Protein 4R0G (pdb70)

Sequence (995 aa):
MLSSTKEYLQALRDGKYLLFLQWPKFIAEYYGQEADEMVSLLIFEWLNNGFCLDDIKKFAILYAVHEMESRPLREGLSYALTTISIALFPCMVYLTNNLQEHYITSKKLSSKEVLQLMTMNNAYLEKQRFVEFLGQEQDKFFTWVKEADSSAVSKAFDQIYSVTYLKYLIEDYLSLLESAHLPTDQLKSSRISLVVRLAKYLHEQTELTQDVHDEIAVYVKKLWEMQPAEFEEEFLKKISPLPFIDNTVRILTMLSSTKEYLQALRDGKYLLFLQWPKFIAEYYEADEMVSLLIFEWLNNGFCLDDIKKFAILYAVHEMESRPLREGLSYALTTISIALFPCMVYLTNNLQEHYITSKKLSSKEVLQLMTMNNAYLEKQRFVEFLGQEQDKFFTWVKEADSSAVSKAFDQIYSVTYLKYLIEDYLSLLESARISLVVRLAKYLHEQTELTQDVHDEIAVYVKKLWEMAEFEEEFLKKISPLPFIDNTVRILTGMLSSTKEYLQALRDGKYLLFLQWPKFIAEYYGEADEMVSLLIFEWLNNGFCLDDIKKFAILYAVHEMESRPLREGLSYALTTISIALFPCMVYLTNNLQEHYITSKKLSSKEVLQLMTMNNAYLEKQRFVEFLGQEQDKFFTWVKEADSSAVSKAFDQIYSVTYLKYLIEDYLSLLESAHLPTDQLKSSRISLVVRLAKYLHEQTELTQDVHDEIAVYVKKLWEMQPAEFEEEFLKKISPLPFIDNTVRILTMLSSTKEYLQALRDGKYLLFLQWPKFIAEYYGKSEADEMVSLLIFEWLNNGFCLDDIKKFAILYAVHEMESRPLREGLSYALTTISIALFPCMVYLTNNLQEHYITSKKLSSKEVLQLMTMNNAKQRFVEFLGQEQDKFFTWVKEADSSAVSKAFDQIYSVTYLKYLIEDYLSLLESAHLPTDQLKSSRISLVVRLAKYLHEQTELTQDVHDEIAVYVKKLWEMQPAEFEEEFLKKISPLPFIDNTVRIL

Secondary structure (DSSP, 8-state):
--S-HHHHHHHHHHT-HHHHTTHHHHHHHHT---HHHHHHHHHHHHHHTT--HHHHHHHHHHHHHHTSTT----HHHHHHHHHHHHHHHHHHHHHHTT-GGGG--SS---HHHHHHHHHHHGGGS-HHHHHHHHHHHHHHHHHHHHTS-HHHHHHHHHHHHHHHHHHHHHHHHHHHHHT---SS-SSHHHHHHHHHHHHHHHHT-SS--HHHHHHHHHHHHHHHTT---HHHHHHHHHHS---HHHHHHHHT-/--S-HHHHHHHHHTT-TTTGGGHHHHHHH---HHHHHHHHHHHHHHTT--HHHHHHHHHHHHHHHSTT--S-THHHHHHHHHHHHHHHHHHHHHHT-HHHH--SS---HHHHHHHHHHHGGGS-HHHHHHHHHHHHHHHHHHHHTS-HHHHHHHHHHHHHHHHHHHHHHHHHHHHHT--HHHHHHHHHHHHH-SS--TTHHHHHHHHHHHHHT--HHHHHHHHHH-HHHHHHHHHHHHT-/--S-HHHHHHHHHHT-HHHHTTHHHHHHHH---HHHHHHHHHHHHHHS---HHHHHHHHHHHHHHTSTT-S--HHHHHHHHHHHHHHHHHHHHHHTSGGGTT--SS---HHHHHHHHHHGGGSS-TTTHHHHHHHHHHHHHHHHHT--HHHHHHHHHHHHHHHHHHHHHHHHHHHHHHS--SS-SHHHHHHHHHHHHHHHHHT-SS--HHHHHHHHHHHHHHHHT---HHHHHHHHHHS--HHHHHHHHHH-/--S-HHHHHHHHHHT-HHHHTTSHHHHHHHH----HHHHHHHHHHHHHTTT--HHHHHHHHHHHHHHTSTT--S-THHHHHHHHHHHHHHHHHHHHHHT-GGGS---S---HHHHHHHHHHHH--HHHHHHHHHHHHHHHHHHTT--HHHHHHHHHHHHHHHHHHHHHHHHHHHHH-SSS---SHHHHHHHHHHHHHHHHHT-SS--HHHHHHHHHHHHHHHTT---HHHHHHHHHH-HHHHHHHHHTT-

InterPro domains:
  IPR041321 Lpg0393, helical bundle domain [PF18534] (170-252)
  IPR054178 Lpg0393-like, VPS9-like domain [PF22035] (4-142)

B-factor: mean 79.95, std 26.86, range [30.24, 170.96]

Foldseek 3Di:
DDQAPLVLLVCLLVLLQLSNLCVLVNLCVVQVCDLVLSLLSLLLRCLQNDPDDSSLLSLLLVVLLCPDPVNLQDDSSVVSSVSNVSSVLLNQLCVVVVLSVLSYDPDDDHSVRSVVSSVVSCVVDDPVRSVVSSVVVVVVRVVSSVVRDPVSSVVSNCFSSQLRVLLVLLVVLLVCLVVDDDPPQPLSVVLSVLSVVLNVVSSPDSGCDPVNLVVQVVSLVVNVVSPDDPVSVVSSCVSNHDPVPVVVVVVVD/DDDALLVLLVCLLVLLPLSNLCSLVVVVVVAPLVLSLLVLLLRCLQNDPDPSSLLSLLLVVLLCPDPVRLQDDPSNCSSVSPVLNVLLNLLCVVVVVSVLSHDDDDDHSVVSVVSVVVSCVVPPPVVSVVSSVVSVVVSVVSSVVRDVVSSVVSNCFSNVLSVLLVLLVVLQVCVVVVLNVLSVVVNVVSSPDSGCDVVNLVVQLVSLVVSVVPDPVSPVSCCVRPVVVVVVVVVVVVVD/DDQALLVLLVCLLVQLVLSNLCNLVNLCVVQVVLVLSLLSLLLRCLQPDVDPSSLLSLLLVVLLCPDPVRLADDSSVVSSVSNVSSVLVNVLCVVVVVSVQSYDDDDDHSVVSVVSVVVSVPPDDPVCSCVSSVVSVVVSVVSSVVRDPVSSVVSNCFRSVLSVLLVLLVVLLVCLVVDDDDPQPLSVVLSVLSVVLNVVSSVDRGCDVVNLVVQVVSLVVSVVSPDDPVSVVSSCVNRPDCPVVVVVVVVD/DDDDDLPLLVCLVVLLVLSNLCHLVVLCVQQPDPDLVQSLQSLLLSCLQNDDDPSSLLSLLLVVLLCVDPVNLADDSSVVSSVSVVSSNLQNQLCVVVPLSVLRHDPDDDHSVVNVVSCVVSVCVPVPVVSSVVVVVVRNVSNVVRDPVSNVVSNVFRSVLSVLLVLLVVLLCVLVVVVDDDDDLSVVLNVLSVVLNVVSSPDSGCDPVNLVVQVVSLLVNVVSPDDPVSPVSSCVRPVPSVCVSPVVVD

Nearest PDB structures (foldseek):
  4r0g-assembly1_A  TM=1.004E+00  e=5.533E-32  Legionella pneumophila subsp. pneumophila str. Philadelphia 1
  4r0g-assembly2_C  TM=9.847E-01  e=4.183E-29  Legionella pneumophila subsp. pneumophila str. Philadelphia 1
  4r0g-assembly2_D  TM=9.371E-01  e=5.353E-27  Legionella pneumophila subsp. pneumophila str. Philadelphia 1
  4r0g-assembly1_B  TM=9.375E-01  e=1.379E-25  Legionella pneumophila subsp. pneumophila str. Philadelphia 1
  4zsv-assembly1_A  TM=2.292E-01  e=3.931E+00  Aquifex aeolicus VF5

Organism: Legionella pneumophila subsp. pneumophila (strain Philadelphia 1 / ATCC 33152 / DSM 7513) (NCBI:txid272624)

Radius of gyration: 33.97 Å; Cα contacts (8 Å, |Δi|>4): 982; chains: 4; bounding box: 80×82×108 Å

Solvent-accessible surface area: 47378 Å² total; per-residue (Å²): 110,46,88,37,6,49,73,0,0,88,6,0,61,102,23,43,17,15,36,0,8,36,0,16,97,16,1,25,120,127,31,84,142,145,51,122,27,14,14,21,9,0,16,10,21,0,9,44,38,44,20,46,94,62,0,2,105,56,0,2,26,0,33,18,0,17,72,9,49,4,75,0,3,21,111,48,28,23,138,9,0,48,7,0,8,101,0,0,17,14,0,2,0,16,64,80,45,112,22,31,103,76,6,87,54,122,144,89,32,53,35,167,89,0,64,118,31,25,88,115,8,102,90,115,15,105,171,136,113,36,90,91,37,38,26,111,9,62,98,81,0,88,65,45,22,180,125,23,82,13,38,33,4,2,92,4,0,23,107,3,6,50,6,1,52,18,41,2,1,1,63,5,0,21,56,16,0,93,60,8,168,44,115,131,36,87,63,41,81,52,0,32,51,10,0,64,102,0,18,58,57,5,105,97,57,40,106,46,53,40,102,2,86,66,65,4,30,62,19,7,122,82,0,71,109,52,137,23,22,144,10,0,42,76,5,1,60,63,5,24,71,24,50,6,8,65,39,0,1,52,40,22,76,122,44,94,39,5,56,74,0,0,86,4,0,63,86,28,85,15,16,31,0,6,55,0,12,131,13,3,69,128,99,68,201,50,86,31,23,21,28,11,0,11,13,18,0,8,40,44,42,15,42,94,66,0,3,101,61,0,1,25,0,34,20,0,12,78,11,44,0,89,0,1,26,105,57,35,24,116,7,0,53,3,0,8,95,0,0,15,10,0,2,1,7,60,62,54,108,28,41,100,77,1,72,61,121,172,176,37,38,22,133,88,0,58,116,35,17,90,149,8,74,93,130,15,100,178,125,115,52,86,103,43,41,29,119,9,60,94,81,0,79,68,38,21,167,133,14,86,3,35,36,2,4,124,4,3,38,108,5,7,48,0,0,47,17,31,9,2,2,64,3,13,26,57,23,35,119,93,75,56,40,14,29,4,66,56,12,18,54,40,1,105,130,50,32,85,57,63,88,71,14,80,100,75,1,30,62,32,5,59,49,23,112,76,98,87,128,15,33,55,58,0,22,14,59,12,0,31,26,30,20,2,29,42,33,5,43,140,77,28,100,125,48,100,41,11,126,78,0,0,84,8,0,50,118,17,37,10,17,38,0,0,32,0,13,88,14,0,52,134,110,33,99,111,42,49,58,32,2,1,16,0,0,10,21,0,12,49,33,44,16,59,98,66,0,2,113,52,0,1,20,0,4,19,0,0,38,13,62,1,62,0,1,22,75,32,16,23,124,2,0,7,7,0,2,0,0,0,4,0,0,4,0,7,44,64,47,96,31,61,118,67,5,85,39,120,72,92,44,49,44,109,72,0,34,102,29,3,46,116,6,70,86,108,29,51,66,97,140,13,47,104,64,0,14,88,6,5,83,85,0,8,67,69,8,109,79,21,84,32,35,34,5,2,108,5,2,34,66,4,6,34,7,1,41,15,32,1,0,1,47,4,0,24,61,16,6,90,76,10,179,65,133,130,31,91,64,15,87,37,2,43,53,18,0,67,118,0,23,160,50,4,96,111,50,40,80,30,57,117,102,4,66,94,72,3,42,64,21,6,136,96,0,102,114,52,145,27,19,130,7,0,75,59,5,0,104,48,4,33,86,135,61,147,85,62,75,44,16,101,139,58,109,98,71,85,52,7,69,52,0,1,83,7,0,96,109,18,92,17,17,26,0,7,51,1,20,127,13,7,53,66,147,49,64,50,146,77,60,117,52,29,30,30,9,3,26,20,36,0,14,50,46,41,10,44,104,58,0,9,96,13,0,1,24,0,32,17,0,20,86,17,49,0,95,0,2,27,86,49,48,22,140,7,0,42,20,1,4,63,0,0,9,11,0,2,7,33,77,75,54,99,62,40,115,102,18,88,56,121,64,109,51,73,18,161,100,9,57,107,29,27,101,78,42,96,134,189,153,65,71,55,92,84,21,22,112,20,16,73,78,0,65,70,64,23,168,131,23,86,13,24,30,7,4,115,2,3,31,63,4,3,29,5,1,49,16,31,8,1,2,69,4,0,25,66,20,14,87,54,94,134,54,128,132,80,149,84,20,43,44,17,42,58,12,0,68,124,0,22,59,54,6,155,73,41,30,52,46,64,139,116,6,87,92,65,2,26,58,22,0,126,77,1,31,110,55,139,22,38,103,26,0,60,61,2,0,13,59,9,2,44,96,10,13,27,100,58,25,76,95,139,129

Structure (mmCIF, N/CA/C/O backbone):
data_4R0G
#
_entry.id   4R0G
#
_cell.length_a   79.636
_cell.length_b   111.706
_cell.length_c   167.958
_cell.angle_alpha   90.00
_cell.angle_beta   90.00
_cell.angle_gamma   90.00
#
_symmetry.space_group_name_H-M   'P 21 21 21'
#
loop_
_atom_site.group_PDB
_atom_site.id
_atom_site.type_symbol
_atom_site.label_atom_id
_atom_site.label_alt_id
_atom_site.label_comp_id
_atom_site.label_asym_id
_atom_site.label_entity_id
_atom_site.label_seq_id
_atom_site.pdbx_PDB_ins_code
_atom_site.Cartn_x
_atom_site.Cartn_y
_atom_site.Cartn_z
_atom_site.occupancy
_atom_site.B_iso_or_equiv
_atom_site.auth_seq_id
_atom_site.auth_comp_id
_atom_site.auth_asym_id
_atom_site.auth_atom_id
_atom_site.pdbx_PDB_model_num
ATOM 1 N N . MET A 1 1 ? -7.260 15.597 118.727 1.00 83.35 1 MET A N 1
ATOM 2 C CA . MET A 1 1 ? -7.252 14.144 118.861 1.00 74.08 1 MET A CA 1
ATOM 3 C C . MET A 1 1 ? -8.617 13.528 118.653 1.00 70.63 1 MET A C 1
ATOM 4 O O . MET A 1 1 ? -9.615 14.233 118.492 1.00 75.59 1 MET A O 1
ATOM 9 N N . LEU A 1 2 ? -8.652 12.199 118.677 1.00 61.11 2 LEU A N 1
ATOM 10 C CA . LEU A 1 2 ? -9.890 11.492 118.457 1.00 57.35 2 LEU A CA 1
ATOM 11 C C . LEU A 1 2 ? -10.606 11.362 119.815 1.00 60.61 2 LEU A C 1
ATOM 12 O O . LEU A 1 2 ? -10.014 11.661 120.853 1.00 66.63 2 LEU A O 1
ATOM 17 N N . SER A 1 3 ? -11.870 10.947 119.819 1.00 58.86 3 SER A N 1
ATOM 18 C CA . SER A 1 3 ? -12.628 10.840 121.078 1.00 64.84 3 SER A CA 1
ATOM 19 C C . SER A 1 3 ? -12.881 9.412 121.631 1.00 65.40 3 SER A C 1
ATOM 20 O O . SER A 1 3 ? -13.479 9.245 122.702 1.00 63.93 3 SER A O 1
ATOM 23 N N . SER A 1 4 ? -12.455 8.397 120.885 1.00 64.16 4 SER A N 1
ATOM 24 C CA . SER A 1 4 ? -12.827 7.015 121.172 1.00 60.71 4 SER A CA 1
ATOM 25 C C . SER A 1 4 ? -11.712 6.042 120.867 1.00 61.57 4 SER A C 1
ATOM 26 O O . SER A 1 4 ? -11.082 6.107 119.802 1.00 60.16 4 SER A O 1
ATOM 29 N N . THR A 1 5 ? -11.505 5.110 121.784 1.00 53.30 5 THR A N 1
ATOM 30 C CA . THR A 1 5 ? -10.701 3.945 121.498 1.00 45.67 5 THR A CA 1
ATOM 31 C C . THR A 1 5 ? -11.172 3.268 120.224 1.00 53.05 5 THR A C 1
ATOM 32 O O . THR A 1 5 ? -10.331 2.798 119.423 1.00 47.92 5 THR A O 1
ATOM 36 N N . LYS A 1 6 ? -12.501 3.235 120.032 1.00 52.49 6 LYS A N 1
ATOM 37 C CA . LYS A 1 6 ? -13.062 2.662 118.806 1.00 56.32 6 LYS A CA 1
ATOM 38 C C . LYS A 1 6 ? -12.479 3.424 117.625 1.00 51.23 6 LYS A C 1
ATOM 39 O O . LYS A 1 6 ? -12.095 2.825 116.614 1.00 45.79 6 LYS A O 1
ATOM 41 N N . GLU A 1 7 ? -12.401 4.746 117.776 1.00 47.41 7 GLU A N 1
ATOM 42 C CA . GLU A 1 7 ? -11.869 5.589 116.726 1.00 47.73 7 GLU A CA 1
ATOM 43 C C . GLU A 1 7 ? -10.418 5.201 116.454 1.00 55.50 7 GLU A C 1
ATOM 44 O O . GLU A 1 7 ? -10.050 4.913 115.300 1.00 54.65 7 GLU A O 1
ATOM 50 N N . TYR A 1 8 ? -9.604 5.164 117.516 1.00 50.36 8 TYR A N 1
ATOM 51 C CA . TYR A 1 8 ? -8.201 4.778 117.374 1.00 46.36 8 TYR A CA 1
ATOM 52 C C . TYR A 1 8 ? -8.016 3.379 116.798 1.00 49.15 8 TYR A C 1
ATOM 53 O O . TYR A 1 8 ? -7.323 3.207 115.790 1.00 46.79 8 TYR A O 1
ATOM 62 N N . LEU A 1 9 ? -8.662 2.383 117.395 1.00 49.65 9 LEU A N 1
ATOM 63 C CA . LEU A 1 9 ? -8.604 1.033 116.830 1.00 44.68 9 LEU A CA 1
ATOM 64 C C . LEU A 1 9 ? -9.104 0.959 115.382 1.00 52.56 9 LEU A C 1
ATOM 65 O O . LEU A 1 9 ? -8.634 0.133 114.598 1.00 50.64 9 LEU A O 1
ATOM 70 N N . GLN A 1 10 ? -10.033 1.838 115.008 1.00 57.34 10 GLN A N 1
ATOM 71 C CA . GLN A 1 10 ? -10.473 1.892 113.611 1.00 59.53 10 GLN A CA 1
ATOM 72 C C . GLN A 1 10 ? -9.299 2.287 112.728 1.00 58.69 10 GLN A C 1
ATOM 73 O O . GLN A 1 10 ? -9.012 1.631 111.728 1.00 55.48 10 GLN A O 1
ATOM 79 N N . ALA A 1 11 ? -8.606 3.344 113.136 1.00 58.91 11 ALA A N 1
ATOM 80 C CA . ALA A 1 11 ? -7.406 3.789 112.448 1.00 53.87 11 ALA A CA 1
ATOM 81 C C . ALA A 1 11 ? -6.390 2.661 112.288 1.00 55.55 11 ALA A C 1
ATOM 82 O O . ALA A 1 11 ? -5.762 2.526 111.217 1.00 49.63 11 ALA A O 1
ATOM 84 N N . LEU A 1 12 ? -6.226 1.848 113.339 1.00 54.20 12 LEU A N 1
ATOM 85 C CA . LEU A 1 12 ? -5.332 0.678 113.250 1.00 52.10 12 LEU A CA 1
ATOM 86 C C . LEU A 1 12 ? -5.806 -0.325 112.181 1.00 51.75 12 LEU A C 1
ATOM 87 O O . LEU A 1 12 ? -5.004 -0.895 111.439 1.00 50.97 12 LEU A O 1
ATOM 92 N N . ARG A 1 13 ? -7.119 -0.518 112.084 1.00 56.60 13 ARG A N 1
ATOM 93 C CA . ARG A 1 13 ? -7.673 -1.481 111.127 1.00 59.19 13 ARG A CA 1
ATOM 94 C C . ARG A 1 13 ? -7.560 -0.919 109.717 1.00 56.64 13 ARG A C 1
ATOM 95 O O . ARG A 1 13 ? -7.385 -1.666 108.757 1.00 58.17 13 ARG A O 1
ATOM 103 N N . ASP A 1 14 ? -7.647 0.406 109.609 1.00 60.60 14 ASP A N 1
ATOM 104 C CA . ASP A 1 14 ? -7.613 1.100 108.312 1.00 65.17 14 ASP A CA 1
ATOM 105 C C . ASP A 1 14 ? -6.190 1.217 107.806 1.00 64.97 14 ASP A C 1
ATOM 106 O O . ASP A 1 14 ? -5.956 1.425 106.609 1.00 65.09 14 ASP A O 1
ATOM 111 N N . GLY A 1 15 ? -5.241 1.098 108.730 1.00 60.57 15 GLY A N 1
ATOM 112 C CA . GLY A 1 15 ? -3.841 1.246 108.388 1.00 56.70 15 GLY A CA 1
ATOM 113 C C . GLY A 1 15 ? -3.283 2.627 108.689 1.00 55.25 15 GLY A C 1
ATOM 114 O O . GLY A 1 15 ? -2.165 2.940 108.286 1.00 55.46 15 GLY A O 1
ATOM 115 N N . LYS A 1 16 ? -4.024 3.454 109.425 1.00 59.69 16 LYS A N 1
ATOM 116 C CA . LYS A 1 16 ? -3.513 4.796 109.655 1.00 58.50 16 LYS A CA 1
ATOM 117 C C . LYS A 1 16 ? -2.691 4.749 110.955 1.00 52.46 16 LYS A C 1
ATOM 118 O O . LYS A 1 16 ? -3.179 5.014 112.070 1.00 49.94 16 LYS A O 1
ATOM 120 N N . TYR A 1 17 ? -1.399 4.522 110.787 1.00 44.14 17 TYR A N 1
ATOM 121 C CA . TYR A 1 17 ? -0.643 4.063 111.928 1.00 46.67 17 TYR A CA 1
ATOM 122 C C . TYR A 1 17 ? -0.160 5.171 112.858 1.00 48.10 17 TYR A C 1
ATOM 123 O O . TYR A 1 17 ? -0.309 5.059 114.078 1.00 49.37 17 TYR A O 1
ATOM 132 N N . LEU A 1 18 ? 0.404 6.237 112.286 1.00 49.80 18 LEU A N 1
ATOM 133 C CA . LEU A 1 18 ? 0.867 7.394 113.073 1.00 45.85 18 LEU A CA 1
ATOM 134 C C . LEU A 1 18 ? -0.254 7.897 113.931 1.00 50.17 18 LEU A C 1
ATOM 135 O O . LEU A 1 18 ? -0.035 8.283 115.083 1.00 53.66 18 LEU A O 1
ATOM 140 N N . LEU A 1 19 ? -1.460 7.868 113.371 1.00 47.57 19 LEU A N 1
ATOM 141 C CA . LEU A 1 19 ? -2.640 8.223 114.135 1.00 47.39 19 LEU A CA 1
ATOM 142 C C . LEU A 1 19 ? -2.933 7.167 115.203 1.00 42.98 19 LEU A C 1
ATOM 143 O O . LEU A 1 19 ? -3.197 7.503 116.352 1.00 41.05 19 LEU A O 1
ATOM 148 N N . PHE A 1 20 ? -2.874 5.894 114.834 1.00 43.31 20 PHE A N 1
ATOM 149 C CA . PHE A 1 20 ? -3.166 4.848 115.813 1.00 42.24 20 PHE A CA 1
ATOM 150 C C . PHE A 1 20 ? -2.280 4.945 117.050 1.00 45.50 20 PHE A C 1
ATOM 151 O O . PHE A 1 20 ? -2.758 4.769 118.167 1.00 41.90 20 PHE A O 1
ATOM 159 N N . LEU A 1 21 ? -1.000 5.273 116.825 1.00 48.22 21 LEU A N 1
ATOM 160 C CA . LEU A 1 21 ? 0.029 5.470 117.870 1.00 41.43 21 LEU A CA 1
ATOM 161 C C . LEU A 1 21 ? -0.212 6.659 118.803 1.00 41.91 21 LEU A C 1
ATOM 162 O O . LEU A 1 21 ? 0.569 6.901 119.719 1.00 39.93 21 LEU A O 1
ATOM 167 N N . GLN A 1 22 ? -1.266 7.424 118.531 1.00 39.89 22 GLN A N 1
ATOM 168 C CA . GLN A 1 22 ? -1.618 8.610 119.311 1.00 47.52 22 GLN A CA 1
ATOM 169 C C . GLN A 1 22 ? -2.560 8.213 120.443 1.00 45.68 22 GLN A C 1
ATOM 170 O O . GLN A 1 22 ? -2.929 9.009 121.322 1.00 40.94 22 GLN A O 1
ATOM 176 N N . TRP A 1 23 ? -2.948 6.952 120.371 1.00 41.59 23 TRP A N 1
ATOM 177 C CA . TRP A 1 23 ? -3.874 6.331 121.295 1.00 45.54 23 TRP A CA 1
ATOM 178 C C . TRP A 1 23 ? -3.458 6.465 122.753 1.00 47.53 23 TRP A C 1
ATOM 179 O O . TRP A 1 23 ? -4.256 6.908 123.590 1.00 46.21 23 TRP A O 1
ATOM 190 N N . PRO A 1 24 ? -2.213 6.058 123.081 1.00 49.30 24 PRO A N 1
ATOM 191 C CA . PRO A 1 24 ? -1.947 6.086 124.514 1.00 47.43 24 PRO A CA 1
ATOM 192 C C . PRO A 1 24 ? -1.912 7.517 125.102 1.00 51.94 24 PRO A C 1
ATOM 193 O O . PRO A 1 24 ? -2.069 7.697 126.316 1.00 50.14 24 PRO A O 1
ATOM 197 N N . LYS A 1 25 ? -1.763 8.525 124.247 1.00 49.97 25 LYS A N 1
ATOM 198 C CA . LYS A 1 25 ? -1.843 9.912 124.702 1.00 52.29 25 LYS A CA 1
ATOM 199 C C . LYS A 1 25 ? -3.303 10.298 125.003 1.00 54.25 25 LYS A C 1
ATOM 200 O O . LYS A 1 25 ? -3.579 11.068 125.922 1.00 56.70 25 LYS A O 1
ATOM 206 N N . PHE A 1 26 ? -4.234 9.751 124.228 1.00 52.07 26 PHE A N 1
ATOM 207 C CA . PHE A 1 26 ? -5.663 9.961 124.466 1.00 55.33 26 PHE A CA 1
ATOM 208 C C . PHE A 1 26 ? -6.116 9.253 125.743 1.00 57.79 26 PHE A C 1
ATOM 209 O O . PHE A 1 26 ? -6.802 9.823 126.598 1.00 57.74 26 PHE A O 1
ATOM 217 N N . ILE A 1 27 ? -5.705 8.000 125.866 1.00 60.55 27 ILE A N 1
ATOM 218 C CA . ILE A 1 27 ? -6.008 7.222 127.050 1.00 55.19 27 ILE A CA 1
ATOM 219 C C . ILE A 1 27 ? -5.489 7.948 128.287 1.00 55.81 27 ILE A C 1
ATOM 220 O O . ILE A 1 27 ? -6.081 7.869 129.342 1.00 62.00 27 ILE A O 1
ATOM 225 N N . ALA A 1 28 ? -4.415 8.706 128.158 1.00 58.75 28 ALA A N 1
ATOM 226 C CA . ALA A 1 28 ? -3.863 9.359 129.333 1.00 62.65 28 ALA A CA 1
ATOM 227 C C . ALA A 1 28 ? -4.708 10.562 129.730 1.00 64.81 28 ALA A C 1
ATOM 228 O O . ALA A 1 28 ? -4.749 10.931 130.901 1.00 68.37 28 ALA A O 1
ATOM 230 N N . GLU A 1 29 ? -5.365 11.183 128.752 1.00 64.04 29 GLU A N 1
ATOM 231 C CA . GLU A 1 29 ? -6.265 12.302 129.042 1.00 70.06 29 GLU A CA 1
ATOM 232 C C . GLU A 1 29 ? -7.669 11.888 129.462 1.00 69.23 29 GLU A C 1
ATOM 233 O O . GLU A 1 29 ? -8.239 12.453 130.400 1.00 70.61 29 GLU A O 1
ATOM 239 N N . TYR A 1 30 ? -8.220 10.902 128.764 1.00 63.16 30 TYR A N 1
ATOM 240 C CA . TYR A 1 30 ? -9.547 10.398 129.072 1.00 57.91 30 TYR A CA 1
ATOM 241 C C . TYR A 1 30 ? -9.593 9.948 130.513 1.00 63.26 30 TYR A C 1
ATOM 242 O O . TYR A 1 30 ? -10.630 10.066 131.158 1.00 75.84 30 TYR A O 1
ATOM 251 N N . TYR A 1 31 ? -8.486 9.414 131.021 1.00 58.27 31 TYR A N 1
ATOM 252 C CA . TYR A 1 31 ? -8.458 8.988 132.412 1.00 53.27 31 TYR A CA 1
ATOM 253 C C . TYR A 1 31 ? -7.796 9.946 133.410 1.00 62.19 31 TYR A C 1
ATOM 254 O O . TYR A 1 31 ? -7.799 9.674 134.611 1.00 64.87 31 TYR A O 1
ATOM 263 N N . GLY A 1 32 ? -7.232 11.057 132.932 1.00 70.18 32 GLY A N 1
ATOM 264 C CA . GLY A 1 32 ? -6.554 12.005 133.814 1.00 61.87 32 GLY A CA 1
ATOM 265 C C . GLY A 1 32 ? -5.071 12.202 133.528 1.00 73.18 32 GLY A C 1
ATOM 266 O O . GLY A 1 32 ? -4.196 11.616 134.176 1.00 70.66 32 GLY A O 1
ATOM 267 N N . GLN A 1 38 ? 1.361 8.511 135.839 1.00 103.15 38 GLN A N 1
ATOM 268 C CA . GLN A 1 38 ? 1.437 7.686 134.635 1.00 106.75 38 GLN A CA 1
ATOM 269 C C . GLN A 1 38 ? 2.416 6.490 134.733 1.00 105.98 38 GLN A C 1
ATOM 270 O O . GLN A 1 38 ? 3.115 6.188 133.752 1.00 103.07 38 GLN A O 1
ATOM 276 N N . GLU A 1 39 ? 2.453 5.807 135.886 1.00 96.33 39 GLU A N 1
ATOM 277 C CA . GLU A 1 39 ? 3.262 4.579 136.045 1.00 97.16 39 GLU A CA 1
ATOM 278 C C . GLU A 1 39 ? 2.900 3.551 134.970 1.00 93.65 39 GLU A C 1
ATOM 279 O O . GLU A 1 39 ? 1.729 3.158 134.850 1.00 85.96 39 GLU A O 1
ATOM 285 N N . ALA A 1 40 ? 3.902 3.090 134.219 1.00 92.72 40 ALA A N 1
ATOM 286 C CA . ALA A 1 40 ? 3.637 2.316 133.004 1.00 84.87 40 ALA A CA 1
ATOM 287 C C . ALA A 1 40 ? 2.690 1.119 133.215 1.00 73.49 40 ALA A C 1
ATOM 288 O O . ALA A 1 40 ? 1.925 0.771 132.321 1.00 65.05 40 ALA A O 1
ATOM 290 N N . ASP A 1 41 ? 2.729 0.515 134.400 1.00 73.13 41 ASP A N 1
ATOM 291 C CA . ASP A 1 41 ? 1.874 -0.627 134.689 1.00 67.97 41 ASP A CA 1
ATOM 292 C C . ASP A 1 41 ? 0.401 -0.225 134.637 1.00 63.37 41 ASP A C 1
ATOM 293 O O . ASP A 1 41 ? -0.442 -1.011 134.203 1.00 58.86 41 ASP A O 1
ATOM 298 N N . GLU A 1 42 ? 0.106 1.008 135.053 1.00 68.97 42 GLU A N 1
ATOM 299 C CA . GLU A 1 42 ? -1.265 1.528 135.070 1.00 58.83 42 GLU A CA 1
ATOM 300 C C . GLU A 1 42 ? -1.739 1.778 133.640 1.00 59.55 42 GLU A C 1
ATOM 301 O O . GLU A 1 42 ? -2.857 1.417 133.234 1.00 59.30 42 GLU A O 1
ATOM 303 N N . MET A 1 43 ? -0.849 2.408 132.887 1.00 64.51 43 MET A N 1
ATOM 304 C CA . MET A 1 43 ? -1.043 2.740 131.490 1.00 51.60 43 MET A CA 1
ATOM 305 C C . MET A 1 43 ? -1.237 1.513 130.598 1.00 48.98 43 MET A C 1
ATOM 306 O O . MET A 1 43 ? -1.926 1.572 129.583 1.00 49.88 43 MET A O 1
ATOM 311 N N . VAL A 1 44 ? -0.605 0.407 130.968 1.00 48.76 44 VAL A N 1
ATOM 312 C CA . VAL A 1 44 ? -0.730 -0.827 130.218 1.00 48.16 44 VAL A CA 1
ATOM 313 C C . VAL A 1 44 ? -2.045 -1.467 130.610 1.00 50.38 44 VAL A C 1
ATOM 314 O O . VAL A 1 44 ? -2.712 -2.105 129.788 1.00 48.35 44 VAL A O 1
ATOM 318 N N . SER A 1 45 ? -2.409 -1.271 131.877 1.00 49.99 45 SER A N 1
ATOM 319 C CA . SER A 1 45 ? -3.667 -1.759 132.414 1.00 51.76 45 SER A CA 1
ATOM 320 C C . SER A 1 45 ? -4.832 -1.141 131.679 1.00 49.19 45 SER A C 1
ATOM 321 O O . SER A 1 45 ? -5.673 -1.862 131.148 1.00 48.37 45 SER A O 1
ATOM 324 N N . LEU A 1 46 ? -4.860 0.186 131.614 1.00 47.66 46 LEU A N 1
ATOM 325 C CA . LEU A 1 46 ? -5.910 0.876 130.861 1.00 49.42 46 LEU A CA 1
ATOM 326 C C . LEU A 1 46 ? -6.018 0.409 129.383 1.00 51.04 46 LEU A C 1
ATOM 327 O O . LEU A 1 46 ? -7.117 0.042 128.901 1.00 46.01 46 LEU A O 1
ATOM 332 N N . LEU A 1 47 ? -4.881 0.400 128.681 1.00 46.28 47 LEU A N 1
ATOM 333 C CA . LEU A 1 47 ? -4.813 -0.168 127.329 1.00 42.55 47 LEU A CA 1
ATOM 334 C C . LEU A 1 47 ? -5.421 -1.570 127.230 1.00 44.13 47 LEU A C 1
ATOM 335 O O . LEU A 1 47 ? -6.113 -1.854 126.272 1.00 45.62 47 LEU A O 1
ATOM 340 N N . ILE A 1 48 ? -5.168 -2.454 128.194 1.00 42.50 48 ILE A N 1
ATOM 341 C CA . ILE A 1 48 ? -5.744 -3.801 128.101 1.00 45.24 48 ILE A CA 1
ATOM 342 C C . ILE A 1 48 ? -7.266 -3.749 128.241 1.00 48.72 48 ILE A C 1
ATOM 343 O O . ILE A 1 48 ? -8.011 -4.330 127.444 1.00 49.35 48 ILE A O 1
ATOM 348 N N . PHE A 1 49 ? -7.723 -3.055 129.270 1.00 48.96 49 PHE A N 1
ATOM 349 C CA . PHE A 1 49 ? -9.138 -2.872 129.483 1.00 50.29 49 PHE A CA 1
ATOM 350 C C . PHE A 1 49 ? -9.753 -2.317 128.228 1.00 50.54 49 PHE A C 1
ATOM 351 O O . PHE A 1 49 ? -10.668 -2.893 127.650 1.00 54.24 49 PHE A O 1
ATOM 359 N N . GLU A 1 50 ? -9.211 -1.199 127.784 1.00 51.66 50 GLU A N 1
ATOM 360 C CA . GLU A 1 50 ? -9.804 -0.483 126.675 1.00 51.47 50 GLU A CA 1
ATOM 361 C C . GLU A 1 50 ? -9.866 -1.297 125.361 1.00 44.83 50 GLU A C 1
ATOM 362 O O . GLU A 1 50 ? -10.853 -1.304 124.635 1.00 45.56 50 GLU A O 1
ATOM 368 N N . TRP A 1 51 ? -8.817 -2.021 125.077 1.00 43.59 51 TRP A N 1
ATOM 369 C CA . TRP A 1 51 ? -8.756 -2.738 123.834 1.00 45.69 51 TRP A CA 1
ATOM 370 C C . TRP A 1 51 ? -9.718 -3.926 123.881 1.00 48.11 51 TRP A C 1
ATOM 371 O O . TRP A 1 51 ? -10.229 -4.363 122.853 1.00 48.42 51 TRP A O 1
ATOM 382 N N . LEU A 1 52 ? -9.946 -4.459 125.077 1.00 46.20 52 LEU A N 1
ATOM 383 C CA . LEU A 1 52 ? -10.822 -5.611 125.234 1.00 45.59 52 LEU A CA 1
ATOM 384 C C . LEU A 1 52 ? -12.299 -5.221 125.117 1.00 49.42 52 LEU A C 1
ATOM 385 O O . LEU A 1 52 ? -13.136 -6.015 124.670 1.00 47.58 52 LEU A O 1
ATOM 390 N N . ASN A 1 53 ? -12.615 -3.997 125.518 1.00 44.07 53 ASN A N 1
ATOM 391 C CA . ASN A 1 53 ? -13.955 -3.466 125.329 1.00 50.92 53 ASN A CA 1
ATOM 392 C C . ASN A 1 53 ? -14.229 -2.899 123.933 1.00 52.26 53 ASN A C 1
ATOM 393 O O . ASN A 1 53 ? -15.367 -2.657 123.536 1.00 60.98 53 ASN A O 1
ATOM 398 N N . ASN A 1 54 ? -13.170 -2.645 123.205 1.00 48.58 54 ASN A N 1
ATOM 399 C CA . ASN A 1 54 ? -13.291 -2.109 121.874 1.00 43.73 54 ASN A CA 1
ATOM 400 C C . ASN A 1 54 ? -13.119 -3.116 120.772 1.00 39.18 54 ASN A C 1
ATOM 401 O O . ASN A 1 54 ? -12.768 -2.791 119.647 1.00 39.16 54 ASN A O 1
ATOM 406 N N . GLY A 1 55 ? -13.286 -4.372 121.159 1.00 48.76 55 GLY A N 1
ATOM 407 C CA . GLY A 1 55 ? -13.408 -5.455 120.200 1.00 49.19 55 GLY A CA 1
ATOM 408 C C . GLY A 1 55 ? -12.078 -5.987 119.731 1.00 55.42 55 GLY A C 1
ATOM 409 O O . GLY A 1 55 ? -11.850 -6.197 118.524 1.00 57.22 55 GLY A O 1
ATOM 410 N N . PHE A 1 56 ? -11.192 -6.201 120.704 1.00 51.49 56 PHE A N 1
ATOM 411 C CA . PHE A 1 56 ? -9.914 -6.838 120.432 1.00 53.05 56 PHE A CA 1
ATOM 412 C C . PHE A 1 56 ? -10.149 -8.139 119.635 1.00 49.81 56 PHE A C 1
ATOM 413 O O . PHE A 1 56 ? -11.088 -8.896 119.897 1.00 52.63 56 PHE A O 1
ATOM 421 N N . CYS A 1 57 ? -9.323 -8.377 118.631 1.00 48.79 57 CYS A N 1
ATOM 422 C CA . CYS A 1 57 ? -9.527 -9.545 117.806 1.00 52.01 57 CYS A CA 1
ATOM 423 C C . CYS A 1 57 ? -8.293 -9.897 116.980 1.00 48.82 57 CYS A C 1
ATOM 424 O O . CYS A 1 57 ? -7.361 -9.106 116.862 1.00 45.72 57 CYS A O 1
ATOM 427 N N . LEU A 1 58 ? -8.368 -11.049 116.324 1.00 49.51 58 LEU A N 1
ATOM 428 C CA . LEU A 1 58 ? -7.247 -11.627 115.620 1.00 48.06 58 LEU A CA 1
ATOM 429 C C . LEU A 1 58 ? -6.671 -10.684 114.561 1.00 51.81 58 LEU A C 1
ATOM 430 O O . LEU A 1 58 ? -5.449 -10.551 114.420 1.00 58.85 58 LEU A O 1
ATOM 435 N N . ASP A 1 59 ? -7.548 -10.014 113.830 1.00 54.16 59 ASP A N 1
ATOM 436 C CA . ASP A 1 59 ? -7.117 -9.063 112.816 1.00 50.91 59 ASP A CA 1
ATOM 437 C C . ASP A 1 59 ? -6.393 -7.837 113.423 1.00 45.44 59 ASP A C 1
ATOM 438 O O . ASP A 1 59 ? -5.466 -7.296 112.826 1.00 46.66 59 ASP A O 1
ATOM 443 N N . ASP A 1 60 ? -6.786 -7.423 114.621 1.00 49.28 60 ASP A N 1
ATOM 444 C CA . ASP A 1 60 ? -6.137 -6.284 115.285 1.00 50.00 60 ASP A CA 1
ATOM 445 C C . ASP A 1 60 ? -4.670 -6.612 115.498 1.00 47.97 60 ASP A C 1
ATOM 446 O O . ASP A 1 60 ? -3.787 -5.770 115.342 1.00 47.46 60 ASP A O 1
ATOM 451 N N . ILE A 1 61 ? -4.430 -7.858 115.864 1.00 48.86 61 ILE A N 1
ATOM 452 C CA . ILE A 1 61 ? -3.089 -8.360 116.107 1.00 48.15 61 ILE A CA 1
ATOM 453 C C . ILE A 1 61 ? -2.266 -8.372 114.829 1.00 50.23 61 ILE A C 1
ATOM 454 O O . ILE A 1 61 ? -1.135 -7.884 114.809 1.00 48.75 61 ILE A O 1
ATOM 459 N N . LYS A 1 62 ? -2.839 -8.921 113.760 1.00 48.60 62 LYS A N 1
ATOM 460 C CA . LYS A 1 62 ? -2.098 -9.072 112.506 1.00 49.34 62 LYS A CA 1
ATOM 461 C C . LYS A 1 62 ? -1.705 -7.752 111.845 1.00 47.63 62 LYS A C 1
ATOM 462 O O . LYS A 1 62 ? -0.662 -7.652 111.196 1.00 46.25 62 LYS A O 1
ATOM 468 N N . LYS A 1 63 ? -2.550 -6.744 112.010 1.00 50.92 63 LYS A N 1
ATOM 469 C CA . LYS A 1 63 ? -2.260 -5.433 111.456 1.00 53.58 63 LYS A CA 1
ATOM 470 C C . LYS A 1 63 ? -1.219 -4.785 112.334 1.00 51.63 63 LYS A C 1
ATOM 471 O O . LYS A 1 63 ? -0.316 -4.095 111.858 1.00 56.61 63 LYS A O 1
ATOM 477 N N . PHE A 1 64 ? -1.319 -5.042 113.623 1.00 48.23 64 PHE A N 1
ATOM 478 C CA . PHE A 1 64 ? -0.353 -4.471 114.534 1.00 49.95 64 PHE A CA 1
ATOM 479 C C . PHE A 1 64 ? 1.014 -5.095 114.230 1.00 51.69 64 PHE A C 1
ATOM 480 O O . PHE A 1 64 ? 2.062 -4.471 114.459 1.00 49.77 64 PHE A O 1
ATOM 488 N N . ALA A 1 65 ? 0.998 -6.314 113.680 1.00 49.80 65 ALA A N 1
ATOM 489 C CA . ALA A 1 65 ? 2.246 -6.985 113.316 1.00 48.33 65 ALA A CA 1
ATOM 490 C C . ALA A 1 65 ? 2.941 -6.184 112.222 1.00 50.47 65 ALA A C 1
ATOM 491 O O . ALA A 1 65 ? 4.168 -5.972 112.274 1.00 46.18 65 ALA A O 1
ATOM 493 N N . ILE A 1 66 ? 2.161 -5.728 111.239 1.00 47.46 66 ILE A N 1
ATOM 494 C CA . ILE A 1 66 ? 2.724 -4.900 110.176 1.00 46.10 66 ILE A CA 1
ATOM 495 C C . ILE A 1 66 ? 3.458 -3.714 110.808 1.00 50.35 66 ILE A C 1
ATOM 496 O O . ILE A 1 66 ? 4.663 -3.516 110.565 1.00 44.34 66 ILE A O 1
ATOM 501 N N . LEU A 1 67 ? 2.746 -2.975 111.665 1.00 45.11 67 LEU A N 1
ATOM 502 C CA . LEU A 1 67 ? 3.313 -1.811 112.330 1.00 46.24 67 LEU A CA 1
ATOM 503 C C . LEU A 1 67 ? 4.666 -2.144 112.970 1.00 45.00 67 LEU A C 1
ATOM 504 O O . LEU A 1 67 ? 5.652 -1.455 112.752 1.00 45.26 67 LEU A O 1
ATOM 509 N N . TYR A 1 68 ? 4.712 -3.228 113.727 1.00 46.90 68 TYR A N 1
ATOM 510 C CA . TYR A 1 68 ? 5.936 -3.656 114.389 1.00 44.05 68 TYR A CA 1
ATOM 511 C C . TYR A 1 68 ? 7.051 -3.961 113.407 1.00 44.28 68 TYR A C 1
ATOM 512 O O . TYR A 1 68 ? 8.188 -3.514 113.576 1.00 44.46 68 TYR A O 1
ATOM 521 N N . ALA A 1 69 ? 6.733 -4.764 112.399 1.00 45.28 69 ALA A N 1
ATOM 522 C CA . ALA A 1 69 ? 7.706 -5.108 111.371 1.00 42.82 69 ALA A CA 1
ATOM 523 C C . ALA A 1 69 ? 8.356 -3.829 110.855 1.00 45.41 69 ALA A C 1
ATOM 524 O O . ALA A 1 69 ? 9.561 -3.777 110.609 1.00 46.57 69 ALA A O 1
ATOM 526 N N . VAL A 1 70 ? 7.542 -2.789 110.707 1.00 45.46 70 VAL A N 1
ATOM 527 C CA . VAL A 1 70 ? 8.049 -1.490 110.309 1.00 40.16 70 VAL A CA 1
ATOM 528 C C . VAL A 1 70 ? 8.992 -0.930 111.377 1.00 39.46 70 VAL A C 1
ATOM 529 O O . VAL A 1 70 ? 10.044 -0.422 111.069 1.00 37.90 70 VAL A O 1
ATOM 533 N N . HIS A 1 71 ? 8.618 -1.050 112.641 1.00 39.71 71 HIS A N 1
ATOM 534 C CA . HIS A 1 71 ? 9.415 -0.515 113.734 1.00 41.40 71 HIS A CA 1
ATOM 535 C C . HIS A 1 71 ? 10.793 -1.175 113.764 1.00 48.46 71 HIS A C 1
ATOM 536 O O . HIS A 1 71 ? 11.752 -0.620 114.314 1.00 49.42 71 HIS A O 1
ATOM 543 N N . GLU A 1 72 ? 10.908 -2.355 113.155 1.00 51.35 72 GLU A N 1
ATOM 544 C CA . GLU A 1 72 ? 12.196 -3.053 113.126 1.00 44.19 72 GLU A CA 1
ATOM 545 C C . GLU A 1 72 ? 13.029 -2.836 111.875 1.00 51.34 72 GLU A C 1
ATOM 546 O O . GLU A 1 72 ? 14.111 -3.425 111.760 1.00 62.03 72 GLU A O 1
ATOM 552 N N . MET A 1 73 ? 12.564 -1.995 110.944 1.00 50.86 73 MET A N 1
ATOM 553 C CA . MET A 1 73 ? 13.401 -1.652 109.791 1.00 49.15 73 MET A CA 1
ATOM 554 C C . MET A 1 73 ? 14.651 -0.876 110.226 1.00 54.74 73 MET A C 1
ATOM 555 O O . MET A 1 73 ? 14.667 -0.197 111.266 1.00 48.24 73 MET A O 1
ATOM 560 N N . GLU A 1 74 ? 15.710 -1.008 109.433 1.00 56.89 74 GLU A N 1
ATOM 561 C CA . GLU A 1 74 ? 16.971 -0.348 109.734 1.00 54.63 74 GLU A CA 1
ATOM 562 C C . GLU A 1 74 ? 16.861 1.159 109.558 1.00 51.65 74 GLU A C 1
ATOM 563 O O . GLU A 1 74 ? 17.627 1.919 110.155 1.00 46.73 74 GLU A O 1
ATOM 569 N N . SER A 1 75 ? 15.904 1.598 108.742 1.00 49.42 75 SER A N 1
ATOM 570 C CA . SER A 1 75 ? 15.714 3.025 108.535 1.00 43.51 75 SER A CA 1
ATOM 571 C C . SER A 1 75 ? 15.062 3.649 109.770 1.00 50.32 75 SER A C 1
ATOM 572 O O . SER A 1 75 ? 14.940 4.878 109.854 1.00 51.32 75 SER A O 1
ATOM 575 N N . ARG A 1 76 ? 14.671 2.774 110.711 1.00 49.66 76 ARG A N 1
ATOM 576 C CA . ARG A 1 76 ? 14.074 3.098 112.014 1.00 45.06 76 ARG A CA 1
ATOM 577 C C . ARG A 1 76 ? 13.045 4.230 112.024 1.00 49.48 76 ARG A C 1
ATOM 578 O O . ARG A 1 76 ? 13.212 5.214 112.763 1.00 50.68 76 ARG A O 1
ATOM 586 N N . PRO A 1 77 ? 11.943 4.068 111.270 1.00 48.67 77 PRO A N 1
ATOM 587 C CA . PRO A 1 77 ? 11.017 5.197 111.100 1.00 45.15 77 PRO A CA 1
ATOM 588 C C . PRO A 1 77 ? 10.383 5.617 112.427 1.00 49.58 77 PRO A C 1
ATOM 589 O O . PRO A 1 77 ? 9.904 6.739 112.541 1.00 53.04 77 PRO A O 1
ATOM 593 N N . LEU A 1 78 ? 10.385 4.758 113.440 1.00 50.27 78 LEU A N 1
ATOM 594 C CA . LEU A 1 78 ? 9.707 5.156 114.672 1.00 43.01 78 LEU A CA 1
ATOM 595 C C . LEU A 1 78 ? 10.689 5.260 115.810 1.00 39.29 78 LEU A C 1
ATOM 596 O O . LEU A 1 78 ? 11.082 4.248 116.370 1.00 49.63 78 LEU A O 1
ATOM 601 N N . ARG A 1 79 ? 11.037 6.480 116.202 1.00 43.32 79 ARG A N 1
ATOM 602 C CA . ARG A 1 79 ? 12.039 6.688 117.241 1.00 38.78 79 ARG A CA 1
ATOM 603 C C . ARG A 1 79 ? 11.346 7.333 118.411 1.00 46.63 79 ARG A C 1
ATOM 604 O O . ARG A 1 79 ? 10.181 7.689 118.292 1.00 51.57 79 ARG A O 1
ATOM 612 N N . GLU A 1 80 ? 12.058 7.522 119.524 1.00 53.73 80 GLU A N 1
ATOM 613 C CA . GLU A 1 80 ? 11.533 8.279 120.674 1.00 51.41 80 GLU A CA 1
ATOM 614 C C . GLU A 1 80 ? 10.098 7.942 121.135 1.00 48.90 80 GLU A C 1
ATOM 615 O O . GLU A 1 80 ? 9.744 6.784 121.372 1.00 46.19 80 GLU A O 1
ATOM 621 N N . GLY A 1 81 ? 9.278 8.982 121.259 1.00 52.25 81 GLY A N 1
ATOM 622 C CA . GLY A 1 81 ? 7.929 8.850 121.773 1.00 36.73 81 GLY A CA 1
ATOM 623 C C . GLY A 1 81 ? 7.055 7.995 120.902 1.00 38.42 81 GLY A C 1
ATOM 624 O O . GLY A 1 81 ? 6.208 7.278 121.423 1.00 47.59 81 GLY A O 1
ATOM 625 N N . LEU A 1 82 ? 7.244 8.073 119.587 1.00 39.28 82 LEU A N 1
ATOM 626 C CA . LEU A 1 82 ? 6.513 7.211 118.651 1.00 42.69 82 LEU A CA 1
ATOM 627 C C . LEU A 1 82 ? 6.862 5.779 118.941 1.00 42.39 82 LEU A C 1
ATOM 628 O O . LEU A 1 82 ? 6.027 4.890 118.849 1.00 40.50 82 LEU A O 1
ATOM 633 N N . SER A 1 83 ? 8.119 5.577 119.313 1.00 44.35 83 SER A N 1
ATOM 634 C CA . SER A 1 83 ? 8.600 4.259 119.651 1.00 41.17 83 SER A CA 1
ATOM 635 C C . SER A 1 83 ? 8.051 3.793 120.989 1.00 41.93 83 SER A C 1
ATOM 636 O O . SER A 1 83 ? 7.560 2.667 121.096 1.00 42.10 83 SER A O 1
ATOM 639 N N . TYR A 1 84 ? 8.123 4.659 121.999 1.00 40.62 84 TYR A N 1
ATOM 640 C CA . TYR A 1 84 ? 7.564 4.343 123.316 1.00 41.28 84 TYR A CA 1
ATOM 641 C C . TYR A 1 84 ? 6.091 3.953 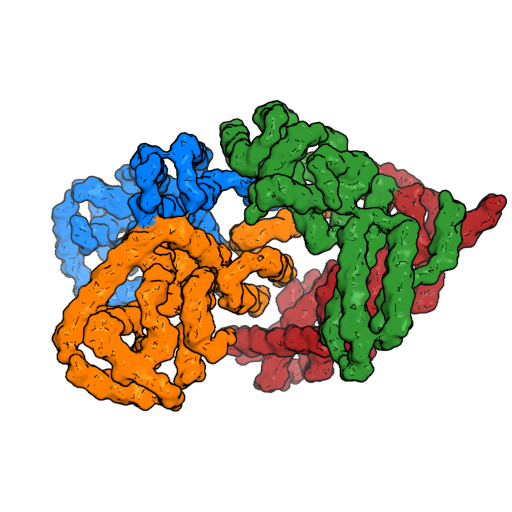123.194 1.00 43.75 84 TYR A C 1
ATOM 642 O O . TYR A 1 84 ? 5.629 3.049 123.894 1.00 45.16 84 TYR A O 1
ATOM 651 N N . ALA A 1 85 ? 5.355 4.639 122.318 1.00 38.29 85 ALA A N 1
ATOM 652 C CA . ALA A 1 85 ? 3.948 4.322 122.122 1.00 39.29 85 ALA A CA 1
ATOM 653 C C . ALA A 1 85 ? 3.848 2.875 121.712 1.00 39.74 85 ALA A C 1
ATOM 654 O O . ALA A 1 85 ? 3.192 2.067 122.358 1.00 39.36 85 ALA A O 1
ATOM 656 N N . LEU A 1 86 ? 4.559 2.557 120.639 1.00 42.55 86 LEU A N 1
ATOM 657 C CA . LEU A 1 86 ? 4.516 1.250 120.024 1.00 38.56 86 LEU A CA 1
ATOM 658 C C . LEU A 1 86 ? 4.820 0.149 121.021 1.00 40.86 86 LEU A C 1
ATOM 659 O O . LEU A 1 86 ? 4.082 -0.826 121.127 1.00 38.85 86 LEU A O 1
ATOM 664 N N . THR A 1 87 ? 5.890 0.323 121.781 1.00 41.38 87 THR A N 1
ATOM 665 C CA . THR A 1 87 ? 6.311 -0.708 122.722 1.00 39.35 87 THR A CA 1
ATOM 666 C C . THR A 1 87 ? 5.340 -0.837 123.884 1.00 40.12 87 THR A C 1
ATOM 667 O O . THR A 1 87 ? 5.070 -1.946 124.340 1.00 43.34 87 THR A O 1
ATOM 671 N N . THR A 1 88 ? 4.825 0.290 124.361 1.00 36.30 88 THR A N 1
ATOM 672 C CA . THR A 1 88 ? 3.883 0.280 125.450 1.00 35.00 88 THR A CA 1
ATOM 673 C C . THR A 1 88 ? 2.589 -0.414 125.002 1.00 43.41 88 THR A C 1
ATOM 674 O O . THR A 1 88 ? 1.878 -1.033 125.795 1.00 40.03 88 THR A O 1
ATOM 678 N N . ILE A 1 89 ? 2.271 -0.305 123.720 1.00 39.00 89 ILE A N 1
ATOM 679 C CA . ILE A 1 89 ? 1.070 -0.941 123.235 1.00 37.40 89 ILE A CA 1
ATOM 680 C C . ILE A 1 89 ? 1.319 -2.442 123.127 1.00 38.45 89 ILE A C 1
ATOM 681 O O . ILE A 1 89 ? 0.433 -3.251 123.389 1.00 38.18 89 ILE A O 1
ATOM 686 N N . SER A 1 90 ? 2.544 -2.824 122.801 1.00 37.44 90 SER A N 1
ATOM 687 C CA . SER A 1 90 ? 2.848 -4.250 122.673 1.00 41.31 90 SER A CA 1
ATOM 688 C C . SER A 1 90 ? 2.813 -4.941 124.035 1.00 38.69 90 SER A C 1
ATOM 689 O O . SER A 1 90 ? 2.498 -6.135 124.144 1.00 34.05 90 SER A O 1
ATOM 692 N N . ILE A 1 91 ? 3.107 -4.179 125.079 1.00 38.31 91 ILE A N 1
ATOM 693 C CA . ILE A 1 91 ? 3.097 -4.760 126.414 1.00 41.52 91 ILE A CA 1
ATOM 694 C C . ILE A 1 91 ? 1.656 -4.999 126.844 1.00 45.93 91 ILE A C 1
ATOM 695 O O . ILE A 1 91 ? 1.380 -5.922 127.629 1.00 44.31 91 ILE A O 1
ATOM 700 N N . ALA A 1 92 ? 0.729 -4.198 126.303 1.00 42.14 92 ALA A N 1
ATOM 701 C CA . ALA A 1 92 ? -0.698 -4.436 126.564 1.00 40.31 92 ALA A CA 1
ATOM 702 C C . ALA A 1 92 ? -1.235 -5.570 125.708 1.00 38.06 92 ALA A C 1
ATOM 703 O O . ALA A 1 92 ? -2.189 -6.231 126.078 1.00 37.21 92 ALA A O 1
ATOM 705 N N . LEU A 1 93 ? -0.600 -5.777 124.561 1.00 39.08 93 LEU A N 1
ATOM 706 C CA . LEU A 1 93 ? -1.061 -6.714 123.540 1.00 39.16 93 LEU A CA 1
ATOM 707 C C . LEU A 1 93 ? -1.060 -8.172 124.012 1.00 40.22 93 LEU A C 1
ATOM 708 O O . LEU A 1 93 ? -1.992 -8.948 123.744 1.00 30.24 93 LEU A O 1
ATOM 713 N N . PHE A 1 94 ? 0.012 -8.524 124.705 1.00 37.06 94 PHE A N 1
ATOM 714 C CA . PHE A 1 94 ? 0.256 -9.899 125.068 1.00 35.15 94 PHE A CA 1
ATOM 715 C C . PHE A 1 94 ? -0.762 -10.400 126.074 1.00 41.53 94 PHE A C 1
ATOM 716 O O . PHE A 1 94 ? -1.319 -11.476 125.870 1.00 44.35 94 PHE A O 1
ATOM 724 N N . PRO A 1 95 ? -1.033 -9.624 127.142 1.00 41.67 95 PRO A N 1
ATOM 725 C CA . PRO A 1 95 ? -2.156 -10.001 128.021 1.00 38.76 95 PRO A CA 1
ATOM 726 C C . PRO A 1 95 ? -3.473 -10.203 127.273 1.00 42.21 95 PRO A C 1
ATOM 727 O O . PRO A 1 95 ? -4.141 -11.221 127.504 1.00 42.83 95 PRO A O 1
ATOM 731 N N . CYS A 1 96 ? -3.838 -9.260 126.401 1.00 35.73 96 CYS A N 1
ATOM 732 C CA . CYS A 1 96 ? -5.052 -9.414 125.602 1.00 38.77 96 CYS A CA 1
ATOM 733 C C . CYS A 1 96 ? -5.037 -10.743 124.812 1.00 41.30 96 CYS A C 1
ATOM 734 O O . CYS A 1 96 ? -6.033 -11.448 124.760 1.00 37.39 96 CYS A O 1
ATOM 737 N N . MET A 1 97 ? -3.905 -11.088 124.208 1.00 39.07 97 MET A N 1
ATOM 738 C CA . MET A 1 97 ? -3.804 -12.361 123.485 1.00 40.45 97 MET A CA 1
ATOM 739 C C . MET A 1 97 ? -4.059 -13.535 124.419 1.00 45.90 97 MET A C 1
ATOM 740 O O . MET A 1 97 ? -4.729 -14.500 124.062 1.00 44.65 97 MET A O 1
ATOM 745 N N . VAL A 1 98 ? -3.549 -13.421 125.637 1.00 46.96 98 VAL A N 1
ATOM 746 C CA . VAL A 1 98 ? -3.739 -14.445 126.643 1.00 45.46 98 VAL A CA 1
ATOM 747 C C . VAL A 1 98 ? -5.200 -14.523 127.042 1.00 49.49 98 VAL A C 1
ATOM 748 O O . VAL A 1 98 ? -5.795 -15.605 127.082 1.00 52.70 98 VAL A O 1
ATOM 752 N N . TYR A 1 99 ? -5.785 -13.366 127.329 1.00 49.28 99 TYR A N 1
ATOM 753 C CA . TYR A 1 99 ? -7.194 -13.312 127.721 1.00 47.09 99 TYR A CA 1
ATOM 754 C C . TYR A 1 99 ? -8.103 -13.804 126.605 1.00 51.76 99 TYR A C 1
ATOM 755 O O . TYR A 1 99 ? -9.103 -14.447 126.867 1.00 60.98 99 TYR A O 1
ATOM 764 N N . LEU A 1 100 ? -7.745 -13.523 125.357 1.00 53.52 100 LEU A N 1
ATOM 765 C CA . LEU A 1 100 ? -8.565 -13.918 124.214 1.00 47.19 100 LEU A CA 1
ATOM 766 C C . LEU A 1 100 ? -8.534 -15.421 124.045 1.00 50.29 100 LEU A C 1
ATOM 767 O O . LEU A 1 100 ? -9.582 -16.062 123.979 1.00 55.10 100 LEU A O 1
ATOM 772 N N . THR A 1 101 ? -7.331 -15.981 123.971 1.00 48.12 101 THR A N 1
ATOM 773 C CA . THR A 1 101 ? -7.187 -17.425 123.782 1.00 53.95 101 THR A CA 1
ATOM 774 C C . THR A 1 101 ? -7.891 -18.238 124.877 1.00 53.53 101 THR A C 1
ATOM 775 O O . THR A 1 101 ? -8.489 -19.277 124.602 1.00 50.57 101 THR A O 1
ATOM 779 N N . ASN A 1 102 ? -7.818 -17.731 126.107 1.00 55.51 102 ASN A N 1
ATOM 780 C CA . ASN A 1 102 ? -8.316 -18.405 127.315 1.00 58.26 102 ASN A CA 1
ATOM 781 C C . ASN A 1 102 ? -9.708 -18.041 127.879 1.00 58.36 102 ASN A C 1
ATOM 782 O O . ASN A 1 102 ? -10.023 -18.398 129.007 1.00 55.23 102 ASN A O 1
ATOM 787 N N . ASN A 1 103 ? -10.482 -17.260 127.129 1.00 63.55 103 ASN A N 1
ATOM 788 C CA . ASN A 1 103 ? -11.866 -16.894 127.486 1.00 70.96 103 ASN A CA 1
ATOM 789 C C . ASN A 1 103 ? -12.022 -16.085 128.774 1.00 65.63 103 ASN A C 1
ATOM 790 O O . ASN A 1 103 ? -13.027 -16.186 129.469 1.00 72.70 103 ASN A O 1
ATOM 795 N N . LEU A 1 104 ? -11.019 -15.284 129.085 1.00 58.57 104 LEU A N 1
ATOM 796 C CA . LEU A 1 104 ? -11.059 -14.451 130.268 1.00 62.10 104 LEU A CA 1
ATOM 797 C C . LEU A 1 104 ? -11.657 -13.074 129.992 1.00 58.35 104 LEU A C 1
ATOM 798 O O . LEU A 1 104 ? -11.964 -12.342 130.929 1.00 58.88 104 LEU A O 1
ATOM 803 N N . GLN A 1 105 ? -11.829 -12.720 128.724 1.00 53.49 105 GLN A N 1
ATOM 804 C CA . GLN A 1 105 ? -12.171 -11.337 128.382 1.00 57.29 105 GLN A CA 1
ATOM 805 C C . GLN A 1 105 ? -13.488 -10.854 128.999 1.00 60.92 105 GLN A C 1
ATOM 806 O O . GLN A 1 105 ? -13.612 -9.690 129.359 1.00 61.88 105 GLN A O 1
ATOM 812 N N . GLU A 1 106 ? -14.439 -11.760 129.178 1.00 62.63 106 GLU A N 1
ATOM 813 C CA . GLU A 1 106 ? -15.729 -11.402 129.759 1.00 63.35 106 GLU A CA 1
ATOM 814 C C . GLU A 1 106 ? -15.569 -10.636 131.050 1.00 58.96 106 GLU A C 1
ATOM 815 O O . GLU A 1 106 ? -16.252 -9.644 131.272 1.00 68.03 106 GLU A O 1
ATOM 821 N N . HIS A 1 107 ? -14.642 -11.065 131.889 1.00 55.11 107 HIS A N 1
ATOM 822 C CA . HIS A 1 107 ? -14.525 -10.446 133.193 1.00 60.81 107 HIS A CA 1
ATOM 823 C C . HIS A 1 107 ? -13.993 -9.049 133.023 1.00 60.70 107 HIS A C 1
ATOM 824 O O . HIS A 1 107 ? -13.994 -8.268 133.975 1.00 60.12 107 HIS A O 1
ATOM 831 N N . TYR A 1 108 ? -13.472 -8.751 131.833 1.00 61.08 108 TYR A N 1
ATOM 832 C CA . TYR A 1 108 ? -12.980 -7.401 131.554 1.00 58.34 108 TYR A CA 1
ATOM 833 C C . TYR A 1 108 ? -13.995 -6.493 130.845 1.00 56.87 108 TYR A C 1
ATOM 834 O O . TYR A 1 108 ? -13.838 -5.268 130.845 1.00 59.88 108 TYR A O 1
ATOM 843 N N . ILE A 1 109 ? -15.066 -7.089 130.318 1.00 59.94 109 ILE A N 1
ATOM 844 C CA . ILE A 1 109 ? -16.028 -6.359 129.479 1.00 64.61 109 ILE A CA 1
ATOM 845 C C . ILE A 1 109 ? -17.258 -5.816 130.206 1.00 64.77 109 ILE A C 1
ATOM 846 O O . ILE A 1 109 ? -18.030 -6.590 130.781 1.00 75.27 109 ILE A O 1
ATOM 851 N N . THR A 1 110 ? -17.402 -4.487 130.194 1.00 58.25 110 THR A N 1
ATOM 852 C CA . THR A 1 110 ? -18.562 -3.779 130.748 1.00 69.73 110 THR A CA 1
ATOM 853 C C . THR A 1 110 ? -18.860 -2.485 129.979 1.00 77.79 110 THR A C 1
ATOM 854 O O . THR A 1 110 ? -17.933 -1.793 129.512 1.00 70.60 110 THR A O 1
ATOM 858 N N . SER A 1 111 ? -20.151 -2.145 129.908 1.00 78.27 111 SER A N 1
ATOM 859 C CA . SER A 1 111 ? -20.627 -0.886 129.327 1.00 69.70 111 SER A CA 1
ATOM 860 C C . SER A 1 111 ? -20.543 0.275 130.316 1.00 66.28 111 SER A C 1
ATOM 861 O O . SER A 1 111 ? -20.701 1.431 129.929 1.00 66.42 111 SER A O 1
ATOM 864 N N . LYS A 1 112 ? -20.316 -0.028 131.593 1.00 64.35 112 LYS A N 1
ATOM 865 C CA . LYS A 1 112 ? -20.283 1.015 132.609 1.00 64.05 112 LYS A CA 1
ATOM 866 C C . LYS A 1 112 ? -19.033 1.844 132.391 1.00 69.08 112 LYS A C 1
ATOM 867 O O . LYS A 1 112 ? -17.926 1.308 132.434 1.00 76.53 112 LYS A O 1
ATOM 873 N N . LYS A 1 113 ? -19.177 3.151 132.198 1.00 68.85 113 LYS A N 1
ATOM 874 C CA . LYS A 1 113 ? -17.987 3.971 131.972 1.00 64.95 113 LYS A CA 1
ATOM 875 C C . LYS A 1 113 ? -17.251 4.188 133.306 1.00 61.09 113 LYS A C 1
ATOM 876 O O . LYS A 1 113 ? -17.778 4.833 134.201 1.00 65.65 113 LYS A O 1
ATOM 878 N N . LEU A 1 114 ? -16.015 3.687 133.421 1.00 68.43 114 LEU A N 1
ATOM 879 C CA . LEU A 1 114 ? -15.312 3.687 134.716 1.00 66.73 114 LEU A CA 1
ATOM 880 C C . LEU A 1 114 ? -14.220 4.757 134.843 1.00 59.90 114 LEU A C 1
ATOM 881 O O . LEU A 1 114 ? -13.834 5.377 133.856 1.00 53.29 114 LEU A O 1
ATOM 886 N N . SER A 1 115 ? -13.668 4.911 136.046 1.00 56.86 115 SER A N 1
ATOM 887 C CA . SER A 1 115 ? -12.542 5.818 136.236 1.00 59.17 115 SER A CA 1
ATOM 888 C C . SER A 1 115 ? -11.226 5.038 136.295 1.00 69.19 115 SER A C 1
ATOM 889 O O . SER A 1 115 ? -11.230 3.794 136.325 1.00 66.99 115 SER A O 1
ATOM 892 N N . SER A 1 116 ? -10.100 5.758 136.346 1.00 66.32 116 SER A N 1
ATOM 893 C CA . SER A 1 116 ? -8.803 5.085 136.320 1.00 64.97 116 SER A CA 1
ATOM 894 C C . SER A 1 116 ? -8.714 4.189 137.547 1.00 72.17 116 SER A C 1
ATOM 895 O O . SER A 1 116 ? -8.424 2.993 137.416 1.00 70.79 116 SER A O 1
ATOM 898 N N . LYS A 1 117 ? -9.035 4.758 138.717 1.00 70.93 117 LYS A N 1
ATOM 899 C CA . LYS A 1 117 ? -9.070 4.011 139.977 1.00 66.47 117 LYS A CA 1
ATOM 900 C C . LYS A 1 117 ? -10.058 2.862 139.940 1.00 60.92 117 LYS A C 1
ATOM 901 O O . LYS A 1 117 ? -9.866 1.854 140.610 1.00 62.86 117 LYS A O 1
ATOM 907 N N . GLU A 1 118 ? -11.103 3.010 139.141 1.00 59.62 118 GLU A N 1
ATOM 908 C CA . GLU A 1 118 ? -12.125 1.982 139.072 1.00 65.95 118 GLU A CA 1
ATOM 909 C C . GLU A 1 118 ? -11.680 0.810 138.209 1.00 70.94 118 GLU A C 1
ATOM 910 O O . GLU A 1 118 ? -12.003 -0.348 138.516 1.00 62.81 118 GLU A O 1
ATOM 916 N N . VAL A 1 119 ? -10.923 1.114 137.149 1.00 68.59 119 VAL A N 1
ATOM 917 C CA . VAL A 1 119 ? -10.403 0.084 136.250 1.00 61.60 119 VAL A CA 1
ATOM 918 C C . VAL A 1 119 ? -9.257 -0.687 136.888 1.00 61.96 119 VAL A C 1
ATOM 919 O O . VAL A 1 119 ? -9.219 -1.919 136.826 1.00 58.02 119 VAL A O 1
ATOM 923 N N . LEU A 1 120 ? -8.338 0.036 137.519 1.00 63.97 120 LEU A N 1
ATOM 924 C CA . LEU A 1 120 ? -7.237 -0.602 138.234 1.00 62.36 120 LEU A CA 1
ATOM 925 C C . LEU A 1 120 ? -7.782 -1.568 139.278 1.00 61.36 120 LEU A C 1
ATOM 926 O O . LEU A 1 120 ? -7.197 -2.615 139.538 1.00 64.47 120 LEU A O 1
ATOM 931 N N . GLN A 1 121 ? -8.924 -1.235 139.863 1.00 65.25 121 GLN A N 1
ATOM 932 C CA . GLN A 1 121 ? -9.540 -2.171 140.794 1.00 71.89 121 GLN A CA 1
ATOM 933 C C . GLN A 1 121 ? -10.121 -3.394 140.101 1.00 68.47 121 GLN A C 1
ATOM 934 O O . GLN A 1 121 ? -9.966 -4.506 140.603 1.00 68.23 121 GLN A O 1
ATOM 940 N N . LEU A 1 122 ? -10.776 -3.182 138.958 1.00 61.53 122 LEU A N 1
ATOM 941 C CA . LEU A 1 122 ? -11.301 -4.275 138.152 1.00 59.16 122 LEU A CA 1
ATOM 942 C C . LEU A 1 122 ? -10.141 -5.181 137.802 1.00 63.49 122 LEU A C 1
ATOM 943 O O . LEU A 1 122 ? -10.264 -6.412 137.800 1.00 58.72 122 LEU A O 1
ATOM 948 N N . MET A 1 123 ? -9.006 -4.558 137.515 1.00 58.92 123 MET A N 1
ATOM 949 C CA . MET A 1 123 ? -7.879 -5.306 137.005 1.00 58.16 123 MET A CA 1
ATOM 950 C C . MET A 1 123 ? -7.381 -6.221 138.096 1.00 60.26 123 MET A C 1
ATOM 951 O O . MET A 1 123 ? -7.126 -7.399 137.859 1.00 62.46 123 MET A O 1
ATOM 956 N N . THR A 1 124 ? -7.308 -5.697 139.312 1.00 63.95 124 THR A N 1
ATOM 957 C CA . THR A 1 124 ? -6.841 -6.502 140.449 1.00 68.43 124 THR A CA 1
ATOM 958 C C . THR A 1 124 ? -7.832 -7.581 140.872 1.00 57.03 124 THR A C 1
ATOM 959 O O . THR A 1 124 ? -7.430 -8.606 141.388 1.00 61.58 124 THR A O 1
ATOM 963 N N . MET A 1 125 ? -9.120 -7.339 140.672 1.00 60.42 125 MET A N 1
ATOM 964 C CA . MET A 1 125 ? -10.143 -8.332 141.003 1.00 69.08 125 MET A CA 1
ATOM 965 C C . MET A 1 125 ? -9.999 -9.547 140.100 1.00 67.54 125 MET A C 1
ATOM 966 O O . MET A 1 125 ? -10.140 -10.696 140.527 1.00 64.84 125 MET A O 1
ATOM 971 N N . ASN A 1 126 ? -9.737 -9.263 138.831 1.00 67.76 126 ASN A N 1
ATOM 972 C CA . ASN A 1 126 ? -9.655 -10.291 137.814 1.00 62.39 126 ASN A CA 1
ATOM 973 C C . ASN A 1 126 ? -8.324 -11.030 137.849 1.00 62.68 126 ASN A C 1
ATOM 974 O O . ASN A 1 126 ? -8.187 -12.118 137.289 1.00 58.29 126 ASN A O 1
ATOM 979 N N . ASN A 1 127 ? -7.350 -10.450 138.545 1.00 62.88 127 ASN A N 1
ATOM 980 C CA . ASN A 1 127 ? -6.035 -11.075 138.687 1.00 63.89 127 ASN A CA 1
ATOM 981 C C . ASN A 1 127 ? -6.146 -12.452 139.331 1.00 61.35 127 ASN A C 1
ATOM 982 O O . ASN A 1 127 ? -5.220 -13.252 139.263 1.00 64.28 127 ASN A O 1
ATOM 987 N N . ALA A 1 128 ? -7.284 -12.727 139.956 1.00 58.63 128 ALA A N 1
ATOM 988 C CA . ALA A 1 128 ? -7.449 -13.984 140.665 1.00 64.84 128 ALA A CA 1
ATOM 989 C C . ALA A 1 128 ? -8.091 -15.084 139.793 1.00 64.32 128 ALA A C 1
ATOM 990 O O . ALA A 1 128 ? -8.422 -16.168 140.266 1.00 70.22 128 ALA A O 1
ATOM 992 N N . TYR A 1 129 ? -8.291 -14.798 138.518 1.00 59.47 129 TYR A N 1
ATOM 993 C CA . TYR A 1 129 ? -8.824 -15.807 137.621 1.00 52.43 129 TYR A CA 1
ATOM 994 C C . TYR A 1 129 ? -7.747 -16.514 136.772 1.00 59.56 129 TYR A C 1
ATOM 995 O O . TYR A 1 129 ? -8.058 -17.408 135.988 1.00 61.13 129 TYR A O 1
ATOM 1004 N N . LEU A 1 130 ? -6.487 -16.091 136.899 1.00 60.88 130 LEU A N 1
ATOM 1005 C CA . LEU A 1 130 ? -5.348 -16.776 136.258 1.00 49.85 130 LEU A CA 1
ATOM 1006 C C . LEU A 1 130 ? -4.147 -16.849 137.185 1.00 51.74 130 LEU A C 1
ATOM 1007 O O . LEU A 1 130 ? -3.602 -15.819 137.570 1.00 52.30 130 LEU A O 1
ATOM 1012 N N . GLU A 1 131 ? -3.692 -18.048 137.523 1.00 54.27 131 GLU A N 1
ATOM 1013 C CA . GLU A 1 131 ? -2.497 -18.144 138.361 1.00 52.54 131 GLU A CA 1
ATOM 1014 C C . GLU A 1 131 ? -1.266 -17.635 137.602 1.00 50.36 131 GLU A C 1
ATOM 1015 O O . GLU A 1 131 ? -1.127 -17.903 136.407 1.00 47.53 131 GLU A O 1
ATOM 1021 N N . LYS A 1 132 ? -0.396 -16.895 138.306 1.00 53.81 132 LYS A N 1
ATOM 1022 C CA . LYS A 1 132 ? 0.777 -16.205 137.728 1.00 48.70 132 LYS A CA 1
ATOM 1023 C C . LYS A 1 132 ? 1.624 -17.054 136.817 1.00 46.99 132 LYS A C 1
ATOM 1024 O O . LYS A 1 132 ? 2.035 -16.594 135.749 1.00 48.46 132 LYS A O 1
ATOM 1030 N N . GLN A 1 133 ? 1.899 -18.284 137.240 1.00 48.82 133 GLN A N 1
ATOM 1031 C CA . GLN A 1 133 ? 2.822 -19.136 136.491 1.00 55.80 133 GLN A CA 1
ATOM 1032 C C . GLN A 1 133 ? 2.272 -19.402 135.113 1.00 49.64 133 GLN A C 1
ATOM 1033 O O . GLN A 1 133 ? 2.961 -19.224 134.118 1.00 51.72 133 GLN A O 1
ATOM 1039 N N . ARG A 1 134 ? 1.011 -19.810 135.080 1.00 50.78 134 ARG A N 1
ATOM 1040 C CA . ARG A 1 134 ? 0.254 -19.956 133.845 1.00 49.43 134 ARG A CA 1
ATOM 1041 C C . ARG A 1 134 ? 0.132 -18.678 133.002 1.00 43.85 134 ARG A C 1
ATOM 1042 O O . ARG A 1 134 ? 0.174 -18.744 131.779 1.00 45.10 134 ARG A O 1
ATOM 1050 N N . PHE A 1 135 ? -0.032 -17.526 133.643 1.00 43.37 135 PHE A N 1
ATOM 1051 C CA . PHE A 1 135 ? -0.087 -16.274 132.902 1.00 39.60 135 PHE A CA 1
ATOM 1052 C C . PHE A 1 135 ? 1.226 -16.153 132.142 1.00 46.11 135 PHE A C 1
ATOM 1053 O O . PHE A 1 135 ? 1.236 -15.941 130.932 1.00 46.25 135 PHE A O 1
ATOM 1061 N N . VAL A 1 136 ? 2.343 -16.325 132.843 1.00 48.72 136 VAL A N 1
ATOM 1062 C CA . VAL A 1 136 ? 3.655 -16.176 132.201 1.00 44.96 136 VAL A CA 1
ATOM 1063 C C . VAL A 1 136 ? 3.896 -17.196 131.075 1.00 43.56 136 VAL A C 1
ATOM 1064 O O . VAL A 1 136 ? 4.401 -16.836 130.024 1.00 45.39 136 VAL A O 1
ATOM 1068 N N . GLU A 1 137 ? 3.519 -18.455 131.264 1.00 45.88 137 GLU A N 1
ATOM 1069 C CA . GLU A 1 137 ? 3.617 -19.420 130.161 1.00 48.32 137 GLU A CA 1
ATOM 1070 C C . GLU A 1 137 ? 2.776 -19.007 128.959 1.00 49.11 137 GLU A C 1
ATOM 1071 O O . GLU A 1 137 ? 3.282 -18.929 127.839 1.00 49.98 137 GLU A O 1
ATOM 1077 N N . PHE A 1 138 ? 1.498 -18.746 129.207 1.00 41.28 138 PHE A N 1
ATOM 1078 C CA . PHE A 1 138 ? 0.606 -18.227 128.193 1.00 44.41 138 PHE A CA 1
ATOM 1079 C C . PHE A 1 138 ? 1.209 -17.021 127.496 1.00 45.00 138 PHE A C 1
ATOM 1080 O O . PHE A 1 138 ? 1.338 -16.993 126.268 1.00 48.29 138 PHE A O 1
ATOM 1088 N N . LEU A 1 139 ? 1.604 -16.043 128.298 1.00 42.51 139 LEU A N 1
ATOM 1089 C CA . LEU A 1 139 ? 2.190 -14.812 127.805 1.00 45.65 139 LEU A CA 1
ATOM 1090 C C . LEU A 1 139 ? 3.323 -15.062 126.800 1.00 48.20 139 LEU A C 1
ATOM 1091 O O . LEU A 1 139 ? 3.471 -14.322 125.832 1.00 54.15 139 LEU A O 1
ATOM 1096 N N . GLY A 1 140 ? 4.108 -16.113 127.001 1.00 48.16 140 GLY A N 1
ATOM 1097 C CA . GLY A 1 140 ? 5.214 -16.396 126.101 1.00 46.95 140 GLY A CA 1
ATOM 1098 C C . GLY A 1 140 ? 4.747 -17.092 124.851 1.00 47.52 140 GLY A C 1
ATOM 1099 O O . GLY A 1 140 ? 5.290 -16.903 123.775 1.00 54.36 140 GLY A O 1
ATOM 1100 N N . GLN A 1 141 ? 3.729 -17.915 125.002 1.00 49.97 141 GLN A N 1
ATOM 1101 C CA . GLN A 1 141 ? 3.156 -18.616 123.878 1.00 49.98 141 GLN A CA 1
ATOM 1102 C C . GLN A 1 141 ? 2.555 -17.638 122.916 1.00 52.15 141 GLN A C 1
ATOM 1103 O O . GLN A 1 141 ? 2.666 -17.809 121.709 1.00 53.11 141 GLN A O 1
ATOM 1109 N N . GLU A 1 142 ? 1.880 -16.632 123.454 1.00 48.12 142 GLU A N 1
ATOM 1110 C CA . GLU A 1 142 ? 1.303 -15.616 122.603 1.00 48.21 142 GLU A CA 1
ATOM 1111 C C . GLU A 1 142 ? 2.417 -14.750 121.969 1.00 52.20 142 GLU A C 1
ATOM 1112 O O . GLU A 1 142 ? 2.362 -14.411 120.788 1.00 51.77 142 GLU A O 1
ATOM 1118 N N . GLN A 1 143 ? 3.451 -14.431 122.733 1.00 49.24 143 GLN A N 1
ATOM 1119 C CA . GLN A 1 143 ? 4.571 -13.689 122.171 1.00 50.97 143 GLN A CA 1
ATOM 1120 C C . GLN A 1 143 ? 5.229 -14.430 121.035 1.00 55.28 143 GLN A C 1
ATOM 1121 O O . GLN A 1 143 ? 5.695 -13.822 120.075 1.00 58.57 143 GLN A O 1
ATOM 1127 N N . ASP A 1 144 ? 5.321 -15.744 121.171 1.00 58.64 144 ASP A N 1
ATOM 1128 C CA . ASP A 1 144 ? 5.877 -16.549 120.106 1.00 56.27 144 ASP A CA 1
ATOM 1129 C C . ASP A 1 144 ? 4.986 -16.414 118.889 1.00 52.57 144 ASP A C 1
ATOM 1130 O O . ASP A 1 144 ? 5.454 -16.001 117.833 1.00 58.01 144 ASP A O 1
ATOM 1135 N N . LYS A 1 145 ? 3.698 -16.703 119.077 1.00 50.64 145 LYS A N 1
ATOM 1136 C CA . LYS A 1 145 ? 2.651 -16.662 118.030 1.00 52.90 145 LYS A CA 1
ATOM 1137 C C . LYS A 1 145 ? 2.675 -15.334 117.278 1.00 58.78 145 LYS A C 1
ATOM 1138 O O . LYS A 1 145 ? 2.407 -15.276 116.071 1.00 61.74 145 LYS A O 1
ATOM 1144 N N . PHE A 1 146 ? 3.028 -14.276 118.003 1.00 57.74 146 PHE A N 1
ATOM 1145 C CA . PHE A 1 146 ? 3.056 -12.919 117.469 1.00 51.50 146 PHE A CA 1
ATOM 1146 C C . PHE A 1 146 ? 4.292 -12.654 116.633 1.00 51.42 146 PHE A C 1
ATOM 1147 O O . PHE A 1 146 ? 4.201 -12.269 115.476 1.00 57.60 146 PHE A O 1
ATOM 1155 N N . PHE A 1 147 ? 5.455 -12.802 117.240 1.00 53.90 147 PHE A N 1
ATOM 1156 C CA . PHE A 1 147 ? 6.698 -12.493 116.552 1.00 53.20 147 PHE A CA 1
ATOM 1157 C C . PHE A 1 147 ? 6.870 -13.285 115.258 1.00 57.32 147 PHE A C 1
ATOM 1158 O O . PHE A 1 147 ? 7.467 -12.795 114.294 1.00 57.17 147 PHE A O 1
ATOM 1166 N N . THR A 1 148 ? 6.304 -14.489 115.223 1.00 58.93 148 THR A N 1
ATOM 1167 C CA . THR A 1 148 ? 6.250 -15.268 113.985 1.00 59.84 148 THR A CA 1
ATOM 1168 C C . THR A 1 148 ? 5.430 -14.525 112.917 1.00 61.03 148 THR A C 1
ATOM 1169 O O . THR A 1 148 ? 5.864 -14.375 111.771 1.00 62.82 148 THR A O 1
ATOM 1173 N N . TRP A 1 149 ? 4.240 -14.070 113.290 1.00 57.26 149 TRP A N 1
ATOM 1174 C CA . TRP A 1 149 ? 3.458 -13.218 112.400 1.00 64.02 149 TRP A CA 1
ATOM 1175 C C . TRP A 1 149 ? 4.206 -11.950 111.956 1.00 61.99 149 TRP A C 1
ATOM 1176 O O . TRP A 1 149 ? 3.910 -11.378 110.902 1.00 64.91 149 TRP A O 1
ATOM 1187 N N . VAL A 1 150 ? 5.167 -11.506 112.753 1.00 56.66 150 VAL A N 1
ATOM 1188 C CA . VAL A 1 150 ? 5.930 -10.334 112.374 1.00 59.98 150 VAL A CA 1
ATOM 1189 C C . VAL A 1 150 ? 6.916 -10.693 111.272 1.00 64.67 150 VAL A C 1
ATOM 1190 O O . VAL A 1 150 ? 6.982 -10.004 110.251 1.00 73.09 150 VAL A O 1
ATOM 1194 N N . LYS A 1 151 ? 7.642 -11.794 111.456 1.00 64.19 151 LYS A N 1
ATOM 1195 C CA . LYS A 1 151 ? 8.454 -12.366 110.381 1.00 61.40 151 LYS A CA 1
ATOM 1196 C C . LYS A 1 151 ? 7.666 -12.631 109.091 1.00 61.61 151 LYS A C 1
ATOM 1197 O O . LYS A 1 151 ? 8.231 -12.544 108.009 1.00 68.72 151 LYS A O 1
ATOM 1203 N N . GLU A 1 152 ? 6.375 -12.937 109.204 1.00 56.27 152 GLU A N 1
ATOM 1204 C CA . GLU A 1 152 ? 5.558 -13.268 108.039 1.00 55.42 152 GLU A CA 1
ATOM 1205 C C . GLU A 1 152 ? 4.786 -12.122 107.432 1.00 62.37 152 GLU A C 1
ATOM 1206 O O . GLU A 1 152 ? 4.049 -12.353 106.479 1.00 69.44 152 GLU A O 1
ATOM 1212 N N . ALA A 1 153 ? 4.898 -10.919 107.996 1.00 59.91 153 ALA A N 1
ATOM 1213 C CA . ALA A 1 153 ? 4.099 -9.770 107.540 1.00 55.51 153 ALA A CA 1
ATOM 1214 C C . ALA A 1 153 ? 4.258 -9.511 106.039 1.00 57.55 153 ALA A C 1
ATOM 1215 O O . ALA A 1 153 ? 5.366 -9.565 105.517 1.00 56.01 153 ALA A O 1
ATOM 1217 N N . ASP A 1 154 ? 3.155 -9.211 105.352 1.00 66.70 154 ASP A N 1
ATOM 1218 C CA . ASP A 1 154 ? 3.187 -8.981 103.900 1.00 63.63 154 ASP A CA 1
ATOM 1219 C C . ASP A 1 154 ? 4.203 -7.888 103.586 1.00 66.50 154 ASP A C 1
ATOM 1220 O O . ASP A 1 154 ? 4.080 -6.745 104.051 1.00 66.95 154 ASP A O 1
ATOM 1225 N N . SER A 1 155 ? 5.187 -8.237 102.764 1.00 68.95 155 SER A N 1
ATOM 1226 C CA . SER A 1 155 ? 6.229 -7.296 102.369 1.00 68.98 155 SER A CA 1
ATOM 1227 C C . SER A 1 155 ? 5.609 -6.109 101.626 1.00 67.24 155 SER A C 1
ATOM 1228 O O . SER A 1 155 ? 6.051 -4.974 101.779 1.00 64.76 155 SER A O 1
ATOM 1231 N N . SER A 1 156 ? 4.560 -6.369 100.855 1.00 67.96 156 SER A N 1
ATOM 1232 C CA . SER A 1 156 ? 3.821 -5.288 100.226 1.00 67.76 156 SER A CA 1
ATOM 1233 C C . SER A 1 156 ? 3.293 -4.326 101.284 1.00 64.00 156 SER A C 1
ATOM 1234 O O . SER A 1 156 ? 3.569 -3.133 101.215 1.00 61.09 156 SER A O 1
ATOM 1237 N N . ALA A 1 157 ? 2.570 -4.859 102.273 1.00 58.92 157 ALA A N 1
ATOM 1238 C CA . ALA A 1 157 ? 1.834 -4.037 103.245 1.00 55.93 157 ALA A CA 1
ATOM 1239 C C . ALA A 1 157 ? 2.737 -3.238 104.161 1.00 62.99 157 ALA A C 1
ATOM 1240 O O . ALA A 1 157 ? 2.365 -2.141 104.612 1.00 56.33 157 ALA A O 1
ATOM 1242 N N . VAL A 1 158 ? 3.890 -3.839 104.471 1.00 61.45 158 VAL A N 1
ATOM 1243 C CA . VAL A 1 158 ? 4.898 -3.266 105.350 1.00 54.21 158 VAL A CA 1
ATOM 1244 C C . VAL A 1 158 ? 5.581 -2.139 104.630 1.00 56.92 158 VAL A C 1
ATOM 1245 O O . VAL A 1 158 ? 5.690 -1.039 105.153 1.00 61.61 158 VAL A O 1
ATOM 1249 N N . SER A 1 159 ? 6.048 -2.430 103.418 1.00 61.90 159 SER A N 1
ATOM 1250 C CA . SER A 1 159 ? 6.684 -1.442 102.560 1.00 56.55 159 SER A CA 1
ATOM 1251 C C . SER A 1 159 ? 5.798 -0.220 102.315 1.00 59.99 159 SER A C 1
ATOM 1252 O O . SER A 1 159 ? 6.297 0.900 102.218 1.00 64.03 159 SER A O 1
ATOM 1255 N N . LYS A 1 160 ? 4.490 -0.426 102.233 1.00 52.45 160 LYS A N 1
ATOM 1256 C CA . LYS A 1 160 ? 3.574 0.689 102.063 1.00 54.29 160 LYS A CA 1
ATOM 1257 C C . LYS A 1 160 ? 3.429 1.505 103.336 1.00 54.87 160 LYS A C 1
ATOM 1258 O O . LYS A 1 160 ? 3.372 2.726 103.274 1.00 55.42 160 LYS A O 1
ATOM 1264 N N . ALA A 1 161 ? 3.365 0.840 104.485 1.00 51.72 161 ALA A N 1
ATOM 1265 C CA . ALA A 1 161 ? 3.223 1.561 105.745 1.00 47.74 161 ALA A CA 1
ATOM 1266 C C . ALA A 1 161 ? 4.455 2.393 105.947 1.00 52.05 161 ALA A C 1
ATOM 1267 O O . ALA A 1 161 ? 4.385 3.555 106.350 1.00 55.38 161 ALA A O 1
ATOM 1269 N N . PHE A 1 162 ? 5.585 1.783 105.629 1.00 46.21 162 PHE A N 1
ATOM 1270 C CA . PHE A 1 162 ? 6.856 2.421 105.802 1.00 48.94 162 PHE A CA 1
ATOM 1271 C C . PHE A 1 162 ? 6.934 3.777 105.109 1.00 57.17 162 PHE A C 1
ATOM 1272 O O . PHE A 1 162 ? 7.211 4.812 105.748 1.00 51.27 162 PHE A O 1
ATOM 1280 N N . ASP A 1 163 ? 6.697 3.770 103.802 1.00 61.01 163 ASP A N 1
ATOM 1281 C CA . ASP A 1 163 ? 6.871 4.986 103.026 1.00 66.98 163 ASP A CA 1
ATOM 1282 C C . ASP A 1 163 ? 5.972 6.080 103.561 1.00 64.30 163 ASP A C 1
ATOM 1283 O O . ASP A 1 163 ? 6.370 7.255 103.566 1.00 62.31 163 ASP A O 1
ATOM 1288 N N . GLN A 1 164 ? 4.791 5.691 104.051 1.00 54.70 164 GLN A N 1
ATOM 1289 C CA . GLN A 1 164 ? 3.825 6.688 104.518 1.00 59.28 164 GLN A CA 1
ATOM 1290 C C . GLN A 1 164 ? 3.958 7.106 105.992 1.00 55.28 164 GLN A C 1
ATOM 1291 O O . GLN A 1 164 ? 3.470 8.164 106.390 1.00 52.94 164 GLN A O 1
ATOM 1297 N N . ILE A 1 165 ? 4.631 6.291 106.794 1.00 55.05 165 ILE A N 1
ATOM 1298 C CA . ILE A 1 165 ? 5.036 6.712 108.132 1.00 50.24 165 ILE A CA 1
ATOM 1299 C C . ILE A 1 165 ? 6.289 7.584 108.045 1.00 51.73 165 ILE A C 1
ATOM 1300 O O . ILE A 1 165 ? 6.357 8.665 108.642 1.00 52.74 165 ILE A O 1
ATOM 1305 N N . TYR A 1 166 ? 7.280 7.112 107.296 1.00 48.82 166 TYR A N 1
ATOM 1306 C CA . TYR A 1 166 ? 8.574 7.779 107.263 1.00 50.41 166 TYR A CA 1
ATOM 1307 C C . TYR A 1 166 ? 8.404 9.111 106.581 1.00 49.64 166 TYR A C 1
ATOM 1308 O O . TYR A 1 166 ? 9.089 10.076 106.896 1.00 50.18 166 TYR A O 1
ATOM 1317 N N . SER A 1 167 ? 7.467 9.150 105.652 1.00 51.67 167 SER A N 1
ATOM 1318 C CA . SER A 1 167 ? 7.125 10.371 104.962 1.00 55.39 167 SER A CA 1
ATOM 1319 C C . SER A 1 167 ? 6.967 11.522 105.949 1.00 55.08 167 SER A C 1
ATOM 1320 O O . SER A 1 167 ? 7.525 12.614 105.743 1.00 55.19 167 SER A O 1
ATOM 1323 N N . VAL A 1 168 ? 6.200 11.278 107.012 1.00 46.39 168 VAL A N 1
ATOM 1324 C CA . VAL A 1 168 ? 5.981 12.293 108.027 1.00 49.66 168 VAL A CA 1
ATOM 1325 C C . VAL A 1 168 ? 7.123 12.314 109.003 1.00 47.82 168 VAL A C 1
ATOM 1326 O O . VAL A 1 168 ? 7.606 13.349 109.445 1.00 46.92 168 VAL A O 1
ATOM 1330 N N . THR A 1 169 ? 7.547 11.127 109.358 1.00 48.71 169 THR A N 1
ATOM 1331 C CA . THR A 1 169 ? 8.371 10.982 110.527 1.00 47.55 169 THR A CA 1
ATOM 1332 C C . THR A 1 169 ? 9.782 11.514 110.279 1.00 47.06 169 THR A C 1
ATOM 1333 O O . THR A 1 169 ? 10.396 12.105 111.158 1.00 48.15 169 THR A O 1
ATOM 1337 N N . TYR A 1 170 ? 10.277 11.345 109.058 1.00 48.21 170 TYR A N 1
ATOM 1338 C CA . TYR A 1 170 ? 11.607 11.823 108.697 1.00 47.08 170 TYR A CA 1
ATOM 1339 C C . TYR A 1 170 ? 11.712 13.332 108.905 1.00 42.85 170 TYR A C 1
ATOM 1340 O O . TYR A 1 170 ? 12.694 13.810 109.451 1.00 37.84 170 TYR A O 1
ATOM 1349 N N . LEU A 1 171 ? 10.681 14.057 108.460 1.00 46.41 171 LEU A N 1
ATOM 1350 C CA . LEU A 1 171 ? 10.516 15.485 108.750 1.00 43.19 171 LEU A CA 1
ATOM 1351 C C . LEU A 1 171 ? 10.557 15.796 110.218 1.00 45.04 171 LEU A C 1
ATOM 1352 O O . LEU A 1 171 ? 11.145 16.793 110.605 1.00 44.41 171 LEU A O 1
ATOM 1357 N N . LYS A 1 172 ? 9.932 14.942 111.028 1.00 45.30 172 LYS A N 1
ATOM 1358 C CA . LYS A 1 172 ? 9.815 15.184 112.463 1.00 44.05 172 LYS A CA 1
ATOM 1359 C C . LYS A 1 172 ? 11.195 15.255 113.104 1.00 50.89 172 LYS A C 1
ATOM 1360 O O . LYS A 1 172 ? 11.530 16.250 113.767 1.00 55.70 172 LYS A O 1
ATOM 1366 N N . TYR A 1 173 ? 12.020 14.239 112.854 1.00 50.41 173 TYR A N 1
ATOM 1367 C CA . TYR A 1 173 ? 13.340 14.154 113.484 1.00 45.16 173 TYR A CA 1
ATOM 1368 C C . TYR A 1 173 ? 14.302 15.210 112.962 1.00 46.40 173 TYR A C 1
ATOM 1369 O O . TYR A 1 173 ? 15.107 15.757 113.714 1.00 44.79 173 TYR A O 1
ATOM 1378 N N . LEU A 1 174 ? 14.248 15.473 111.661 1.00 46.46 174 LEU A N 1
ATOM 1379 C CA . LEU A 1 174 ? 15.153 16.450 111.069 1.00 43.96 174 LEU A CA 1
ATOM 1380 C C . LEU A 1 174 ? 14.962 17.796 111.740 1.00 44.02 174 LEU A C 1
ATOM 1381 O O . LEU A 1 174 ? 15.935 18.488 112.031 1.00 38.27 174 LEU A O 1
ATOM 1386 N N . ILE A 1 175 ? 13.692 18.138 111.989 1.00 48.26 175 ILE A N 1
ATOM 1387 C CA . ILE A 1 175 ? 13.298 19.442 112.527 1.00 42.52 175 ILE A CA 1
ATOM 1388 C C . ILE A 1 175 ? 13.741 19.583 113.969 1.00 41.87 175 ILE A C 1
ATOM 1389 O O . ILE A 1 175 ? 14.095 20.672 114.423 1.00 43.67 175 ILE A O 1
ATOM 1394 N N . GLU A 1 176 ? 13.749 18.469 114.681 1.00 42.41 176 GLU A N 1
ATOM 1395 C CA . GLU A 1 176 ? 14.240 18.465 116.045 1.00 46.15 176 GLU A CA 1
ATOM 1396 C C . GLU A 1 176 ? 15.756 18.762 116.011 1.00 45.09 176 GLU A C 1
ATOM 1397 O O . GLU A 1 176 ? 16.285 19.509 116.840 1.00 47.34 176 GLU A O 1
ATOM 1403 N N . ASP A 1 177 ? 16.445 18.212 115.018 1.00 43.36 177 ASP A N 1
ATOM 1404 C CA . ASP A 1 177 ? 17.891 18.354 114.937 1.00 43.56 177 ASP A CA 1
ATOM 1405 C C . ASP A 1 177 ? 18.288 19.754 114.490 1.00 50.57 177 ASP A C 1
ATOM 1406 O O . ASP A 1 177 ? 19.322 20.289 114.909 1.00 51.10 177 ASP A O 1
ATOM 1411 N N . TYR A 1 178 ? 17.457 20.353 113.647 1.00 46.43 178 TYR A N 1
ATOM 1412 C CA . TYR A 1 178 ? 17.627 21.752 113.303 1.00 44.86 178 TYR A CA 1
ATOM 1413 C C . TYR A 1 178 ? 17.509 22.549 114.583 1.00 48.82 178 TYR A C 1
ATOM 1414 O O . TYR A 1 178 ? 18.383 23.345 114.904 1.00 51.15 178 TYR A O 1
ATOM 1423 N N . LEU A 1 179 ? 16.438 22.303 115.329 1.00 48.49 179 LEU A N 1
ATOM 1424 C CA . LEU A 1 179 ? 16.169 23.056 116.546 1.00 48.08 179 LEU A CA 1
ATOM 1425 C C . LEU A 1 179 ? 17.356 23.114 117.498 1.00 55.05 179 LEU A C 1
ATOM 1426 O O . LEU A 1 179 ? 17.827 24.201 117.818 1.00 59.93 179 LEU A O 1
ATOM 1431 N N . SER A 1 180 ? 17.864 21.963 117.924 1.00 56.53 180 SER A N 1
ATOM 1432 C CA . SER A 1 180 ? 18.947 21.964 118.916 1.00 61.08 180 SER A CA 1
ATOM 1433 C C . SER A 1 180 ? 20.219 22.609 118.388 1.00 57.81 180 SER A C 1
ATOM 1434 O O . SER A 1 180 ? 20.943 23.243 119.154 1.00 62.34 180 SER A O 1
ATOM 1437 N N . LEU A 1 181 ? 20.496 22.434 117.096 1.00 51.34 181 LEU A N 1
ATOM 1438 C CA . LEU A 1 181 ? 21.669 23.060 116.494 1.00 56.01 181 LEU A CA 1
ATOM 1439 C C . LEU A 1 181 ? 21.562 24.607 116.492 1.00 61.98 181 LEU A C 1
ATOM 1440 O O . LEU A 1 181 ? 22.534 25.307 116.784 1.00 62.87 181 LEU A O 1
ATOM 1445 N N . LEU A 1 182 ? 20.375 25.128 116.184 1.00 56.06 182 LEU A N 1
ATOM 1446 C CA . LEU A 1 182 ? 20.133 26.562 116.191 1.00 55.65 182 LEU A CA 1
ATOM 1447 C C . LEU A 1 182 ? 20.338 27.114 117.604 1.00 60.96 182 LEU A C 1
ATOM 1448 O O . LEU A 1 182 ? 21.013 28.128 117.778 1.00 63.04 182 LEU A O 1
ATOM 1453 N N . GLU A 1 183 ? 19.755 26.435 118.600 1.00 60.62 183 GLU A N 1
ATOM 1454 C CA . GLU A 1 183 ? 19.908 26.785 120.015 1.00 56.01 183 GLU A CA 1
ATOM 1455 C C . GLU A 1 183 ? 21.375 26.789 120.444 1.00 68.93 183 GLU A C 1
ATOM 1456 O O . GLU A 1 183 ? 21.798 27.663 121.185 1.00 81.09 183 GLU A O 1
ATOM 1462 N N . SER A 1 184 ? 22.139 25.831 119.921 1.00 66.68 184 SER A N 1
ATOM 1463 C CA . SER A 1 184 ? 23.533 25.571 120.271 1.00 63.04 184 SER A CA 1
ATOM 1464 C C . SER A 1 184 ? 24.488 26.325 119.384 1.00 68.23 184 SER A C 1
ATOM 1465 O O . SER A 1 184 ? 25.675 25.997 119.313 1.00 74.39 184 SER A O 1
ATOM 1468 N N . ALA A 1 185 ? 23.958 27.230 118.585 1.00 72.10 185 ALA A N 1
ATOM 1469 C CA . ALA A 1 185 ? 24.807 27.966 117.652 1.00 78.00 185 ALA A CA 1
ATOM 1470 C C . ALA A 1 185 ? 25.357 29.230 118.296 1.00 86.55 185 ALA A C 1
ATOM 1471 O O . ALA A 1 185 ? 24.683 29.872 119.108 1.00 90.19 185 ALA A O 1
ATOM 1473 N N . HIS A 1 186 ? 26.586 29.590 117.952 1.00 87.90 186 HIS A N 1
ATOM 1474 C CA . HIS A 1 186 ? 27.151 30.799 118.522 1.00 93.49 186 HIS A CA 1
ATOM 1475 C C . HIS A 1 186 ? 26.873 31.941 117.555 1.00 93.01 186 HIS A C 1
ATOM 1476 O O . HIS A 1 186 ? 27.472 32.024 116.475 1.00 91.61 186 HIS A O 1
ATOM 1483 N N . LEU A 1 187 ? 25.969 32.829 117.955 1.00 96.15 187 LEU A N 1
ATOM 1484 C CA . LEU A 1 187 ? 25.509 33.890 117.068 1.00 99.55 187 LEU A CA 1
ATOM 1485 C C . LEU A 1 187 ? 25.402 35.209 117.818 1.00 96.42 187 LEU A C 1
ATOM 1486 O O . LEU A 1 187 ? 24.325 35.579 118.286 1.00 94.23 187 LEU A O 1
ATOM 1491 N N . PRO A 1 188 ? 26.544 35.897 117.963 1.00 100.47 188 PRO A N 1
ATOM 1492 C CA . PRO A 1 188 ? 26.704 37.214 118.599 1.00 102.05 188 PRO A CA 1
ATOM 1493 C C . PRO A 1 188 ? 26.010 38.388 117.873 1.00 98.95 188 PRO A C 1
ATOM 1494 O O . PRO A 1 188 ? 25.247 39.118 118.513 1.00 91.98 188 PRO A O 1
ATOM 1498 N N . THR A 1 189 ? 26.238 38.524 116.560 1.00 99.37 189 THR A N 1
ATOM 1499 C CA . THR A 1 189 ? 25.636 39.584 115.737 1.00 101.29 189 THR A CA 1
ATOM 1500 C C . THR A 1 189 ? 24.153 39.315 115.493 1.00 103.88 189 THR A C 1
ATOM 1501 O O . THR A 1 189 ? 23.354 40.238 115.286 1.00 103.84 189 THR A O 1
ATOM 1505 N N . ASP A 1 190 ? 23.783 38.041 115.522 1.00 104.86 190 ASP A N 1
ATOM 1506 C CA . ASP A 1 190 ? 22.501 37.646 114.976 1.00 94.81 190 ASP A CA 1
ATOM 1507 C C . ASP A 1 190 ? 21.423 37.986 115.994 1.00 86.25 190 ASP A C 1
ATOM 1508 O O . ASP A 1 190 ? 21.300 37.338 117.029 1.00 88.45 190 ASP A O 1
ATOM 1513 N N . GLN A 1 191 ? 20.605 38.978 115.658 1.00 80.50 191 GLN A N 1
ATOM 1514 C CA . GLN A 1 191 ? 19.566 39.453 116.565 1.00 80.79 191 GLN A CA 1
ATOM 1515 C C . GLN A 1 191 ? 18.256 38.744 116.274 1.00 76.73 191 GLN A C 1
ATOM 1516 O O . GLN A 1 191 ? 17.286 38.854 117.022 1.00 74.93 191 GLN A O 1
ATOM 1518 N N . LEU A 1 192 ? 18.239 38.022 115.164 1.00 75.16 192 LEU A N 1
ATOM 1519 C CA . LEU A 1 192 ? 17.057 37.307 114.730 1.00 76.52 192 LEU A CA 1
ATOM 1520 C C . LEU A 1 192 ? 17.025 35.838 115.197 1.00 78.47 192 LEU A C 1
ATOM 1521 O O . LEU A 1 192 ? 15.980 35.186 115.140 1.00 75.55 192 LEU A O 1
ATOM 1526 N N . LYS A 1 193 ? 18.156 35.347 115.704 1.00 77.96 193 LYS A N 1
ATOM 1527 C CA . LYS A 1 193 ? 18.284 33.965 116.159 1.00 72.74 193 LYS A CA 1
ATOM 1528 C C . LYS A 1 193 ? 17.169 33.580 117.135 1.00 69.13 193 LYS A C 1
ATOM 1529 O O . LYS A 1 193 ? 16.614 32.483 117.086 1.00 69.03 193 LYS A O 1
ATOM 1535 N N . SER A 1 194 ? 16.833 34.498 118.018 1.00 63.83 194 SER A N 1
ATOM 1536 C CA . SER A 1 194 ? 15.834 34.205 119.010 1.00 67.21 194 SER A CA 1
ATOM 1537 C C . SER A 1 194 ? 14.457 34.069 118.354 1.00 72.01 194 SER A C 1
ATOM 1538 O O . SER A 1 194 ? 13.659 33.194 118.711 1.00 72.69 194 SER A O 1
ATOM 1541 N N . SER A 1 195 ? 14.167 34.920 117.382 1.00 67.48 195 SER A N 1
ATOM 1542 C CA . SER A 1 195 ? 12.860 34.845 116.750 1.00 68.11 195 SER A CA 1
ATOM 1543 C C . SER A 1 195 ? 12.798 33.702 115.725 1.00 65.83 195 SER A C 1
ATOM 1544 O O . SER A 1 195 ? 11.718 33.268 115.318 1.00 60.51 195 SER A O 1
ATOM 1547 N N . ARG A 1 196 ? 13.969 33.230 115.308 1.00 67.46 196 ARG A N 1
ATOM 1548 C CA . ARG A 1 196 ? 14.089 32.096 114.394 1.00 57.51 196 ARG A CA 1
ATOM 1549 C C . ARG A 1 196 ? 13.949 30.768 115.136 1.00 55.62 196 ARG A C 1
ATOM 1550 O O . ARG A 1 196 ? 13.374 29.806 114.627 1.00 49.85 196 ARG A O 1
ATOM 1558 N N . ILE A 1 197 ? 14.488 30.714 116.347 1.00 58.74 197 ILE A N 1
ATOM 1559 C CA . ILE A 1 197 ? 14.258 29.560 117.208 1.00 58.01 197 ILE A CA 1
ATOM 1560 C C . ILE A 1 197 ? 12.771 29.406 117.478 1.00 57.69 197 ILE A C 1
ATOM 1561 O O . ILE A 1 197 ? 12.209 28.315 117.302 1.00 56.04 197 ILE A O 1
ATOM 1566 N N . SER A 1 198 ? 12.146 30.509 117.892 1.00 55.91 198 SER A N 1
ATOM 1567 C CA . SER A 1 198 ? 10.713 30.535 118.140 1.00 52.38 198 SER A CA 1
ATOM 1568 C C . SER A 1 198 ? 9.903 29.970 116.976 1.00 50.65 198 SER A C 1
ATOM 1569 O O . SER A 1 198 ? 8.871 29.327 117.177 1.00 55.41 198 SER A O 1
ATOM 1572 N N . LEU A 1 199 ? 10.379 30.205 115.758 1.00 51.02 199 LEU A N 1
ATOM 1573 C CA . LEU A 1 199 ? 9.718 29.684 114.566 1.00 49.93 199 LEU A CA 1
ATOM 1574 C C . LEU A 1 199 ? 9.865 28.173 114.433 1.00 45.84 199 LEU A C 1
ATOM 1575 O O . LEU A 1 199 ? 8.922 27.506 114.064 1.00 46.25 199 LEU A O 1
ATOM 1580 N N . VAL A 1 200 ? 11.042 27.638 114.740 1.00 45.29 200 VAL A N 1
ATOM 1581 C CA . VAL A 1 200 ? 11.287 26.208 114.585 1.00 46.41 200 VAL A CA 1
ATOM 1582 C C . VAL A 1 200 ? 10.488 25.409 115.611 1.00 46.69 200 VAL A C 1
ATOM 1583 O O . VAL A 1 200 ? 9.900 24.361 115.303 1.00 43.14 200 VAL A O 1
ATOM 1587 N N . VAL A 1 201 ? 10.464 25.927 116.830 1.00 47.35 201 VAL A N 1
ATOM 1588 C CA . VAL A 1 201 ? 9.703 25.330 117.916 1.00 48.91 201 VAL A CA 1
ATOM 1589 C C . VAL A 1 201 ? 8.233 25.191 117.549 1.00 48.26 201 VAL A C 1
ATOM 1590 O O . VAL A 1 201 ? 7.602 24.159 117.805 1.00 51.25 201 VAL A O 1
ATOM 1594 N N . ARG A 1 202 ? 7.689 26.230 116.936 1.00 44.03 202 ARG A N 1
ATOM 1595 C CA . ARG A 1 202 ? 6.279 26.219 116.606 1.00 47.29 202 ARG A CA 1
ATOM 1596 C C . ARG A 1 202 ? 6.040 25.289 115.441 1.00 42.26 202 ARG A C 1
ATOM 1597 O O . ARG A 1 202 ? 5.052 24.582 115.410 1.00 46.38 202 ARG A O 1
ATOM 1605 N N . LEU A 1 203 ? 6.956 25.292 114.485 1.00 42.87 203 LEU A N 1
ATOM 1606 C CA . LEU A 1 203 ? 6.926 24.325 113.399 1.00 47.36 203 LEU A CA 1
ATOM 1607 C C . LEU A 1 203 ? 6.974 22.893 113.960 1.00 47.62 203 LEU A C 1
ATOM 1608 O O . LEU A 1 203 ? 6.174 22.042 113.572 1.00 40.95 203 LEU A O 1
ATOM 1613 N N . ALA A 1 204 ? 7.896 22.650 114.887 1.00 42.25 204 ALA A N 1
ATOM 1614 C CA . ALA A 1 204 ? 7.979 21.359 115.554 1.00 40.20 204 ALA A CA 1
ATOM 1615 C C . ALA A 1 204 ? 6.633 20.998 116.202 1.00 53.08 204 ALA A C 1
ATOM 1616 O O . ALA A 1 204 ? 6.135 19.863 116.049 1.00 47.93 204 ALA A O 1
ATOM 1618 N N . LYS A 1 205 ? 6.052 21.977 116.907 1.00 51.40 205 LYS A N 1
ATOM 1619 C CA . LYS A 1 205 ? 4.757 21.812 117.568 1.00 50.06 205 LYS A CA 1
ATOM 1620 C C . LYS A 1 205 ? 3.625 21.545 116.571 1.00 53.32 205 LYS A C 1
ATOM 1621 O O . LYS A 1 205 ? 2.762 20.696 116.821 1.00 58.46 205 LYS A O 1
ATOM 1623 N N . TYR A 1 206 ? 3.602 22.278 115.457 1.00 53.56 206 TYR A N 1
ATOM 1624 C CA . TYR A 1 206 ? 2.534 22.095 114.476 1.00 51.56 206 TYR A CA 1
ATOM 1625 C C . TYR A 1 206 ? 2.622 20.679 113.908 1.00 49.81 206 TYR A C 1
ATOM 1626 O O . TYR A 1 206 ? 1.629 19.966 113.796 1.00 49.30 206 TYR A O 1
ATOM 1635 N N . LEU A 1 207 ? 3.833 20.278 113.564 1.00 45.22 207 LEU A N 1
ATOM 1636 C CA . LEU A 1 207 ? 4.036 18.998 112.937 1.00 47.87 207 LEU A CA 1
ATOM 1637 C C . LEU A 1 207 ? 3.785 17.842 113.899 1.00 51.30 207 LEU A C 1
ATOM 1638 O O . LEU A 1 207 ? 3.577 16.716 113.471 1.00 54.85 207 LEU A O 1
ATOM 1643 N N . HIS A 1 208 ? 3.802 18.111 115.198 1.00 57.80 208 HIS A N 1
ATOM 1644 C CA . HIS A 1 208 ? 3.716 17.032 116.183 1.00 56.46 208 HIS A CA 1
ATOM 1645 C C . HIS A 1 208 ? 2.359 16.382 116.154 1.00 58.72 208 HIS A C 1
ATOM 1646 O O . HIS A 1 208 ? 2.216 15.214 116.482 1.00 61.25 208 HIS A O 1
ATOM 1653 N N . GLU A 1 209 ? 1.363 17.160 115.761 1.00 58.92 209 GLU A N 1
ATOM 1654 C CA . GLU A 1 209 ? -0.004 16.684 115.695 1.00 60.26 209 GLU A CA 1
ATOM 1655 C C . GLU A 1 209 ? -0.334 16.001 114.353 1.00 55.72 209 GLU A C 1
ATOM 1656 O O . GLU A 1 209 ? -1.433 15.494 114.172 1.00 61.68 209 GLU A O 1
ATOM 1662 N N . GLN A 1 210 ? 0.595 15.980 113.407 1.00 47.05 210 GLN A N 1
ATOM 1663 C CA . GLN A 1 210 ? 0.204 15.582 112.068 1.00 46.62 210 GLN A CA 1
ATOM 1664 C C . GLN A 1 210 ? 0.527 14.129 111.702 1.00 50.31 210 GLN A C 1
ATOM 1665 O O . GLN A 1 210 ? 1.618 13.653 111.958 1.00 53.84 210 GLN A O 1
ATOM 1671 N N . THR A 1 211 ? -0.445 13.404 111.155 1.00 53.71 211 THR A N 1
ATOM 1672 C CA . THR A 1 211 ? -0.213 11.993 110.823 1.00 49.94 211 THR A CA 1
ATOM 1673 C C . THR A 1 211 ? 0.092 11.688 109.346 1.00 50.56 211 THR A C 1
ATOM 1674 O O . THR A 1 211 ? 0.407 10.549 108.990 1.00 43.76 211 THR A O 1
ATOM 1678 N N . GLU A 1 212 ? -0.007 12.703 108.494 1.00 54.05 212 GLU A N 1
ATOM 1679 C CA . GLU A 1 212 ? 0.334 12.559 107.077 1.00 55.04 212 GLU A CA 1
ATOM 1680 C C . GLU A 1 212 ? 0.603 13.918 106.427 1.00 56.09 212 GLU A C 1
ATOM 1681 O O . GLU A 1 212 ? 0.198 14.956 106.941 1.00 50.69 212 GLU A O 1
ATOM 1687 N N . LEU A 1 213 ? 1.298 13.933 105.298 1.00 59.34 213 LEU A N 1
ATOM 1688 C CA . LEU A 1 213 ? 1.536 15.220 104.670 1.00 63.76 213 LEU A CA 1
ATOM 1689 C C . LEU A 1 213 ? 0.432 15.502 103.632 1.00 69.70 213 LEU A C 1
ATOM 1690 O O . LEU A 1 213 ? 0.458 15.000 102.495 1.00 64.22 213 LEU A O 1
ATOM 1695 N N . THR A 1 214 ? -0.489 16.385 104.005 1.00 59.82 214 THR A N 1
ATOM 1696 C CA . THR A 1 214 ? -1.609 16.681 103.147 1.00 61.78 214 THR A CA 1
ATOM 1697 C C . THR A 1 214 ? -1.368 18.091 102.671 1.00 63.37 214 THR A C 1
ATOM 1698 O O . THR A 1 214 ? -0.388 18.715 103.089 1.00 58.46 214 THR A O 1
ATOM 1702 N N . GLN A 1 215 ? -2.251 18.588 101.808 1.00 62.42 215 GLN A N 1
ATOM 1703 C CA . GLN A 1 215 ? -2.034 19.877 101.190 1.00 63.24 215 GLN A CA 1
ATOM 1704 C C . GLN A 1 215 ? -1.819 20.938 102.259 1.00 64.46 215 GLN A C 1
ATOM 1705 O O . GLN A 1 215 ? -0.883 21.739 102.177 1.00 60.95 215 GLN A O 1
ATOM 1711 N N . ASP A 1 216 ? -2.661 20.893 103.286 1.00 66.10 216 ASP A N 1
ATOM 1712 C CA . ASP A 1 216 ? -2.572 21.815 104.414 1.00 64.91 216 ASP A CA 1
ATOM 1713 C C . ASP A 1 216 ? -1.197 21.797 105.053 1.00 60.58 216 ASP A C 1
ATOM 1714 O O . ASP A 1 216 ? -0.677 22.827 105.478 1.00 60.29 216 ASP A O 1
ATOM 1719 N N . VAL A 1 217 ? -0.618 20.611 105.153 1.00 57.26 217 VAL A N 1
ATOM 1720 C CA . VAL A 1 217 ? 0.583 20.476 105.933 1.00 55.00 217 VAL A CA 1
ATOM 1721 C C . VAL A 1 217 ? 1.725 21.095 105.165 1.00 57.83 217 VAL A C 1
ATOM 1722 O O . VAL A 1 217 ? 2.458 21.964 105.671 1.00 54.33 217 VAL A O 1
ATOM 1726 N N . HIS A 1 218 ? 1.835 20.671 103.915 1.00 56.28 218 HIS A N 1
ATOM 1727 C CA . HIS A 1 218 ? 2.784 21.264 103.002 1.00 55.34 218 HIS A CA 1
ATOM 1728 C C . HIS A 1 218 ? 2.653 22.787 103.023 1.00 49.90 218 HIS A C 1
ATOM 1729 O O . HIS A 1 218 ? 3.631 23.504 103.123 1.00 49.67 218 HIS A O 1
ATOM 1736 N N . ASP A 1 219 ? 1.435 23.281 102.990 1.00 50.82 219 ASP A N 1
ATOM 1737 C CA . ASP A 1 219 ? 1.264 24.709 103.037 1.00 56.16 219 ASP A CA 1
ATOM 1738 C C . ASP A 1 219 ? 1.712 25.358 104.364 1.00 56.75 219 ASP A C 1
ATOM 1739 O O . ASP A 1 219 ? 2.393 26.380 104.301 1.00 55.09 219 ASP A O 1
ATOM 1744 N N . GLU A 1 220 ? 1.362 24.809 105.542 1.00 54.03 220 GLU A N 1
ATOM 1745 C CA . GLU A 1 220 ? 1.858 25.411 106.810 1.00 49.13 220 GLU A CA 1
ATOM 1746 C C . GLU A 1 220 ? 3.382 25.352 106.900 1.00 50.08 220 GLU A C 1
ATOM 1747 O O . GLU A 1 220 ? 4.026 26.369 107.184 1.00 48.21 220 GLU A O 1
ATOM 1753 N N . ILE A 1 221 ? 3.946 24.163 106.650 1.00 47.51 221 ILE A N 1
ATOM 1754 C CA . ILE A 1 221 ? 5.387 23.987 106.641 1.00 40.55 221 ILE A CA 1
ATOM 1755 C C . ILE A 1 221 ? 6.050 25.066 105.790 1.00 47.99 221 ILE A C 1
ATOM 1756 O O . ILE A 1 221 ? 6.991 25.744 106.228 1.00 51.39 221 ILE A O 1
ATOM 1761 N N . ALA A 1 222 ? 5.544 25.232 104.574 1.00 48.77 222 ALA A N 1
ATOM 1762 C CA . ALA A 1 222 ? 6.022 26.283 103.694 1.00 47.17 222 ALA A CA 1
ATOM 1763 C C . ALA A 1 222 ? 5.931 27.675 104.352 1.00 44.18 222 ALA A C 1
ATOM 1764 O O . ALA A 1 222 ? 6.839 28.483 104.194 1.00 48.38 222 ALA A O 1
ATOM 1766 N N . VAL A 1 223 ? 4.873 27.948 105.112 1.00 41.98 223 VAL A N 1
ATOM 1767 C CA . VAL A 1 223 ? 4.731 29.265 105.746 1.00 47.89 223 VAL A CA 1
ATOM 1768 C C . VAL A 1 223 ? 5.848 29.518 106.779 1.00 55.07 223 VAL A C 1
ATOM 1769 O O . VAL A 1 223 ? 6.423 30.630 106.843 1.00 48.15 223 VAL A O 1
ATOM 1773 N N . TYR A 1 224 ? 6.148 28.484 107.574 1.00 47.12 224 TYR A N 1
ATOM 1774 C CA . TYR A 1 224 ? 7.250 28.543 108.524 1.00 42.55 224 TYR A CA 1
ATOM 1775 C C . TYR A 1 224 ? 8.579 28.678 107.803 1.00 48.93 224 TYR A C 1
ATOM 1776 O O . TYR A 1 224 ? 9.388 29.561 108.122 1.00 51.87 224 TYR A O 1
ATOM 1785 N N . VAL A 1 225 ? 8.835 27.795 106.844 1.00 48.70 225 VAL A N 1
ATOM 1786 C CA . VAL A 1 225 ? 10.120 27.854 106.145 1.00 52.65 225 VAL A CA 1
ATOM 1787 C C . VAL A 1 225 ? 10.299 29.206 105.463 1.00 49.67 225 VAL A C 1
ATOM 1788 O O . VAL A 1 225 ? 11.392 29.767 105.431 1.00 44.91 225 VAL A O 1
ATOM 1792 N N . LYS A 1 226 ? 9.207 29.744 104.942 1.00 49.95 226 LYS A N 1
ATOM 1793 C CA . LYS A 1 226 ? 9.298 31.050 104.338 1.00 51.29 226 LYS A CA 1
ATOM 1794 C C . LYS A 1 226 ? 9.742 32.089 105.361 1.00 48.05 226 LYS A C 1
ATOM 1795 O O . LYS A 1 226 ? 10.761 32.727 105.143 1.00 50.74 226 LYS A O 1
ATOM 1801 N N . LYS A 1 227 ? 9.014 32.218 106.475 1.00 51.30 227 LYS A N 1
ATOM 1802 C CA . LYS A 1 227 ? 9.369 33.167 107.555 1.00 55.59 227 LYS A CA 1
ATOM 1803 C C . LYS A 1 227 ? 10.810 33.010 108.025 1.00 54.98 227 LYS A C 1
ATOM 1804 O O . LYS A 1 227 ? 11.511 34.015 108.222 1.00 60.96 227 LYS A O 1
ATOM 1810 N N . LEU A 1 228 ? 11.246 31.763 108.206 1.00 47.64 228 LEU A N 1
ATOM 1811 C CA . LEU A 1 228 ? 12.666 31.476 108.503 1.00 53.06 228 LEU A CA 1
ATOM 1812 C C . LEU A 1 228 ? 13.663 32.063 107.480 1.00 53.06 228 LEU A C 1
ATOM 1813 O O . LEU A 1 228 ? 14.667 32.645 107.864 1.00 55.55 228 LEU A O 1
ATOM 1818 N N . TRP A 1 229 ? 13.394 31.914 106.187 1.00 50.02 229 TRP A N 1
ATOM 1819 C CA . TRP A 1 229 ? 14.261 32.517 105.188 1.00 54.18 229 TRP A CA 1
ATOM 1820 C C . TRP A 1 229 ? 14.331 34.028 105.376 1.00 60.16 229 TRP A C 1
ATOM 1821 O O . TRP A 1 229 ? 15.398 34.658 105.256 1.00 60.93 229 TRP A O 1
ATOM 1832 N N . GLU A 1 230 ? 13.200 34.615 105.722 1.00 59.34 230 GLU A N 1
ATOM 1833 C CA . GLU A 1 230 ? 13.172 36.059 105.880 1.00 67.81 230 GLU A CA 1
ATOM 1834 C C . GLU A 1 230 ? 13.849 36.521 107.165 1.00 63.86 230 GLU A C 1
ATOM 1835 O O . GLU A 1 230 ? 14.058 37.713 107.369 1.00 69.18 230 GLU A O 1
ATOM 1841 N N . MET A 1 231 ? 14.239 35.564 107.997 1.00 60.01 231 MET A N 1
ATOM 1842 C CA . MET A 1 231 ? 14.906 35.874 109.255 1.00 63.32 231 MET A CA 1
ATOM 1843 C C . MET A 1 231 ? 16.425 35.856 109.111 1.00 68.72 231 MET A C 1
ATOM 1844 O O . MET A 1 231 ? 17.153 36.031 110.092 1.00 72.49 231 MET A O 1
ATOM 1849 N N . GLN A 1 232 ? 16.893 35.666 107.878 1.00 67.88 232 GLN A N 1
ATOM 1850 C CA . GLN A 1 232 ? 18.323 35.711 107.556 1.00 68.75 232 GLN A CA 1
ATOM 1851 C C . GLN A 1 232 ? 19.149 34.681 108.315 1.00 63.97 232 GLN A C 1
ATOM 1852 O O . GLN A 1 232 ? 19.986 35.039 109.139 1.00 60.31 232 GLN A O 1
ATOM 1858 N N . PRO A 1 233 ? 18.931 33.396 108.005 1.00 64.35 233 PRO A N 1
ATOM 1859 C CA . PRO A 1 233 ? 19.560 32.263 108.685 1.00 63.93 233 PRO A CA 1
ATOM 1860 C C . PRO A 1 233 ? 21.053 32.106 108.394 1.00 62.81 233 PRO A C 1
ATOM 1861 O O . PRO A 1 233 ? 21.575 32.661 107.428 1.00 64.21 233 PRO A O 1
ATOM 1865 N N . ALA A 1 234 ? 21.720 31.316 109.232 1.00 58.64 234 ALA A N 1
ATOM 1866 C CA . ALA A 1 234 ? 23.137 31.046 109.069 1.00 59.09 234 ALA A CA 1
ATOM 1867 C C . ALA A 1 234 ? 23.341 30.110 107.896 1.00 60.80 234 ALA A C 1
ATOM 1868 O O . ALA A 1 234 ? 22.379 29.539 107.373 1.00 61.34 234 ALA A O 1
ATOM 1870 N N . GLU A 1 235 ? 24.597 29.893 107.524 1.00 64.09 235 GLU A N 1
ATOM 1871 C CA . GLU A 1 235 ? 24.883 29.046 106.369 1.00 76.97 235 GLU A CA 1
ATOM 1872 C C . GLU A 1 235 ? 24.352 27.634 106.598 1.00 73.79 235 GLU A C 1
ATOM 1873 O O . GLU A 1 235 ? 23.638 27.079 105.758 1.00 67.40 235 GLU A O 1
ATOM 1879 N N . PHE A 1 236 ? 24.691 27.075 107.757 1.00 72.29 236 PHE A N 1
ATOM 1880 C CA . PHE A 1 236 ? 24.262 25.736 108.117 1.00 68.10 236 PHE A CA 1
ATOM 1881 C C . PHE A 1 236 ? 22.743 25.582 108.185 1.00 68.23 236 PHE A C 1
ATOM 1882 O O . PHE A 1 236 ? 22.226 24.539 107.794 1.00 73.24 236 PHE A O 1
ATOM 1890 N N . GLU A 1 237 ? 22.028 26.602 108.663 1.00 64.48 237 GLU A N 1
ATOM 1891 C CA . GLU A 1 237 ? 20.571 26.507 108.710 1.00 63.16 237 GLU A CA 1
ATOM 1892 C C . GLU A 1 237 ? 19.991 26.198 107.319 1.00 61.45 237 GLU A C 1
ATOM 1893 O O . GLU A 1 237 ? 18.995 25.492 107.223 1.00 62.62 237 GLU A O 1
ATOM 1899 N N . GLU A 1 238 ? 20.632 26.705 106.258 1.00 67.15 238 GLU A N 1
ATOM 1900 C CA . GLU A 1 238 ? 20.101 26.650 104.880 1.00 64.40 238 GLU A CA 1
ATOM 1901 C C . GLU A 1 238 ? 19.856 25.234 104.375 1.00 64.24 238 GLU A C 1
ATOM 1902 O O . GLU A 1 238 ? 18.878 24.970 103.664 1.00 58.73 238 GLU A O 1
ATOM 1908 N N . GLU A 1 239 ? 20.764 24.329 104.709 1.00 63.98 239 GLU A N 1
ATOM 1909 C CA . GLU A 1 239 ? 20.618 22.955 104.253 1.00 69.59 239 GLU A CA 1
ATOM 1910 C C . GLU A 1 239 ? 19.330 22.400 104.830 1.00 66.24 239 GLU A C 1
ATOM 1911 O O . GLU A 1 239 ? 18.526 21.800 104.109 1.00 67.15 239 GLU A O 1
ATOM 1917 N N . PHE A 1 240 ? 19.126 22.643 106.124 1.00 61.32 240 PHE A N 1
ATOM 1918 C CA . PHE A 1 240 ? 17.885 22.260 106.790 1.00 57.82 240 PHE A CA 1
ATOM 1919 C C . PHE A 1 240 ? 16.646 22.830 106.116 1.00 56.59 240 PHE A C 1
ATOM 1920 O O . PHE A 1 240 ? 15.759 22.071 105.742 1.00 56.84 240 PHE A O 1
ATOM 1928 N N . LEU A 1 241 ? 16.576 24.150 105.965 1.00 50.56 241 LEU A N 1
ATOM 1929 C CA . LEU A 1 241 ? 15.435 24.748 105.296 1.00 50.80 241 LEU A CA 1
ATOM 1930 C C . LEU A 1 241 ? 15.157 24.105 103.920 1.00 59.23 241 LEU A C 1
ATOM 1931 O O . LEU A 1 241 ? 14.005 23.912 103.521 1.00 54.14 241 LEU A O 1
ATOM 1936 N N . LYS A 1 242 ? 16.221 23.785 103.192 1.00 68.33 242 LYS A N 1
ATOM 1937 C CA . LYS A 1 242 ? 16.080 23.168 101.879 1.00 63.78 242 LYS A CA 1
ATOM 1938 C C . LYS A 1 242 ? 15.352 21.840 102.004 1.00 60.09 242 LYS A C 1
ATOM 1939 O O . LYS A 1 242 ? 14.328 21.624 101.347 1.00 65.95 242 LYS A O 1
ATOM 1945 N N . LYS A 1 243 ? 15.867 20.960 102.854 1.00 52.46 243 LYS A N 1
ATOM 1946 C CA . LYS A 1 243 ? 15.269 19.640 103.012 1.00 56.47 243 LYS A CA 1
ATOM 1947 C C . LYS A 1 243 ? 13.813 19.718 103.518 1.00 57.15 243 LYS A C 1
ATOM 1948 O O . LYS A 1 243 ? 12.924 19.140 102.910 1.00 63.32 243 LYS A O 1
ATOM 1954 N N . ILE A 1 244 ? 13.571 20.495 104.568 1.00 55.17 244 ILE A N 1
ATOM 1955 C CA . ILE A 1 244 ? 12.234 20.695 105.141 1.00 50.87 244 ILE A CA 1
ATOM 1956 C C . ILE A 1 244 ? 11.101 21.032 104.149 1.00 57.96 244 ILE A C 1
ATOM 1957 O O . ILE A 1 244 ? 10.065 20.353 104.140 1.00 63.58 244 ILE A O 1
ATOM 1962 N N . SER A 1 245 ? 11.270 22.055 103.316 1.00 58.39 245 SER A N 1
ATOM 1963 C CA . SER A 1 245 ? 10.286 22.332 102.258 1.00 57.34 245 SER A CA 1
ATOM 1964 C C . SER A 1 245 ? 10.953 22.368 100.887 1.00 66.86 245 SER A C 1
ATOM 1965 O O . SER A 1 245 ? 11.219 23.459 100.350 1.00 72.66 245 SER A O 1
ATOM 1968 N N . PRO A 1 246 ? 11.221 21.182 100.305 1.00 66.83 246 PRO A N 1
ATOM 1969 C CA . PRO A 1 246 ? 11.918 21.142 99.018 1.00 78.81 246 PRO A CA 1
ATOM 1970 C C . PRO A 1 246 ? 10.925 21.265 97.863 1.00 82.36 246 PRO A C 1
ATOM 1971 O O . PRO A 1 246 ? 9.722 21.460 98.075 1.00 81.65 246 PRO A O 1
ATOM 1975 N N . LEU A 1 247 ? 11.436 21.165 96.644 1.00 83.39 247 LEU A N 1
ATOM 1976 C CA . LEU A 1 247 ? 10.590 21.164 95.463 1.00 86.97 247 LEU A CA 1
ATOM 1977 C C . LEU A 1 247 ? 10.981 19.980 94.590 1.00 89.38 247 LEU A C 1
ATOM 1978 O O . LEU A 1 247 ? 11.679 20.158 93.595 1.00 96.61 247 LEU A O 1
ATOM 1983 N N . PRO A 1 248 ? 10.552 18.759 94.961 1.00 95.61 248 PRO A N 1
ATOM 1984 C CA . PRO A 1 248 ? 11.043 17.575 94.235 1.00 94.34 248 PRO A CA 1
ATOM 1985 C C . PRO A 1 248 ? 10.335 17.349 92.899 1.00 92.66 248 PRO A C 1
ATOM 1986 O O . PRO A 1 248 ? 9.612 16.353 92.764 1.00 92.00 248 PRO A O 1
ATOM 1990 N N . PHE A 1 249 ? 10.584 18.246 91.937 1.00 87.52 249 PHE A N 1
ATOM 1991 C CA . PHE A 1 249 ? 10.013 18.192 90.602 1.00 78.44 249 PHE A CA 1
ATOM 1992 C C . PHE A 1 249 ? 10.220 16.818 90.006 1.00 88.31 249 PHE A C 1
ATOM 1993 O O . PHE A 1 249 ? 9.438 16.365 89.155 1.00 89.47 249 PHE A O 1
ATOM 2001 N N . ILE A 1 250 ? 11.279 16.152 90.460 1.00 85.94 250 ILE A N 1
ATOM 2002 C CA . ILE A 1 250 ? 11.583 14.814 89.987 1.00 90.60 250 ILE A CA 1
ATOM 2003 C C . ILE A 1 250 ? 10.552 13.848 90.547 1.00 96.26 250 ILE A C 1
ATOM 2004 O O . ILE A 1 250 ? 9.783 13.256 89.785 1.00 97.35 250 ILE A O 1
ATOM 2009 N N . ASP A 1 251 ? 10.542 13.704 91.874 1.00 100.73 251 ASP A N 1
ATOM 2010 C CA . ASP A 1 251 ? 9.594 12.840 92.584 1.00 102.47 251 ASP A CA 1
ATOM 2011 C C . ASP A 1 251 ? 8.161 13.096 92.116 1.00 104.18 251 ASP A C 1
ATOM 2012 O O . ASP A 1 251 ? 7.402 12.140 91.901 1.00 101.73 251 ASP A O 1
ATOM 2017 N N . ASN A 1 252 ? 7.809 14.377 91.943 1.00 100.07 252 ASN A N 1
ATOM 2018 C CA . ASN A 1 252 ? 6.531 14.745 91.335 1.00 97.86 252 ASN A CA 1
ATOM 2019 C C . ASN A 1 252 ? 6.407 13.964 90.039 1.00 98.33 252 ASN A C 1
ATOM 2020 O O . ASN A 1 252 ? 5.501 13.148 89.891 1.00 99.34 252 ASN A O 1
ATOM 2025 N N . THR A 1 253 ? 7.383 14.159 89.153 1.00 97.10 253 THR A N 1
ATOM 2026 C CA . THR A 1 253 ? 7.421 13.511 87.840 1.00 98.31 253 THR A CA 1
ATOM 2027 C C . THR A 1 253 ? 7.615 11.981 87.893 1.00 95.10 253 THR A C 1
ATOM 2028 O O . THR A 1 253 ? 7.328 11.286 86.917 1.00 99.92 253 THR A O 1
ATOM 2032 N N . VAL A 1 254 ? 8.099 11.453 89.018 1.00 95.06 254 VAL A N 1
ATOM 2033 C CA . VAL A 1 254 ? 8.217 9.991 89.175 1.00 101.77 254 VAL A CA 1
ATOM 2034 C C . VAL A 1 254 ? 6.893 9.328 89.552 1.00 102.74 254 VAL A C 1
ATOM 2035 O O . VAL A 1 254 ? 6.589 8.237 89.072 1.00 100.82 254 VAL A O 1
ATOM 2039 N N . ARG A 1 255 ? 6.126 9.982 90.427 1.00 107.12 255 ARG A N 1
ATOM 2040 C CA . ARG A 1 255 ? 4.873 9.422 90.946 1.00 108.39 255 ARG A CA 1
ATOM 2041 C C . ARG A 1 255 ? 3.740 9.494 89.921 1.00 108.24 255 ARG A C 1
ATOM 2042 O O . ARG A 1 255 ? 2.930 8.566 89.828 1.00 103.39 255 ARG A O 1
ATOM 2044 N N . ILE A 1 256 ? 3.690 10.599 89.167 1.00 105.91 256 ILE A N 1
ATOM 2045 C CA . ILE A 1 256 ? 2.787 10.735 88.023 1.00 100.60 256 ILE A CA 1
ATOM 2046 C C . ILE A 1 256 ? 2.956 9.545 87.112 1.00 102.27 256 ILE A C 1
ATOM 2047 O O . ILE A 1 256 ? 1.996 8.881 86.734 1.00 105.13 256 ILE A O 1
ATOM 2052 N N . LEU A 1 257 ? 4.206 9.304 86.742 1.00 103.95 257 LEU A N 1
ATOM 2053 C CA . LEU A 1 257 ? 4.570 8.207 85.864 1.00 105.85 257 LEU A CA 1
ATOM 2054 C C . LEU A 1 257 ? 4.329 6.844 86.530 1.00 108.75 257 LEU A C 1
ATOM 2055 O O . LEU A 1 257 ? 4.391 5.808 85.868 1.00 106.15 257 LEU A O 1
ATOM 2060 N N . THR A 1 258 ? 4.039 6.851 87.833 1.00 112.69 258 THR A N 1
ATOM 2061 C CA . THR A 1 258 ? 3.907 5.606 88.601 1.00 118.54 258 THR A CA 1
ATOM 2062 C C . THR A 1 258 ? 2.507 4.981 88.529 1.00 122.33 258 THR A C 1
ATOM 2063 O O . THR A 1 258 ? 2.348 3.852 88.043 1.00 122.63 258 THR A O 1
ATOM 2065 N N . MET B 1 1 ? 40.917 -0.916 104.057 1.00 89.10 1 MET B N 1
ATOM 2066 C CA . MET B 1 1 ? 41.659 -0.852 105.315 1.00 92.18 1 MET B CA 1
ATOM 2067 C C . MET B 1 1 ? 42.895 0.029 105.194 1.00 87.35 1 MET B C 1
ATOM 2068 O O . MET B 1 1 ? 43.669 -0.114 104.249 1.00 94.25 1 MET B O 1
ATOM 2073 N N . LEU B 1 2 ? 43.090 0.930 106.155 1.00 88.22 2 LEU B N 1
ATOM 2074 C CA . LEU B 1 2 ? 44.304 1.757 106.190 1.00 84.72 2 LEU B CA 1
ATOM 2075 C C . LEU B 1 2 ? 45.485 1.009 106.824 1.00 88.44 2 LEU B C 1
ATOM 2076 O O . LEU B 1 2 ? 45.334 -0.108 107.351 1.00 85.75 2 LEU B O 1
ATOM 2081 N N . SER B 1 3 ? 46.662 1.631 106.780 1.00 91.28 3 SER B N 1
ATOM 2082 C CA . SER B 1 3 ? 47.875 0.957 107.231 1.00 86.03 3 SER B CA 1
ATOM 2083 C C . SER B 1 3 ? 48.257 1.213 108.689 1.00 81.37 3 SER B C 1
ATOM 2084 O O . SER B 1 3 ? 48.997 0.431 109.278 1.00 75.91 3 SER B O 1
ATOM 2087 N N . SER B 1 4 ? 47.694 2.262 109.284 1.00 87.70 4 SER B N 1
ATOM 2088 C CA . SER B 1 4 ? 48.128 2.731 110.605 1.00 85.17 4 SER B CA 1
ATOM 2089 C C . SER B 1 4 ? 47.001 3.320 111.441 1.00 84.70 4 SER B C 1
ATOM 2090 O O . SER B 1 4 ? 45.999 3.806 110.911 1.00 86.24 4 SER B O 1
ATOM 2093 N N . THR B 1 5 ? 47.201 3.302 112.752 1.00 82.39 5 THR B N 1
ATOM 2094 C CA . THR B 1 5 ? 46.426 4.128 113.673 1.00 78.89 5 THR B CA 1
ATOM 2095 C C . THR B 1 5 ? 46.668 5.614 113.406 1.00 79.24 5 THR B C 1
ATOM 2096 O O . THR B 1 5 ? 45.756 6.433 113.563 1.00 80.03 5 THR B O 1
ATOM 2100 N N . LYS B 1 6 ? 47.887 5.950 112.977 1.00 84.41 6 LYS B N 1
ATOM 2101 C CA . LYS B 1 6 ? 48.240 7.332 112.637 1.00 81.89 6 LYS B CA 1
ATOM 2102 C C . LYS B 1 6 ? 47.458 7.862 111.426 1.00 77.55 6 LYS B C 1
ATOM 2103 O O . LYS B 1 6 ? 47.172 9.058 111.336 1.00 74.23 6 LYS B O 1
ATOM 2105 N N . GLU B 1 7 ? 47.119 6.977 110.497 1.00 74.08 7 GLU B N 1
ATOM 2106 C CA . GLU B 1 7 ? 46.310 7.372 109.353 1.00 75.70 7 GLU B CA 1
ATOM 2107 C C . GLU B 1 7 ? 44.841 7.568 109.772 1.00 81.87 7 GLU B C 1
ATOM 2108 O O . GLU B 1 7 ? 44.129 8.448 109.271 1.00 73.30 7 GLU B O 1
ATOM 2114 N N . TYR B 1 8 ? 44.392 6.718 110.688 1.00 80.55 8 TYR B N 1
ATOM 2115 C CA . TYR B 1 8 ? 43.029 6.774 111.167 1.00 69.78 8 TYR B CA 1
ATOM 2116 C C . TYR B 1 8 ? 42.848 8.017 111.993 1.00 70.49 8 TYR B C 1
ATOM 2117 O O . TYR B 1 8 ? 41.904 8.761 111.770 1.00 77.46 8 TYR B O 1
ATOM 2126 N N . LEU B 1 9 ? 43.747 8.269 112.935 1.00 66.07 9 LEU B N 1
ATOM 2127 C CA . LEU B 1 9 ? 43.670 9.528 113.674 1.00 70.31 9 LEU B CA 1
ATOM 2128 C C . LEU B 1 9 ? 43.916 10.745 112.769 1.00 76.26 9 LEU B C 1
ATOM 2129 O O . LEU B 1 9 ? 43.715 11.896 113.183 1.00 73.56 9 LEU B O 1
ATOM 2134 N N . GLN B 1 10 ? 44.365 10.502 111.540 1.00 72.70 10 GLN B N 1
ATOM 2135 C CA . GLN B 1 10 ? 44.495 11.603 110.602 1.00 76.37 10 GLN B CA 1
ATOM 2136 C C . GLN B 1 10 ? 43.108 11.916 110.076 1.00 75.43 10 GLN B C 1
ATOM 2137 O O . GLN B 1 10 ? 42.660 13.066 110.142 1.00 76.72 10 GLN B O 1
ATOM 2143 N N . ALA B 1 11 ? 42.418 10.866 109.625 1.00 77.67 11 ALA B N 1
ATOM 2144 C CA . ALA B 1 11 ? 41.045 10.955 109.118 1.00 68.43 11 ALA B CA 1
ATOM 2145 C C . ALA B 1 11 ? 40.160 11.716 110.086 1.00 67.74 11 ALA B C 1
ATOM 2146 O O . ALA B 1 11 ? 39.386 12.574 109.676 1.00 71.83 11 ALA B O 1
ATOM 2148 N N . LEU B 1 12 ? 40.281 11.397 111.370 1.00 66.68 12 LEU B N 1
ATOM 2149 C CA . LEU B 1 12 ? 39.544 12.100 112.412 1.00 66.79 12 LEU B CA 1
ATOM 2150 C C . LEU B 1 12 ? 39.842 13.606 112.362 1.00 69.77 12 LEU B C 1
ATOM 2151 O O . LEU B 1 12 ? 38.922 14.428 112.331 1.00 68.71 12 LEU B O 1
ATOM 2156 N N . ARG B 1 13 ? 41.124 13.966 112.328 1.00 74.22 13 ARG B N 1
ATOM 2157 C CA . ARG B 1 13 ? 41.510 15.379 112.291 1.00 74.52 13 ARG B CA 1
ATOM 2158 C C . ARG B 1 13 ? 41.129 16.011 110.953 1.00 76.09 13 ARG B C 1
ATOM 2159 O O . ARG B 1 13 ? 40.954 17.224 110.866 1.00 75.38 13 ARG B O 1
ATOM 2167 N N . ASP B 1 14 ? 40.985 15.172 109.926 1.00 74.30 14 ASP B N 1
ATOM 2168 C CA . ASP B 1 14 ? 40.564 15.601 108.589 1.00 76.41 14 ASP B CA 1
ATOM 2169 C C . ASP B 1 14 ? 39.042 15.597 108.389 1.00 80.51 14 ASP B C 1
ATOM 2170 O O . ASP B 1 14 ? 38.575 15.737 107.255 1.00 84.65 14 ASP B O 1
ATOM 2175 N N . GLY B 1 15 ? 38.280 15.375 109.463 1.00 74.88 15 GLY B N 1
ATOM 2176 C CA . GLY B 1 15 ? 36.827 15.352 109.383 1.00 69.22 15 GLY B CA 1
ATOM 2177 C C . GLY B 1 15 ? 36.324 14.303 108.409 1.00 67.74 15 GLY B C 1
ATOM 2178 O O . GLY B 1 15 ? 35.356 14.516 107.678 1.00 81.55 15 GLY B O 1
ATOM 2179 N N . LYS B 1 16 ? 37.017 13.174 108.397 1.00 64.63 16 LYS B N 1
ATOM 2180 C CA . LYS B 1 16 ? 36.781 12.061 107.485 1.00 67.21 16 LYS B CA 1
ATOM 2181 C C . LYS B 1 16 ? 35.883 10.928 108.029 1.00 70.62 16 LYS B C 1
ATOM 2182 O O . LYS B 1 16 ? 35.891 9.804 107.504 1.00 72.06 16 LYS B O 1
ATOM 2188 N N . TYR B 1 17 ? 35.108 11.269 109.065 1.00 70.03 17 TYR B N 1
ATOM 2189 C CA . TYR B 1 17 ? 34.569 10.383 110.113 1.00 59.95 17 TYR B CA 1
ATOM 2190 C C . TYR B 1 17 ? 34.040 8.996 109.769 1.00 59.73 17 TYR B C 1
ATOM 2191 O O . TYR B 1 17 ? 34.185 8.073 110.578 1.00 55.26 17 TYR B O 1
ATOM 2200 N N . LEU B 1 18 ? 33.381 8.833 108.629 1.00 60.74 18 LEU B N 1
ATOM 2201 C CA . LEU B 1 18 ? 32.956 7.485 108.267 1.00 58.69 18 LEU B CA 1
ATOM 2202 C C . LEU B 1 18 ? 34.165 6.539 108.262 1.00 67.46 18 LEU B C 1
ATOM 2203 O O . LEU B 1 18 ? 34.072 5.369 108.690 1.00 62.22 18 LEU B O 1
ATOM 2208 N N . LEU B 1 19 ? 35.300 7.086 107.807 1.00 72.04 19 LEU B N 1
ATOM 2209 C CA . LEU B 1 19 ? 36.570 6.372 107.687 1.00 63.87 19 LEU B CA 1
ATOM 2210 C C . LEU B 1 19 ? 37.162 6.058 109.055 1.00 63.35 19 LEU B C 1
ATOM 2211 O O . LEU B 1 19 ? 37.462 4.904 109.366 1.00 64.91 19 LEU B O 1
ATOM 2216 N N . PHE B 1 20 ? 37.305 7.090 109.878 1.00 62.71 20 PHE B N 1
ATOM 2217 C CA . PHE B 1 20 ? 37.849 6.947 111.225 1.00 57.60 20 PHE B CA 1
ATOM 2218 C C . PHE B 1 20 ? 37.096 5.912 112.068 1.00 62.21 20 PHE B C 1
ATOM 2219 O O . PHE B 1 20 ? 37.625 5.375 113.035 1.00 63.32 20 PHE B O 1
ATOM 2227 N N . LEU B 1 21 ? 35.845 5.642 111.719 1.00 66.51 21 LEU B N 1
ATOM 2228 C CA . LEU B 1 21 ? 35.065 4.674 112.482 1.00 67.46 21 LEU B CA 1
ATOM 2229 C C . LEU B 1 21 ? 35.489 3.244 112.174 1.00 68.86 21 LEU B C 1
ATOM 2230 O O . LEU B 1 21 ? 35.077 2.295 112.853 1.00 64.67 21 LEU B O 1
ATOM 2235 N N . GLN B 1 22 ? 36.314 3.088 111.146 1.00 68.21 22 GLN B N 1
ATOM 2236 C CA . GLN B 1 22 ? 36.821 1.776 110.810 1.00 62.55 22 GLN B CA 1
ATOM 2237 C C . GLN B 1 22 ? 38.039 1.447 111.665 1.00 68.39 22 GLN B C 1
ATOM 2238 O O . GLN B 1 22 ? 38.493 0.298 111.696 1.00 70.04 22 GLN B O 1
ATOM 2244 N N . TRP B 1 23 ? 38.545 2.463 112.367 1.00 66.34 23 TRP B N 1
ATOM 2245 C CA . TRP B 1 23 ? 39.673 2.319 113.300 1.00 64.46 23 TRP B CA 1
ATOM 2246 C C . TRP B 1 23 ? 39.591 1.099 114.226 1.00 68.68 23 TRP B C 1
ATOM 2247 O O . TRP B 1 23 ? 40.583 0.406 114.411 1.00 70.79 23 TRP B O 1
ATOM 2258 N N . PRO B 1 24 ? 38.418 0.853 114.847 1.00 76.19 24 PRO B N 1
ATOM 2259 C CA . PRO B 1 24 ? 38.307 -0.376 115.641 1.00 73.26 24 PRO B CA 1
ATOM 2260 C C . PRO B 1 24 ? 38.263 -1.688 114.833 1.00 77.47 24 PRO B C 1
ATOM 2261 O O . PRO B 1 24 ? 38.457 -2.773 115.397 1.00 75.25 24 PRO B O 1
ATOM 2265 N N . LYS B 1 25 ? 37.980 -1.596 113.539 1.00 73.93 25 LYS B N 1
ATOM 2266 C CA . LYS B 1 25 ? 38.017 -2.774 112.695 1.00 74.93 25 LYS B CA 1
ATOM 2267 C C . LYS B 1 25 ? 39.473 -3.086 112.336 1.00 82.86 25 LYS B C 1
ATOM 2268 O O . LYS B 1 25 ? 39.814 -4.226 112.000 1.00 82.76 25 LYS B O 1
ATOM 2274 N N . PHE B 1 26 ? 40.323 -2.059 112.416 1.00 83.33 26 PHE B N 1
ATOM 2275 C CA . PHE B 1 26 ? 41.753 -2.169 112.113 1.00 81.36 26 PHE B CA 1
ATOM 2276 C C . PHE B 1 26 ? 42.468 -2.928 113.210 1.00 80.21 26 PHE B C 1
ATOM 2277 O O . PHE B 1 26 ? 43.212 -3.872 112.944 1.00 86.36 26 PHE B O 1
ATOM 2285 N N . ILE B 1 27 ? 42.220 -2.506 114.444 1.00 76.16 27 ILE B N 1
ATOM 2286 C CA . ILE B 1 27 ? 42.802 -3.121 115.630 1.00 76.15 27 ILE B CA 1
ATOM 2287 C C . ILE B 1 27 ? 42.337 -4.576 115.783 1.00 84.24 27 ILE B C 1
ATOM 2288 O O . ILE B 1 27 ? 42.938 -5.368 116.505 1.00 83.67 27 ILE B O 1
ATOM 2293 N N . ALA B 1 28 ? 41.275 -4.927 115.068 1.00 87.74 28 ALA B N 1
ATOM 2294 C CA . ALA B 1 28 ? 40.759 -6.287 115.066 1.00 85.54 28 ALA B CA 1
ATOM 2295 C C . ALA B 1 28 ? 41.722 -7.234 114.386 1.00 90.28 28 ALA B C 1
ATOM 2296 O O . ALA B 1 28 ? 41.971 -8.333 114.886 1.00 99.06 28 ALA B O 1
ATOM 2298 N N . GLU B 1 29 ? 42.229 -6.831 113.225 1.00 85.47 29 GLU B N 1
ATOM 2299 C CA . GLU B 1 29 ? 43.165 -7.680 112.491 1.00 99.20 29 GLU B CA 1
ATOM 2300 C C . GLU B 1 29 ? 44.648 -7.476 112.890 1.00 93.68 29 GLU B C 1
ATOM 2301 O O . GLU B 1 29 ? 45.488 -8.352 112.662 1.00 92.44 29 GLU B O 1
ATOM 2307 N N . TYR B 1 30 ? 44.956 -6.352 113.535 1.00 91.47 30 TYR B N 1
ATOM 2308 C CA . TYR B 1 30 ? 46.343 -6.004 113.852 1.00 89.20 30 TYR B CA 1
ATOM 2309 C C . TYR B 1 30 ? 46.761 -6.560 115.220 1.00 84.69 30 TYR B C 1
ATOM 2310 O O . TYR B 1 30 ? 47.822 -6.246 115.727 1.00 88.78 30 TYR B O 1
ATOM 2319 N N . TYR B 1 31 ? 45.907 -7.370 115.831 1.00 83.92 31 TYR B N 1
ATOM 2320 C CA . TYR B 1 31 ? 46.267 -8.057 117.067 1.00 81.41 31 TYR B CA 1
ATOM 2321 C C . TYR B 1 31 ? 45.628 -9.440 117.059 1.00 86.60 31 TYR B C 1
ATOM 2322 O O . TYR B 1 31 ? 44.969 -9.825 116.084 1.00 86.34 31 TYR B O 1
ATOM 2331 N N . GLU B 1 39 ? 36.864 -10.309 122.495 1.00 105.51 39 GLU B N 1
ATOM 2332 C CA . GLU B 1 39 ? 36.188 -9.591 123.571 1.00 104.69 39 GLU B CA 1
ATOM 2333 C C . GLU B 1 39 ? 36.459 -8.083 123.491 1.00 99.44 39 GLU B C 1
ATOM 2334 O O . GLU B 1 39 ? 37.464 -7.649 122.919 1.00 97.87 39 GLU B O 1
ATOM 2340 N N . ALA B 1 40 ? 35.542 -7.293 124.044 1.00 96.96 40 ALA B N 1
ATOM 2341 C CA . ALA B 1 40 ? 35.629 -5.831 123.986 1.00 95.50 40 ALA B CA 1
ATOM 2342 C C . ALA B 1 40 ? 36.308 -5.198 125.211 1.00 94.35 40 ALA B C 1
ATOM 2343 O O . ALA B 1 40 ? 36.513 -3.976 125.250 1.00 79.62 40 ALA B O 1
ATOM 2345 N N . ASP B 1 41 ? 36.637 -6.032 126.205 1.00 98.25 41 ASP B N 1
ATOM 2346 C CA . ASP B 1 41 ? 37.425 -5.607 127.367 1.00 95.22 41 ASP B CA 1
ATOM 2347 C C . ASP B 1 41 ? 38.846 -5.305 126.910 1.00 88.88 41 ASP B C 1
ATOM 2348 O O . ASP B 1 41 ? 39.451 -4.300 127.301 1.00 82.62 41 ASP B O 1
ATOM 2350 N N . GLU B 1 42 ? 39.357 -6.215 126.082 1.00 89.37 42 GLU B N 1
ATOM 2351 C CA . GLU B 1 42 ? 40.668 -6.112 125.464 1.00 82.03 42 GLU B CA 1
ATOM 2352 C C . GLU B 1 42 ? 40.665 -4.961 124.486 1.00 78.75 42 GLU B C 1
ATOM 2353 O O . GLU B 1 42 ? 41.580 -4.137 124.473 1.00 83.20 42 GLU B O 1
ATOM 2355 N N . MET B 1 43 ? 39.625 -4.926 123.666 1.00 75.32 43 MET B N 1
ATOM 2356 C CA . MET B 1 43 ? 39.434 -3.916 122.635 1.00 74.17 43 MET B CA 1
ATOM 2357 C C . MET B 1 43 ? 39.656 -2.455 123.083 1.00 73.34 43 MET B C 1
ATOM 2358 O O . MET B 1 43 ? 40.501 -1.733 122.539 1.00 65.15 43 MET B O 1
ATOM 2363 N N . VAL B 1 44 ? 38.859 -2.011 124.047 1.00 74.66 44 VAL B N 1
ATOM 2364 C CA . VAL B 1 44 ? 38.948 -0.639 124.560 1.00 74.04 44 VAL B CA 1
ATOM 2365 C C . VAL B 1 44 ? 40.352 -0.288 125.100 1.00 73.50 44 VAL B C 1
ATOM 2366 O O . VAL B 1 44 ? 40.829 0.842 124.964 1.00 63.25 44 VAL B O 1
ATOM 2370 N N . SER B 1 45 ? 41.018 -1.270 125.695 1.00 78.03 45 SER B N 1
ATOM 2371 C CA . SER B 1 45 ? 42.375 -1.073 126.195 1.00 73.68 45 SER B CA 1
ATOM 2372 C C . SER B 1 45 ? 43.422 -0.974 125.070 1.00 70.39 45 SER B C 1
ATOM 2373 O O . SER B 1 45 ? 44.395 -0.223 125.187 1.00 65.25 45 SER B O 1
ATOM 2376 N N . LEU B 1 46 ? 43.218 -1.705 123.977 1.00 66.12 46 LEU B N 1
ATOM 2377 C CA . LEU B 1 46 ? 44.090 -1.547 122.813 1.00 68.44 46 LEU B CA 1
ATOM 2378 C C . LEU B 1 46 ? 44.052 -0.117 122.277 1.00 66.83 46 LEU B C 1
ATOM 2379 O O . LEU B 1 46 ? 45.084 0.474 121.993 1.00 66.11 46 LEU B O 1
ATOM 2384 N N . LEU B 1 47 ? 42.853 0.441 122.167 1.00 72.93 47 LEU B N 1
ATOM 2385 C CA . LEU B 1 47 ? 42.679 1.787 121.623 1.00 70.86 47 LEU B CA 1
ATOM 2386 C C . LEU B 1 47 ? 43.196 2.862 122.576 1.00 70.43 47 LEU B C 1
ATOM 2387 O O . LEU B 1 47 ? 43.480 3.979 122.152 1.00 73.35 47 LEU B O 1
ATOM 2392 N N . ILE B 1 48 ? 43.301 2.538 123.862 1.00 69.10 48 ILE B N 1
ATOM 2393 C CA . ILE B 1 48 ? 43.871 3.473 124.822 1.00 68.50 48 ILE B CA 1
ATOM 2394 C C . ILE B 1 48 ? 45.391 3.540 124.584 1.00 79.76 48 ILE B C 1
ATOM 2395 O O . ILE B 1 48 ? 45.982 4.632 124.467 1.00 76.77 48 ILE B O 1
ATOM 2400 N N . PHE B 1 49 ? 46.007 2.361 124.483 1.00 77.78 49 PHE B N 1
ATOM 2401 C CA . PHE B 1 49 ? 47.418 2.226 124.126 1.00 73.43 49 PHE B CA 1
ATOM 2402 C C . PHE B 1 49 ? 47.664 2.948 122.810 1.00 70.46 49 PHE B C 1
ATOM 2403 O O . PHE B 1 49 ? 48.485 3.859 122.719 1.00 73.36 49 PHE B O 1
ATOM 2411 N N . GLU B 1 50 ? 46.906 2.539 121.804 1.00 69.02 50 GLU B N 1
ATOM 2412 C CA . GLU B 1 50 ? 47.025 3.041 120.449 1.00 68.91 50 GLU B CA 1
ATOM 2413 C C . GLU B 1 50 ? 46.890 4.551 120.293 1.00 67.79 50 GLU B C 1
ATOM 2414 O O . GLU B 1 50 ? 47.521 5.146 119.437 1.00 66.76 50 GLU B O 1
ATOM 2420 N N . TRP B 1 51 ? 46.034 5.163 121.093 1.00 74.53 51 TRP B N 1
ATOM 2421 C CA . TRP B 1 51 ? 45.765 6.589 120.959 1.00 80.19 51 TRP B CA 1
ATOM 2422 C C . TRP B 1 51 ? 46.861 7.416 121.646 1.00 74.24 51 TRP B C 1
ATOM 2423 O O . TRP B 1 51 ? 47.283 8.454 121.120 1.00 68.19 51 TRP B O 1
ATOM 2434 N N . LEU B 1 52 ? 47.307 6.948 122.815 1.00 71.33 52 LEU B N 1
ATOM 2435 C CA . LEU B 1 52 ? 48.386 7.607 123.571 1.00 82.39 52 LEU B CA 1
ATOM 2436 C C . LEU B 1 52 ? 49.784 7.563 122.875 1.00 74.92 52 LEU B C 1
ATOM 2437 O O . LEU B 1 52 ? 50.510 8.567 122.833 1.00 67.98 52 LEU B O 1
ATOM 2442 N N . ASN B 1 53 ? 50.135 6.405 122.325 1.00 68.90 53 ASN B N 1
ATOM 2443 C CA . ASN B 1 53 ? 51.336 6.272 121.523 1.00 71.39 53 ASN B CA 1
ATOM 2444 C C . ASN B 1 53 ? 51.250 6.999 120.185 1.00 69.37 53 ASN B C 1
ATOM 2445 O O . ASN B 1 53 ? 52.261 7.333 119.584 1.00 82.04 53 ASN B O 1
ATOM 2450 N N . ASN B 1 54 ? 50.036 7.199 119.704 1.00 70.46 54 ASN B N 1
ATOM 2451 C CA . ASN B 1 54 ? 49.775 7.929 118.464 1.00 64.38 54 ASN B CA 1
ATOM 2452 C C . ASN B 1 54 ? 49.376 9.410 118.559 1.00 61.11 54 ASN B C 1
ATOM 2453 O O . ASN B 1 54 ? 48.736 9.938 117.652 1.00 50.98 54 ASN B O 1
ATOM 2458 N N . GLY B 1 55 ? 49.677 10.041 119.695 1.00 71.49 55 GLY B N 1
ATOM 2459 C CA . GLY B 1 55 ? 49.520 11.489 119.830 1.00 74.15 55 GLY B CA 1
ATOM 2460 C C . GLY B 1 55 ? 48.139 12.021 120.158 1.00 72.06 55 GLY B C 1
ATOM 2461 O O . GLY B 1 55 ? 47.576 12.897 119.481 1.00 68.90 55 GLY B O 1
ATOM 2462 N N . PHE B 1 56 ? 47.585 11.432 121.207 1.00 71.51 56 PHE B N 1
ATOM 2463 C CA . PHE B 1 56 ? 46.366 11.894 121.819 1.00 73.74 56 PHE B CA 1
ATOM 2464 C C . PHE B 1 56 ? 46.567 13.349 122.223 1.00 74.80 56 PHE B C 1
ATOM 2465 O O . PHE B 1 56 ? 47.519 13.685 122.936 1.00 72.43 56 PHE B O 1
ATOM 2473 N N . CYS B 1 57 ? 45.674 14.213 121.751 1.00 74.13 57 CYS B N 1
ATOM 2474 C CA . CYS B 1 57 ? 45.740 15.630 122.078 1.00 76.60 57 CYS B CA 1
ATOM 2475 C C . CYS B 1 57 ? 44.367 16.179 122.407 1.00 79.24 57 CYS B C 1
ATOM 2476 O O . CYS B 1 57 ? 43.380 15.445 122.411 1.00 77.35 57 CYS B O 1
ATOM 2479 N N . LEU B 1 58 ? 44.330 17.481 122.674 1.00 80.28 58 LEU B N 1
ATOM 2480 C CA . LEU B 1 58 ? 43.109 18.204 122.992 1.00 72.71 58 LEU B CA 1
ATOM 2481 C C . LEU B 1 58 ? 42.300 18.398 121.716 1.00 72.24 58 LEU B C 1
ATOM 2482 O O . LEU B 1 58 ? 41.067 18.353 121.729 1.00 72.33 58 LEU B O 1
ATOM 2487 N N . ASP B 1 59 ? 43.011 18.621 120.616 1.00 74.01 59 ASP B N 1
ATOM 2488 C CA . ASP B 1 59 ? 42.403 18.720 119.296 1.00 74.86 59 ASP B CA 1
ATOM 2489 C C . ASP B 1 59 ? 41.692 17.414 118.927 1.00 76.86 59 ASP B C 1
ATOM 2490 O O . ASP B 1 59 ? 40.653 17.432 118.250 1.00 69.86 59 ASP B O 1
ATOM 2495 N N . ASP B 1 60 ? 42.244 16.284 119.372 1.00 73.49 60 ASP B N 1
ATOM 2496 C CA . ASP B 1 60 ? 41.635 14.991 119.067 1.00 72.87 60 ASP B CA 1
ATOM 2497 C C . ASP B 1 60 ? 40.305 14.846 119.784 1.00 67.22 60 ASP B C 1
ATOM 2498 O O . ASP B 1 60 ? 39.287 14.503 119.179 1.00 65.30 60 ASP B O 1
ATOM 2503 N N . ILE B 1 61 ? 40.328 15.133 121.076 1.00 64.92 61 ILE B N 1
ATOM 2504 C CA . ILE B 1 61 ? 39.116 15.164 121.863 1.00 66.22 61 ILE B CA 1
ATOM 2505 C C . ILE B 1 61 ? 38.123 16.127 121.234 1.00 67.83 61 ILE B C 1
ATOM 2506 O O . ILE B 1 61 ? 37.011 15.727 120.907 1.00 66.66 61 ILE B O 1
ATOM 2511 N N . LYS B 1 62 ? 38.526 17.381 121.032 1.00 65.43 62 LYS B N 1
ATOM 2512 C CA . LYS B 1 62 ? 37.617 18.355 120.440 1.00 61.81 62 LYS B CA 1
ATOM 2513 C C . LYS B 1 62 ? 37.025 17.968 119.077 1.00 61.86 62 LYS B C 1
ATOM 2514 O O . LYS B 1 62 ? 35.896 18.328 118.779 1.00 66.09 62 LYS B O 1
ATOM 2520 N N . LYS B 1 63 ? 37.748 17.210 118.262 1.00 62.88 63 LYS B N 1
ATOM 2521 C CA . LYS B 1 63 ? 37.197 16.838 116.959 1.00 62.95 63 LYS B CA 1
ATOM 2522 C C . LYS B 1 63 ? 36.276 15.620 117.012 1.00 67.12 63 LYS B C 1
ATOM 2523 O O . LYS B 1 63 ? 35.487 15.372 116.098 1.00 71.05 63 LYS B O 1
ATOM 2529 N N . PHE B 1 64 ? 36.376 14.877 118.097 1.00 62.47 64 PHE B N 1
ATOM 2530 C CA . PHE B 1 64 ? 35.484 13.772 118.354 1.00 60.57 64 PHE B CA 1
ATOM 2531 C C . PHE B 1 64 ? 34.141 14.295 118.842 1.00 60.56 64 PHE B C 1
ATOM 2532 O O . PHE B 1 64 ? 33.089 13.726 118.540 1.00 56.11 64 PHE B O 1
ATOM 2540 N N . ALA B 1 65 ? 34.195 15.367 119.633 1.00 65.20 65 ALA B N 1
ATOM 2541 C CA . ALA B 1 65 ? 32.997 15.961 120.198 1.00 61.08 65 ALA B CA 1
ATOM 2542 C C . ALA B 1 65 ? 32.048 16.363 119.072 1.00 64.13 65 ALA B C 1
ATOM 2543 O O . ALA B 1 65 ? 30.829 16.337 119.256 1.00 67.24 65 ALA B O 1
ATOM 2545 N N . ILE B 1 66 ? 32.588 16.707 117.902 1.00 56.45 66 ILE B N 1
ATOM 2546 C CA . ILE B 1 66 ? 31.727 16.840 116.732 1.00 55.52 66 ILE B CA 1
ATOM 2547 C C . ILE B 1 66 ? 31.089 15.491 116.382 1.00 58.01 66 ILE B C 1
ATOM 2548 O O . ILE B 1 66 ? 29.864 15.359 116.391 1.00 61.47 66 ILE B O 1
ATOM 2553 N N . LEU B 1 67 ? 31.915 14.492 116.092 1.00 54.98 67 LEU B N 1
ATOM 2554 C CA . LEU B 1 67 ? 31.413 13.155 115.768 1.00 58.41 67 LEU B CA 1
ATOM 2555 C C . LEU B 1 67 ? 30.402 12.659 116.798 1.00 55.12 67 LEU B C 1
ATOM 2556 O O . LEU B 1 67 ? 29.408 12.042 116.451 1.00 55.74 67 LEU B O 1
ATOM 2561 N N . TYR B 1 68 ? 30.651 12.916 118.068 1.00 50.06 68 TYR B N 1
ATOM 2562 C CA . TYR B 1 68 ? 29.783 12.334 119.054 1.00 54.93 68 TYR B CA 1
ATOM 2563 C C . TYR B 1 68 ? 28.468 13.107 118.981 1.00 60.58 68 TYR B C 1
ATOM 2564 O O . TYR B 1 68 ? 27.375 12.539 119.081 1.00 61.54 68 TYR B O 1
ATOM 2573 N N . ALA B 1 69 ? 28.570 14.410 118.765 1.00 58.41 69 ALA B N 1
ATOM 2574 C CA . ALA B 1 69 ? 27.366 15.220 118.668 1.00 57.44 69 ALA B CA 1
ATOM 2575 C C . ALA B 1 69 ? 26.498 14.762 117.466 1.00 54.35 69 ALA B C 1
ATOM 2576 O O . ALA B 1 69 ? 25.272 14.692 117.542 1.00 50.06 69 ALA B O 1
ATOM 2578 N N . VAL B 1 70 ? 27.148 14.436 116.362 1.00 51.45 70 VAL B N 1
ATOM 2579 C CA . VAL B 1 70 ? 26.447 13.873 115.231 1.00 48.16 70 VAL B CA 1
ATOM 2580 C C . VAL B 1 70 ? 25.767 12.560 115.608 1.00 49.66 70 VAL B C 1
ATOM 2581 O O . VAL B 1 70 ? 24.689 12.243 115.138 1.00 46.78 70 VAL B O 1
ATOM 2585 N N . HIS B 1 71 ? 26.390 11.797 116.485 1.00 54.70 71 HIS B N 1
ATOM 2586 C CA . HIS B 1 71 ? 25.837 10.509 116.859 1.00 52.54 71 HIS B CA 1
ATOM 2587 C C . HIS B 1 71 ? 24.510 10.652 117.589 1.00 57.40 71 HIS B C 1
ATOM 2588 O O . HIS B 1 71 ? 23.625 9.789 117.457 1.00 55.48 71 HIS B O 1
ATOM 2595 N N . GLU B 1 72 ? 24.377 11.742 118.354 1.00 62.48 72 GLU B N 1
ATOM 2596 C CA . GLU B 1 72 ? 23.182 12.001 119.179 1.00 54.82 72 GLU B CA 1
ATOM 2597 C C . GLU B 1 72 ? 22.025 12.670 118.435 1.00 50.13 72 GLU B C 1
ATOM 2598 O O . GLU B 1 72 ? 20.934 12.803 118.985 1.00 53.81 72 GLU B O 1
ATOM 2604 N N . MET B 1 73 ? 22.264 13.069 117.188 1.00 45.58 73 MET B N 1
ATOM 2605 C CA . MET B 1 73 ? 21.218 13.645 116.353 1.00 51.36 73 MET B CA 1
ATOM 2606 C C . MET B 1 73 ? 19.990 12.740 116.276 1.00 55.43 73 MET B C 1
ATOM 2607 O O . MET B 1 73 ? 20.088 11.507 116.173 1.00 55.56 73 MET B O 1
ATOM 2612 N N . GLU B 1 74 ? 18.832 13.380 116.275 1.00 50.35 74 GLU B N 1
ATOM 2613 C CA . GLU B 1 74 ? 17.583 12.685 116.339 1.00 49.17 74 GLU B CA 1
ATOM 2614 C C . GLU B 1 74 ? 17.363 11.877 115.076 1.00 47.73 74 GLU B C 1
ATOM 2615 O O . GLU B 1 74 ? 16.594 10.918 115.067 1.00 50.76 74 GLU B O 1
ATOM 2621 N N . SER B 1 75 ? 18.055 12.241 114.010 1.00 44.77 75 SER B N 1
ATOM 2622 C CA . SER B 1 75 ? 17.936 11.484 112.768 1.00 49.51 75 SER B CA 1
ATOM 2623 C C . SER B 1 75 ? 18.911 10.311 112.688 1.00 53.15 75 SER B C 1
ATOM 2624 O O . SER B 1 75 ? 18.968 9.628 111.648 1.00 51.72 75 SER B O 1
ATOM 2627 N N . ARG B 1 76 ? 19.682 10.125 113.771 1.00 49.46 76 ARG B N 1
ATOM 2628 C CA . ARG B 1 76 ? 20.505 8.940 114.005 1.00 50.48 76 ARG B CA 1
ATOM 2629 C C . ARG B 1 76 ? 21.173 8.376 112.745 1.00 52.06 76 ARG B C 1
ATOM 2630 O O . ARG B 1 76 ? 20.856 7.257 112.318 1.00 45.90 76 ARG B O 1
ATOM 2638 N N . PRO B 1 77 ? 22.104 9.149 112.152 1.00 54.66 77 PRO B N 1
ATOM 2639 C CA . PRO B 1 77 ? 22.817 8.700 110.955 1.00 55.81 77 PRO B CA 1
ATOM 2640 C C . PRO B 1 77 ? 23.721 7.503 111.269 1.00 52.37 77 PRO B C 1
ATOM 2641 O O . PRO B 1 77 ? 23.920 6.617 110.435 1.00 45.37 77 PRO B O 1
ATOM 2645 N N . LEU B 1 78 ? 24.245 7.459 112.487 1.00 54.08 78 LEU B N 1
ATOM 2646 C CA . LEU B 1 78 ? 25.117 6.342 112.856 1.00 56.62 78 LEU B CA 1
ATOM 2647 C C . LEU B 1 78 ? 24.378 5.337 113.714 1.00 50.08 78 LEU B C 1
ATOM 2648 O O . LEU B 1 78 ? 24.098 5.587 114.889 1.00 54.80 78 LEU B O 1
ATOM 2653 N N . ARG B 1 79 ? 24.079 4.186 113.141 1.00 47.86 79 ARG B N 1
ATOM 2654 C CA . ARG B 1 79 ? 23.378 3.178 113.915 1.00 55.89 79 ARG B CA 1
ATOM 2655 C C . ARG B 1 79 ? 23.886 1.769 113.629 1.00 60.13 79 ARG B C 1
ATOM 2656 O O . ARG B 1 79 ? 24.379 1.489 112.541 1.00 64.00 79 ARG B O 1
ATOM 2664 N N . GLU B 1 80 ? 23.743 0.891 114.617 1.00 65.50 80 GLU B N 1
ATOM 2665 C CA . GLU B 1 80 ? 24.304 -0.457 114.584 1.00 59.12 80 GLU B CA 1
ATOM 2666 C C . GLU B 1 80 ? 25.801 -0.467 114.492 1.00 60.59 80 GLU B C 1
ATOM 2667 O O . GLU B 1 80 ? 26.451 0.154 115.335 1.00 67.26 80 GLU B O 1
ATOM 2673 N N . GLY B 1 81 ? 26.350 -1.156 113.492 1.00 56.33 81 GLY B N 1
ATOM 2674 C CA . GLY B 1 81 ? 27.784 -1.391 113.451 1.00 51.02 81 GLY B CA 1
ATOM 2675 C C . GLY B 1 81 ? 28.562 -0.125 113.752 1.00 56.53 81 GLY B C 1
ATOM 2676 O O . GLY B 1 81 ? 29.441 -0.093 114.636 1.00 58.13 81 GLY B O 1
ATOM 2677 N N . LEU B 1 82 ? 28.183 0.938 113.050 1.00 50.04 82 LEU B N 1
ATOM 2678 C CA . LEU B 1 82 ? 28.787 2.241 113.231 1.00 51.02 82 LEU B CA 1
ATOM 2679 C C . LEU B 1 82 ? 28.541 2.806 114.616 1.00 55.52 82 LEU B C 1
ATOM 2680 O O . LEU B 1 82 ? 29.340 3.591 115.134 1.00 51.12 82 LEU B O 1
ATOM 2685 N N . SER B 1 83 ? 27.424 2.436 115.225 1.00 56.39 83 SER B N 1
ATOM 2686 C CA . SER B 1 83 ? 27.153 3.011 116.524 1.00 56.59 83 SER B CA 1
ATOM 2687 C C . SER B 1 83 ? 27.965 2.320 117.600 1.00 57.34 83 SER B C 1
ATOM 2688 O O . SER B 1 83 ? 28.378 2.958 118.583 1.00 58.66 83 SER B O 1
ATOM 2691 N N . TYR B 1 84 ? 28.206 1.024 117.411 1.00 60.90 84 TYR B N 1
ATOM 2692 C CA . TYR B 1 84 ? 29.158 0.314 118.266 1.00 64.83 84 TYR B CA 1
ATOM 2693 C C . TYR B 1 84 ? 30.543 0.985 118.157 1.00 67.06 84 TYR B C 1
ATOM 2694 O O . TYR B 1 84 ? 31.175 1.307 119.182 1.00 63.74 84 TYR B O 1
ATOM 2703 N N . ALA B 1 85 ? 31.012 1.186 116.925 1.00 60.13 85 ALA B N 1
ATOM 2704 C CA . ALA B 1 85 ? 32.320 1.782 116.720 1.00 58.15 85 ALA B CA 1
ATOM 2705 C C . ALA B 1 85 ? 32.437 3.065 117.545 1.00 57.52 85 ALA B C 1
ATOM 2706 O O . ALA B 1 85 ? 33.320 3.198 118.412 1.00 55.36 85 ALA B O 1
ATOM 2708 N N . LEU B 1 86 ? 31.493 3.973 117.312 1.00 56.55 86 LEU B N 1
ATOM 2709 C CA . LEU B 1 86 ? 31.471 5.269 117.976 1.00 53.37 86 LEU B CA 1
ATOM 2710 C C . LEU B 1 86 ? 31.517 5.176 119.505 1.00 57.10 86 LEU B C 1
ATOM 2711 O O . LEU B 1 86 ? 32.383 5.776 120.137 1.00 52.26 86 LEU B O 1
ATOM 2716 N N . THR B 1 87 ? 30.588 4.435 120.101 1.00 60.41 87 THR B N 1
ATOM 2717 C CA . THR B 1 87 ? 30.567 4.326 121.556 1.00 60.20 87 THR B CA 1
ATOM 2718 C C . THR B 1 87 ? 31.794 3.612 122.099 1.00 59.94 87 THR B C 1
ATOM 2719 O O . THR B 1 87 ? 32.305 3.981 123.156 1.00 65.05 87 THR B O 1
ATOM 2723 N N . THR B 1 88 ? 32.257 2.586 121.392 1.00 57.43 88 THR B N 1
ATOM 2724 C CA . THR B 1 88 ? 33.427 1.842 121.847 1.00 61.25 88 THR B CA 1
ATOM 2725 C C . THR B 1 88 ? 34.607 2.783 122.038 1.00 58.96 88 THR B C 1
ATOM 2726 O O . THR B 1 88 ? 35.192 2.870 123.119 1.00 57.96 88 THR B O 1
ATOM 2730 N N . ILE B 1 89 ? 34.932 3.494 120.967 1.00 57.85 89 ILE B N 1
ATOM 2731 C CA . ILE B 1 89 ? 36.006 4.462 120.962 1.00 54.69 89 ILE B CA 1
ATOM 2732 C C . ILE B 1 89 ? 35.818 5.460 122.092 1.00 59.38 89 ILE B C 1
ATOM 2733 O O . ILE B 1 89 ? 36.793 5.874 122.732 1.00 64.90 89 ILE B O 1
ATOM 2738 N N . SER B 1 90 ? 34.567 5.829 122.356 1.00 57.40 90 SER B N 1
ATOM 2739 C CA . SER B 1 90 ? 34.276 6.882 123.330 1.00 61.19 90 SER B CA 1
ATOM 2740 C C . SER B 1 90 ? 34.581 6.385 124.729 1.00 63.74 90 SER B C 1
ATOM 2741 O O . SER B 1 90 ? 35.047 7.143 125.587 1.00 63.62 90 SER B O 1
ATOM 2744 N N . ILE B 1 91 ? 34.325 5.104 124.949 1.00 55.52 91 ILE B N 1
ATOM 2745 C CA . ILE B 1 91 ? 34.655 4.477 126.216 1.00 63.54 91 ILE B CA 1
ATOM 2746 C C . ILE B 1 91 ? 36.150 4.591 126.490 1.00 64.13 91 ILE B C 1
ATOM 2747 O O . ILE B 1 91 ? 36.557 4.762 127.638 1.00 63.86 91 ILE B O 1
ATOM 2752 N N . ALA B 1 92 ? 36.949 4.521 125.420 1.00 66.24 92 ALA B N 1
ATOM 2753 C CA . ALA B 1 92 ? 38.416 4.636 125.484 1.00 65.46 92 ALA B CA 1
ATOM 2754 C C . ALA B 1 92 ? 38.885 6.070 125.709 1.00 65.05 92 ALA B C 1
ATOM 2755 O O . ALA B 1 92 ? 39.799 6.313 126.497 1.00 63.07 92 ALA B O 1
ATOM 2757 N N . LEU B 1 9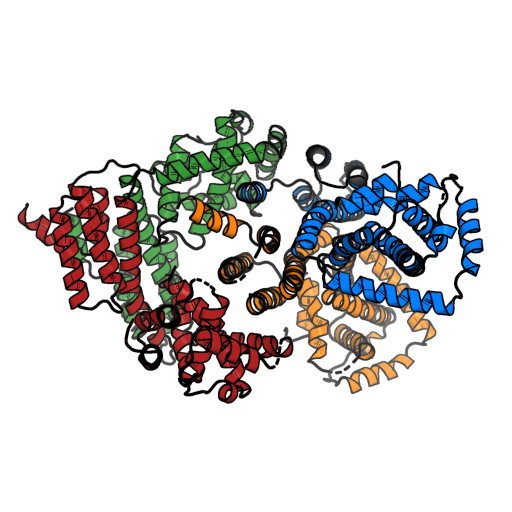3 ? 38.267 7.011 125.000 1.00 62.54 93 LEU B N 1
ATOM 2758 C CA . LEU B 1 93 ? 38.630 8.427 125.096 1.00 65.05 93 LEU B CA 1
ATOM 2759 C C . LEU B 1 93 ? 38.662 8.964 126.536 1.00 64.14 93 LEU B C 1
ATOM 2760 O O . LEU B 1 93 ? 39.481 9.821 126.861 1.00 60.55 93 LEU B O 1
ATOM 2765 N N . PHE B 1 94 ? 37.779 8.466 127.398 1.00 67.44 94 PHE B N 1
ATOM 2766 C CA . PHE B 1 94 ? 37.741 8.951 128.788 1.00 72.69 94 PHE B CA 1
ATOM 2767 C C . PHE B 1 94 ? 38.932 8.544 129.636 1.00 66.66 94 PHE B C 1
ATOM 2768 O O . PHE B 1 94 ? 39.449 9.356 130.393 1.00 66.67 94 PHE B O 1
ATOM 2776 N N . PRO B 1 95 ? 39.341 7.274 129.546 1.00 68.02 95 PRO B N 1
ATOM 2777 C CA . PRO B 1 95 ? 40.568 6.920 130.255 1.00 72.40 95 PRO B CA 1
ATOM 2778 C C . PRO B 1 95 ? 41.778 7.702 129.737 1.00 67.53 95 PRO B C 1
ATOM 2779 O O . PRO B 1 95 ? 42.554 8.229 130.544 1.00 60.26 95 PRO B O 1
ATOM 2783 N N . CYS B 1 96 ? 41.924 7.786 128.418 1.00 64.30 96 CYS B N 1
ATOM 2784 C CA . CYS B 1 96 ? 42.979 8.609 127.848 1.00 64.38 96 CYS B CA 1
ATOM 2785 C C . CYS B 1 96 ? 42.908 10.007 128.439 1.00 68.13 96 CYS B C 1
ATOM 2786 O O . CYS B 1 96 ? 43.932 10.567 128.826 1.00 67.89 96 CYS B O 1
ATOM 2789 N N . MET B 1 97 ? 41.692 10.547 128.551 1.00 70.51 97 MET B N 1
ATOM 2790 C CA . MET B 1 97 ? 41.488 11.870 129.150 1.00 65.80 97 MET B CA 1
ATOM 2791 C C . MET B 1 97 ? 41.929 11.928 130.600 1.00 66.17 97 MET B C 1
ATOM 2792 O O . MET B 1 97 ? 42.449 12.938 131.042 1.00 71.82 97 MET B O 1
ATOM 2797 N N . VAL B 1 98 ? 41.729 10.843 131.337 1.00 65.01 98 VAL B N 1
ATOM 2798 C CA . VAL B 1 98 ? 42.248 10.762 132.699 1.00 72.01 98 VAL B CA 1
ATOM 2799 C C . VAL B 1 98 ? 43.787 10.724 132.695 1.00 79.29 98 VAL B C 1
ATOM 2800 O O . VAL B 1 98 ? 44.445 11.416 133.491 1.00 78.42 98 VAL B O 1
ATOM 2804 N N . TYR B 1 99 ? 44.347 9.929 131.783 1.00 74.21 99 TYR B N 1
ATOM 2805 C CA . TYR B 1 99 ? 45.791 9.747 131.689 1.00 71.19 99 TYR B CA 1
ATOM 2806 C C . TYR B 1 99 ? 46.532 11.024 131.303 1.00 73.54 99 TYR B C 1
ATOM 2807 O O . TYR B 1 99 ? 47.460 11.425 131.995 1.00 73.13 99 TYR B O 1
ATOM 2816 N N . LEU B 1 100 ? 46.107 11.676 130.226 1.00 73.82 100 LEU B N 1
ATOM 2817 C CA . LEU B 1 100 ? 46.747 12.920 129.793 1.00 75.98 100 LEU B CA 1
ATOM 2818 C C . LEU B 1 100 ? 46.664 14.054 130.831 1.00 80.59 100 LEU B C 1
ATOM 2819 O O . LEU B 1 100 ? 47.549 14.909 130.888 1.00 86.97 100 LEU B O 1
ATOM 2824 N N . THR B 1 101 ? 45.618 14.052 131.656 1.00 80.75 101 THR B N 1
ATOM 2825 C CA . THR B 1 101 ? 45.397 15.130 132.638 1.00 83.34 101 THR B CA 1
ATOM 2826 C C . THR B 1 101 ? 46.228 15.009 133.920 1.00 84.33 101 THR B C 1
ATOM 2827 O O . THR B 1 101 ? 46.748 16.003 134.434 1.00 89.97 101 THR B O 1
ATOM 2831 N N . ASN B 1 102 ? 46.331 13.795 134.445 1.00 81.26 102 ASN B N 1
ATOM 2832 C CA . ASN B 1 102 ? 47.099 13.550 135.661 1.00 86.73 102 ASN B CA 1
ATOM 2833 C C . ASN B 1 102 ? 48.556 13.109 135.395 1.00 92.67 102 ASN B C 1
ATOM 2834 O O . ASN B 1 102 ? 49.264 12.662 136.309 1.00 90.39 102 ASN B O 1
ATOM 2839 N N . ASN B 1 103 ? 48.960 13.197 134.125 1.00 94.15 103 ASN B N 1
ATOM 2840 C CA . ASN B 1 103 ? 50.328 12.926 133.659 1.00 90.76 103 ASN B CA 1
ATOM 2841 C C . ASN B 1 103 ? 50.794 11.486 133.822 1.00 87.17 103 ASN B C 1
ATOM 2842 O O . ASN B 1 103 ? 51.907 11.219 134.281 1.00 95.18 103 ASN B O 1
ATOM 2847 N N . LEU B 1 104 ? 49.912 10.564 133.465 1.00 78.76 104 LEU B N 1
ATOM 2848 C CA . LEU B 1 104 ? 50.261 9.160 133.364 1.00 80.15 104 LEU B CA 1
ATOM 2849 C C . LEU B 1 104 ? 50.503 8.715 131.916 1.00 76.84 104 LEU B C 1
ATOM 2850 O O . LEU B 1 104 ? 50.737 7.536 131.654 1.00 80.52 104 LEU B O 1
ATOM 2855 N N . GLN B 1 105 ? 50.429 9.648 130.974 1.00 76.65 105 GLN B N 1
ATOM 2856 C CA . GLN B 1 105 ? 50.452 9.273 129.559 1.00 82.01 105 GLN B CA 1
ATOM 2857 C C . GLN B 1 105 ? 51.790 8.691 129.153 1.00 86.44 105 GLN B C 1
ATOM 2858 O O . GLN B 1 105 ? 51.894 8.047 128.117 1.00 85.33 105 GLN B O 1
ATOM 2864 N N . GLU B 1 106 ? 52.808 8.914 129.981 1.00 93.51 106 GLU B N 1
ATOM 2865 C CA . GLU B 1 106 ? 54.164 8.512 129.639 1.00 88.39 106 GLU B CA 1
ATOM 2866 C C . GLU B 1 106 ? 54.418 7.031 129.815 1.00 85.96 106 GLU B C 1
ATOM 2867 O O . GLU B 1 106 ? 54.969 6.383 128.914 1.00 85.89 106 GLU B O 1
ATOM 2873 N N . HIS B 1 107 ? 54.009 6.497 130.964 1.00 81.01 107 HIS B N 1
ATOM 2874 C CA . HIS B 1 107 ? 54.183 5.073 131.241 1.00 81.22 107 HIS B CA 1
ATOM 2875 C C . HIS B 1 107 ? 53.538 4.205 130.145 1.00 83.00 107 HIS B C 1
ATOM 2876 O O . HIS B 1 107 ? 53.883 3.038 129.960 1.00 82.74 107 HIS B O 1
ATOM 2883 N N . TYR B 1 108 ? 52.582 4.789 129.431 1.00 87.39 108 TYR B N 1
ATOM 2884 C CA . TYR B 1 108 ? 51.919 4.135 128.305 1.00 82.33 108 TYR B CA 1
ATOM 2885 C C . TYR B 1 108 ? 52.677 4.180 126.974 1.00 81.76 108 TYR B C 1
ATOM 2886 O O . TYR B 1 108 ? 52.625 3.211 126.207 1.00 75.20 108 TYR B O 1
ATOM 2895 N N . ILE B 1 109 ? 53.348 5.307 126.706 1.00 83.03 109 ILE B N 1
ATOM 2896 C CA . ILE B 1 109 ? 54.086 5.532 125.457 1.00 81.78 109 ILE B CA 1
ATOM 2897 C C . ILE B 1 109 ? 55.370 4.703 125.386 1.00 82.28 109 ILE B C 1
ATOM 2898 O O . ILE B 1 109 ? 56.155 4.698 126.338 1.00 79.08 109 ILE B O 1
ATOM 2903 N N . THR B 1 110 ? 55.573 4.016 124.254 1.00 83.84 110 THR B N 1
ATOM 2904 C CA . THR B 1 110 ? 56.754 3.169 124.021 1.00 86.52 110 THR B CA 1
ATOM 2905 C C . THR B 1 110 ? 57.303 3.234 122.592 1.00 90.19 110 THR B C 1
ATOM 2906 O O . THR B 1 110 ? 56.811 3.994 121.753 1.00 92.97 110 THR B O 1
ATOM 2910 N N . SER B 1 111 ? 58.321 2.403 122.348 1.00 87.63 111 SER B N 1
ATOM 2911 C CA . SER B 1 111 ? 58.952 2.165 121.039 1.00 87.64 111 SER B CA 1
ATOM 2912 C C . SER B 1 111 ? 58.457 0.822 120.523 1.00 84.54 111 SER B C 1
ATOM 2913 O O . SER B 1 111 ? 57.995 0.703 119.388 1.00 87.06 111 SER B O 1
ATOM 2916 N N . LYS B 1 112 ? 58.650 -0.191 121.370 1.00 85.79 112 LYS B N 1
ATOM 2917 C CA . LYS B 1 112 ? 58.525 -1.608 121.035 1.00 88.99 112 LYS B CA 1
ATOM 2918 C C . LYS B 1 112 ? 57.205 -1.931 120.387 1.00 86.57 112 LYS B C 1
ATOM 2919 O O . LYS B 1 112 ? 56.182 -1.331 120.714 1.00 85.33 112 LYS B O 1
ATOM 2925 N N . LYS B 1 113 ? 57.234 -2.895 119.471 1.00 88.82 113 LYS B N 1
ATOM 2926 C CA . LYS B 1 113 ? 56.008 -3.358 118.863 1.00 86.58 113 LYS B CA 1
ATOM 2927 C C . LYS B 1 113 ? 55.503 -4.527 119.726 1.00 93.73 113 LYS B C 1
ATOM 2928 O O . LYS B 1 113 ? 55.965 -5.671 119.620 1.00 96.35 113 LYS B O 1
ATOM 2934 N N . LEU B 1 114 ? 54.519 -4.206 120.565 1.00 94.17 114 LEU B N 1
ATOM 2935 C CA . LEU B 1 114 ? 53.896 -5.136 121.516 1.00 88.85 114 LEU B CA 1
ATOM 2936 C C . LEU B 1 114 ? 52.814 -6.048 120.937 1.00 89.08 114 LEU B C 1
ATOM 2937 O O . LEU B 1 114 ? 52.260 -5.783 119.865 1.00 94.91 114 LEU B O 1
ATOM 2942 N N . SER B 1 115 ? 52.514 -7.121 121.656 1.00 84.67 115 SER B N 1
ATOM 2943 C CA . SER B 1 115 ? 51.437 -8.020 121.266 1.00 92.43 115 SER B CA 1
ATOM 2944 C C . SER B 1 115 ? 50.275 -7.827 122.247 1.00 93.45 115 SER B C 1
ATOM 2945 O O . SER B 1 115 ? 50.483 -7.367 123.376 1.00 88.16 115 SER B O 1
ATOM 2948 N N . SER B 1 116 ? 49.064 -8.165 121.803 1.00 91.16 116 SER B N 1
ATOM 2949 C CA . SER B 1 116 ? 47.828 -7.933 122.558 1.00 91.11 116 SER B CA 1
ATOM 2950 C C . SER B 1 116 ? 47.951 -8.304 124.026 1.00 91.87 116 SER B C 1
ATOM 2951 O O . SER B 1 116 ? 47.493 -7.573 124.899 1.00 89.25 116 SER B O 1
ATOM 2954 N N . LYS B 1 117 ? 48.613 -9.427 124.278 1.00 94.59 117 LYS B N 1
ATOM 2955 C CA . LYS B 1 117 ? 48.812 -9.973 125.614 1.00 88.35 117 LYS B CA 1
ATOM 2956 C C . LYS B 1 117 ? 49.792 -9.133 126.425 1.00 86.49 117 LYS B C 1
ATOM 2957 O O . LYS B 1 117 ? 49.630 -8.950 127.635 1.00 78.61 117 LYS B O 1
ATOM 2963 N N . GLU B 1 118 ? 50.805 -8.613 125.743 1.00 90.52 118 GLU B N 1
ATOM 2964 C CA . GLU B 1 118 ? 51.848 -7.828 126.397 1.00 92.79 118 GLU B CA 1
ATOM 2965 C C . GLU B 1 118 ? 51.371 -6.411 126.687 1.00 89.03 118 GLU B C 1
ATOM 2966 O O . GLU B 1 118 ? 51.815 -5.775 127.647 1.00 87.27 118 GLU B O 1
ATOM 2972 N N . VAL B 1 119 ? 50.473 -5.923 125.834 1.00 93.55 119 VAL B N 1
ATOM 2973 C CA . VAL B 1 119 ? 49.861 -4.607 126.000 1.00 87.66 119 VAL B CA 1
ATOM 2974 C C . VAL B 1 119 ? 49.043 -4.586 127.280 1.00 85.12 119 VAL B C 1
ATOM 2975 O O . VAL B 1 119 ? 49.308 -3.794 128.191 1.00 80.32 119 VAL B O 1
ATOM 2979 N N . LEU B 1 120 ? 48.076 -5.499 127.350 1.00 83.34 120 LEU B N 1
ATOM 2980 C CA . LEU B 1 120 ? 47.188 -5.615 128.502 1.00 83.12 120 LEU B CA 1
ATOM 2981 C C . LEU B 1 120 ? 48.013 -5.863 129.770 1.00 92.29 120 LEU B C 1
ATOM 2982 O O . LEU B 1 120 ? 47.617 -5.474 130.877 1.00 84.92 120 LEU B O 1
ATOM 2987 N N . GLN B 1 121 ? 49.179 -6.489 129.582 1.00 98.65 121 GLN B N 1
ATOM 2988 C CA . GLN B 1 121 ? 50.121 -6.752 130.665 1.00 89.83 121 GLN B CA 1
ATOM 2989 C C . GLN B 1 121 ? 50.581 -5.471 131.334 1.00 87.35 121 GLN B C 1
ATOM 2990 O O . GLN B 1 121 ? 50.513 -5.362 132.560 1.00 89.59 121 GLN B O 1
ATOM 2996 N N . LEU B 1 122 ? 51.039 -4.496 130.550 1.00 82.48 122 LEU B N 1
ATOM 2997 C CA . LEU B 1 122 ? 51.619 -3.308 131.179 1.00 90.85 122 LEU B CA 1
ATOM 2998 C C . LEU B 1 122 ? 50.542 -2.390 131.707 1.00 90.90 122 LEU B C 1
ATOM 2999 O O . LEU B 1 122 ? 50.747 -1.712 132.715 1.00 92.05 122 LEU B O 1
ATOM 3004 N N . MET B 1 123 ? 49.390 -2.389 131.040 1.00 91.41 123 MET B N 1
ATOM 3005 C CA . MET B 1 123 ? 48.256 -1.571 131.464 1.00 86.02 123 MET B CA 1
ATOM 3006 C C . MET B 1 123 ? 47.720 -2.081 132.784 1.00 85.81 123 MET B C 1
ATOM 3007 O O . MET B 1 123 ? 47.217 -1.309 133.596 1.00 87.71 123 MET B O 1
ATOM 3012 N N . THR B 1 124 ? 47.876 -3.385 132.998 1.00 87.05 124 THR B N 1
ATOM 3013 C CA . THR B 1 124 ? 47.566 -4.015 134.278 1.00 89.91 124 THR B CA 1
ATOM 3014 C C . THR B 1 124 ? 48.509 -3.514 135.372 1.00 93.60 124 THR B C 1
ATOM 3015 O O . THR B 1 124 ? 48.091 -3.231 136.499 1.00 95.55 124 THR B O 1
ATOM 3019 N N . MET B 1 125 ? 49.787 -3.407 135.024 1.00 94.33 125 MET B N 1
ATOM 3020 C CA . MET B 1 125 ? 50.814 -2.953 135.957 1.00 100.43 125 MET B CA 1
ATOM 3021 C C . MET B 1 125 ? 50.658 -1.475 136.276 1.00 100.32 125 MET B C 1
ATOM 3022 O O . MET B 1 125 ? 50.690 -1.068 137.441 1.00 100.67 125 MET B O 1
ATOM 3027 N N . ASN B 1 126 ? 50.475 -0.686 135.221 1.00 101.82 126 ASN B N 1
ATOM 3028 C CA . ASN B 1 126 ? 50.263 0.753 135.321 1.00 101.34 126 ASN B CA 1
ATOM 3029 C C . ASN B 1 126 ? 49.103 1.129 136.249 1.00 97.13 126 ASN B C 1
ATOM 3030 O O . ASN B 1 126 ? 49.089 2.221 136.820 1.00 94.98 126 ASN B O 1
ATOM 3035 N N . ASN B 1 127 ? 48.157 0.209 136.425 1.00 94.22 127 ASN B N 1
ATOM 3036 C CA . ASN B 1 127 ? 47.017 0.444 137.311 1.00 101.38 127 ASN B CA 1
ATOM 3037 C C . ASN B 1 127 ? 47.467 0.777 138.737 1.00 102.69 127 ASN B C 1
ATOM 3038 O O . ASN B 1 127 ? 46.693 1.301 139.534 1.00 104.46 127 ASN B O 1
ATOM 3043 N N . ALA B 1 128 ? 48.725 0.472 139.045 1.00 102.15 128 ALA B N 1
ATOM 3044 C CA . ALA B 1 128 ? 49.313 0.806 140.338 1.00 102.86 128 ALA B CA 1
ATOM 3045 C C . ALA B 1 128 ? 49.474 2.320 140.543 1.00 104.72 128 ALA B C 1
ATOM 3046 O O . ALA B 1 128 ? 49.444 2.804 141.684 1.00 105.66 128 ALA B O 1
ATOM 3048 N N . TYR B 1 129 ? 49.638 3.063 139.444 1.00 98.40 129 TYR B N 1
ATOM 3049 C CA . TYR B 1 129 ? 49.856 4.516 139.512 1.00 102.17 129 TYR B CA 1
ATOM 3050 C C . TYR B 1 129 ? 48.580 5.276 139.866 1.00 98.65 129 TYR B C 1
ATOM 3051 O O . TYR B 1 129 ? 48.617 6.444 140.250 1.00 91.42 129 TYR B O 1
ATOM 3060 N N . LEU B 1 130 ? 47.452 4.593 139.734 1.00 100.70 130 LEU B N 1
ATOM 3061 C CA . LEU B 1 130 ? 46.148 5.192 139.979 1.00 104.43 130 LEU B CA 1
ATOM 3062 C C . LEU B 1 130 ? 45.336 4.273 140.877 1.00 102.93 130 LEU B C 1
ATOM 3063 O O . LEU B 1 130 ? 45.060 3.131 140.510 1.00 104.17 130 LEU B O 1
ATOM 3068 N N . GLU B 1 131 ? 44.965 4.757 142.057 1.00 100.92 131 GLU B N 1
ATOM 3069 C CA . GLU B 1 131 ? 44.091 3.984 142.922 1.00 99.82 131 GLU B CA 1
ATOM 3070 C C . GLU B 1 131 ? 42.765 3.796 142.199 1.00 106.77 131 GLU B C 1
ATOM 3071 O O . GLU B 1 131 ? 42.302 4.700 141.494 1.00 104.60 131 GLU B O 1
ATOM 3077 N N . LYS B 1 132 ? 42.169 2.618 142.377 1.00 107.88 132 LYS B N 1
ATOM 3078 C CA . LYS B 1 132 ? 40.928 2.236 141.707 1.00 101.83 132 LYS B CA 1
ATOM 3079 C C . LYS B 1 132 ? 39.821 3.275 141.937 1.00 105.06 132 LYS B C 1
ATOM 3080 O O . LYS B 1 132 ? 38.979 3.507 141.069 1.00 105.60 132 LYS B O 1
ATOM 3086 N N . GLN B 1 133 ? 39.856 3.918 143.101 1.00 108.12 133 GLN B N 1
ATOM 3087 C CA . GLN B 1 133 ? 38.860 4.915 143.492 1.00 108.22 133 GLN B CA 1
ATOM 3088 C C . GLN B 1 133 ? 39.031 6.252 142.760 1.00 104.17 133 GLN B C 1
ATOM 3089 O O . GLN B 1 133 ? 38.044 6.899 142.410 1.00 103.47 133 GLN B O 1
ATOM 3095 N N . ARG B 1 134 ? 40.278 6.662 142.536 1.00 104.77 134 ARG B N 1
ATOM 3096 C CA . ARG B 1 134 ? 40.568 7.928 141.859 1.00 105.68 134 ARG B CA 1
ATOM 3097 C C . ARG B 1 134 ? 40.421 7.836 140.335 1.00 99.85 134 ARG B C 1
ATOM 3098 O O . ARG B 1 134 ? 39.991 8.805 139.688 1.00 91.22 134 ARG B O 1
ATOM 3106 N N . PHE B 1 135 ? 40.797 6.680 139.779 1.00 97.59 135 PHE B N 1
ATOM 3107 C CA . PHE B 1 135 ? 40.617 6.378 138.358 1.00 91.22 135 PHE B CA 1
ATOM 3108 C C . PHE B 1 135 ? 39.181 6.698 138.003 1.00 92.09 135 PHE B C 1
ATOM 3109 O O . PHE B 1 135 ? 38.896 7.413 137.044 1.00 89.54 135 PHE B O 1
ATOM 3117 N N . VAL B 1 136 ? 38.274 6.178 138.813 1.00 91.95 136 VAL B N 1
ATOM 3118 C CA . VAL B 1 136 ? 36.865 6.399 138.598 1.00 85.01 136 VAL B CA 1
ATOM 3119 C C . VAL B 1 136 ? 36.484 7.876 138.772 1.00 85.61 136 VAL B C 1
ATOM 3120 O O . VAL B 1 136 ? 35.743 8.414 137.953 1.00 89.03 136 VAL B O 1
ATOM 3124 N N . GLU B 1 137 ? 37.001 8.542 139.803 1.00 85.09 137 GLU B N 1
ATOM 3125 C CA . GLU B 1 137 ? 36.664 9.955 140.032 1.00 87.05 137 GLU B CA 1
ATOM 3126 C C . GLU B 1 137 ? 37.092 10.880 138.904 1.00 82.05 137 GLU B C 1
ATOM 3127 O O . GLU B 1 137 ? 36.377 11.809 138.546 1.00 76.26 137 GLU B O 1
ATOM 3133 N N . PHE B 1 138 ? 38.273 10.637 138.360 1.00 84.34 138 PHE B N 1
ATOM 3134 C CA . PHE B 1 138 ? 38.739 11.424 137.233 1.00 87.32 138 PHE B CA 1
ATOM 3135 C C . PHE B 1 138 ? 37.909 11.090 135.988 1.00 82.20 138 PHE B C 1
ATOM 3136 O O . PHE B 1 138 ? 37.608 11.968 135.163 1.00 72.60 138 PHE B O 1
ATOM 3144 N N . LEU B 1 139 ? 37.532 9.817 135.878 1.00 81.82 139 LEU B N 1
ATOM 3145 C CA . LEU B 1 139 ? 36.786 9.316 134.728 1.00 78.67 139 LEU B CA 1
ATOM 3146 C C . LEU B 1 139 ? 35.498 10.082 134.578 1.00 70.62 139 LEU B C 1
ATOM 3147 O O . LEU B 1 139 ? 35.145 10.506 133.475 1.00 63.89 139 LEU B O 1
ATOM 3152 N N . GLY B 1 140 ? 34.816 10.257 135.707 1.00 70.84 140 GLY B N 1
ATOM 3153 C CA . GLY B 1 140 ? 33.599 11.040 135.778 1.00 74.37 140 GLY B CA 1
ATOM 3154 C C . GLY B 1 140 ? 33.795 12.507 135.420 1.00 75.89 140 GLY B C 1
ATOM 3155 O O . GLY B 1 140 ? 32.977 13.080 134.669 1.00 68.73 140 GLY B O 1
ATOM 3156 N N . GLN B 1 141 ? 34.868 13.107 135.952 1.00 76.10 141 GLN B N 1
ATOM 3157 C CA . GLN B 1 141 ? 35.187 14.513 135.699 1.00 73.25 141 GLN B CA 1
ATOM 3158 C C . GLN B 1 141 ? 35.610 14.725 134.254 1.00 69.78 141 GLN B C 1
ATOM 3159 O O . GLN B 1 141 ? 35.344 15.784 133.676 1.00 68.50 141 GLN B O 1
ATOM 3165 N N . GLU B 1 142 ? 36.308 13.736 133.693 1.00 65.59 142 GLU B N 1
ATOM 3166 C CA . GLU B 1 142 ? 36.730 13.805 132.294 1.00 70.13 142 GLU B CA 1
ATOM 3167 C C . GLU B 1 142 ? 35.519 13.666 131.384 1.00 68.46 142 GLU B C 1
ATOM 3168 O O . GLU B 1 142 ? 35.443 14.293 130.323 1.00 65.48 142 GLU B O 1
ATOM 3174 N N . GLN B 1 143 ? 34.578 12.832 131.811 1.00 65.61 143 GLN B N 1
ATOM 3175 C CA . GLN B 1 143 ? 33.332 12.679 131.097 1.00 63.66 143 GLN B CA 1
ATOM 3176 C C . GLN B 1 143 ? 32.665 14.038 131.042 1.00 63.33 143 GLN B C 1
ATOM 3177 O O . GLN B 1 143 ? 32.383 14.548 129.958 1.00 59.28 143 GLN B O 1
ATOM 3183 N N . ASP B 1 144 ? 32.468 14.637 132.214 1.00 64.53 144 ASP B N 1
ATOM 3184 C CA . ASP B 1 144 ? 31.849 15.955 132.329 1.00 64.35 144 ASP B CA 1
ATOM 3185 C C . ASP B 1 144 ? 32.482 16.960 131.382 1.00 68.73 144 ASP B C 1
ATOM 3186 O O . ASP B 1 144 ? 31.804 17.595 130.566 1.00 71.50 144 ASP B O 1
ATOM 3191 N N . LYS B 1 145 ? 33.798 17.071 131.483 1.00 67.18 145 LYS B N 1
ATOM 3192 C CA . LYS B 1 145 ? 34.578 18.039 130.720 1.00 73.66 145 LYS B CA 1
ATOM 3193 C C . LYS B 1 145 ? 34.432 17.800 129.218 1.00 73.62 145 LYS B C 1
ATOM 3194 O O . LYS B 1 145 ? 34.542 18.729 128.412 1.00 76.94 145 LYS B O 1
ATOM 3200 N N . PHE B 1 146 ? 34.150 16.551 128.858 1.00 68.24 146 PHE B N 1
ATOM 3201 C CA . PHE B 1 146 ? 33.967 16.157 127.466 1.00 63.90 146 PHE B CA 1
ATOM 3202 C C . PHE B 1 146 ? 32.611 16.596 126.934 1.00 67.90 146 PHE B C 1
ATOM 3203 O O . PHE B 1 146 ? 32.508 17.269 125.905 1.00 69.81 146 PHE B O 1
ATOM 3211 N N . PHE B 1 147 ? 31.573 16.126 127.614 1.00 64.80 147 PHE B N 1
ATOM 3212 C CA . PHE B 1 147 ? 30.190 16.421 127.268 1.00 66.59 147 PHE B CA 1
ATOM 3213 C C . PHE B 1 147 ? 29.880 17.921 127.140 1.00 73.21 147 PHE B C 1
ATOM 3214 O O . PHE B 1 147 ? 29.098 18.328 126.275 1.00 73.92 147 PHE B O 1
ATOM 3222 N N . THR B 1 148 ? 30.511 18.748 127.968 1.00 72.06 148 THR B N 1
ATOM 3223 C CA . THR B 1 148 ? 30.463 20.196 127.731 1.00 76.13 148 THR B CA 1
ATOM 3224 C C . THR B 1 148 ? 31.019 20.583 126.346 1.00 79.99 148 THR B C 1
ATOM 3225 O O . THR B 1 148 ? 30.417 21.412 125.662 1.00 78.83 148 THR B O 1
ATOM 3229 N N . TRP B 1 149 ? 32.148 19.993 125.935 1.00 71.95 149 TRP B N 1
ATOM 3230 C CA . TRP B 1 149 ? 32.696 20.280 124.610 1.00 72.70 149 TRP B CA 1
ATOM 3231 C C . TRP B 1 149 ? 31.796 19.729 123.525 1.00 74.57 149 TRP B C 1
ATOM 3232 O O . TRP B 1 149 ? 31.724 20.272 122.416 1.00 71.09 149 TRP B O 1
ATOM 3243 N N . VAL B 1 150 ? 31.113 18.639 123.847 1.00 75.53 150 VAL B N 1
ATOM 3244 C CA . VAL B 1 150 ? 30.094 18.117 122.954 1.00 75.25 150 VAL B CA 1
ATOM 3245 C C . VAL B 1 150 ? 29.008 19.183 122.775 1.00 72.45 150 VAL B C 1
ATOM 3246 O O . VAL B 1 150 ? 28.536 19.402 121.666 1.00 70.56 150 VAL B O 1
ATOM 3250 N N . LYS B 1 151 ? 28.651 19.879 123.851 1.00 69.86 151 LYS B N 1
ATOM 3251 C CA . LYS B 1 151 ? 27.674 20.960 123.740 1.00 73.92 151 LYS B CA 1
ATOM 3252 C C . LYS B 1 151 ? 28.210 22.195 122.994 1.00 80.73 151 LYS B C 1
ATOM 3253 O O . LYS B 1 151 ? 27.460 22.869 122.282 1.00 82.10 151 LYS B O 1
ATOM 3259 N N . GLU B 1 152 ? 29.500 22.491 123.153 1.00 79.38 152 GLU B N 1
ATOM 3260 C CA . GLU B 1 152 ? 30.087 23.700 122.563 1.00 79.98 152 GLU B CA 1
ATOM 3261 C C . GLU B 1 152 ? 30.525 23.470 121.123 1.00 76.55 152 GLU B C 1
ATOM 3262 O O . GLU B 1 152 ? 31.067 24.371 120.472 1.00 66.86 152 GLU B O 1
ATOM 3268 N N . ALA B 1 153 ? 30.281 22.256 120.640 1.00 73.14 153 ALA B N 1
ATOM 3269 C CA . ALA B 1 153 ? 30.661 21.867 119.291 1.00 74.29 153 ALA B CA 1
ATOM 3270 C C . ALA B 1 153 ? 30.052 22.816 118.250 1.00 73.60 153 ALA B C 1
ATOM 3271 O O . ALA B 1 153 ? 28.830 22.996 118.212 1.00 72.04 153 ALA B O 1
ATOM 3273 N N . ASP B 1 154 ? 30.896 23.410 117.405 1.00 70.33 154 ASP B N 1
ATOM 3274 C CA . ASP B 1 154 ? 30.416 24.379 116.421 1.00 68.36 154 ASP B CA 1
ATOM 3275 C C . ASP B 1 154 ? 29.365 23.738 115.524 1.00 69.14 154 ASP B C 1
ATOM 3276 O O . ASP B 1 154 ? 29.601 22.701 114.907 1.00 70.18 154 ASP B O 1
ATOM 3281 N N . SER B 1 155 ? 28.200 24.362 115.444 1.00 67.45 155 SER B N 1
ATOM 3282 C CA . SER B 1 155 ? 27.080 23.712 114.801 1.00 67.14 155 SER B CA 1
ATOM 3283 C C . SER B 1 155 ? 27.184 23.712 113.288 1.00 68.49 155 SER B C 1
ATOM 3284 O O . SER B 1 155 ? 26.503 22.934 112.614 1.00 71.17 155 SER B O 1
ATOM 3287 N N . SER B 1 156 ? 28.045 24.564 112.748 1.00 71.91 156 SER B N 1
ATOM 3288 C CA . SER B 1 156 ? 28.277 24.546 111.306 1.00 74.11 156 SER B CA 1
ATOM 3289 C C . SER B 1 156 ? 29.076 23.296 110.976 1.00 68.79 156 SER B C 1
ATOM 3290 O O . SER B 1 156 ? 28.833 22.640 109.970 1.00 64.22 156 SER B O 1
ATOM 3293 N N . ALA B 1 157 ? 30.019 22.963 111.851 1.00 70.30 157 ALA B N 1
ATOM 3294 C CA . ALA B 1 157 ? 30.860 21.792 111.654 1.00 72.56 157 ALA B CA 1
ATOM 3295 C C . ALA B 1 157 ? 30.048 20.513 111.849 1.00 72.47 157 ALA B C 1
ATOM 3296 O O . ALA B 1 157 ? 30.197 19.555 111.074 1.00 70.57 157 ALA B O 1
ATOM 3298 N N . VAL B 1 158 ? 29.185 20.512 112.871 1.00 67.27 158 VAL B N 1
ATOM 3299 C CA . VAL B 1 158 ? 28.304 19.378 113.157 1.00 60.84 158 VAL B CA 1
ATOM 3300 C C . VAL B 1 158 ? 27.373 19.097 111.996 1.00 62.80 158 VAL B C 1
ATOM 3301 O O . VAL B 1 158 ? 27.254 17.954 111.535 1.00 63.73 158 VAL B O 1
ATOM 3305 N N . SER B 1 159 ? 26.716 20.153 111.530 1.00 61.48 159 SER B N 1
ATOM 3306 C CA . SER B 1 159 ? 25.749 20.052 110.449 1.00 64.06 159 SER B CA 1
ATOM 3307 C C . SER B 1 159 ? 26.375 19.530 109.167 1.00 62.48 159 SER B C 1
ATOM 3308 O O . SER B 1 159 ? 25.879 18.576 108.570 1.00 60.95 159 SER B O 1
ATOM 3311 N N . LYS B 1 160 ? 27.468 20.164 108.755 1.00 67.93 160 LYS B N 1
ATOM 3312 C CA . LYS B 1 160 ? 28.159 19.799 107.521 1.00 71.67 160 LYS B CA 1
ATOM 3313 C C . LYS B 1 160 ? 28.637 18.358 107.597 1.00 63.90 160 LYS B C 1
ATOM 3314 O O . LYS B 1 160 ? 28.571 17.637 106.613 1.00 61.87 160 LYS B O 1
ATOM 3320 N N . ALA B 1 161 ? 29.104 17.949 108.775 1.00 63.28 161 ALA B N 1
ATOM 3321 C CA . ALA B 1 161 ? 29.547 16.575 109.006 1.00 63.55 161 ALA B CA 1
ATOM 3322 C C . ALA B 1 161 ? 28.415 15.583 108.779 1.00 64.80 161 ALA B C 1
ATOM 3323 O O . ALA B 1 161 ? 28.593 14.517 108.170 1.00 56.33 161 ALA B O 1
ATOM 3325 N N . PHE B 1 162 ? 27.248 15.960 109.294 1.00 67.61 162 PHE B N 1
ATOM 3326 C CA . PHE B 1 162 ? 26.051 15.142 109.233 1.00 64.07 162 PHE B CA 1
ATOM 3327 C C . PHE B 1 162 ? 25.588 14.745 107.829 1.00 59.95 162 PHE B C 1
ATOM 3328 O O . PHE B 1 162 ? 25.329 13.564 107.586 1.00 55.82 162 PHE B O 1
ATOM 3336 N N . ASP B 1 163 ? 25.439 15.730 106.935 1.00 58.98 163 ASP B N 1
ATOM 3337 C CA . ASP B 1 163 ? 25.100 15.468 105.530 1.00 61.25 163 ASP B CA 1
ATOM 3338 C C . ASP B 1 163 ? 26.070 14.452 104.964 1.00 66.78 163 ASP B C 1
ATOM 3339 O O . ASP B 1 163 ? 25.677 13.472 104.311 1.00 62.40 163 ASP B O 1
ATOM 3344 N N . GLN B 1 164 ? 27.347 14.745 105.209 1.00 61.74 164 GLN B N 1
ATOM 3345 C CA . GLN B 1 164 ? 28.459 13.957 104.734 1.00 60.87 164 GLN B CA 1
ATOM 3346 C C . GLN B 1 164 ? 28.271 12.497 105.099 1.00 57.44 164 GLN B C 1
ATOM 3347 O O . GLN B 1 164 ? 28.280 11.621 104.223 1.00 58.06 164 GLN B O 1
ATOM 3353 N N . ILE B 1 165 ? 28.056 12.248 106.387 1.00 52.64 165 ILE B N 1
ATOM 3354 C CA . ILE B 1 165 ? 27.861 10.896 106.861 1.00 55.05 165 ILE B CA 1
ATOM 3355 C C . ILE B 1 165 ? 26.538 10.313 106.338 1.00 63.81 165 ILE B C 1
ATOM 3356 O O . ILE B 1 165 ? 26.517 9.245 105.690 1.00 54.56 165 ILE B O 1
ATOM 3361 N N . TYR B 1 166 ? 25.450 11.055 106.579 1.00 64.46 166 TYR B N 1
ATOM 3362 C CA . TYR B 1 166 ? 24.092 10.582 106.308 1.00 57.56 166 TYR B CA 1
ATOM 3363 C C . TYR B 1 166 ? 23.842 10.397 104.819 1.00 59.86 166 TYR B C 1
ATOM 3364 O O . TYR B 1 166 ? 23.090 9.507 104.439 1.00 64.19 166 TYR B O 1
ATOM 3373 N N . SER B 1 167 ? 24.481 11.208 103.976 1.00 62.36 167 SER B N 1
ATOM 3374 C CA . SER B 1 167 ? 24.361 11.032 102.522 1.00 67.83 167 SER B CA 1
ATOM 3375 C C . SER B 1 167 ? 24.560 9.561 102.154 1.00 64.50 167 SER B C 1
ATOM 3376 O O . SER B 1 167 ? 23.793 8.985 101.376 1.00 63.15 167 SER B O 1
ATOM 3379 N N . VAL B 1 168 ? 25.579 8.959 102.758 1.00 65.56 168 VAL B N 1
ATOM 3380 C CA . VAL B 1 168 ? 25.916 7.560 102.530 1.00 68.64 168 VAL B CA 1
ATOM 3381 C C . VAL B 1 168 ? 25.031 6.661 103.343 1.00 62.46 168 VAL B C 1
ATOM 3382 O O . VAL B 1 168 ? 24.339 5.780 102.824 1.00 64.25 168 VAL B O 1
ATOM 3386 N N . THR B 1 169 ? 25.125 6.888 104.639 1.00 56.46 169 THR B N 1
ATOM 3387 C CA . THR B 1 169 ? 24.508 6.084 105.650 1.00 54.09 169 THR B CA 1
ATOM 3388 C C . THR B 1 169 ? 23.022 5.786 105.382 1.00 59.85 169 THR B C 1
ATOM 3389 O O . THR B 1 169 ? 22.574 4.652 105.562 1.00 52.69 169 THR B O 1
ATOM 3393 N N . TYR B 1 170 ? 22.272 6.787 104.916 1.00 63.82 170 TYR B N 1
ATOM 3394 C CA . TYR B 1 170 ? 20.837 6.632 104.707 1.00 56.05 170 TYR B CA 1
ATOM 3395 C C . TYR B 1 170 ? 20.623 5.461 103.751 1.00 59.80 170 TYR B C 1
ATOM 3396 O O . TYR B 1 170 ? 19.964 4.482 104.102 1.00 59.69 170 TYR B O 1
ATOM 3405 N N . LEU B 1 171 ? 21.221 5.553 102.565 1.00 59.88 171 LEU B N 1
ATOM 3406 C CA . LEU B 1 171 ? 21.107 4.515 101.550 1.00 56.89 171 LEU B CA 1
ATOM 3407 C C . LEU B 1 171 ? 21.480 3.131 102.073 1.00 59.07 171 LEU B C 1
ATOM 3408 O O . LEU B 1 171 ? 20.951 2.126 101.604 1.00 58.73 171 LEU B O 1
ATOM 3413 N N . LYS B 1 172 ? 22.383 3.092 103.051 1.00 56.61 172 LYS B N 1
ATOM 3414 C CA . LYS B 1 172 ? 22.871 1.841 103.636 1.00 56.81 172 LYS B CA 1
ATOM 3415 C C . LYS B 1 172 ? 21.741 1.100 104.348 1.00 58.99 172 LYS B C 1
ATOM 3416 O O . LYS B 1 172 ? 21.605 -0.120 104.231 1.00 62.68 172 LYS B O 1
ATOM 3422 N N . TYR B 1 173 ? 20.935 1.854 105.086 1.00 55.98 173 TYR B N 1
ATOM 3423 C CA . TYR B 1 173 ? 19.783 1.310 105.779 1.00 54.85 173 TYR B CA 1
ATOM 3424 C C . TYR B 1 173 ? 18.602 1.127 104.844 1.00 62.15 173 TYR B C 1
ATOM 3425 O O . TYR B 1 173 ? 17.917 0.101 104.882 1.00 65.31 173 TYR B O 1
ATOM 3434 N N . LEU B 1 174 ? 18.348 2.133 104.016 1.00 61.96 174 LEU B N 1
ATOM 3435 C CA . LEU B 1 174 ? 17.305 2.019 103.013 1.00 60.92 174 LEU B CA 1
ATOM 3436 C C . LEU B 1 174 ? 17.508 0.722 102.245 1.00 58.48 174 LEU B C 1
ATOM 3437 O O . LEU B 1 174 ? 16.582 -0.047 102.054 1.00 57.10 174 LEU B O 1
ATOM 3442 N N . ILE B 1 175 ? 18.747 0.474 101.843 1.00 65.52 175 ILE B N 1
ATOM 3443 C CA . ILE B 1 175 ? 19.056 -0.701 101.036 1.00 72.07 175 ILE B CA 1
ATOM 3444 C C . ILE B 1 175 ? 19.007 -1.969 101.875 1.00 69.61 175 ILE B C 1
ATOM 3445 O O . ILE B 1 175 ? 18.423 -2.971 101.461 1.00 70.27 175 ILE B O 1
ATOM 3450 N N . GLU B 1 176 ? 19.598 -1.899 103.064 1.00 67.50 176 GLU B N 1
ATOM 3451 C CA . GLU B 1 176 ? 19.577 -2.997 104.011 1.00 67.64 176 GLU B CA 1
ATOM 3452 C C . GLU B 1 176 ? 18.150 -3.492 104.223 1.00 68.51 176 GLU B C 1
ATOM 3453 O O . GLU B 1 176 ? 17.928 -4.709 104.329 1.00 66.05 176 GLU B O 1
ATOM 3459 N N . ASP B 1 177 ? 17.208 -2.538 104.278 1.00 58.79 177 ASP B N 1
ATOM 3460 C CA . ASP B 1 177 ? 15.789 -2.813 104.513 1.00 63.19 177 ASP B CA 1
ATOM 3461 C C . ASP B 1 177 ? 15.138 -3.344 103.250 1.00 70.14 177 ASP B C 1
ATOM 3462 O O . ASP B 1 177 ? 14.157 -4.083 103.308 1.00 69.34 177 ASP B O 1
ATOM 3467 N N . TYR B 1 178 ? 15.672 -2.945 102.102 1.00 70.39 178 TYR B N 1
ATOM 3468 C CA . TYR B 1 178 ? 15.136 -3.418 100.839 1.00 76.88 178 TYR B CA 1
ATOM 3469 C C . TYR B 1 178 ? 15.458 -4.899 100.684 1.00 80.48 178 TYR B C 1
ATOM 3470 O O . TYR B 1 178 ? 14.702 -5.660 100.069 1.00 79.19 178 TYR B O 1
ATOM 3479 N N . LEU B 1 179 ? 16.568 -5.300 101.292 1.00 77.68 179 LEU B N 1
ATOM 3480 C CA . LEU B 1 179 ? 17.067 -6.662 101.198 1.00 76.18 179 LEU B CA 1
ATOM 3481 C C . LEU B 1 179 ? 16.168 -7.617 101.979 1.00 86.44 179 LEU B C 1
ATOM 3482 O O . LEU B 1 179 ? 15.547 -8.487 101.369 1.00 94.32 179 LEU B O 1
ATOM 3487 N N . SER B 1 180 ? 16.088 -7.458 103.306 1.00 83.59 180 SER B N 1
ATOM 3488 C CA . SER B 1 180 ? 15.266 -8.343 104.148 1.00 77.22 180 SER B CA 1
ATOM 3489 C C . SER B 1 180 ? 13.804 -8.402 103.726 1.00 79.50 180 SER B C 1
ATOM 3490 O O . SER B 1 180 ? 13.128 -9.409 103.933 1.00 87.98 180 SER B O 1
ATOM 3493 N N . LEU B 1 181 ? 13.318 -7.328 103.123 1.00 78.31 181 LEU B N 1
ATOM 3494 C CA . LEU B 1 181 ? 11.931 -7.289 102.690 1.00 82.34 181 LEU B CA 1
ATOM 3495 C C . LEU B 1 181 ? 11.790 -8.160 101.469 1.00 89.49 181 LEU B C 1
ATOM 3496 O O . LEU B 1 181 ? 10.733 -8.740 101.230 1.00 92.05 181 LEU B O 1
ATOM 3501 N N . LEU B 1 182 ? 12.870 -8.231 100.695 1.00 92.46 182 LEU B N 1
ATOM 3502 C CA . LEU B 1 182 ? 12.918 -9.034 99.473 1.00 99.85 182 LEU B CA 1
ATOM 3503 C C . LEU B 1 182 ? 13.201 -10.519 99.746 1.00 98.54 182 LEU B C 1
ATOM 3504 O O . LEU B 1 182 ? 12.592 -11.391 99.123 1.00 101.17 182 LEU B O 1
ATOM 3509 N N . GLU B 1 183 ? 14.126 -10.794 100.665 1.00 91.33 183 GLU B N 1
ATOM 3510 C CA . GLU B 1 183 ? 14.459 -12.164 101.043 1.00 91.66 183 GLU B CA 1
ATOM 3511 C C . GLU B 1 183 ? 13.214 -12.943 101.440 1.00 101.39 183 GLU B C 1
ATOM 3512 O O . GLU B 1 183 ? 13.046 -14.100 101.049 1.00 108.37 183 GLU B O 1
ATOM 3518 N N . SER B 1 184 ? 12.352 -12.303 102.229 1.00 105.62 184 SER B N 1
ATOM 3519 C CA . SER B 1 184 ? 11.134 -12.941 102.750 1.00 106.74 184 SER B CA 1
ATOM 3520 C C . SER B 1 184 ? 9.826 -12.660 101.980 1.00 103.71 184 SER B C 1
ATOM 3521 O O . SER B 1 184 ? 8.741 -13.040 102.440 1.00 102.72 184 SER B O 1
ATOM 3524 N N . ALA B 1 185 ? 9.930 -11.973 100.841 1.00 99.90 185 ALA B N 1
ATOM 3525 C CA . ALA B 1 185 ? 8.762 -11.614 100.017 1.00 98.05 185 ALA B CA 1
ATOM 3526 C C . ALA B 1 185 ? 8.084 -12.812 99.346 1.00 102.79 185 ALA B C 1
ATOM 3527 O O . ALA B 1 185 ? 7.330 -12.661 98.380 1.00 96.93 185 ALA B O 1
ATOM 3529 N N . ARG B 1 196 ? 18.234 -12.104 92.057 1.00 103.63 196 ARG B N 1
ATOM 3530 C CA . ARG B 1 196 ? 17.868 -10.761 92.518 1.00 107.95 196 ARG B CA 1
ATOM 3531 C C . ARG B 1 196 ? 18.457 -10.425 93.899 1.00 108.74 196 ARG B C 1
ATOM 3532 O O . ARG B 1 196 ? 18.962 -9.320 94.115 1.00 104.38 196 ARG B O 1
ATOM 3534 N N . ILE B 1 197 ? 18.398 -11.385 94.822 1.00 108.86 197 ILE B N 1
ATOM 3535 C CA . ILE B 1 197 ? 18.977 -11.215 96.158 1.00 106.89 197 ILE B CA 1
ATOM 3536 C C . ILE B 1 197 ? 20.508 -11.171 96.143 1.00 111.81 197 ILE B C 1
ATOM 3537 O O . ILE B 1 197 ? 21.109 -10.230 96.678 1.00 110.91 197 ILE B O 1
ATOM 3539 N N . SER B 1 198 ? 21.122 -12.191 95.536 1.00 116.95 198 SER B N 1
ATOM 3540 C CA . SER B 1 198 ? 22.576 -12.279 95.360 1.00 104.29 198 SER B CA 1
ATOM 3541 C C . SER B 1 198 ? 23.125 -11.028 94.668 1.00 108.69 198 SER B C 1
ATOM 3542 O O . SER B 1 198 ? 24.247 -10.603 94.936 1.00 106.42 198 SER B O 1
ATOM 3544 N N . LEU B 1 199 ? 22.315 -10.450 93.780 1.00 109.74 199 LEU B N 1
ATOM 3545 C CA . LEU B 1 199 ? 22.603 -9.176 93.121 1.00 100.30 199 LEU B CA 1
ATOM 3546 C C . LEU B 1 199 ? 22.726 -8.015 94.112 1.00 101.54 199 LEU B C 1
ATOM 3547 O O . LEU B 1 199 ? 23.736 -7.308 94.140 1.00 97.25 199 LEU B O 1
ATOM 3552 N N . VAL B 1 200 ? 21.690 -7.826 94.925 1.00 105.25 200 VAL B N 1
ATOM 3553 C CA . VAL B 1 200 ? 21.596 -6.641 95.777 1.00 105.32 200 VAL B CA 1
ATOM 3554 C C . VAL B 1 200 ? 22.699 -6.612 96.837 1.00 99.03 200 VAL B C 1
ATOM 3555 O O . VAL B 1 200 ? 23.223 -5.548 97.159 1.00 99.78 200 VAL B O 1
ATOM 3559 N N . VAL B 1 201 ? 23.062 -7.780 97.357 1.00 97.98 201 VAL B N 1
ATOM 3560 C CA . VAL B 1 201 ? 24.106 -7.882 98.379 1.00 100.23 201 VAL B CA 1
ATOM 3561 C C . VAL B 1 201 ? 25.395 -7.174 97.950 1.00 100.87 201 VAL B C 1
ATOM 3562 O O . VAL B 1 201 ? 26.121 -6.624 98.776 1.00 99.36 201 VAL B O 1
ATOM 3566 N N . ARG B 1 202 ? 25.668 -7.189 96.650 1.00 103.57 202 ARG B N 1
ATOM 3567 C CA . ARG B 1 202 ? 26.818 -6.483 96.103 1.00 108.34 202 ARG B CA 1
ATOM 3568 C C . ARG B 1 202 ? 26.606 -4.980 96.233 1.00 106.40 202 ARG B C 1
ATOM 3569 O O . ARG B 1 202 ? 27.525 -4.252 96.609 1.00 100.12 202 ARG B O 1
ATOM 3577 N N . LEU B 1 203 ? 25.393 -4.524 95.922 1.00 102.47 203 LEU B N 1
ATOM 3578 C CA . LEU B 1 203 ? 25.026 -3.131 96.137 1.00 98.03 203 LEU B CA 1
ATOM 3579 C C . LEU B 1 203 ? 25.122 -2.811 97.621 1.00 98.45 203 LEU B C 1
ATOM 3580 O O . LEU B 1 203 ? 25.478 -1.696 98.001 1.00 98.73 203 LEU B O 1
ATOM 3585 N N . ALA B 1 204 ? 24.820 -3.795 98.462 1.00 95.33 204 ALA B N 1
ATOM 3586 C CA . ALA B 1 204 ? 25.012 -3.622 99.896 1.00 97.14 204 ALA B CA 1
ATOM 3587 C C . ALA B 1 204 ? 26.508 -3.598 100.241 1.00 99.27 204 ALA B C 1
ATOM 3588 O O . ALA B 1 204 ? 26.964 -2.767 101.043 1.00 92.60 204 ALA B O 1
ATOM 3590 N N . LYS B 1 205 ? 27.269 -4.504 99.624 1.00 104.57 205 LYS B N 1
ATOM 3591 C CA . LYS B 1 205 ? 28.711 -4.604 99.879 1.00 105.67 205 LYS B CA 1
ATOM 3592 C C . LYS B 1 205 ? 29.512 -3.538 99.138 1.00 98.79 205 LYS B C 1
ATOM 3593 O O . LYS B 1 205 ? 30.569 -3.125 99.612 1.00 97.08 205 LYS B O 1
ATOM 3595 N N . TYR B 1 206 ? 29.031 -3.122 97.968 1.00 96.36 206 TYR B N 1
ATOM 3596 C CA . TYR B 1 206 ? 29.608 -1.961 97.299 1.00 96.52 206 TYR B CA 1
ATOM 3597 C C . TYR B 1 206 ? 29.496 -0.770 98.234 1.00 98.21 206 TYR B C 1
ATOM 3598 O O . TYR B 1 206 ? 30.504 -0.247 98.708 1.00 100.93 206 TYR B O 1
ATOM 3607 N N . LEU B 1 207 ? 28.260 -0.366 98.512 1.00 93.44 207 LEU B N 1
ATOM 3608 C CA . LEU B 1 207 ? 27.996 0.819 99.314 1.00 90.02 207 LEU B CA 1
ATOM 3609 C C . LEU B 1 207 ? 28.663 0.752 100.685 1.00 89.40 207 LEU B C 1
ATOM 3610 O O . LEU B 1 207 ? 29.025 1.786 101.250 1.00 87.15 207 LEU B O 1
ATOM 3615 N N . HIS B 1 208 ? 28.835 -0.462 101.208 1.00 90.82 208 HIS B N 1
ATOM 3616 C CA . HIS B 1 208 ? 29.442 -0.646 102.527 1.00 91.69 208 HIS B CA 1
ATOM 3617 C C . HIS B 1 208 ? 30.837 -0.048 102.587 1.00 88.13 208 HIS B C 1
ATOM 3618 O O . HIS B 1 208 ? 31.259 0.459 103.626 1.00 88.48 208 HIS B O 1
ATOM 3625 N N . GLU B 1 209 ? 31.541 -0.107 101.462 1.00 92.72 209 GLU B N 1
ATOM 3626 C CA . GLU B 1 209 ? 32.931 0.321 101.392 1.00 96.11 209 GLU B CA 1
ATOM 3627 C C . GLU B 1 209 ? 33.095 1.837 101.259 1.00 95.26 209 GLU B C 1
ATOM 3628 O O . GLU B 1 209 ? 34.165 2.373 101.571 1.00 91.99 209 GLU B O 1
ATOM 3634 N N . GLN B 1 210 ? 32.049 2.532 100.811 1.00 88.45 210 GLN B N 1
ATOM 3635 C CA . GLN B 1 210 ? 32.188 3.962 100.530 1.00 90.49 210 GLN B CA 1
ATOM 3636 C C . GLN B 1 210 ? 32.181 4.834 101.772 1.00 77.34 210 GLN B C 1
ATOM 3637 O O . GLN B 1 210 ? 31.450 4.577 102.716 1.00 76.60 210 GLN B O 1
ATOM 3643 N N . THR B 1 211 ? 33.074 5.813 101.789 1.00 79.26 211 THR B N 1
ATOM 3644 C CA . THR B 1 211 ? 33.147 6.771 102.877 1.00 73.85 211 THR B CA 1
ATOM 3645 C C . THR B 1 211 ? 32.335 8.015 102.538 1.00 72.97 211 THR B C 1
ATOM 3646 O O . THR B 1 211 ? 31.964 8.797 103.418 1.00 73.41 211 THR B O 1
ATOM 3650 N N . GLU B 1 212 ? 32.005 8.170 101.260 1.00 76.42 212 GLU B N 1
ATOM 3651 C CA . GLU B 1 212 ? 31.257 9.352 100.828 1.00 85.64 212 GLU B CA 1
ATOM 3652 C C . GLU B 1 212 ? 30.563 9.148 99.491 1.00 91.09 212 GLU B C 1
ATOM 3653 O O . GLU B 1 212 ? 30.960 8.289 98.696 1.00 91.02 212 GLU B O 1
ATOM 3659 N N . LEU B 1 213 ? 29.551 9.966 99.220 1.00 89.91 213 LEU B N 1
ATOM 3660 C CA . LEU B 1 213 ? 28.842 9.811 97.970 1.00 94.92 213 LEU B CA 1
ATOM 3661 C C . LEU B 1 213 ? 29.562 10.693 96.971 1.00 103.65 213 LEU B C 1
ATOM 3662 O O . LEU B 1 213 ? 29.380 11.918 96.946 1.00 99.77 213 LEU B O 1
ATOM 3667 N N . THR B 1 214 ? 30.330 10.052 96.097 1.00 108.31 214 THR B N 1
ATOM 3668 C CA . THR B 1 214 ? 31.090 10.784 95.096 1.00 116.71 214 THR B CA 1
ATOM 3669 C C . THR B 1 214 ? 30.147 10.831 93.910 1.00 115.27 214 THR B C 1
ATOM 3670 O O . THR B 1 214 ? 29.348 9.916 93.727 1.00 111.93 214 THR B O 1
ATOM 3674 N N . GLN B 1 215 ? 30.185 11.916 93.143 1.00 117.39 215 GLN B N 1
ATOM 3675 C CA . GLN B 1 215 ? 29.338 12.025 91.959 1.00 117.67 215 GLN B CA 1
ATOM 3676 C C . GLN B 1 215 ? 29.638 10.883 90.979 1.00 119.54 215 GLN B C 1
ATOM 3677 O O . GLN B 1 215 ? 28.839 10.594 90.080 1.00 115.49 215 GLN B O 1
ATOM 3679 N N . ASP B 1 216 ? 30.801 10.251 91.160 1.00 114.46 216 ASP B N 1
ATOM 3680 C CA . ASP B 1 216 ? 31.167 9.047 90.422 1.00 115.03 216 ASP B CA 1
ATOM 3681 C C . ASP B 1 216 ? 30.507 7.821 91.054 1.00 114.98 216 ASP B C 1
ATOM 3682 O O . ASP B 1 216 ? 30.216 6.839 90.367 1.00 114.22 216 ASP B O 1
ATOM 3684 N N . VAL B 1 217 ? 30.281 7.892 92.366 1.00 116.48 217 VAL B N 1
ATOM 3685 C CA . VAL B 1 217 ? 29.627 6.821 93.124 1.00 115.55 217 VAL B CA 1
ATOM 3686 C C . VAL B 1 217 ? 28.120 6.739 92.847 1.00 114.59 217 VAL B C 1
ATOM 3687 O O . VAL B 1 217 ? 27.572 5.642 92.709 1.00 112.11 217 VAL B O 1
ATOM 3691 N N . HIS B 1 218 ? 27.455 7.891 92.763 1.00 111.00 218 HIS B N 1
ATOM 3692 C CA . HIS B 1 218 ? 26.033 7.918 92.429 1.00 110.34 218 HIS B CA 1
ATOM 3693 C C . HIS B 1 218 ? 25.795 7.354 91.030 1.00 117.18 218 HIS B C 1
ATOM 3694 O O . HIS B 1 218 ? 24.701 6.871 90.723 1.00 116.65 218 HIS B O 1
ATOM 3701 N N . ASP B 1 219 ? 26.826 7.431 90.189 1.00 119.92 219 ASP B N 1
ATOM 3702 C CA . ASP B 1 219 ? 26.784 6.878 88.840 1.00 119.04 219 ASP B CA 1
ATOM 3703 C C . ASP B 1 219 ? 26.725 5.348 88.878 1.00 118.56 219 ASP B C 1
ATOM 3704 O O . ASP B 1 219 ? 25.857 4.743 88.244 1.00 122.47 219 ASP B O 1
ATOM 3709 N N . GLU B 1 220 ? 27.636 4.731 89.632 1.00 108.73 220 GLU B N 1
ATOM 3710 C CA . GLU B 1 220 ? 27.642 3.274 89.798 1.00 118.03 220 GLU B CA 1
ATOM 3711 C C . GLU B 1 220 ? 26.338 2.741 90.440 1.00 125.45 220 GLU B C 1
ATOM 3712 O O . GLU B 1 220 ? 25.932 1.594 90.193 1.00 121.03 220 GLU B O 1
ATOM 3718 N N . ILE B 1 221 ? 25.677 3.576 91.245 1.00 121.94 221 ILE B N 1
ATOM 3719 C CA . ILE B 1 221 ? 24.395 3.196 91.844 1.00 119.87 221 ILE B CA 1
ATOM 3720 C C . ILE B 1 221 ? 23.380 2.892 90.753 1.00 121.38 221 ILE B C 1
ATOM 3721 O O . ILE B 1 221 ? 22.850 1.787 90.698 1.00 121.20 221 ILE B O 1
ATOM 3726 N N . ALA B 1 222 ? 23.135 3.864 89.875 1.00 119.89 222 ALA B N 1
ATOM 3727 C CA . ALA B 1 222 ? 22.226 3.682 88.745 1.00 117.72 222 ALA B CA 1
ATOM 3728 C C . ALA B 1 222 ? 22.566 2.423 87.928 1.00 119.56 222 ALA B C 1
ATOM 3729 O O . ALA B 1 222 ? 21.674 1.749 87.405 1.00 114.11 222 ALA B O 1
ATOM 3731 N N . VAL B 1 223 ? 23.857 2.102 87.843 1.00 121.03 223 VAL B N 1
ATOM 3732 C CA . VAL B 1 223 ? 24.317 0.895 87.154 1.00 125.25 223 VAL B CA 1
ATOM 3733 C C . VAL B 1 223 ? 23.900 -0.387 87.889 1.00 128.23 223 VAL B C 1
ATOM 3734 O O . VAL B 1 223 ? 24.049 -1.500 87.364 1.00 126.41 223 VAL B O 1
ATOM 3736 N N . TYR B 1 224 ? 23.400 -0.217 89.111 1.00 125.42 224 TYR B N 1
ATOM 3737 C CA . TYR B 1 224 ? 22.801 -1.303 89.896 1.00 127.56 224 TYR B CA 1
ATOM 3738 C C . TYR B 1 224 ? 21.268 -1.345 89.705 1.00 125.43 224 TYR B C 1
ATOM 3739 O O . TYR B 1 224 ? 20.708 -2.380 89.324 1.00 124.85 224 TYR B O 1
ATOM 3748 N N . VAL B 1 225 ? 20.611 -0.224 90.015 1.00 115.30 225 VAL B N 1
ATOM 3749 C CA . VAL B 1 225 ? 19.160 -0.069 89.933 1.00 110.47 225 VAL B CA 1
ATOM 3750 C C . VAL B 1 225 ? 18.618 -0.660 88.638 1.00 121.32 225 VAL B C 1
ATOM 3751 O O . VAL B 1 225 ? 17.693 -1.478 88.657 1.00 121.60 225 VAL B O 1
ATOM 3755 N N . LYS B 1 226 ? 19.230 -0.268 87.523 1.00 123.69 226 LYS B N 1
ATOM 3756 C CA . LYS B 1 226 ? 18.851 -0.754 86.201 1.00 120.87 226 LYS B CA 1
ATOM 3757 C C . LYS B 1 226 ? 18.980 -2.277 86.071 1.00 120.28 226 LYS B C 1
ATOM 3758 O O . LYS B 1 226 ? 18.063 -2.942 85.567 1.00 113.69 226 LYS B O 1
ATOM 3760 N N . LYS B 1 227 ? 20.113 -2.815 86.533 1.00 124.36 227 LYS B N 1
ATOM 3761 C CA . LYS B 1 227 ? 20.433 -4.249 86.416 1.00 125.32 227 LYS B CA 1
ATOM 3762 C C . LYS B 1 227 ? 19.533 -5.184 87.241 1.00 121.92 227 LYS B C 1
ATOM 3763 O O . LYS B 1 227 ? 19.497 -6.390 87.000 1.00 120.03 227 LYS B O 1
ATOM 3765 N N . LEU B 1 228 ? 18.816 -4.630 88.212 1.00 126.15 228 LEU B N 1
ATOM 3766 C CA . LEU B 1 228 ? 17.841 -5.408 88.973 1.00 124.39 228 LEU B CA 1
ATOM 3767 C C . LEU B 1 228 ? 16.543 -5.661 88.184 1.00 121.25 228 LEU B C 1
ATOM 3768 O O . LEU B 1 228 ? 15.987 -6.759 88.258 1.00 117.19 228 LEU B O 1
ATOM 3770 N N . TRP B 1 229 ? 16.087 -4.660 87.419 1.00 117.77 229 TRP B N 1
ATOM 3771 C CA . TRP B 1 229 ? 14.820 -4.736 86.675 1.00 114.66 229 TRP B CA 1
ATOM 3772 C C . TRP B 1 229 ? 14.672 -5.995 85.857 1.00 112.28 229 TRP B C 1
ATOM 3773 O O . TRP B 1 229 ? 13.554 -6.496 85.658 1.00 100.17 229 TRP B O 1
ATOM 3784 N N . GLU B 1 230 ? 15.821 -6.469 85.378 1.00 114.57 230 GLU B N 1
ATOM 3785 C CA . GLU B 1 230 ? 15.947 -7.696 84.605 1.00 116.95 230 GLU B CA 1
ATOM 3786 C C . GLU B 1 230 ? 15.382 -8.937 85.317 1.00 116.50 230 GLU B C 1
ATOM 3787 O O . GLU B 1 230 ? 14.616 -9.711 84.725 1.00 113.07 230 GLU B O 1
ATOM 3789 N N . MET B 1 231 ? 15.770 -9.126 86.577 1.00 112.76 231 MET B N 1
ATOM 3790 C CA . MET B 1 231 ? 15.357 -10.300 87.349 1.00 108.50 231 MET B CA 1
ATOM 3791 C C . MET B 1 231 ? 13.915 -10.188 87.846 1.00 111.50 231 MET B C 1
ATOM 3792 O O . MET B 1 231 ? 13.085 -11.065 87.594 1.00 111.21 231 MET B O 1
ATOM 3797 N N . ALA B 1 234 ? 7.976 -6.260 91.247 1.00 96.05 234 ALA B N 1
ATOM 3798 C CA . ALA B 1 234 ? 7.102 -6.331 92.416 1.00 88.06 234 ALA B CA 1
ATOM 3799 C C . ALA B 1 234 ? 6.757 -4.924 92.894 1.00 98.95 234 ALA B C 1
ATOM 3800 O O . ALA B 1 234 ? 7.658 -4.139 93.195 1.00 102.18 234 ALA B O 1
ATOM 3802 N N . GLU B 1 235 ? 5.460 -4.613 92.971 1.00 103.75 235 GLU B N 1
ATOM 3803 C CA . GLU B 1 235 ? 4.980 -3.249 93.266 1.00 104.98 235 GLU B CA 1
ATOM 3804 C C . GLU B 1 235 ? 5.577 -2.664 94.552 1.00 106.64 235 GLU B C 1
ATOM 3805 O O . GLU B 1 235 ? 5.637 -1.439 94.719 1.00 106.56 235 GLU B O 1
ATOM 3811 N N . PHE B 1 236 ? 6.024 -3.536 95.454 1.00 102.00 236 PHE B N 1
ATOM 3812 C CA . PHE B 1 236 ? 6.614 -3.081 96.710 1.00 98.12 236 PHE B CA 1
ATOM 3813 C C . PHE B 1 236 ? 8.066 -2.604 96.558 1.00 99.74 236 PHE B C 1
ATOM 3814 O O . PHE B 1 236 ? 8.472 -1.626 97.200 1.00 99.97 236 PHE B O 1
ATOM 3822 N N . GLU B 1 237 ? 8.830 -3.275 95.693 1.00 95.88 237 GLU B N 1
ATOM 3823 C CA . GLU B 1 237 ? 10.210 -2.877 95.401 1.00 98.16 237 GLU B CA 1
ATOM 3824 C C . GLU B 1 237 ? 10.267 -1.459 94.831 1.00 101.74 237 GLU B C 1
ATOM 3825 O O . GLU B 1 237 ? 11.321 -0.822 94.815 1.00 101.56 237 GLU B O 1
ATOM 3831 N N . GLU B 1 238 ? 9.118 -0.978 94.368 1.00 99.49 238 GLU B N 1
ATOM 3832 C CA . GLU B 1 238 ? 9.041 0.283 93.656 1.00 105.39 238 GLU B CA 1
ATOM 3833 C C . GLU B 1 238 ? 9.588 1.449 94.459 1.00 105.55 238 GLU B C 1
ATOM 3834 O O . GLU B 1 238 ? 10.721 1.887 94.222 1.00 102.62 238 GLU B O 1
ATOM 3840 N N . GLU B 1 239 ? 8.827 1.889 95.460 1.00 108.19 239 GLU B N 1
ATOM 3841 C CA . GLU B 1 239 ? 9.109 3.159 96.136 1.00 105.26 239 GLU B CA 1
ATOM 3842 C C . GLU B 1 239 ? 10.514 3.200 96.735 1.00 104.18 239 GLU B C 1
ATOM 3843 O O . GLU B 1 239 ? 11.015 4.272 97.093 1.00 101.86 239 GLU B O 1
ATOM 3849 N N . PHE B 1 240 ? 11.138 2.026 96.835 1.00 105.71 240 PHE B N 1
ATOM 3850 C CA . PHE B 1 240 ? 12.519 1.920 97.287 1.00 100.50 240 PHE B CA 1
ATOM 3851 C C . PHE B 1 240 ? 13.500 2.430 96.231 1.00 98.66 240 PHE B C 1
ATOM 3852 O O . PHE B 1 240 ? 14.349 3.276 96.529 1.00 96.74 240 PHE B O 1
ATOM 3860 N N . LEU B 1 241 ? 13.366 1.938 95.001 1.00 99.45 241 LEU B N 1
ATOM 3861 C CA . LEU B 1 241 ? 14.178 2.435 93.891 1.00 95.97 241 LEU B CA 1
ATOM 3862 C C . LEU B 1 241 ? 13.939 3.930 93.704 1.00 92.18 241 LEU B C 1
ATOM 3863 O O . LEU B 1 241 ? 14.884 4.696 93.555 1.00 88.92 241 LEU B O 1
ATOM 3868 N N . LYS B 1 242 ? 12.671 4.332 93.747 1.00 94.06 242 LYS B N 1
ATOM 3869 C CA . LYS B 1 242 ? 12.285 5.744 93.688 1.00 95.86 242 LYS B CA 1
ATOM 3870 C C . LYS B 1 242 ? 13.035 6.584 94.711 1.00 95.29 242 LYS B C 1
ATOM 3871 O O . LYS B 1 242 ? 13.334 7.753 94.458 1.00 92.30 242 LYS B O 1
ATOM 3877 N N . LYS B 1 243 ? 13.313 5.992 95.873 1.00 95.42 243 LYS B N 1
ATOM 3878 C CA . LYS B 1 243 ? 14.071 6.674 96.917 1.00 92.49 243 LYS B CA 1
ATOM 3879 C C . LYS B 1 243 ? 15.581 6.494 96.747 1.00 94.74 243 LYS B C 1
ATOM 3880 O O . LYS B 1 243 ? 16.360 7.207 97.382 1.00 98.57 243 LYS B O 1
ATOM 3886 N N . ILE B 1 244 ? 15.991 5.558 95.887 1.00 86.88 244 ILE B N 1
ATOM 3887 C CA . ILE B 1 244 ? 17.417 5.342 95.627 1.00 90.87 244 ILE B CA 1
ATOM 3888 C C . ILE B 1 244 ? 17.883 6.141 94.393 1.00 100.78 244 ILE B C 1
ATOM 3889 O O . ILE B 1 244 ? 18.604 7.145 94.518 1.00 98.75 244 ILE B O 1
ATOM 3894 N N . SER B 1 245 ? 17.452 5.697 93.212 1.00 102.38 245 SER B N 1
ATOM 3895 C CA . SER B 1 245 ? 17.789 6.349 91.945 1.00 101.11 245 SER B CA 1
ATOM 3896 C C . SER B 1 245 ? 16.552 6.618 91.092 1.00 98.41 245 SER B C 1
ATOM 3897 O O . SER B 1 245 ? 16.165 5.795 90.257 1.00 97.85 245 SER B O 1
ATOM 3900 N N . PRO B 1 246 ? 15.917 7.774 91.312 1.00 97.16 246 PRO B N 1
ATOM 3901 C CA . PRO B 1 246 ? 14.671 8.106 90.607 1.00 93.58 246 PRO B CA 1
ATOM 3902 C C . PRO B 1 246 ? 14.839 8.228 89.092 1.00 100.50 246 PRO B C 1
ATOM 3903 O O . PRO B 1 246 ? 14.026 7.683 88.351 1.00 100.06 246 PRO B O 1
ATOM 3907 N N . LEU B 1 247 ? 15.884 8.927 88.652 1.00 101.21 247 LEU B N 1
ATOM 3908 C CA . LEU B 1 247 ? 16.074 9.247 87.234 1.00 94.55 247 LEU B CA 1
ATOM 3909 C C . LEU B 1 247 ? 16.141 8.051 86.277 1.00 96.55 247 LEU B C 1
ATOM 3910 O O . LEU B 1 247 ? 15.612 8.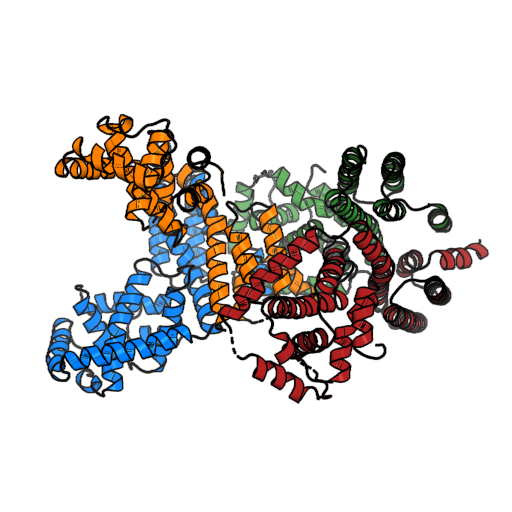132 85.173 1.00 97.92 247 LEU B O 1
ATOM 3915 N N . PRO B 1 248 ? 16.804 6.950 86.678 1.00 99.72 248 PRO B N 1
ATOM 3916 C CA . PRO B 1 248 ? 16.789 5.805 85.763 1.00 101.82 248 PRO B CA 1
ATOM 3917 C C . PRO B 1 248 ? 15.368 5.315 85.535 1.00 108.04 248 PRO B C 1
ATOM 3918 O O . PRO B 1 248 ? 15.058 4.845 84.441 1.00 111.71 248 PRO B O 1
ATOM 3922 N N . PHE B 1 249 ? 14.521 5.428 86.554 1.00 106.26 249 PHE B N 1
ATOM 3923 C CA . PHE B 1 249 ? 13.131 4.999 86.434 1.00 108.32 249 PHE B CA 1
ATOM 3924 C C . PHE B 1 249 ? 12.404 5.814 85.361 1.00 104.07 249 PHE B C 1
ATOM 3925 O O . PHE B 1 249 ? 11.912 5.252 84.378 1.00 100.15 249 PHE B O 1
ATOM 3933 N N . ILE B 1 250 ? 12.382 7.135 85.547 1.00 100.46 250 ILE B N 1
ATOM 3934 C CA . ILE B 1 250 ? 11.753 8.059 84.611 1.00 94.36 250 ILE B CA 1
ATOM 3935 C C . ILE B 1 250 ? 12.152 7.773 83.166 1.00 95.39 250 ILE B C 1
ATOM 3936 O O . ILE B 1 250 ? 11.314 7.825 82.272 1.00 97.81 250 ILE B O 1
ATOM 3941 N N . ASP B 1 251 ? 13.423 7.447 82.949 1.00 97.14 251 ASP B N 1
ATOM 3942 C CA . ASP B 1 251 ? 13.901 7.020 81.634 1.00 100.72 251 ASP B CA 1
ATOM 3943 C C . ASP B 1 251 ? 13.291 5.670 81.252 1.00 106.93 251 ASP B C 1
ATOM 3944 O O . ASP B 1 251 ? 12.715 5.522 80.163 1.00 103.64 251 ASP B O 1
ATOM 3949 N N . ASN B 1 252 ? 13.411 4.700 82.163 1.00 111.11 252 ASN B N 1
ATOM 3950 C CA . ASN B 1 252 ? 12.973 3.320 81.925 1.00 107.60 252 ASN B CA 1
ATOM 3951 C C . ASN B 1 252 ? 11.475 3.224 81.607 1.00 105.52 252 ASN B C 1
ATOM 3952 O O . ASN B 1 252 ? 11.055 2.413 80.778 1.00 100.14 252 ASN B O 1
ATOM 3954 N N . THR B 1 253 ? 10.675 4.063 82.258 1.00 101.16 253 THR B N 1
ATOM 3955 C CA . THR B 1 253 ? 9.231 4.022 82.064 1.00 105.31 253 THR B CA 1
ATOM 3956 C C . THR B 1 253 ? 8.788 4.723 80.785 1.00 104.60 253 THR B C 1
ATOM 3957 O O . THR B 1 253 ? 7.922 4.217 80.061 1.00 106.65 253 THR B O 1
ATOM 3961 N N . VAL B 1 254 ? 9.374 5.884 80.503 1.00 101.18 254 VAL B N 1
ATOM 3962 C CA . VAL B 1 254 ? 9.031 6.611 79.284 1.00 105.06 254 VAL B CA 1
ATOM 3963 C C . VAL B 1 254 ? 9.436 5.816 78.041 1.00 104.19 254 VAL B C 1
ATOM 3964 O O . VAL B 1 254 ? 8.761 5.883 77.012 1.00 103.98 254 VAL B O 1
ATOM 3968 N N . ARG B 1 255 ? 10.517 5.045 78.152 1.00 101.11 255 ARG B N 1
ATOM 3969 C CA . ARG B 1 255 ? 10.969 4.185 77.056 1.00 103.33 255 ARG B CA 1
ATOM 3970 C C . ARG B 1 255 ? 9.874 3.247 76.535 1.00 107.10 255 ARG B C 1
ATOM 3971 O O . ARG B 1 255 ? 9.794 2.994 75.330 1.00 112.37 255 ARG B O 1
ATOM 3973 N N . ILE B 1 256 ? 9.053 2.722 77.449 1.00 107.64 256 ILE B N 1
ATOM 3974 C CA . ILE B 1 256 ? 7.921 1.845 77.103 1.00 112.45 256 ILE B CA 1
ATOM 3975 C C . ILE B 1 256 ? 6.679 2.629 76.672 1.00 111.76 256 ILE B C 1
ATOM 3976 O O . ILE B 1 256 ? 5.907 2.190 75.810 1.00 108.36 256 ILE B O 1
ATOM 3981 N N . LEU B 1 257 ? 6.496 3.794 77.285 1.00 108.27 257 LEU B N 1
ATOM 3982 C CA . LEU B 1 257 ? 5.334 4.638 77.036 1.00 108.18 257 LEU B CA 1
ATOM 3983 C C . LEU B 1 257 ? 5.269 5.145 75.595 1.00 109.15 257 LEU B C 1
ATOM 3984 O O . LEU B 1 257 ? 4.239 5.668 75.162 1.00 110.29 257 LEU B O 1
ATOM 3989 N N . THR B 1 258 ? 6.379 5.015 74.870 1.00 107.58 258 THR B N 1
ATOM 3990 C CA . THR B 1 258 ? 6.441 5.390 73.457 1.00 104.23 258 THR B CA 1
ATOM 3991 C C . THR B 1 258 ? 6.264 4.195 72.488 1.00 108.20 258 THR B C 1
ATOM 3992 O O . THR B 1 258 ? 6.399 4.345 71.273 1.00 106.55 258 THR B O 1
ATOM 3996 N N . GLY B 1 259 ? 5.970 3.013 73.037 1.00 113.02 259 GLY B N 1
ATOM 3997 C CA . GLY B 1 259 ? 5.752 1.790 72.235 1.00 113.91 259 GLY B CA 1
ATOM 3998 C C . GLY B 1 259 ? 4.560 1.854 71.265 1.00 112.35 259 GLY B C 1
ATOM 3999 O O . GLY B 1 259 ? 4.727 1.785 70.039 1.00 109.35 259 GLY B O 1
ATOM 4000 N N . MET C 1 1 ? 32.396 26.249 75.797 1.00 90.70 1 MET C N 1
ATOM 4001 C CA . MET C 1 1 ? 31.187 26.571 76.551 1.00 95.41 1 MET C CA 1
ATOM 4002 C C . MET C 1 1 ? 30.734 28.038 76.406 1.00 93.59 1 MET C C 1
ATOM 4003 O O . MET C 1 1 ? 31.507 28.979 76.650 1.00 90.55 1 MET C O 1
ATOM 4008 N N . LEU C 1 2 ? 29.465 28.210 76.039 1.00 87.31 2 LEU C N 1
ATOM 4009 C CA . LEU C 1 2 ? 28.908 29.510 75.667 1.00 90.95 2 LEU C CA 1
ATOM 4010 C C . LEU C 1 2 ? 28.702 30.384 76.914 1.00 92.14 2 LEU C C 1
ATOM 4011 O O . LEU C 1 2 ? 28.871 29.907 78.040 1.00 90.37 2 LEU C O 1
ATOM 4016 N N . SER C 1 3 ? 28.353 31.658 76.734 1.00 89.88 3 SER C N 1
ATOM 4017 C CA . SER C 1 3 ? 28.177 32.523 77.909 1.00 95.07 3 SER C CA 1
ATOM 4018 C C . SER C 1 3 ? 26.728 32.819 78.337 1.00 93.53 3 SER C C 1
ATOM 4019 O O . SER C 1 3 ? 26.497 33.438 79.376 1.00 90.06 3 SER C O 1
ATOM 4022 N N . SER C 1 4 ? 25.757 32.359 77.555 1.00 87.12 4 SER C N 1
ATOM 4023 C CA . SER C 1 4 ? 24.370 32.746 77.776 1.00 81.18 4 SER C CA 1
ATOM 4024 C C . SER C 1 4 ? 23.445 31.548 77.825 1.00 81.74 4 SER C C 1
ATOM 4025 O O . SER C 1 4 ? 23.785 30.463 77.371 1.00 82.67 4 SER C O 1
ATOM 4028 N N . THR C 1 5 ? 22.262 31.748 78.375 1.00 76.11 5 THR C N 1
ATOM 4029 C CA . THR C 1 5 ? 21.261 30.716 78.307 1.00 82.57 5 THR C CA 1
ATOM 4030 C C . THR C 1 5 ? 20.618 30.787 76.950 1.00 76.20 5 THR C C 1
ATOM 4031 O O . THR C 1 5 ? 20.113 29.793 76.431 1.00 74.71 5 THR C O 1
ATOM 4035 N N . LYS C 1 6 ? 20.611 31.989 76.394 1.00 77.00 6 LYS C N 1
ATOM 4036 C CA . LYS C 1 6 ? 19.975 32.218 75.113 1.00 80.36 6 LYS C CA 1
ATOM 4037 C C . LYS C 1 6 ? 20.754 31.412 74.094 1.00 82.04 6 LYS C C 1
ATOM 4038 O O . LYS C 1 6 ? 20.178 30.714 73.250 1.00 82.07 6 LYS C O 1
ATOM 4044 N N . GLU C 1 7 ? 22.075 31.487 74.221 1.00 78.84 7 GLU C N 1
ATOM 4045 C CA . GLU C 1 7 ? 22.987 30.813 73.317 1.00 76.57 7 GLU C CA 1
ATOM 4046 C C . GLU C 1 7 ? 22.750 29.298 73.252 1.00 72.18 7 GLU C C 1
ATOM 4047 O O . GLU C 1 7 ? 22.778 28.727 72.173 1.00 74.75 7 GLU C O 1
ATOM 4053 N N . TYR C 1 8 ? 22.502 28.642 74.383 1.00 71.60 8 TYR C N 1
ATOM 4054 C CA . TYR C 1 8 ? 22.137 27.218 74.348 1.00 65.47 8 TYR C CA 1
ATOM 4055 C C . TYR C 1 8 ? 20.724 26.956 73.792 1.00 71.72 8 TYR C C 1
ATOM 4056 O O . TYR C 1 8 ? 20.468 25.920 73.189 1.00 75.76 8 TYR C O 1
ATOM 4065 N N . LEU C 1 9 ? 19.791 27.870 73.984 1.00 68.62 9 LEU C N 1
ATOM 4066 C CA . LEU C 1 9 ? 18.472 27.600 73.457 1.00 71.56 9 LEU C CA 1
ATOM 4067 C C . LEU C 1 9 ? 18.461 27.819 71.966 1.00 74.60 9 LEU C C 1
ATOM 4068 O O . LEU C 1 9 ? 17.595 27.287 71.259 1.00 76.16 9 LEU C O 1
ATOM 4073 N N . GLN C 1 10 ? 19.408 28.619 71.486 1.00 72.43 10 GLN C N 1
ATOM 4074 C CA . GLN C 1 10 ? 19.485 28.888 70.052 1.00 80.20 10 GLN C CA 1
ATOM 4075 C C . GLN C 1 10 ? 19.804 27.580 69.363 1.00 75.74 10 GLN C C 1
ATOM 4076 O O . GLN C 1 10 ? 19.067 27.142 68.464 1.00 75.68 10 GLN C O 1
ATOM 4082 N N . ALA C 1 11 ? 20.869 26.943 69.843 1.00 63.21 11 ALA C N 1
ATOM 4083 C CA . ALA C 1 11 ? 21.303 25.659 69.333 1.00 65.90 11 ALA C CA 1
ATOM 4084 C C . ALA C 1 11 ? 20.132 24.685 69.210 1.00 72.38 11 ALA C C 1
ATOM 4085 O O . ALA C 1 11 ? 19.962 24.063 68.164 1.00 79.90 11 ALA C O 1
ATOM 4087 N N . LEU C 1 12 ? 19.317 24.560 70.257 1.00 75.28 12 LEU C N 1
ATOM 4088 C CA . LEU C 1 12 ? 18.120 23.712 70.188 1.00 73.00 12 LEU C CA 1
ATOM 4089 C C . LEU C 1 12 ? 17.297 24.078 68.971 1.00 74.34 12 LEU C C 1
ATOM 4090 O O . LEU C 1 12 ? 16.933 23.213 68.177 1.00 73.97 12 LEU C O 1
ATOM 4095 N N . ARG C 1 13 ? 17.036 25.373 68.826 1.00 78.51 13 ARG C N 1
ATOM 4096 C CA . ARG C 1 13 ? 16.123 25.874 67.806 1.00 81.90 13 ARG C CA 1
ATOM 4097 C C . ARG C 1 13 ? 16.649 25.601 66.408 1.00 81.22 13 ARG C C 1
ATOM 4098 O O . ARG C 1 13 ? 15.877 25.300 65.484 1.00 77.96 13 ARG C O 1
ATOM 4106 N N . ASP C 1 14 ? 17.970 25.710 66.271 1.00 76.82 14 ASP C N 1
ATOM 4107 C CA . ASP C 1 14 ? 18.638 25.438 65.007 1.00 75.47 14 ASP C CA 1
ATOM 4108 C C . ASP C 1 14 ? 18.904 23.949 64.794 1.00 75.63 14 ASP C C 1
ATOM 4109 O O . ASP C 1 14 ? 19.109 23.515 63.673 1.00 81.95 14 ASP C O 1
ATOM 4114 N N . GLY C 1 15 ? 18.874 23.169 65.868 1.00 74.85 15 GLY C N 1
ATOM 4115 C CA . GLY C 1 15 ? 19.034 21.730 65.767 1.00 63.49 15 GLY C CA 1
ATOM 4116 C C . GLY C 1 15 ? 20.414 21.202 66.124 1.00 70.03 15 GLY C C 1
ATOM 4117 O O . GLY C 1 15 ? 20.692 20.012 65.915 1.00 71.05 15 GLY C O 1
ATOM 4118 N N . LYS C 1 16 ? 21.285 22.037 66.695 1.00 65.07 16 LYS C N 1
ATOM 4119 C CA . LYS C 1 16 ? 22.556 21.478 67.094 1.00 64.81 16 LYS C CA 1
ATOM 4120 C C . LYS C 1 16 ? 22.319 20.977 68.521 1.00 65.15 16 LYS C C 1
ATOM 4121 O O . LYS C 1 16 ? 22.508 21.685 69.512 1.00 65.20 16 LYS C O 1
ATOM 4123 N N . TYR C 1 17 ? 22.015 19.689 68.596 1.00 61.77 17 TYR C N 1
ATOM 4124 C CA . TYR C 1 17 ? 21.473 19.088 69.792 1.00 53.92 17 TYR C CA 1
ATOM 4125 C C . TYR C 1 17 ? 22.546 18.739 70.800 1.00 58.83 17 TYR C C 1
ATOM 4126 O O . TYR C 1 17 ? 22.325 18.854 72.002 1.00 66.28 17 TYR C O 1
ATOM 4135 N N . LEU C 1 18 ? 23.695 18.279 70.320 1.00 51.34 18 LEU C N 1
ATOM 4136 C CA . LEU C 1 18 ? 24.762 17.891 71.218 1.00 50.89 18 LEU C CA 1
ATOM 4137 C C . LEU C 1 18 ? 25.283 19.129 71.910 1.00 55.95 18 LEU C C 1
ATOM 4138 O O . LEU C 1 18 ? 25.835 19.055 73.020 1.00 55.00 18 LEU C O 1
ATOM 4143 N N . LEU C 1 19 ? 25.115 20.269 71.245 1.00 55.81 19 LEU C N 1
ATOM 4144 C CA . LEU C 1 19 ? 25.567 21.518 71.825 1.00 61.76 19 LEU C CA 1
ATOM 4145 C C . LEU C 1 19 ? 24.539 21.864 72.879 1.00 64.63 19 LEU C C 1
ATOM 4146 O O . LEU C 1 19 ? 24.870 22.191 74.022 1.00 67.60 19 LEU C O 1
ATOM 4151 N N . PHE C 1 20 ? 23.283 21.732 72.492 1.00 56.77 20 PHE C N 1
ATOM 4152 C CA . PHE C 1 20 ? 22.174 21.926 73.407 1.00 61.98 20 PHE C CA 1
ATOM 4153 C C . PHE C 1 20 ? 22.295 21.154 74.738 1.00 60.15 20 PHE C C 1
ATOM 4154 O O . PHE C 1 20 ? 22.004 21.679 75.807 1.00 62.65 20 PHE C O 1
ATOM 4162 N N . LEU C 1 21 ? 22.764 19.920 74.676 1.00 59.05 21 LEU C N 1
ATOM 4163 C CA . LEU C 1 21 ? 22.835 19.078 75.861 1.00 58.16 21 LEU C CA 1
ATOM 4164 C C . LEU C 1 21 ? 23.910 19.552 76.833 1.00 56.28 21 LEU C C 1
ATOM 4165 O O . LEU C 1 21 ? 24.143 18.937 77.866 1.00 59.96 21 LEU C O 1
ATOM 4170 N N . GLN C 1 22 ? 24.615 20.611 76.478 1.00 56.98 22 GLN C N 1
ATOM 4171 C CA . GLN C 1 22 ? 25.644 21.130 77.363 1.00 62.50 22 GLN C CA 1
ATOM 4172 C C . GLN C 1 22 ? 25.100 22.235 78.225 1.00 66.02 22 GLN C C 1
ATOM 4173 O O . GLN C 1 22 ? 25.827 22.846 78.996 1.00 70.85 22 GLN C O 1
ATOM 4179 N N . TRP C 1 23 ? 23.810 22.497 78.068 1.00 69.37 23 TRP C N 1
ATOM 4180 C CA . TRP C 1 23 ? 23.105 23.506 78.853 1.00 65.50 23 TRP C CA 1
ATOM 4181 C C . TRP C 1 23 ? 23.141 23.261 80.362 1.00 64.55 23 TRP C C 1
ATOM 4182 O O . TRP C 1 23 ? 23.503 24.166 81.096 1.00 67.72 23 TRP C O 1
ATOM 4193 N N . PRO C 1 24 ? 22.757 22.052 80.833 1.00 59.95 24 PRO C N 1
ATOM 4194 C CA . PRO C 1 24 ? 22.818 21.856 82.282 1.00 65.63 24 PRO C CA 1
ATOM 4195 C C . PRO C 1 24 ? 24.205 22.134 82.844 1.00 74.41 24 PRO C C 1
ATOM 4196 O O . PRO C 1 24 ? 24.305 22.741 83.918 1.00 77.58 24 PRO C O 1
ATOM 4200 N N . LYS C 1 25 ? 25.248 21.706 82.131 1.00 74.44 25 LYS C N 1
ATOM 4201 C CA . LYS C 1 25 ? 26.621 21.982 82.554 1.00 71.10 25 LYS C CA 1
ATOM 4202 C C . LYS C 1 25 ? 26.873 23.476 82.660 1.00 68.02 25 LYS C C 1
ATOM 4203 O O . LYS C 1 25 ? 27.548 23.923 83.563 1.00 75.32 25 LYS C O 1
ATOM 4209 N N . PHE C 1 26 ? 26.294 24.253 81.761 1.00 65.17 26 PHE C N 1
ATOM 4210 C CA . PHE C 1 26 ? 26.454 25.697 81.812 1.00 70.40 26 PHE C CA 1
ATOM 4211 C C . PHE C 1 26 ? 25.787 26.284 83.036 1.00 77.61 26 PHE C C 1
ATOM 4212 O O . PHE C 1 26 ? 26.377 27.103 83.744 1.00 76.74 26 PHE C O 1
ATOM 4220 N N . ILE C 1 27 ? 24.539 25.869 83.252 1.00 81.13 27 ILE C N 1
ATOM 4221 C CA . ILE C 1 27 ? 23.736 26.330 84.374 1.00 80.10 27 ILE C CA 1
ATOM 4222 C C . ILE C 1 27 ? 24.588 26.194 85.631 1.00 81.76 27 ILE C C 1
ATOM 4223 O O . ILE C 1 27 ? 24.825 27.182 86.327 1.00 84.45 27 ILE C O 1
ATOM 4228 N N . ALA C 1 28 ? 25.109 24.991 85.868 1.00 76.75 28 ALA C N 1
ATOM 4229 C CA . ALA C 1 28 ? 25.883 24.705 87.072 1.00 78.58 28 ALA C CA 1
ATOM 4230 C C . ALA C 1 28 ? 27.100 25.616 87.254 1.00 82.95 28 ALA C C 1
ATOM 4231 O O . ALA C 1 28 ? 27.498 25.918 88.379 1.00 87.20 28 ALA C O 1
ATOM 4233 N N . GLU C 1 29 ? 27.691 26.043 86.144 1.00 88.67 29 GLU C N 1
ATOM 4234 C CA . GLU C 1 29 ? 28.882 26.885 86.169 1.00 85.76 29 GLU C CA 1
ATOM 4235 C C . GLU C 1 29 ? 28.447 28.295 86.486 1.00 81.60 29 GLU C C 1
ATOM 4236 O O . GLU C 1 29 ? 29.105 29.000 87.238 1.00 87.88 29 GLU C O 1
ATOM 4242 N N . TYR C 1 30 ? 27.321 28.690 85.898 1.00 85.83 30 TYR C N 1
ATOM 4243 C CA . TYR C 1 30 ? 26.788 30.040 86.036 1.00 83.82 30 TYR C CA 1
ATOM 4244 C C . TYR C 1 30 ? 26.456 30.378 87.471 1.00 82.77 30 TYR C C 1
ATOM 4245 O O . TYR C 1 30 ? 26.868 31.415 87.979 1.00 84.42 30 TYR C O 1
ATOM 4254 N N . TYR C 1 31 ? 25.681 29.501 88.101 1.00 84.17 31 TYR C N 1
ATOM 4255 C CA . TYR C 1 31 ? 25.140 29.743 89.427 1.00 82.41 31 TYR C CA 1
ATOM 4256 C C . TYR C 1 31 ? 25.977 29.143 90.554 1.00 89.63 31 TYR C C 1
ATOM 4257 O O . TYR C 1 31 ? 25.543 29.148 91.707 1.00 95.78 31 TYR C O 1
ATOM 4266 N N . GLY C 1 32 ? 27.145 28.593 90.219 1.00 88.08 32 GLY C N 1
ATOM 4267 C CA . GLY C 1 32 ? 28.047 28.022 91.211 1.00 81.65 32 GLY C CA 1
ATOM 4268 C C . GLY C 1 32 ? 27.510 26.748 91.841 1.00 85.95 32 GLY C C 1
ATOM 4269 O O . GLY C 1 32 ? 28.085 25.665 91.697 1.00 96.43 32 GLY C O 1
ATOM 4270 N N . GLU C 1 39 ? 22.413 17.536 94.277 1.00 85.01 39 GLU C N 1
ATOM 4271 C CA . GLU C 1 39 ? 21.807 18.839 94.002 1.00 87.43 39 GLU C CA 1
ATOM 4272 C C . GLU C 1 39 ? 20.863 18.762 92.809 1.00 88.03 39 GLU C C 1
ATOM 4273 O O . GLU C 1 39 ? 20.595 19.782 92.155 1.00 83.05 39 GLU C O 1
ATOM 4275 N N . ALA C 1 40 ? 20.354 17.555 92.546 1.00 84.87 40 ALA C N 1
ATOM 4276 C CA . ALA C 1 40 ? 19.537 17.291 91.360 1.00 81.15 40 ALA C CA 1
ATOM 4277 C C . ALA C 1 40 ? 18.376 18.280 91.175 1.00 81.22 40 ALA C C 1
ATOM 4278 O O . ALA C 1 40 ? 18.288 18.953 90.142 1.00 78.94 40 ALA C O 1
ATOM 4280 N N . ASP C 1 41 ? 17.518 18.394 92.186 1.00 79.90 41 ASP C N 1
ATOM 4281 C CA . ASP C 1 41 ? 16.298 19.194 92.078 1.00 77.21 41 ASP C CA 1
ATOM 4282 C C . ASP C 1 41 ? 16.532 20.700 91.914 1.00 73.53 41 ASP C C 1
ATOM 4283 O O . ASP C 1 41 ? 15.664 21.410 91.403 1.00 75.74 41 ASP C O 1
ATOM 4288 N N . GLU C 1 42 ? 17.702 21.179 92.332 1.00 77.92 42 GLU C N 1
ATOM 4289 C CA . GLU C 1 42 ? 18.056 22.590 92.195 1.00 75.85 42 GLU C CA 1
ATOM 4290 C C . GLU C 1 42 ? 18.394 22.872 90.745 1.00 76.62 42 GLU C C 1
ATOM 4291 O O . GLU C 1 42 ? 18.161 23.969 90.236 1.00 74.99 42 GLU C O 1
ATOM 4297 N N . MET C 1 43 ? 18.961 21.865 90.089 1.00 75.90 43 MET C N 1
ATOM 4298 C CA . MET C 1 43 ? 19.251 21.943 88.663 1.00 74.68 43 MET C CA 1
ATOM 4299 C C . MET C 1 43 ? 17.990 22.111 87.819 1.00 70.48 43 MET C C 1
ATOM 4300 O O . MET C 1 43 ? 17.863 23.064 87.040 1.00 69.33 43 MET C O 1
ATOM 4305 N N . VAL C 1 44 ? 17.054 21.187 87.992 1.00 71.75 44 VAL C N 1
ATOM 4306 C CA . VAL C 1 44 ? 15.797 21.255 87.278 1.00 70.38 44 VAL C CA 1
ATOM 4307 C C . VAL C 1 44 ? 15.137 22.624 87.452 1.00 71.34 44 VAL C C 1
ATOM 4308 O O . VAL C 1 44 ? 14.840 23.295 86.463 1.00 70.45 44 VAL C O 1
ATOM 4312 N N . SER C 1 45 ? 14.952 23.055 88.696 1.00 68.35 45 SER C N 1
ATOM 4313 C CA . SER C 1 45 ? 14.285 24.339 88.955 1.00 77.10 45 SER C CA 1
ATOM 4314 C C . SER C 1 45 ? 15.058 25.497 88.339 1.00 72.17 45 SER C C 1
ATOM 4315 O O . SER C 1 45 ? 14.473 26.481 87.869 1.00 68.12 45 SER C O 1
ATOM 4318 N N . LEU C 1 46 ? 16.377 25.363 88.334 1.00 66.85 46 LEU C N 1
ATOM 4319 C CA . LEU C 1 46 ? 17.224 26.333 87.666 1.00 66.78 46 LEU C CA 1
ATOM 4320 C C . LEU C 1 46 ? 17.011 26.307 86.151 1.00 65.08 46 LEU C C 1
ATOM 4321 O O . LEU C 1 46 ? 17.020 27.344 85.499 1.00 60.35 46 LEU C O 1
ATOM 4326 N N . LEU C 1 47 ? 16.827 25.115 85.590 1.00 69.28 47 LEU C N 1
ATOM 4327 C CA . LEU C 1 47 ? 16.554 24.991 84.157 1.00 66.51 47 LEU C CA 1
ATOM 4328 C C . LEU C 1 47 ? 15.199 25.595 83.837 1.00 67.86 47 LEU C C 1
ATOM 4329 O O . LEU C 1 47 ? 15.092 26.489 83.000 1.00 67.24 47 LEU C O 1
ATOM 4334 N N . ILE C 1 48 ? 14.181 25.119 84.553 1.00 70.70 48 ILE C N 1
ATOM 4335 C CA . ILE C 1 48 ? 12.824 25.648 84.464 1.00 71.60 48 ILE C CA 1
ATOM 4336 C C . ILE C 1 48 ? 12.800 27.175 84.506 1.00 69.03 48 ILE C C 1
ATOM 4337 O O . ILE C 1 48 ? 12.168 27.819 83.668 1.00 65.55 48 ILE C O 1
ATOM 4342 N N . PHE C 1 49 ? 13.497 27.752 85.478 1.00 69.10 49 PHE C N 1
ATOM 4343 C CA . PHE C 1 49 ? 13.506 29.200 85.627 1.00 71.36 49 PHE C CA 1
ATOM 4344 C C . PHE C 1 49 ? 14.192 29.856 84.456 1.00 72.36 49 PHE C C 1
ATOM 4345 O O . PHE C 1 49 ? 13.717 30.847 83.900 1.00 74.21 49 PHE C O 1
ATOM 4353 N N . GLU C 1 50 ? 15.341 29.305 84.099 1.00 76.92 50 GLU C N 1
ATOM 4354 C CA . GLU C 1 50 ? 16.208 29.942 83.125 1.00 74.08 50 GLU C CA 1
ATOM 4355 C C . GLU C 1 50 ? 15.590 29.767 81.734 1.00 79.12 50 GLU C C 1
ATOM 4356 O O . GLU C 1 50 ? 15.769 30.610 80.836 1.00 80.14 50 GLU C O 1
ATOM 4362 N N . TRP C 1 51 ? 14.815 28.694 81.579 1.00 74.75 51 TRP C N 1
ATOM 4363 C CA . TRP C 1 51 ? 14.088 28.468 80.331 1.00 75.29 51 TRP C CA 1
ATOM 4364 C C . TRP C 1 51 ? 13.014 29.531 80.139 1.00 79.36 51 TRP C C 1
ATOM 4365 O O . TRP C 1 51 ? 13.061 30.277 79.163 1.00 78.25 51 TRP C O 1
ATOM 4376 N N . LEU C 1 52 ? 12.089 29.622 81.102 1.00 82.36 52 LEU C N 1
ATOM 4377 C CA . LEU C 1 52 ? 10.938 30.535 81.035 1.00 80.02 52 LEU C CA 1
ATOM 4378 C C . LEU C 1 52 ? 11.318 32.010 80.809 1.00 82.52 52 LEU C C 1
ATOM 4379 O O . LEU C 1 52 ? 10.608 32.734 80.106 1.00 85.27 52 LEU C O 1
ATOM 4384 N N . ASN C 1 53 ? 12.439 32.457 81.371 1.00 82.40 53 ASN C N 1
ATOM 4385 C CA . ASN C 1 53 ? 12.867 33.839 81.134 1.00 86.49 53 ASN C CA 1
ATOM 4386 C C . ASN C 1 53 ? 13.430 34.085 79.736 1.00 87.99 53 ASN C C 1
ATOM 4387 O O . ASN C 1 53 ? 13.468 35.227 79.265 1.00 84.61 53 ASN C O 1
ATOM 4392 N N . ASN C 1 54 ? 13.867 33.019 79.068 1.00 91.65 54 ASN C N 1
ATOM 4393 C CA . ASN C 1 54 ? 14.170 33.147 77.651 1.00 92.37 54 ASN C CA 1
ATOM 4394 C C . ASN C 1 54 ? 13.196 32.320 76.822 1.00 86.92 54 ASN C C 1
ATOM 4395 O O . ASN C 1 54 ? 13.349 31.113 76.723 1.00 85.26 54 ASN C O 1
ATOM 4400 N N . GLY C 1 55 ? 12.200 32.977 76.230 1.00 86.60 55 GLY C N 1
ATOM 4401 C CA . GLY C 1 55 ? 11.466 32.437 75.098 1.00 83.90 55 GLY C CA 1
ATOM 4402 C C . GLY C 1 55 ? 10.970 31.001 75.101 1.00 84.04 55 GLY C C 1
ATOM 4403 O O . GLY C 1 55 ? 11.313 30.290 74.160 1.00 90.92 55 GLY C O 1
ATOM 4404 N N . PHE C 1 56 ? 10.184 30.536 76.076 1.00 81.36 56 PHE C N 1
ATOM 4405 C CA . PHE C 1 56 ? 9.890 29.097 76.059 1.00 78.66 56 PHE C CA 1
ATOM 4406 C C . PHE C 1 56 ? 8.694 28.892 75.154 1.00 78.09 56 PHE C C 1
ATOM 4407 O O . PHE C 1 56 ? 7.532 29.042 75.534 1.00 84.47 56 PHE C O 1
ATOM 4415 N N . CYS C 1 57 ? 9.028 28.509 73.934 1.00 78.80 57 CYS C N 1
ATOM 4416 C CA . CYS C 1 57 ? 8.075 28.387 72.850 1.00 77.54 57 CYS C CA 1
ATOM 4417 C C . CYS C 1 57 ? 7.368 27.058 72.690 1.00 78.30 57 CYS C C 1
ATOM 4418 O O . CYS C 1 57 ? 7.801 26.026 73.221 1.00 82.51 57 CYS C O 1
ATOM 4421 N N . LEU C 1 58 ? 6.244 27.100 71.998 1.00 75.45 58 LEU C N 1
ATOM 4422 C CA . LEU C 1 58 ? 5.591 25.876 71.599 1.00 80.18 58 LEU C CA 1
ATOM 4423 C C . LEU C 1 58 ? 6.517 25.146 70.615 1.00 78.23 58 LEU C C 1
ATOM 4424 O O . LEU C 1 58 ? 6.528 23.909 70.547 1.00 73.32 58 LEU C O 1
ATOM 4429 N N . ASP C 1 59 ? 7.292 25.936 69.873 1.00 73.45 59 ASP C N 1
ATOM 4430 C CA . ASP C 1 59 ? 8.321 25.442 68.954 1.00 77.75 59 ASP C CA 1
ATOM 4431 C C . ASP C 1 59 ? 9.424 24.708 69.705 1.00 73.27 59 ASP C C 1
ATOM 4432 O O . ASP C 1 59 ? 9.858 23.624 69.290 1.00 68.89 59 ASP C O 1
ATOM 4437 N N . ASP C 1 60 ? 9.860 25.310 70.813 1.00 74.37 60 ASP C N 1
ATOM 4438 C CA . ASP C 1 60 ? 10.887 24.744 71.684 1.00 68.68 60 ASP C CA 1
ATOM 4439 C C . ASP C 1 60 ? 10.526 23.359 72.220 1.00 67.76 60 ASP C C 1
ATOM 4440 O O . ASP C 1 60 ? 11.399 22.519 72.425 1.00 61.51 60 ASP C O 1
ATOM 4445 N N . ILE C 1 61 ? 9.241 23.119 72.450 1.00 67.11 61 ILE C N 1
ATOM 4446 C CA . ILE C 1 61 ? 8.813 21.787 72.864 1.00 73.38 61 ILE C CA 1
ATOM 4447 C C . ILE C 1 61 ? 8.913 20.774 71.726 1.00 68.84 61 ILE C C 1
ATOM 4448 O O . ILE C 1 61 ? 9.300 19.624 71.956 1.00 64.13 61 ILE C O 1
ATOM 4453 N N . LYS C 1 62 ? 8.553 21.203 70.511 1.00 72.55 62 LYS C N 1
ATOM 4454 C CA . LYS C 1 62 ? 8.492 20.303 69.346 1.00 72.23 62 LYS C CA 1
ATOM 4455 C C . LYS C 1 62 ? 9.889 19.920 68.931 1.00 67.34 62 LYS C C 1
ATOM 4456 O O . LYS C 1 62 ? 10.149 18.796 68.470 1.00 62.73 62 LYS C O 1
ATOM 4462 N N . LYS C 1 63 ? 10.794 20.862 69.138 1.00 63.63 63 LYS C N 1
ATOM 4463 C CA . LYS C 1 63 ? 12.182 20.642 68.818 1.00 63.17 63 LYS C CA 1
ATOM 4464 C C . LYS C 1 63 ? 12.823 19.635 69.793 1.00 62.00 63 LYS C C 1
ATOM 4465 O O . LYS C 1 63 ? 13.521 18.710 69.371 1.00 65.15 63 LYS C O 1
ATOM 4471 N N . PHE C 1 64 ? 12.569 19.793 71.088 1.00 61.45 64 PHE C N 1
ATOM 4472 C CA . PHE C 1 64 ? 13.036 18.815 72.072 1.00 61.26 64 PHE C CA 1
ATOM 4473 C C . PHE C 1 64 ? 12.421 17.427 71.783 1.00 58.58 64 PHE C C 1
ATOM 4474 O O . PHE C 1 64 ? 13.027 16.401 72.072 1.00 60.57 64 PHE C O 1
ATOM 4482 N N . ALA C 1 65 ? 11.235 17.386 71.192 1.00 55.51 65 ALA C N 1
ATOM 4483 C CA . ALA C 1 65 ? 10.590 16.102 70.922 1.00 62.06 65 ALA C CA 1
ATOM 4484 C C . ALA C 1 65 ? 11.393 15.265 69.924 1.00 61.07 65 ALA C C 1
ATOM 4485 O O . ALA C 1 65 ? 11.418 14.028 69.984 1.00 57.06 65 ALA C O 1
ATOM 4487 N N . ILE C 1 66 ? 12.038 15.955 68.992 1.00 61.18 66 ILE C N 1
ATOM 4488 C CA . ILE C 1 66 ? 12.863 15.302 67.990 1.00 56.42 66 ILE C CA 1
ATOM 4489 C C . ILE C 1 66 ? 14.080 14.700 68.672 1.00 58.14 66 ILE C C 1
ATOM 4490 O O . ILE C 1 66 ? 14.356 13.497 68.525 1.00 55.46 66 ILE C O 1
ATOM 4495 N N . LEU C 1 67 ? 14.770 15.531 69.456 1.00 55.17 67 LEU C N 1
ATOM 4496 C CA . LEU C 1 67 ? 15.852 15.069 70.309 1.00 53.91 67 LEU C CA 1
ATOM 4497 C C . LEU C 1 67 ? 15.421 13.814 71.055 1.00 50.27 67 LEU C C 1
ATOM 4498 O O . LEU C 1 67 ? 16.172 12.851 71.142 1.00 53.33 67 LEU C O 1
ATOM 4503 N N . TYR C 1 68 ? 14.195 13.804 71.555 1.00 52.23 68 TYR C N 1
ATOM 4504 C CA . TYR C 1 68 ? 13.744 12.674 72.353 1.00 56.49 68 TYR C CA 1
ATOM 4505 C C . TYR C 1 68 ? 13.573 11.412 71.506 1.00 58.85 68 TYR C C 1
ATOM 4506 O O . TYR C 1 68 ? 13.974 10.327 71.917 1.00 56.17 68 TYR C O 1
ATOM 4515 N N . ALA C 1 69 ? 12.985 11.561 70.322 1.00 63.63 69 ALA C N 1
ATOM 4516 C CA . ALA C 1 69 ? 12.827 10.443 69.385 1.00 60.14 69 ALA C CA 1
ATOM 4517 C C . ALA C 1 69 ? 14.176 9.782 69.094 1.00 61.70 69 ALA C C 1
ATOM 4518 O O . ALA C 1 69 ? 14.313 8.553 69.130 1.00 64.93 69 ALA C O 1
ATOM 4520 N N . VAL C 1 70 ? 15.171 10.607 68.794 1.00 58.87 70 VAL C N 1
ATOM 4521 C CA . VAL C 1 70 ? 16.513 10.098 68.572 1.00 59.78 70 VAL C CA 1
ATOM 4522 C C . VAL C 1 70 ? 16.993 9.351 69.805 1.00 62.87 70 VAL C C 1
ATOM 4523 O O . VAL C 1 70 ? 17.547 8.258 69.717 1.00 56.75 70 VAL C O 1
ATOM 4527 N N . HIS C 1 71 ? 16.774 9.943 70.968 1.00 57.16 71 HIS C N 1
ATOM 4528 C CA . HIS C 1 71 ? 17.133 9.260 72.186 1.00 61.27 71 HIS C CA 1
ATOM 4529 C C . HIS C 1 71 ? 16.539 7.839 72.207 1.00 65.59 71 HIS C C 1
ATOM 4530 O O . HIS C 1 71 ? 17.182 6.890 72.646 1.00 71.46 71 HIS C O 1
ATOM 4537 N N . GLU C 1 72 ? 15.345 7.676 71.662 1.00 63.51 72 GLU C N 1
ATOM 4538 C CA . GLU C 1 72 ? 14.639 6.416 71.834 1.00 68.10 72 GLU C CA 1
ATOM 4539 C C . GLU C 1 72 ? 14.973 5.369 70.787 1.00 69.04 72 GLU C C 1
ATOM 4540 O O . GLU C 1 72 ? 14.338 4.297 70.767 1.00 61.87 72 GLU C O 1
ATOM 4546 N N . MET C 1 73 ? 15.950 5.689 69.925 1.00 68.76 73 MET C N 1
ATOM 4547 C CA . MET C 1 73 ? 16.438 4.748 68.891 1.00 69.79 73 MET C CA 1
ATOM 4548 C C . MET C 1 73 ? 17.195 3.567 69.513 1.00 69.87 73 MET C C 1
ATOM 4549 O O . MET C 1 73 ? 17.885 3.723 70.51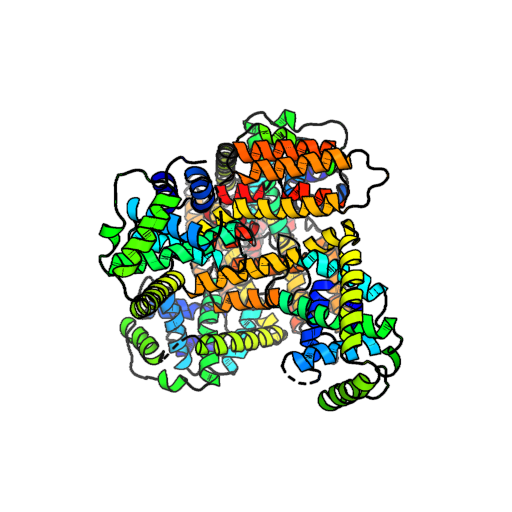6 1.00 66.78 73 MET C O 1
ATOM 4554 N N . GLU C 1 74 ? 17.059 2.383 68.924 1.00 72.13 74 GLU C N 1
ATOM 4555 C CA . GLU C 1 74 ? 17.657 1.184 69.504 1.00 77.24 74 GLU C CA 1
ATOM 4556 C C . GLU C 1 74 ? 19.171 1.115 69.325 1.00 74.61 74 GLU C C 1
ATOM 4557 O O . GLU C 1 74 ? 19.838 0.209 69.845 1.00 72.89 74 GLU C O 1
ATOM 4563 N N . SER C 1 75 ? 19.714 2.063 68.574 1.00 69.23 75 SER C N 1
ATOM 4564 C CA . SER C 1 75 ? 21.161 2.194 68.500 1.00 70.25 75 SER C CA 1
ATOM 4565 C C . SER C 1 75 ? 21.609 3.176 69.589 1.00 71.02 75 SER C C 1
ATOM 4566 O O . SER C 1 75 ? 22.811 3.412 69.788 1.00 71.59 75 SER C O 1
ATOM 4569 N N . ARG C 1 76 ? 20.617 3.724 70.294 1.00 67.68 76 ARG C N 1
ATOM 4570 C CA . ARG C 1 76 ? 20.812 4.585 71.472 1.00 65.12 76 ARG C CA 1
ATOM 4571 C C . ARG C 1 76 ? 21.981 5.543 71.311 1.00 59.00 76 ARG C C 1
ATOM 4572 O O . ARG C 1 76 ? 23.044 5.323 71.886 1.00 54.74 76 ARG C O 1
ATOM 4580 N N . PRO C 1 77 ? 21.796 6.576 70.474 1.00 59.56 77 PRO C N 1
ATOM 4581 C CA . PRO C 1 77 ? 22.838 7.566 70.200 1.00 50.95 77 PRO C CA 1
ATOM 4582 C C . PRO C 1 77 ? 23.252 8.311 71.447 1.00 51.37 77 PRO C C 1
ATOM 4583 O O . PRO C 1 77 ? 24.396 8.753 71.515 1.00 53.38 77 PRO C O 1
ATOM 4587 N N . LEU C 1 78 ? 22.349 8.448 72.415 1.00 55.36 78 LEU C N 1
ATOM 4588 C CA . LEU C 1 78 ? 22.675 9.161 73.650 1.00 51.51 78 LEU C CA 1
ATOM 4589 C C . LEU C 1 78 ? 22.745 8.214 74.823 1.00 54.17 78 LEU C C 1
ATOM 4590 O O . LEU C 1 78 ? 21.771 7.535 75.149 1.00 62.35 78 LEU C O 1
ATOM 4595 N N . ARG C 1 79 ? 23.914 8.168 75.445 1.00 56.34 79 ARG C N 1
ATOM 4596 C CA . ARG C 1 79 ? 24.154 7.341 76.617 1.00 55.63 79 ARG C CA 1
ATOM 4597 C C . ARG C 1 79 ? 24.888 8.189 77.638 1.00 55.67 79 ARG C C 1
ATOM 4598 O O . ARG C 1 79 ? 25.156 9.374 77.386 1.00 53.14 79 ARG C O 1
ATOM 4606 N N . GLU C 1 80 ? 25.213 7.582 78.777 1.00 51.58 80 GLU C N 1
ATOM 4607 C CA . GLU C 1 80 ? 26.053 8.235 79.775 1.00 61.99 80 GLU C CA 1
ATOM 4608 C C . GLU C 1 80 ? 25.517 9.617 80.165 1.00 59.74 80 GLU C C 1
ATOM 4609 O O . GLU C 1 80 ? 24.334 9.787 80.459 1.00 57.98 80 GLU C O 1
ATOM 4615 N N . GLY C 1 81 ? 26.400 10.609 80.143 1.00 58.55 81 GLY C N 1
ATOM 4616 C CA . GLY C 1 81 ? 26.069 11.933 80.628 1.00 55.31 81 GLY C CA 1
ATOM 4617 C C . GLY C 1 81 ? 25.232 12.715 79.652 1.00 60.81 81 GLY C C 1
ATOM 4618 O O . GLY C 1 81 ? 24.745 13.810 79.979 1.00 62.71 81 GLY C O 1
ATOM 4619 N N . LEU C 1 82 ? 25.095 12.177 78.443 1.00 57.63 82 LEU C N 1
ATOM 4620 C CA . LEU C 1 82 ? 24.181 12.753 77.458 1.00 57.47 82 LEU C CA 1
ATOM 4621 C C . LEU C 1 82 ? 22.760 12.295 77.763 1.00 51.95 82 LEU C C 1
ATOM 4622 O O . LEU C 1 82 ? 21.828 13.089 77.773 1.00 52.56 82 LEU C O 1
ATOM 4627 N N . SER C 1 83 ? 22.633 10.998 78.036 1.00 58.42 83 SER C N 1
ATOM 4628 C CA . SER C 1 83 ? 21.390 10.373 78.470 1.00 56.32 83 SER C CA 1
ATOM 4629 C C . SER C 1 83 ? 20.896 11.088 79.714 1.00 54.26 83 SER C C 1
ATOM 4630 O O . SER C 1 83 ? 19.738 11.498 79.807 1.00 55.61 83 SER C O 1
ATOM 4633 N N . TYR C 1 84 ? 21.811 11.262 80.654 1.00 56.13 84 TYR C N 1
ATOM 4634 C CA . TYR C 1 84 ? 21.531 11.979 81.885 1.00 62.09 84 TYR C CA 1
ATOM 4635 C C . TYR C 1 84 ? 21.115 13.422 81.644 1.00 55.92 84 TYR C C 1
ATOM 4636 O O . TYR C 1 84 ? 20.230 13.915 82.326 1.00 58.39 84 TYR C O 1
ATOM 4645 N N . ALA C 1 85 ? 21.777 14.099 80.706 1.00 61.04 85 ALA C N 1
ATOM 4646 C CA . ALA C 1 85 ? 21.442 15.495 80.362 1.00 61.34 85 ALA C CA 1
ATOM 4647 C C . ALA C 1 85 ? 20.115 15.611 79.625 1.00 58.73 85 ALA C C 1
ATOM 4648 O O . ALA C 1 85 ? 19.437 16.638 79.708 1.00 55.06 85 ALA C O 1
ATOM 4650 N N . LEU C 1 86 ? 19.742 14.554 78.911 1.00 53.15 86 LEU C N 1
ATOM 4651 C CA . LEU C 1 86 ? 18.531 14.609 78.133 1.00 54.51 86 LEU C CA 1
ATOM 4652 C C . LEU C 1 86 ? 17.407 14.591 79.132 1.00 59.45 86 LEU C C 1
ATOM 4653 O O . LEU C 1 86 ? 16.657 15.573 79.251 1.00 58.87 86 LEU C O 1
ATOM 4658 N N . THR C 1 87 ? 17.310 13.485 79.864 1.00 60.69 87 THR C N 1
ATOM 4659 C CA . THR C 1 87 ? 16.198 13.294 80.788 1.00 64.43 87 THR C CA 1
ATOM 4660 C C . THR C 1 87 ? 16.124 14.415 81.811 1.00 60.53 87 THR C C 1
ATOM 4661 O O . THR C 1 87 ? 15.048 14.982 82.036 1.00 64.81 87 THR C O 1
ATOM 4665 N N . THR C 1 88 ? 17.260 14.757 82.408 1.00 55.67 88 THR C N 1
ATOM 4666 C CA . THR C 1 88 ? 17.268 15.842 83.384 1.00 60.32 88 THR C CA 1
ATOM 4667 C C . THR C 1 88 ? 16.599 17.104 82.845 1.00 59.33 88 THR C C 1
ATOM 4668 O O . THR C 1 88 ? 15.945 17.817 83.592 1.00 62.16 88 THR C O 1
ATOM 4672 N N . ILE C 1 89 ? 16.734 17.364 81.547 1.00 62.80 89 ILE C N 1
ATOM 4673 C CA . ILE C 1 89 ? 16.073 18.520 80.963 1.00 59.30 89 ILE C CA 1
ATOM 4674 C C . ILE C 1 89 ? 14.609 18.210 80.763 1.00 56.40 89 ILE C C 1
ATOM 4675 O O . ILE C 1 89 ? 13.769 19.090 80.921 1.00 65.98 89 ILE C O 1
ATOM 4680 N N . SER C 1 90 ? 14.288 16.971 80.416 1.00 54.31 90 SER C N 1
ATOM 4681 C CA . SER C 1 90 ? 12.893 16.636 80.145 1.00 56.82 90 SER C CA 1
ATOM 4682 C C . SER C 1 90 ? 12.078 16.919 81.400 1.00 61.87 90 SER C C 1
ATOM 4683 O O . SER C 1 90 ? 11.000 17.506 81.339 1.00 62.33 90 SER C O 1
ATOM 4686 N N . ILE C 1 91 ? 12.628 16.528 82.542 1.00 60.94 91 ILE C N 1
ATOM 4687 C CA . ILE C 1 91 ? 12.068 16.898 83.833 1.00 59.45 91 ILE C CA 1
ATOM 4688 C C . ILE C 1 91 ? 11.825 18.403 84.039 1.00 57.21 91 ILE C C 1
ATOM 4689 O O . ILE C 1 91 ? 10.863 18.781 84.690 1.00 64.80 91 ILE C O 1
ATOM 4694 N N . ALA C 1 92 ? 12.662 19.265 83.485 1.00 56.71 92 ALA C N 1
ATOM 4695 C CA . ALA C 1 92 ? 12.347 20.699 83.504 1.00 65.74 92 ALA C CA 1
ATOM 4696 C C . ALA C 1 92 ? 11.308 21.079 82.441 1.00 69.29 92 ALA C C 1
ATOM 4697 O O . ALA C 1 92 ? 10.583 22.070 82.574 1.00 68.47 92 ALA C O 1
ATOM 4699 N N . LEU C 1 93 ? 11.261 20.299 81.368 1.00 68.61 93 LEU C N 1
ATOM 4700 C CA . LEU C 1 93 ? 10.345 20.576 80.275 1.00 67.06 93 LEU C CA 1
ATOM 4701 C C . LEU C 1 93 ? 8.914 20.594 80.782 1.00 72.57 93 LEU C C 1
ATOM 4702 O O . LEU C 1 93 ? 8.273 21.648 80.775 1.00 71.79 93 LEU C O 1
ATOM 4707 N N . PHE C 1 94 ? 8.442 19.424 81.230 1.00 69.71 94 PHE C N 1
ATOM 4708 C CA . PHE C 1 94 ? 7.059 19.219 81.660 1.00 69.05 94 PHE C CA 1
ATOM 4709 C C . PHE C 1 94 ? 6.468 20.349 82.535 1.00 76.66 94 PHE C C 1
ATOM 4710 O O . PHE C 1 94 ? 5.408 20.889 82.207 1.00 77.70 94 PHE C O 1
ATOM 4718 N N . PRO C 1 95 ? 7.149 20.720 83.639 1.00 73.28 95 PRO C N 1
ATOM 4719 C CA . PRO C 1 95 ? 6.621 21.836 84.418 1.00 67.87 95 PRO C CA 1
ATOM 4720 C C . PRO C 1 95 ? 6.564 23.089 83.589 1.00 73.49 95 PRO C C 1
ATOM 4721 O O . PRO C 1 95 ? 5.553 23.761 83.637 1.00 81.78 95 PRO C O 1
ATOM 4725 N N . CYS C 1 96 ? 7.610 23.400 82.834 1.00 78.62 96 CYS C N 1
ATOM 4726 C CA . CYS C 1 96 ? 7.576 24.581 81.971 1.00 79.85 96 CYS C CA 1
ATOM 4727 C C . CYS C 1 96 ? 6.326 24.561 81.097 1.00 84.89 96 CYS C C 1
ATOM 4728 O O . CYS C 1 96 ? 5.731 25.614 80.838 1.00 84.39 96 CYS C O 1
ATOM 4731 N N . MET C 1 97 ? 5.924 23.362 80.660 1.00 82.03 97 MET C N 1
ATOM 4732 C CA . MET C 1 97 ? 4.730 23.206 79.831 1.00 80.14 97 MET C CA 1
ATOM 4733 C C . MET C 1 97 ? 3.490 23.577 80.641 1.00 86.11 97 MET C C 1
ATOM 4734 O O . MET C 1 97 ? 2.713 24.441 80.235 1.00 86.42 97 MET C O 1
ATOM 4739 N N . VAL C 1 98 ? 3.330 22.937 81.799 1.00 88.14 98 VAL C N 1
ATOM 4740 C CA . VAL C 1 98 ? 2.245 23.248 82.738 1.00 82.54 98 VAL C CA 1
ATOM 4741 C C . VAL C 1 98 ? 2.131 24.746 83.000 1.00 77.96 98 VAL C C 1
ATOM 4742 O O . VAL C 1 98 ? 1.054 25.308 82.927 1.00 85.84 98 VAL C O 1
ATOM 4746 N N . TYR C 1 99 ? 3.254 25.413 83.222 1.00 83.65 99 TYR C N 1
ATOM 4747 C CA . TYR C 1 99 ? 3.236 26.845 83.522 1.00 88.14 99 TYR C CA 1
ATOM 4748 C C . TYR C 1 99 ? 3.044 27.678 82.253 1.00 88.63 99 TYR C C 1
ATOM 4749 O O . TYR C 1 99 ? 3.028 28.904 82.303 1.00 91.53 99 TYR C O 1
ATOM 4758 N N . LEU C 1 100 ? 2.912 27.005 81.116 1.00 84.97 100 LEU C N 1
ATOM 4759 C CA . LEU C 1 100 ? 2.645 27.682 79.847 1.00 93.91 100 LEU C CA 1
ATOM 4760 C C . LEU C 1 100 ? 1.146 27.650 79.520 1.00 94.28 100 LEU C C 1
ATOM 4761 O O . LEU C 1 100 ? 0.492 28.693 79.353 1.00 90.70 100 LEU C O 1
ATOM 4766 N N . THR C 1 101 ? 0.645 26.424 79.393 1.00 91.20 101 THR C N 1
ATOM 4767 C CA . THR C 1 101 ? -0.755 26.117 79.171 1.00 86.58 101 THR C CA 1
ATOM 4768 C C . THR C 1 101 ? -1.656 26.906 80.119 1.00 97.40 101 THR C C 1
ATOM 4769 O O . THR C 1 101 ? -2.628 27.536 79.682 1.00 102.32 101 THR C O 1
ATOM 4773 N N . ASN C 1 102 ? -1.307 26.902 81.407 1.00 101.06 102 ASN C N 1
ATOM 4774 C CA . ASN C 1 102 ? -2.157 27.475 82.455 1.00 93.13 102 ASN C CA 1
ATOM 4775 C C . ASN C 1 102 ? -1.922 28.956 82.749 1.00 89.45 102 ASN C C 1
ATOM 4776 O O . ASN C 1 102 ? -2.518 29.491 83.669 1.00 87.26 102 ASN C O 1
ATOM 4781 N N . ASN C 1 103 ? -1.048 29.586 81.961 1.00 94.91 103 ASN C N 1
ATOM 4782 C CA . ASN C 1 103 ? -0.818 31.044 81.948 1.00 98.51 103 ASN C CA 1
ATOM 4783 C C . ASN C 1 103 ? 0.065 31.609 83.082 1.00 102.16 103 ASN C C 1
ATOM 4784 O O . ASN C 1 103 ? 0.378 32.808 83.115 1.00 100.13 103 ASN C O 1
ATOM 4789 N N . LEU C 1 104 ? 0.480 30.714 83.980 1.00 98.71 104 LEU C N 1
ATOM 4790 C CA . LEU C 1 104 ? 1.366 31.017 85.110 1.00 94.23 104 LEU C CA 1
ATOM 4791 C C . LEU C 1 104 ? 2.787 31.455 84.690 1.00 99.06 104 LEU C C 1
ATOM 4792 O O . LEU C 1 104 ? 3.604 31.834 85.533 1.00 99.92 104 LEU C O 1
ATOM 4797 N N . GLN C 1 105 ? 3.075 31.388 83.391 1.00 103.92 105 GLN C N 1
ATOM 4798 C CA . GLN C 1 105 ? 4.389 31.743 82.829 1.00 104.13 105 GLN C CA 1
ATOM 4799 C C . GLN C 1 105 ? 4.897 33.141 83.183 1.00 99.42 105 GLN C C 1
ATOM 4800 O O . GLN C 1 105 ? 6.101 33.364 83.233 1.00 97.92 105 GLN C O 1
ATOM 4806 N N . GLU C 1 106 ? 3.979 34.078 83.412 1.00 106.68 106 GLU C N 1
ATOM 4807 C CA . GLU C 1 106 ? 4.336 35.473 83.683 1.00 105.04 106 GLU C CA 1
ATOM 4808 C C . GLU C 1 106 ? 4.913 35.634 85.092 1.00 104.91 106 GLU C C 1
ATOM 4809 O O . GLU C 1 106 ? 5.776 36.485 85.339 1.00 99.49 106 GLU C O 1
ATOM 4815 N N . HIS C 1 107 ? 4.432 34.798 86.009 1.00 104.63 107 HIS C N 1
ATOM 4816 C CA . HIS C 1 107 ? 4.828 34.872 87.414 1.00 107.42 107 HIS C CA 1
ATOM 4817 C C . HIS C 1 107 ? 6.317 34.571 87.602 1.00 107.77 107 HIS C C 1
ATOM 4818 O O . HIS C 1 107 ? 6.981 35.152 88.474 1.00 107.94 107 HIS C O 1
ATOM 4825 N N . TYR C 1 108 ? 6.827 33.665 86.768 1.00 103.68 108 TYR C N 1
ATOM 4826 C CA . TYR C 1 108 ? 8.195 33.177 86.871 1.00 94.09 108 TYR C CA 1
ATOM 4827 C C . TYR C 1 108 ? 9.162 34.138 86.192 1.00 93.05 108 TYR C C 1
ATOM 4828 O O . TYR C 1 108 ? 10.373 33.948 86.235 1.00 89.11 108 TYR C O 1
ATOM 4837 N N . ILE C 1 109 ? 8.619 35.178 85.569 1.00 93.91 109 ILE C N 1
ATOM 4838 C CA . ILE C 1 109 ? 9.438 36.135 84.832 1.00 98.96 109 ILE C CA 1
ATOM 4839 C C . ILE C 1 109 ? 10.085 37.155 85.766 1.00 101.36 109 ILE C C 1
ATOM 4840 O O . ILE C 1 109 ? 9.449 37.645 86.694 1.00 113.40 109 ILE C O 1
ATOM 4845 N N . THR C 1 110 ? 11.351 37.472 85.525 1.00 97.44 110 THR C N 1
ATOM 4846 C CA . THR C 1 110 ? 11.986 38.601 86.198 1.00 104.22 110 THR C CA 1
ATOM 4847 C C . THR C 1 110 ? 12.717 39.451 85.190 1.00 106.71 110 THR C C 1
ATOM 4848 O O . THR C 1 110 ? 12.591 39.251 83.982 1.00 108.94 110 THR C O 1
ATOM 4852 N N . SER C 1 111 ? 13.479 40.404 85.708 1.00 104.64 111 SER C N 1
ATOM 4853 C CA . SER C 1 111 ? 14.178 41.380 84.894 1.00 107.67 111 SER C CA 1
ATOM 4854 C C . SER C 1 111 ? 15.671 41.360 85.222 1.00 108.54 111 SER C C 1
ATOM 4855 O O . SER C 1 111 ? 16.517 41.109 84.353 1.00 102.66 111 SER C O 1
ATOM 4858 N N . LYS C 1 112 ? 15.976 41.665 86.482 1.00 112.82 112 LYS C N 1
ATOM 4859 C CA . LYS C 1 112 ? 17.343 41.675 86.992 1.00 106.22 112 LYS C CA 1
ATOM 4860 C C . LYS C 1 112 ? 17.887 40.245 87.127 1.00 102.74 112 LYS C C 1
ATOM 4861 O O . LYS C 1 112 ? 17.111 39.284 87.280 1.00 94.82 112 LYS C O 1
ATOM 4863 N N . LYS C 1 113 ? 19.215 40.105 87.102 1.00 99.73 113 LYS C N 1
ATOM 4864 C CA . LYS C 1 113 ? 19.824 38.776 87.122 1.00 96.09 113 LYS C CA 1
ATOM 4865 C C . LYS C 1 113 ? 20.078 38.340 88.556 1.00 93.07 113 LYS C C 1
ATOM 4866 O O . LYS C 1 113 ? 20.991 38.831 89.218 1.00 92.39 113 LYS C O 1
ATOM 4868 N N . LEU C 1 114 ? 19.284 37.369 88.997 1.00 88.84 114 LEU C N 1
ATOM 4869 C CA . LEU C 1 114 ? 19.245 36.934 90.383 1.00 85.85 114 LEU C CA 1
ATOM 4870 C C . LEU C 1 114 ? 20.353 35.964 90.672 1.00 85.10 114 LEU C C 1
ATOM 4871 O O . LEU C 1 114 ? 21.223 35.737 89.840 1.00 92.60 114 LEU C O 1
ATOM 4876 N N . SER C 1 115 ? 20.308 35.368 91.855 1.00 84.97 115 SER C N 1
ATOM 4877 C CA . SER C 1 115 ? 21.224 34.284 92.170 1.00 90.50 115 SER C CA 1
ATOM 4878 C C . SER C 1 115 ? 20.456 33.031 92.528 1.00 82.81 115 SER C C 1
ATOM 4879 O O . SER C 1 115 ? 19.234 33.035 92.569 1.00 85.25 115 SER C O 1
ATOM 4882 N N . SER C 1 116 ? 21.194 31.968 92.822 1.00 84.88 116 SER C N 1
ATOM 4883 C CA . SER C 1 116 ? 20.617 30.654 93.086 1.00 86.35 116 SER C CA 1
ATOM 4884 C C . SER C 1 116 ? 19.729 30.676 94.319 1.00 92.67 116 SER C C 1
ATOM 4885 O O . SER C 1 116 ? 18.986 29.729 94.578 1.00 89.16 116 SER C O 1
ATOM 4888 N N . LYS C 1 117 ? 19.825 31.761 95.082 1.00 93.11 117 LYS C N 1
ATOM 4889 C CA . LYS C 1 117 ? 18.964 31.984 96.230 1.00 85.02 117 LYS C CA 1
ATOM 4890 C C . LYS C 1 117 ? 17.675 32.617 95.740 1.00 84.03 117 LYS C C 1
ATOM 4891 O O . LYS C 1 117 ? 16.619 32.000 95.844 1.00 85.40 117 LYS C O 1
ATOM 4897 N N . GLU C 1 118 ? 17.768 33.830 95.191 1.00 82.79 118 GLU C N 1
ATOM 4898 C CA . GLU C 1 118 ? 16.597 34.522 94.645 1.00 92.04 118 GLU C CA 1
ATOM 4899 C C . GLU C 1 118 ? 15.776 33.661 93.685 1.00 95.34 118 GLU C C 1
ATOM 4900 O O . GLU C 1 118 ? 14.542 33.696 93.696 1.00 97.79 118 GLU C O 1
ATOM 4906 N N . VAL C 1 119 ? 16.461 32.907 92.840 1.00 90.78 119 VAL C N 1
ATOM 4907 C CA . VAL C 1 119 ? 15.768 32.032 91.921 1.00 86.72 119 VAL C CA 1
ATOM 4908 C C . VAL C 1 119 ? 15.046 30.944 92.688 1.00 88.62 119 VAL C C 1
ATOM 4909 O O . VAL C 1 119 ? 13.834 30.802 92.556 1.00 89.28 119 VAL C O 1
ATOM 4913 N N . LEU C 1 120 ? 15.782 30.207 93.519 1.00 88.91 120 LEU C N 1
ATOM 4914 C CA . LEU C 1 120 ? 15.219 29.074 94.255 1.00 89.45 120 LEU C CA 1
ATOM 4915 C C . LEU C 1 120 ? 14.084 29.517 95.190 1.00 95.27 120 LEU C C 1
ATOM 4916 O O . LEU C 1 120 ? 13.293 28.700 95.696 1.00 87.88 120 LEU C O 1
ATOM 4921 N N . GLN C 1 121 ? 14.020 30.831 95.388 1.00 94.22 121 GLN C N 1
ATOM 4922 C CA . GLN C 1 121 ? 12.989 31.489 96.168 1.00 88.28 121 GLN C CA 1
ATOM 4923 C C . GLN C 1 121 ? 11.678 31.523 95.394 1.00 96.41 121 GLN C C 1
ATOM 4924 O O . GLN C 1 121 ? 10.685 30.927 95.834 1.00 94.97 121 GLN C O 1
ATOM 4930 N N . LEU C 1 122 ? 11.686 32.213 94.245 1.00 99.52 122 LEU C N 1
ATOM 4931 C CA . LEU C 1 122 ? 10.501 32.356 93.384 1.00 92.27 122 LEU C CA 1
ATOM 4932 C C . LEU C 1 122 ? 9.832 31.017 93.201 1.00 93.02 122 LEU C C 1
ATOM 4933 O O . LEU C 1 122 ? 8.622 30.910 93.338 1.00 98.36 122 LEU C O 1
ATOM 4938 N N . MET C 1 123 ? 10.632 29.992 92.927 1.00 92.65 123 MET C N 1
ATOM 4939 C CA . MET C 1 123 ? 10.121 28.631 92.771 1.00 98.08 123 MET C CA 1
ATOM 4940 C C . MET C 1 123 ? 9.228 28.212 93.939 1.00 102.44 123 MET C C 1
ATOM 4941 O O . MET C 1 123 ? 8.236 27.505 93.739 1.00 105.43 123 MET C O 1
ATOM 4946 N N . THR C 1 124 ? 9.568 28.648 95.152 1.00 106.33 124 THR C N 1
ATOM 4947 C CA . THR C 1 124 ? 8.724 28.354 96.315 1.00 104.71 124 THR C CA 1
ATOM 4948 C C . THR C 1 124 ? 7.508 29.302 96.409 1.00 103.29 124 THR C C 1
ATOM 4949 O O . THR C 1 124 ? 6.377 28.855 96.665 1.00 97.33 124 THR C O 1
ATOM 4953 N N . MET C 1 125 ? 7.735 30.594 96.162 1.00 97.14 125 MET C N 1
ATOM 4954 C CA . MET C 1 125 ? 6.634 31.548 96.092 1.00 97.84 125 MET C CA 1
ATOM 4955 C C . MET C 1 125 ? 5.580 31.131 95.059 1.00 106.26 125 MET C C 1
ATOM 4956 O O . MET C 1 125 ? 4.398 31.001 95.385 1.00 112.86 125 MET C O 1
ATOM 4961 N N . ASN C 1 126 ? 6.006 30.907 93.818 1.00 103.34 126 ASN C N 1
ATOM 4962 C CA . ASN C 1 126 ? 5.082 30.515 92.755 1.00 99.14 126 ASN C CA 1
ATOM 4963 C C . ASN C 1 126 ? 4.520 29.072 92.857 1.00 99.85 126 ASN C C 1
ATOM 4964 O O . ASN C 1 126 ? 3.617 28.716 92.106 1.00 97.41 126 ASN C O 1
ATOM 4969 N N . ASN C 1 127 ? 5.017 28.257 93.791 1.00 95.98 127 ASN C N 1
ATOM 4970 C CA . ASN C 1 127 ? 4.547 26.868 93.913 1.00 102.99 127 ASN C CA 1
ATOM 4971 C C . ASN C 1 127 ? 3.195 26.757 94.652 1.00 105.17 127 ASN C C 1
ATOM 4972 O O . ASN C 1 127 ? 2.624 25.664 94.774 1.00 99.97 127 ASN C O 1
ATOM 4977 N N . ALA C 1 128 ? 2.669 27.893 95.108 1.00 102.31 128 ALA C N 1
ATOM 4978 C CA . ALA C 1 128 ? 1.456 27.905 95.925 1.00 100.26 128 ALA C CA 1
ATOM 4979 C C . ALA C 1 128 ? 0.148 27.980 95.129 1.00 98.32 128 ALA C C 1
ATOM 4980 O O . ALA C 1 128 ? -0.936 27.980 95.717 1.00 99.74 128 ALA C O 1
ATOM 4982 N N . TYR C 1 129 ? 0.244 28.025 93.804 1.00 90.12 129 TYR C N 1
ATOM 4983 C CA . TYR C 1 129 ? -0.941 28.156 92.960 1.00 85.39 129 TYR C CA 1
ATOM 4984 C C . TYR C 1 129 ? -1.638 26.811 92.769 1.00 92.88 129 TYR C C 1
ATOM 4985 O O . TYR C 1 129 ? -2.717 26.575 93.323 1.00 98.01 129 TYR C O 1
ATOM 4994 N N . LEU C 1 130 ? -1.017 25.921 92.007 1.00 87.07 130 LEU C N 1
ATOM 4995 C CA . LEU C 1 130 ? -1.517 24.554 91.896 1.00 90.14 130 LEU C CA 1
ATOM 4996 C C . LEU C 1 130 ? -1.383 23.802 93.221 1.00 84.16 130 LEU C C 1
ATOM 4997 O O . LEU C 1 130 ? -0.609 24.183 94.096 1.00 84.22 130 LEU C O 1
ATOM 5002 N N . GLU C 1 131 ? -2.150 22.733 93.366 1.00 89.13 131 GLU C N 1
ATOM 5003 C CA . GLU C 1 131 ? -2.049 21.890 94.541 1.00 89.35 131 GLU C CA 1
ATOM 5004 C C . GLU C 1 131 ? -1.308 20.634 94.156 1.00 86.75 131 GLU C C 1
ATOM 5005 O O . GLU C 1 131 ? -1.443 20.161 93.038 1.00 89.83 131 GLU C O 1
ATOM 5011 N N . LYS C 1 132 ? -0.543 20.082 95.090 1.00 85.61 132 LYS C N 1
ATOM 5012 C CA . LYS C 1 132 ? 0.232 18.874 94.829 1.00 92.67 132 LYS C CA 1
ATOM 5013 C C . LYS C 1 132 ? -0.666 17.687 94.444 1.00 93.96 132 LYS C C 1
ATOM 5014 O O . LYS C 1 132 ? -0.180 16.641 94.009 1.00 94.56 132 LYS C O 1
ATOM 5016 N N . GLN C 1 133 ? -1.973 17.848 94.641 1.00 96.48 133 GLN C N 1
ATOM 5017 C CA . GLN C 1 133 ? -2.957 16.932 94.069 1.00 103.29 133 GLN C CA 1
ATOM 5018 C C . GLN C 1 133 ? -3.189 17.261 92.590 1.00 100.39 133 GLN C C 1
ATOM 5019 O O . GLN C 1 133 ? -3.155 16.376 91.734 1.00 95.15 133 GLN C O 1
ATOM 5025 N N . ARG C 1 134 ? -3.431 18.539 92.303 1.00 97.93 134 ARG C N 1
ATOM 5026 C CA . ARG C 1 134 ? -3.748 18.975 90.946 1.00 98.07 134 ARG C CA 1
ATOM 5027 C C . ARG C 1 134 ? -2.534 19.183 90.030 1.00 104.01 134 ARG C C 1
ATOM 5028 O O . ARG C 1 134 ? -2.630 18.992 88.814 1.00 104.03 134 ARG C O 1
ATOM 5036 N N . PHE C 1 135 ? -1.401 19.582 90.605 1.00 103.68 135 PHE C N 1
ATOM 5037 C CA . PHE C 1 135 ? -0.190 19.806 89.819 1.00 93.19 135 PHE C CA 1
ATOM 5038 C C . PHE C 1 135 ? 0.219 18.523 89.132 1.00 93.56 135 PHE C C 1
ATOM 5039 O O . PHE C 1 135 ? 0.495 18.510 87.939 1.00 98.63 135 PHE C O 1
ATOM 5047 N N . VAL C 1 136 ? 0.235 17.440 89.897 1.00 92.26 136 VAL C N 1
ATOM 5048 C CA . VAL C 1 136 ? 0.508 16.109 89.366 1.00 98.10 136 VAL C CA 1
ATOM 5049 C C . VAL C 1 136 ? -0.393 15.739 88.158 1.00 101.51 136 VAL C C 1
ATOM 5050 O O . VAL C 1 136 ? 0.014 14.966 87.283 1.00 97.26 136 VAL C O 1
ATOM 5054 N N . GLU C 1 137 ? -1.598 16.317 88.102 1.00 105.03 137 GLU C N 1
ATOM 5055 C CA . GLU C 1 137 ? -2.562 16.045 87.022 1.00 106.15 137 GLU C CA 1
ATOM 5056 C C . GLU C 1 137 ? -2.141 16.738 85.736 1.00 99.86 137 GLU C C 1
ATOM 5057 O O . GLU C 1 137 ? -1.926 16.089 84.714 1.00 98.04 137 GLU C O 1
ATOM 5063 N N . PHE C 1 138 ? -2.086 18.065 85.794 1.00 96.79 138 PHE C N 1
ATOM 5064 C CA . PHE C 1 138 ? -1.554 18.882 84.713 1.00 98.76 138 PHE C CA 1
ATOM 5065 C C . PHE C 1 138 ? -0.162 18.429 84.244 1.00 99.75 138 PHE C C 1
ATOM 5066 O O . PHE C 1 138 ? 0.103 18.325 83.039 1.00 96.29 138 PHE C O 1
ATOM 5074 N N . LEU C 1 139 ? 0.728 18.164 85.197 1.00 94.21 139 LEU C N 1
ATOM 5075 C CA . LEU C 1 139 ? 2.049 17.682 84.849 1.00 92.89 139 LEU C CA 1
ATOM 5076 C C . LEU C 1 139 ? 1.891 16.340 84.160 1.00 92.41 139 LEU C C 1
ATOM 5077 O O . LEU C 1 139 ? 2.706 15.969 83.322 1.00 99.56 139 LEU C O 1
ATOM 5082 N N . GLY C 1 140 ? 0.825 15.625 84.491 1.00 90.43 140 GLY C N 1
ATOM 5083 C CA . GLY C 1 140 ? 0.567 14.340 83.873 1.00 91.18 140 GLY C CA 1
ATOM 5084 C C . GLY C 1 140 ? -0.079 14.478 82.509 1.00 91.36 140 GLY C C 1
ATOM 5085 O O . GLY C 1 140 ? -0.026 13.553 81.692 1.00 89.51 140 GLY C O 1
ATOM 5086 N N . GLN C 1 141 ? -0.731 15.613 82.276 1.00 88.48 141 GLN C N 1
ATOM 5087 C CA . GLN C 1 141 ? -1.321 15.880 80.975 1.00 88.36 141 GLN C CA 1
ATOM 5088 C C . GLN C 1 141 ? -0.250 16.306 79.998 1.00 86.07 141 GLN C C 1
ATOM 5089 O O . GLN C 1 141 ? -0.128 15.722 78.923 1.00 92.10 141 GLN C O 1
ATOM 5095 N N . GLU C 1 142 ? 0.538 17.307 80.388 1.00 80.87 142 GLU C N 1
ATOM 5096 C CA . GLU C 1 142 ? 1.617 17.813 79.547 1.00 81.29 142 GLU C CA 1
ATOM 5097 C C . GLU C 1 142 ? 2.567 16.706 79.073 1.00 81.99 142 GLU C C 1
ATOM 5098 O O . GLU C 1 142 ? 3.136 16.780 77.976 1.00 73.86 142 GLU C O 1
ATOM 5104 N N . GLN C 1 143 ? 2.736 15.696 79.917 1.00 75.99 143 GLN C N 1
ATOM 5105 C CA . GLN C 1 143 ? 3.546 14.546 79.583 1.00 79.27 143 GLN C CA 1
ATOM 5106 C C . GLN C 1 143 ? 2.983 13.847 78.373 1.00 86.37 143 GLN C C 1
ATOM 5107 O O . GLN C 1 143 ? 3.730 13.447 77.481 1.00 92.52 143 GLN C O 1
ATOM 5113 N N . ASP C 1 144 ? 1.661 13.703 78.344 1.00 89.43 144 ASP C N 1
ATOM 5114 C CA . ASP C 1 144 ? 0.992 12.974 77.270 1.00 89.08 144 ASP C CA 1
ATOM 5115 C C . ASP C 1 144 ? 0.978 13.756 75.955 1.00 81.09 144 ASP C C 1
ATOM 5116 O O . ASP C 1 144 ? 1.084 13.165 74.885 1.00 80.18 144 ASP C O 1
ATOM 5121 N N . LYS C 1 145 ? 0.873 15.079 76.030 1.00 72.02 145 LYS C N 1
ATOM 5122 C CA . LYS C 1 145 ? 1.040 15.883 74.831 1.00 82.11 145 LYS C CA 1
ATOM 5123 C C . LYS C 1 145 ? 2.445 15.672 74.261 1.00 82.12 145 LYS C C 1
ATOM 5124 O O . LYS C 1 145 ? 2.647 15.659 73.049 1.00 83.73 145 LYS C O 1
ATOM 5130 N N . PHE C 1 146 ? 3.419 15.509 75.145 1.00 82.15 146 PHE C N 1
ATOM 5131 C CA . PHE C 1 146 ? 4.799 15.351 74.717 1.00 74.65 146 PHE C CA 1
ATOM 5132 C C . PHE C 1 146 ? 5.036 14.008 74.045 1.00 75.88 146 PHE C C 1
ATOM 5133 O O . PHE C 1 146 ? 5.539 13.964 72.924 1.00 77.54 146 PHE C O 1
ATOM 5141 N N . PHE C 1 147 ? 4.654 12.928 74.724 1.00 71.19 147 PHE C N 1
ATOM 5142 C CA . PHE C 1 147 ? 4.776 11.577 74.186 1.00 74.88 147 PHE C CA 1
ATOM 5143 C C . PHE C 1 147 ? 4.223 11.399 72.771 1.00 81.73 147 PHE C C 1
ATOM 5144 O O . PHE C 1 147 ? 4.892 10.829 71.914 1.00 81.46 147 PHE C O 1
ATOM 5152 N N . THR C 1 148 ? 2.997 11.863 72.535 1.00 86.41 148 THR C N 1
ATOM 5153 C CA . THR C 1 148 ? 2.410 11.785 71.198 1.00 83.03 148 THR C CA 1
ATOM 5154 C C . THR C 1 148 ? 3.234 12.604 70.206 1.00 76.54 148 THR C C 1
ATOM 5155 O O . THR C 1 148 ? 3.554 12.117 69.132 1.00 81.37 148 THR C O 1
ATOM 5159 N N . TRP C 1 149 ? 3.611 13.824 70.575 1.00 72.74 149 TRP C N 1
ATOM 5160 C CA . TRP C 1 149 ? 4.409 14.665 69.681 1.00 83.38 149 TRP C CA 1
ATOM 5161 C C . TRP C 1 149 ? 5.795 14.085 69.406 1.00 81.89 149 TRP C C 1
ATOM 5162 O O . TRP C 1 149 ? 6.429 14.398 68.387 1.00 75.02 149 TRP C O 1
ATOM 5173 N N . VAL C 1 150 ? 6.260 13.261 70.340 1.00 80.17 150 VAL C N 1
ATOM 5174 C CA . VAL C 1 150 ? 7.462 12.468 70.149 1.00 73.65 150 VAL C CA 1
ATOM 5175 C C . VAL C 1 150 ? 7.176 11.469 69.043 1.00 78.98 150 VAL C C 1
ATOM 5176 O O . VAL C 1 150 ? 7.906 11.413 68.056 1.00 77.67 150 VAL C O 1
ATOM 5180 N N . LYS C 1 151 ? 6.091 10.707 69.202 1.00 83.46 151 LYS C N 1
ATOM 5181 C CA . LYS C 1 151 ? 5.709 9.667 68.246 1.00 77.89 151 LYS C CA 1
ATOM 5182 C C . LYS C 1 151 ? 5.459 10.253 66.871 1.00 74.24 151 LYS C C 1
ATOM 5183 O O . LYS C 1 151 ? 5.620 9.569 65.866 1.00 80.97 151 LYS C O 1
ATOM 5189 N N . GLU C 1 152 ? 5.048 11.516 66.832 1.00 73.50 152 GLU C N 1
ATOM 5190 C CA . GLU C 1 152 ? 4.690 12.168 65.577 1.00 74.46 152 GLU C CA 1
ATOM 5191 C C . GLU C 1 152 ? 5.814 12.997 65.011 1.00 71.04 152 GLU C C 1
ATOM 5192 O O . GLU C 1 152 ? 5.614 13.717 64.037 1.00 75.12 152 GLU C O 1
ATOM 5198 N N . ALA C 1 153 ? 6.976 12.942 65.650 1.00 68.50 153 ALA C N 1
ATOM 5199 C CA . ALA C 1 153 ? 8.071 13.836 65.283 1.00 69.56 153 ALA C CA 1
ATOM 5200 C C . ALA C 1 153 ? 8.423 13.680 63.810 1.00 67.54 153 ALA C C 1
ATOM 5201 O O . ALA C 1 153 ? 8.327 12.576 63.244 1.00 66.66 153 ALA C O 1
ATOM 5203 N N . ASP C 1 154 ? 8.810 14.793 63.193 1.00 57.97 154 ASP C N 1
ATOM 5204 C CA . ASP C 1 154 ? 9.004 14.815 61.759 1.00 65.51 154 ASP C CA 1
ATOM 5205 C C . ASP C 1 154 ? 10.097 13.836 61.358 1.00 66.69 154 ASP C C 1
ATOM 5206 O O . ASP C 1 154 ? 11.257 14.012 61.725 1.00 70.48 154 ASP C O 1
ATOM 5211 N N . SER C 1 155 ? 9.753 12.858 60.528 1.00 74.63 155 SER C N 1
ATOM 5212 C CA . SER C 1 155 ? 10.689 11.771 60.223 1.00 67.35 155 SER C CA 1
ATOM 5213 C C . SER C 1 155 ? 11.945 12.218 59.452 1.00 60.42 155 SER C C 1
ATOM 5214 O O . SER C 1 155 ? 13.001 11.604 59.582 1.00 60.84 155 SER C O 1
ATOM 5217 N N . SER C 1 156 ? 11.847 13.295 58.680 1.00 62.23 156 SER C N 1
ATOM 5218 C CA . SER C 1 156 ? 13.027 13.819 57.998 1.00 60.55 156 SER C CA 1
ATOM 5219 C C . SER C 1 156 ? 13.993 14.458 58.982 1.00 57.84 156 SER C C 1
ATOM 5220 O O . SER C 1 156 ? 15.203 14.225 58.941 1.00 56.65 156 SER C O 1
ATOM 5223 N N . ALA C 1 157 ? 13.443 15.269 59.874 1.00 62.65 157 ALA C N 1
ATOM 5224 C CA . ALA C 1 157 ? 14.250 16.011 60.828 1.00 56.81 157 ALA C CA 1
ATOM 5225 C C . ALA C 1 157 ? 14.847 15.064 61.835 1.00 54.13 157 ALA C C 1
ATOM 5226 O O . ALA C 1 157 ? 16.002 15.216 62.227 1.00 51.96 157 ALA C O 1
ATOM 5228 N N . VAL C 1 158 ? 14.048 14.106 62.289 1.00 53.19 158 VAL C N 1
ATOM 5229 C CA . VAL C 1 158 ? 14.587 13.060 63.146 1.00 53.46 158 VAL C CA 1
ATOM 5230 C C . VAL C 1 158 ? 15.814 12.428 62.496 1.00 53.35 158 VAL C C 1
ATOM 5231 O O . VAL C 1 158 ? 16.873 12.367 63.108 1.00 51.00 158 VAL C O 1
ATOM 5235 N N . SER C 1 159 ? 15.670 11.990 61.250 1.00 55.24 159 SER C N 1
ATOM 5236 C CA . SER C 1 159 ? 16.778 11.380 60.529 1.00 54.74 159 SER C CA 1
ATOM 5237 C C . SER C 1 159 ? 18.027 12.256 60.528 1.00 50.69 159 SER C C 1
ATOM 5238 O O . SER C 1 159 ? 19.103 11.771 60.856 1.00 51.34 159 SER C O 1
ATOM 5241 N N . LYS C 1 160 ? 17.888 13.535 60.191 1.00 50.43 160 LYS C N 1
ATOM 5242 C CA . LYS C 1 160 ? 19.043 14.442 60.180 1.00 53.23 160 LYS C CA 1
ATOM 5243 C C . LYS C 1 160 ? 19.686 14.549 61.569 1.00 52.88 160 LYS C C 1
ATOM 5244 O O . LYS C 1 160 ? 20.912 14.554 61.694 1.00 57.39 160 LYS C O 1
ATOM 5250 N N . ALA C 1 161 ? 18.857 14.648 62.607 1.00 49.16 161 ALA C N 1
ATOM 5251 C CA . ALA C 1 161 ? 19.357 14.745 63.977 1.00 51.59 161 ALA C CA 1
ATOM 5252 C C . ALA C 1 161 ? 20.104 13.472 64.366 1.00 54.07 161 ALA C C 1
ATOM 5253 O O . ALA C 1 161 ? 21.195 13.519 64.950 1.00 54.38 161 ALA C O 1
ATOM 5255 N N . PHE C 1 162 ? 19.516 12.333 64.029 1.00 50.68 162 PHE C N 1
ATOM 5256 C CA . PHE C 1 162 ? 20.142 11.060 64.323 1.00 51.13 162 PHE C CA 1
ATOM 5257 C C . PHE C 1 162 ? 21.517 10.974 63.656 1.00 57.66 162 PHE C C 1
ATOM 5258 O O . PHE C 1 162 ? 22.511 10.611 64.303 1.00 56.55 162 PHE C O 1
ATOM 5266 N N . ASP C 1 163 ? 21.581 11.328 62.375 1.00 51.66 163 ASP C N 1
ATOM 5267 C CA . ASP C 1 163 ? 22.854 11.284 61.675 1.00 52.12 163 ASP C CA 1
ATOM 5268 C C . ASP C 1 163 ? 23.872 12.172 62.367 1.00 54.77 163 ASP C C 1
ATOM 5269 O O . ASP C 1 163 ? 24.983 11.724 62.636 1.00 53.36 163 ASP C O 1
ATOM 5274 N N . GLN C 1 164 ? 23.487 13.410 62.678 1.00 53.63 164 GLN C N 1
ATOM 5275 C CA . GLN C 1 164 ? 24.415 14.362 63.275 1.00 52.27 164 GLN C CA 1
ATOM 5276 C C . GLN C 1 164 ? 24.981 13.871 64.579 1.00 53.78 164 GLN C C 1
ATOM 5277 O O . GLN C 1 164 ? 26.181 13.945 64.789 1.00 56.78 164 GLN C O 1
ATOM 5283 N N . ILE C 1 165 ? 24.109 13.379 65.456 1.00 53.80 165 ILE C N 1
ATOM 5284 C CA . ILE C 1 165 ? 24.524 12.947 66.789 1.00 52.09 165 ILE C CA 1
ATOM 5285 C C . ILE C 1 165 ? 25.240 11.601 66.786 1.00 49.91 165 ILE C C 1
ATOM 5286 O O . ILE C 1 165 ? 26.309 11.475 67.393 1.00 51.31 165 ILE C O 1
ATOM 5291 N N . TYR C 1 166 ? 24.660 10.593 66.137 1.00 48.75 166 TYR C N 1
ATOM 5292 C CA . TYR C 1 166 ? 25.258 9.252 66.201 1.00 51.95 166 TYR C CA 1
ATOM 5293 C C . TYR C 1 166 ? 26.665 9.320 65.625 1.00 50.13 166 TYR C C 1
ATOM 5294 O O . TYR C 1 166 ? 27.598 8.698 66.143 1.00 50.75 166 TYR C O 1
ATOM 5303 N N . SER C 1 167 ? 26.817 10.113 64.570 1.00 49.88 167 SER C N 1
ATOM 5304 C CA . SER C 1 167 ? 28.115 10.272 63.940 1.00 45.04 167 SER C CA 1
ATOM 5305 C C . SER C 1 167 ? 29.217 10.642 64.940 1.00 45.80 167 SER C C 1
ATOM 5306 O O . SER C 1 167 ? 30.335 10.144 64.818 1.00 51.79 167 SER C O 1
ATOM 5309 N N . VAL C 1 168 ? 28.901 11.455 65.944 1.00 41.94 168 VAL C N 1
ATOM 5310 C CA . VAL C 1 168 ? 29.870 11.755 66.989 1.00 40.44 168 VAL C CA 1
ATOM 5311 C C . VAL C 1 168 ? 29.939 10.653 68.038 1.00 48.46 168 VAL C C 1
ATOM 5312 O O . VAL C 1 168 ? 31.009 10.091 68.297 1.00 50.43 168 VAL C O 1
ATOM 5316 N N . THR C 1 169 ? 28.806 10.382 68.676 1.00 50.20 169 THR C N 1
ATOM 5317 C CA . THR C 1 169 ? 28.725 9.419 69.791 1.00 52.38 169 THR C CA 1
ATOM 5318 C C . THR C 1 169 ? 29.267 7.998 69.520 1.00 54.31 169 THR C C 1
ATOM 5319 O O . THR C 1 169 ? 29.889 7.378 70.389 1.00 50.70 169 THR C O 1
ATOM 5323 N N . TYR C 1 170 ? 29.034 7.488 68.321 1.00 51.25 170 TYR C N 1
ATOM 5324 C CA . TYR C 1 170 ? 29.664 6.247 67.926 1.00 52.37 170 TYR C CA 1
ATOM 5325 C C . TYR C 1 170 ? 31.146 6.327 68.196 1.00 53.45 170 TYR C C 1
ATOM 5326 O O . TYR C 1 170 ? 31.724 5.419 68.774 1.00 56.08 170 TYR C O 1
ATOM 5335 N N . LEU C 1 171 ? 31.754 7.422 67.754 1.00 53.59 171 LEU C N 1
ATOM 5336 C CA . LEU C 1 171 ? 33.182 7.602 67.916 1.00 54.82 171 LEU C CA 1
ATOM 5337 C C . LEU C 1 171 ? 33.525 7.845 69.358 1.00 55.59 171 LEU C C 1
ATOM 5338 O O . LEU C 1 171 ? 34.558 7.377 69.819 1.00 57.81 171 LEU C O 1
ATOM 5343 N N . LYS C 1 172 ? 32.671 8.574 70.071 1.00 53.45 172 LYS C N 1
ATOM 5344 C CA . LYS C 1 172 ? 32.939 8.835 71.476 1.00 51.29 172 LYS C CA 1
ATOM 5345 C C . LYS C 1 172 ? 33.091 7.524 72.221 1.00 57.41 172 LYS C C 1
ATOM 5346 O O . LYS C 1 172 ? 34.157 7.263 72.798 1.00 61.05 172 LYS C O 1
ATOM 5352 N N . TYR C 1 173 ? 32.054 6.684 72.159 1.00 55.93 173 TYR C N 1
ATOM 5353 C CA . TYR C 1 173 ? 32.067 5.376 72.832 1.00 52.26 173 TYR C CA 1
ATOM 5354 C C . TYR C 1 173 ? 33.159 4.444 72.312 1.00 54.64 173 TYR C C 1
ATOM 5355 O O . TYR C 1 173 ? 33.777 3.728 73.089 1.00 64.65 173 TYR C O 1
ATOM 5364 N N . LEU C 1 174 ? 33.414 4.456 71.009 1.00 53.09 174 LEU C N 1
ATOM 5365 C CA . LEU C 1 174 ? 34.439 3.583 70.433 1.00 54.66 174 LEU C CA 1
ATOM 5366 C C . LEU C 1 174 ? 35.779 3.913 71.027 1.00 59.19 174 LEU C C 1
ATOM 5367 O O . LEU C 1 174 ? 36.508 3.028 71.465 1.00 60.44 174 LEU C O 1
ATOM 5372 N N . ILE C 1 175 ? 36.092 5.202 71.034 1.00 56.09 175 ILE C N 1
ATOM 5373 C CA . ILE C 1 175 ? 37.353 5.686 71.566 1.00 57.78 175 ILE C CA 1
ATOM 5374 C C . ILE C 1 175 ? 37.517 5.347 73.047 1.00 65.54 175 ILE C C 1
ATOM 5375 O O . ILE C 1 175 ? 38.626 5.028 73.495 1.00 65.53 175 ILE C O 1
ATOM 5380 N N . GLU C 1 176 ? 36.419 5.392 73.800 1.00 60.54 176 GLU C N 1
ATOM 5381 C CA . GLU C 1 176 ? 36.472 5.085 75.226 1.00 64.03 176 GLU C CA 1
ATOM 5382 C C . GLU C 1 176 ? 36.672 3.596 75.472 1.00 68.19 176 GLU C C 1
ATOM 5383 O O . GLU C 1 176 ? 37.407 3.205 76.370 1.00 72.00 176 GLU C O 1
ATOM 5389 N N . ASP C 1 177 ? 36.007 2.767 74.679 1.00 70.10 177 ASP C N 1
ATOM 5390 C CA . ASP C 1 177 ? 36.162 1.314 74.773 1.00 72.72 177 ASP C CA 1
ATOM 5391 C C . ASP C 1 177 ? 37.568 0.877 74.410 1.00 72.74 177 ASP C C 1
ATOM 5392 O O . ASP C 1 177 ? 38.102 -0.093 74.950 1.00 77.09 177 ASP C O 1
ATOM 5397 N N . TYR C 1 178 ? 38.158 1.610 73.483 1.00 69.49 178 TYR C N 1
ATOM 5398 C CA . TYR C 1 178 ? 39.535 1.405 73.097 1.00 72.70 178 TYR C CA 1
ATOM 5399 C C . TYR C 1 178 ? 40.440 1.749 74.274 1.00 71.84 178 TYR C C 1
ATOM 5400 O O . TYR C 1 178 ? 41.313 0.975 74.626 1.00 76.23 178 TYR C O 1
ATOM 5409 N N . LEU C 1 179 ? 40.199 2.897 74.898 1.00 72.51 179 LEU C N 1
ATOM 5410 C CA . LEU C 1 179 ? 40.994 3.350 76.037 1.00 70.45 179 LEU C CA 1
ATOM 5411 C C . LEU C 1 179 ? 41.055 2.347 77.180 1.00 77.12 179 LEU C C 1
ATOM 5412 O O . LEU C 1 179 ? 42.134 1.903 77.560 1.00 79.64 179 LEU C O 1
ATOM 5417 N N . SER C 1 180 ? 39.900 1.983 77.729 1.00 77.56 180 SER C N 1
ATOM 5418 C CA . SER C 1 180 ? 39.888 1.104 78.892 1.00 80.08 180 SER C CA 1
ATOM 5419 C C . SER C 1 180 ? 40.337 -0.302 78.514 1.00 84.34 180 SER C C 1
ATOM 5420 O O . SER C 1 180 ? 40.641 -1.103 79.388 1.00 92.14 180 SER C O 1
ATOM 5423 N N . LEU C 1 181 ? 40.389 -0.596 77.216 1.00 80.69 181 LEU C N 1
ATOM 5424 C CA . LEU C 1 181 ? 40.962 -1.861 76.748 1.00 80.08 181 LEU C CA 1
ATOM 5425 C C . LEU C 1 181 ? 42.489 -1.789 76.704 1.00 89.78 181 LEU C C 1
ATOM 5426 O O . LEU C 1 181 ? 43.165 -2.804 76.904 1.00 94.81 181 LEU C O 1
ATOM 5431 N N . LEU C 1 182 ? 43.030 -0.603 76.415 1.00 84.29 182 LEU C N 1
ATOM 5432 C CA . LEU C 1 182 ? 44.476 -0.412 76.368 1.00 79.98 182 LEU C CA 1
ATOM 5433 C C . LEU C 1 182 ? 44.992 -0.457 77.790 1.00 90.05 182 LEU C C 1
ATOM 5434 O O . LEU C 1 182 ? 45.894 -1.231 78.116 1.00 92.18 182 LEU C O 1
ATOM 5439 N N . GLU C 1 183 ? 44.401 0.389 78.626 1.00 91.46 183 GLU C N 1
ATOM 5440 C CA . GLU C 1 183 ? 44.699 0.442 80.049 1.00 89.88 183 GLU C CA 1
ATOM 5441 C C . GLU C 1 183 ? 44.661 -0.939 80.672 1.00 92.65 183 GLU C C 1
ATOM 5442 O O . GLU C 1 183 ? 45.683 -1.456 81.119 1.00 94.49 183 GLU C O 1
ATOM 5448 N N . SER C 1 184 ? 43.480 -1.543 80.681 1.00 89.87 184 SER C N 1
ATOM 5449 C CA . SER C 1 184 ? 43.310 -2.816 81.357 1.00 90.29 184 SER C CA 1
ATOM 5450 C C . SER C 1 184 ? 44.176 -3.928 80.753 1.00 91.20 184 SER C C 1
ATOM 5451 O O . SER C 1 184 ? 44.361 -4.967 81.379 1.00 95.94 184 SER C O 1
ATOM 5454 N N . ALA C 1 185 ? 44.730 -3.708 79.562 1.00 91.66 185 ALA C N 1
ATOM 5455 C CA . ALA C 1 185 ? 45.610 -4.715 78.955 1.00 101.94 185 ALA C CA 1
ATOM 5456 C C . ALA C 1 185 ? 46.973 -4.729 79.640 1.00 104.85 185 ALA C C 1
ATOM 5457 O O . ALA C 1 185 ? 47.253 -3.867 80.483 1.00 106.29 185 ALA C O 1
ATOM 5459 N N . HIS C 1 186 ? 47.832 -5.683 79.275 1.00 101.44 186 HIS C N 1
ATOM 5460 C CA . HIS C 1 186 ? 49.201 -5.642 79.792 1.00 109.08 186 HIS C CA 1
ATOM 5461 C C . HIS C 1 186 ? 50.309 -5.984 78.797 1.00 107.14 186 HIS C C 1
ATOM 5462 O O . HIS C 1 186 ? 50.416 -7.120 78.334 1.00 103.40 186 HIS C O 1
ATOM 5469 N N . LEU C 1 187 ? 51.169 -5.007 78.517 1.00 105.89 187 LEU C N 1
ATOM 5470 C CA . LEU C 1 187 ? 52.344 -5.275 77.702 1.00 110.07 187 LEU C CA 1
ATOM 5471 C C . LEU C 1 187 ? 53.599 -4.847 78.475 1.00 109.85 187 LEU C C 1
ATOM 5472 O O . LEU C 1 187 ? 53.639 -3.769 79.087 1.00 100.59 187 LEU C O 1
ATOM 5477 N N . PRO C 1 188 ? 54.613 -5.730 78.479 1.00 109.65 188 PRO C N 1
ATOM 5478 C CA . PRO C 1 188 ? 55.944 -5.587 79.098 1.00 109.24 188 PRO C CA 1
ATOM 5479 C C . PRO C 1 188 ? 56.952 -4.679 78.379 1.00 109.84 188 PRO C C 1
ATOM 5480 O O . PRO C 1 188 ? 57.610 -3.830 78.999 1.00 100.20 188 PRO C O 1
ATOM 5484 N N . THR C 1 189 ? 57.038 -4.868 77.063 1.00 107.93 189 THR C N 1
ATOM 5485 C CA . THR C 1 189 ? 58.135 -4.351 76.250 1.00 101.90 189 THR C CA 1
ATOM 5486 C C . THR C 1 189 ? 57.754 -3.029 75.588 1.00 102.34 189 THR C C 1
ATOM 5487 O O . THR C 1 189 ? 58.559 -2.411 74.873 1.00 99.03 189 THR C O 1
ATOM 5491 N N . ASP C 1 190 ? 56.522 -2.585 75.817 1.00 104.82 190 ASP C N 1
ATOM 5492 C CA . ASP C 1 190 ? 56.110 -1.329 75.217 1.00 98.68 190 ASP C CA 1
ATOM 5493 C C . ASP C 1 190 ? 56.394 -0.220 76.200 1.00 92.29 190 ASP C C 1
ATOM 5494 O O . ASP C 1 190 ? 55.728 -0.085 77.233 1.00 87.12 190 ASP C O 1
ATOM 5496 N N . GLN C 1 191 ? 57.405 0.568 75.858 1.00 90.43 191 GLN C N 1
ATOM 5497 C CA . GLN C 1 191 ? 57.690 1.791 76.573 1.00 96.17 191 GLN C CA 1
ATOM 5498 C C . GLN C 1 191 ? 56.791 2.825 75.920 1.00 90.80 191 GLN C C 1
ATOM 5499 O O . GLN C 1 191 ? 56.578 3.921 76.445 1.00 86.05 191 GLN C O 1
ATOM 5501 N N . LEU C 1 192 ? 56.264 2.450 74.756 1.00 93.16 192 LEU C N 1
ATOM 5502 C CA . LEU C 1 192 ? 55.325 3.290 74.023 1.00 92.00 192 LEU C CA 1
ATOM 5503 C C . LEU C 1 192 ? 53.853 3.104 74.429 1.00 87.44 192 LEU C C 1
ATOM 5504 O O . LEU C 1 192 ? 53.030 3.982 74.172 1.00 84.58 192 LEU C O 1
ATOM 5509 N N . LYS C 1 193 ? 53.522 2.002 75.103 1.00 87.24 193 LYS C N 1
ATOM 5510 C CA . LYS C 1 193 ? 52.144 1.814 75.573 1.00 86.50 193 LYS C CA 1
ATOM 5511 C C . LYS C 1 193 ? 51.792 2.712 76.749 1.00 82.41 193 LYS C C 1
ATOM 5512 O O . LYS C 1 193 ? 50.656 2.703 77.217 1.00 84.59 193 LYS C O 1
ATOM 5514 N N . SER C 1 194 ? 52.781 3.429 77.272 1.00 85.71 194 SER C N 1
ATOM 5515 C CA . SER C 1 194 ? 52.535 4.437 78.297 1.00 89.19 194 SER C CA 1
ATOM 5516 C C . SER C 1 194 ? 52.110 5.742 77.642 1.00 84.28 194 SER C C 1
ATOM 5517 O O . SER C 1 194 ? 51.173 6.416 78.076 1.00 73.38 194 SER C O 1
ATOM 5520 N N . SER C 1 195 ? 52.831 6.082 76.582 1.00 86.35 195 SER C N 1
ATOM 5521 C CA . SER C 1 195 ? 52.652 7.345 75.887 1.00 88.20 195 SER C CA 1
ATOM 5522 C C . SER C 1 195 ? 51.473 7.273 74.926 1.00 88.89 195 SER C C 1
ATOM 5523 O O . SER C 1 195 ? 50.871 8.294 74.574 1.00 88.26 195 SER C O 1
ATOM 5526 N N . ARG C 1 196 ? 51.159 6.053 74.498 1.00 89.07 196 ARG C N 1
ATOM 5527 C CA . ARG C 1 196 ? 50.056 5.807 73.580 1.00 81.86 196 ARG C CA 1
ATOM 5528 C C . ARG C 1 196 ? 48.723 6.046 74.294 1.00 80.74 196 ARG C C 1
ATOM 5529 O O . ARG C 1 196 ? 47.781 6.582 73.711 1.00 80.06 196 ARG C O 1
ATOM 5537 N N . ILE C 1 197 ? 48.654 5.667 75.565 1.00 77.11 197 ILE C N 1
ATOM 5538 C CA . ILE C 1 197 ? 47.472 5.950 76.364 1.00 79.87 197 ILE C CA 1
ATOM 5539 C C . ILE C 1 197 ? 47.243 7.456 76.441 1.00 73.21 197 ILE C C 1
ATOM 5540 O O . ILE C 1 197 ? 46.111 7.916 76.409 1.00 73.92 197 ILE C O 1
ATOM 5545 N N . SER C 1 198 ? 48.332 8.217 76.509 1.00 82.75 198 SER C N 1
ATOM 5546 C CA . SER C 1 198 ? 48.256 9.673 76.628 1.00 84.18 198 SER C CA 1
ATOM 5547 C C . SER C 1 198 ? 47.566 10.325 75.435 1.00 78.57 198 SER C C 1
ATOM 5548 O O . SER C 1 198 ? 46.706 11.176 75.622 1.00 78.22 198 SER C O 1
ATOM 5551 N N . LEU C 1 199 ? 47.938 9.924 74.219 1.00 77.75 199 LEU C N 1
ATOM 5552 C CA . LEU C 1 199 ? 47.270 10.413 73.011 1.00 76.96 199 LEU C CA 1
ATOM 5553 C C . LEU C 1 199 ? 45.776 10.145 73.088 1.00 77.55 199 LEU C C 1
ATOM 5554 O O . LEU C 1 199 ? 44.968 11.075 73.003 1.00 73.32 199 LEU C O 1
ATOM 5559 N N . VAL C 1 200 ? 45.423 8.870 73.269 1.00 74.67 200 VAL C N 1
ATOM 5560 C CA . VAL C 1 200 ? 44.026 8.448 73.284 1.00 70.06 200 VAL C CA 1
ATOM 5561 C C . VAL C 1 200 ? 43.189 9.256 74.253 1.00 71.19 200 VAL C C 1
ATOM 5562 O O . VAL C 1 200 ? 42.127 9.781 73.889 1.00 71.95 200 VAL C O 1
ATOM 5566 N N . VAL C 1 201 ? 43.680 9.383 75.478 1.00 71.99 201 VAL C N 1
ATOM 5567 C CA . VAL C 1 201 ? 42.941 10.103 76.510 1.00 74.84 201 VAL C CA 1
ATOM 5568 C C . VAL C 1 201 ? 42.799 11.600 76.136 1.00 71.04 201 VAL C C 1
ATOM 5569 O O . VAL C 1 201 ? 41.821 12.261 76.528 1.00 62.26 201 VAL C O 1
ATOM 5573 N N . ARG C 1 202 ? 43.753 12.090 75.333 1.00 67.42 202 ARG C N 1
ATOM 5574 C CA . ARG C 1 202 ? 43.731 13.445 74.762 1.00 70.43 202 ARG C CA 1
ATOM 5575 C C . ARG C 1 202 ? 42.839 13.584 73.524 1.00 68.72 202 ARG C C 1
ATOM 5576 O O . ARG C 1 202 ? 42.289 14.655 73.258 1.00 62.83 202 ARG C O 1
ATOM 5584 N N . LEU C 1 203 ? 42.731 12.504 72.756 1.00 68.98 203 LEU C N 1
ATOM 5585 C CA . LEU C 1 203 ? 41.823 12.455 71.620 1.00 63.69 203 LEU C CA 1
ATOM 5586 C C . LEU C 1 203 ? 40.407 12.452 72.155 1.00 68.13 203 LEU C C 1
ATOM 5587 O O . LEU C 1 203 ? 39.564 13.246 71.726 1.00 70.08 203 LEU C O 1
ATOM 5592 N N . ALA C 1 204 ? 40.163 11.543 73.096 1.00 62.85 204 ALA C N 1
ATOM 5593 C CA . ALA C 1 204 ? 38.892 11.452 73.785 1.00 57.55 204 ALA C CA 1
ATOM 5594 C C . ALA C 1 204 ? 38.464 12.804 74.364 1.00 62.73 204 ALA C C 1
ATOM 5595 O O . ALA C 1 204 ? 37.273 13.139 74.385 1.00 64.65 204 ALA C O 1
ATOM 5597 N N . LYS C 1 205 ? 39.436 13.581 74.836 1.00 64.54 205 LYS C N 1
ATOM 5598 C CA . LYS C 1 205 ? 39.149 14.933 75.305 1.00 68.72 205 LYS C CA 1
ATOM 5599 C C . LYS C 1 205 ? 38.754 15.839 74.152 1.00 65.63 205 LYS C C 1
ATOM 5600 O O . LYS C 1 205 ? 37.779 16.580 74.263 1.00 67.80 205 LYS C O 1
ATOM 5606 N N . TYR C 1 206 ? 39.510 15.778 73.056 1.00 68.67 206 TYR C N 1
ATOM 5607 C CA . TYR C 1 206 ? 39.214 16.581 71.864 1.00 67.85 206 TYR C CA 1
ATOM 5608 C C . TYR C 1 206 ? 37.819 16.272 71.351 1.00 66.21 206 TYR C C 1
ATOM 5609 O O . TYR C 1 206 ? 37.051 17.177 70.991 1.00 63.12 206 TYR C O 1
ATOM 5618 N N . LEU C 1 207 ? 37.498 14.982 71.311 1.00 60.54 207 LEU C N 1
ATOM 5619 C CA . LEU C 1 207 ? 36.216 14.570 70.769 1.00 67.87 207 LEU C CA 1
ATOM 5620 C C . LEU C 1 207 ? 35.082 14.961 71.714 1.00 71.17 207 LEU C C 1
ATOM 5621 O O . LEU C 1 207 ? 33.990 15.312 71.265 1.00 71.31 207 LEU C O 1
ATOM 5626 N N . HIS C 1 208 ? 35.354 14.922 73.017 1.00 70.24 208 HIS C N 1
ATOM 5627 C CA . HIS C 1 208 ? 34.364 15.331 74.009 1.00 73.56 208 HIS C CA 1
ATOM 5628 C C . HIS C 1 208 ? 33.953 16.794 73.831 1.00 71.49 208 HIS C C 1
ATOM 5629 O O . HIS C 1 208 ? 32.844 17.182 74.194 1.00 76.27 208 HIS C O 1
ATOM 5636 N N . GLU C 1 209 ? 34.839 17.599 73.256 1.00 69.00 209 GLU C N 1
ATOM 5637 C CA . GLU C 1 209 ? 34.554 19.011 73.068 1.00 74.46 209 GLU C CA 1
ATOM 5638 C C . GLU C 1 209 ? 33.742 19.205 71.777 1.00 74.90 209 GLU C C 1
ATOM 5639 O O . GLU C 1 209 ? 33.241 20.299 71.488 1.00 73.49 209 GLU C O 1
ATOM 5645 N N . GLN C 1 210 ? 33.563 18.124 71.024 1.00 73.57 210 GLN C N 1
ATOM 5646 C CA . GLN C 1 210 ? 32.904 18.232 69.724 1.00 67.68 210 GLN C CA 1
ATOM 5647 C C . GLN C 1 210 ? 31.393 17.964 69.682 1.00 70.09 210 GLN C C 1
ATOM 5648 O O . GLN C 1 210 ? 30.912 16.922 70.123 1.00 72.47 210 GLN C O 1
ATOM 5654 N N . THR C 1 211 ? 30.663 18.908 69.102 1.00 64.46 211 THR C N 1
ATOM 5655 C CA . THR C 1 211 ? 29.245 18.758 68.868 1.00 50.58 211 THR C CA 1
ATOM 5656 C C . THR C 1 211 ? 28.973 18.079 67.514 1.00 57.94 211 THR C C 1
ATOM 5657 O O . THR C 1 211 ? 28.453 16.991 67.477 1.00 72.37 211 THR C O 1
ATOM 5661 N N . GLU C 1 212 ? 29.324 18.704 66.399 1.00 62.71 212 GLU C N 1
ATOM 5662 C CA . GLU C 1 212 ? 29.112 18.103 65.071 1.00 61.97 212 GLU C CA 1
ATOM 5663 C C . GLU C 1 212 ? 30.421 17.546 64.477 1.00 58.68 212 GLU C C 1
ATOM 5664 O O . GLU C 1 212 ? 31.512 18.116 64.699 1.00 50.01 212 GLU C O 1
ATOM 5670 N N . LEU C 1 213 ? 30.337 16.452 63.708 1.00 59.59 213 LEU C N 1
ATOM 5671 C CA . LEU C 1 213 ? 31.580 15.895 63.172 1.00 57.50 213 LEU C CA 1
ATOM 5672 C C . LEU C 1 213 ? 31.726 16.408 61.748 1.00 60.99 213 LEU C C 1
ATOM 5673 O O . LEU C 1 213 ? 31.347 15.763 60.760 1.00 55.56 213 LEU C O 1
ATOM 5678 N N . THR C 1 214 ? 32.433 17.524 61.652 1.00 61.39 214 THR C N 1
ATOM 5679 C CA . THR C 1 214 ? 32.501 18.246 60.405 1.00 58.92 214 THR C CA 1
ATOM 5680 C C . THR C 1 214 ? 33.813 17.782 59.855 1.00 58.92 214 THR C C 1
ATOM 5681 O O . THR C 1 214 ? 34.514 17.015 60.510 1.00 59.76 214 THR C O 1
ATOM 5685 N N . GLN C 1 215 ? 34.164 18.237 58.668 1.00 61.84 215 GLN C N 1
ATOM 5686 C CA . GLN C 1 215 ? 35.387 17.758 58.060 1.00 58.98 215 GLN C CA 1
ATOM 5687 C C . GLN C 1 215 ? 36.644 18.176 58.851 1.00 60.41 215 GLN C C 1
ATOM 5688 O O . GLN C 1 215 ? 37.644 17.445 58.836 1.00 60.44 215 GLN C O 1
ATOM 5694 N N . ASP C 1 216 ? 36.578 19.311 59.561 1.00 57.40 216 ASP C N 1
ATOM 5695 C CA . ASP C 1 216 ? 37.638 19.719 60.495 1.00 55.52 216 ASP C CA 1
ATOM 5696 C C . ASP C 1 216 ? 37.937 18.589 61.453 1.00 58.49 216 ASP C C 1
ATOM 5697 O O . ASP C 1 216 ? 39.076 18.158 61.603 1.00 60.75 216 ASP C O 1
ATOM 5702 N N . VAL C 1 217 ? 36.887 18.121 62.112 1.00 57.66 217 VAL C N 1
ATOM 5703 C CA . VAL C 1 217 ? 37.025 17.108 63.134 1.00 56.32 217 VAL C CA 1
ATOM 5704 C C . VAL C 1 217 ? 37.607 15.829 62.570 1.00 54.39 217 VAL C C 1
ATOM 5705 O O . VAL C 1 217 ? 38.460 15.200 63.196 1.00 51.26 217 VAL C O 1
ATOM 5709 N N . HIS C 1 218 ? 37.139 15.457 61.382 1.00 51.09 218 HIS C N 1
ATOM 5710 C CA . HIS C 1 218 ? 37.687 14.321 60.675 1.00 51.53 218 HIS C CA 1
ATOM 5711 C C . HIS C 1 218 ? 39.225 14.463 60.589 1.00 62.13 218 HIS C C 1
ATOM 5712 O O . HIS C 1 218 ? 39.988 13.500 60.806 1.00 55.47 218 HIS C O 1
ATOM 5719 N N . ASP C 1 219 ? 39.672 15.674 60.267 1.00 57.02 219 ASP C N 1
ATOM 5720 C CA . ASP C 1 219 ? 41.080 15.917 60.058 1.00 51.57 219 ASP C CA 1
ATOM 5721 C C . ASP C 1 219 ? 41.855 15.817 61.351 1.00 57.57 219 ASP C C 1
ATOM 5722 O O . ASP C 1 219 ? 42.804 15.050 61.443 1.00 61.38 219 ASP C O 1
ATOM 5727 N N . GLU C 1 220 ? 41.429 16.566 62.358 1.00 59.62 220 GLU C N 1
ATOM 5728 C CA . GLU C 1 220 ? 42.052 16.508 63.681 1.00 61.56 220 GLU C CA 1
ATOM 5729 C C . GLU C 1 220 ? 42.184 15.095 64.240 1.00 61.18 220 GLU C C 1
ATOM 5730 O O . GLU C 1 220 ? 43.272 14.708 64.667 1.00 62.51 220 GLU C O 1
ATOM 5736 N N . ILE C 1 221 ? 41.083 14.338 64.235 1.00 56.32 221 ILE C N 1
ATOM 5737 C CA . ILE C 1 221 ? 41.125 12.926 64.605 1.00 55.95 221 ILE C CA 1
ATOM 5738 C C . ILE C 1 221 ? 42.186 12.197 63.801 1.00 58.82 221 ILE C C 1
ATOM 5739 O O . ILE C 1 221 ? 42.996 11.465 64.357 1.00 61.99 221 ILE C O 1
ATOM 5744 N N . ALA C 1 222 ? 42.177 12.409 62.489 1.00 53.98 222 ALA C N 1
ATOM 5745 C CA . ALA C 1 222 ? 43.100 11.713 61.611 1.00 59.93 222 ALA C CA 1
ATOM 5746 C C . ALA C 1 222 ? 44.538 11.958 62.046 1.00 64.73 222 ALA C C 1
ATOM 5747 O O . ALA C 1 222 ? 45.403 11.088 61.882 1.00 64.54 222 ALA C O 1
ATOM 5749 N N . VAL C 1 223 ? 44.786 13.131 62.624 1.00 60.71 223 VAL C N 1
ATOM 5750 C CA . VAL C 1 223 ? 46.120 13.456 63.098 1.00 63.44 223 VAL C CA 1
ATOM 5751 C C . VAL C 1 223 ? 46.455 12.608 64.307 1.00 60.79 223 VAL C C 1
ATOM 5752 O O . VAL C 1 223 ? 47.508 11.976 64.337 1.00 62.42 223 VAL C O 1
ATOM 5756 N N . TYR C 1 224 ? 45.566 12.592 65.296 1.00 57.03 224 TYR C N 1
ATOM 5757 C CA . TYR C 1 224 ? 45.766 11.735 66.452 1.00 58.51 224 TYR C CA 1
ATOM 5758 C C . TYR C 1 224 ? 45.980 10.301 65.994 1.00 60.95 224 TYR C C 1
ATOM 5759 O O . TYR C 1 224 ? 46.866 9.617 66.486 1.00 62.69 224 TYR C O 1
ATOM 5768 N N . VAL C 1 225 ? 45.184 9.839 65.038 1.00 59.33 225 VAL C N 1
ATOM 5769 C CA . VAL C 1 225 ? 45.296 8.448 64.633 1.00 61.78 225 VAL C CA 1
ATOM 5770 C C . VAL C 1 225 ? 46.646 8.186 63.964 1.00 67.25 225 VAL C C 1
ATOM 5771 O O . VAL C 1 225 ? 47.240 7.119 64.149 1.00 69.38 225 VAL C O 1
ATOM 5775 N N . LYS C 1 226 ? 47.157 9.174 63.233 1.00 65.80 226 LYS C N 1
ATOM 5776 C CA . LYS C 1 226 ? 48.477 9.035 62.614 1.00 64.82 226 LYS C CA 1
ATOM 5777 C C . LYS C 1 226 ? 49.566 8.914 63.678 1.00 71.30 226 LYS C C 1
ATOM 5778 O O . LYS C 1 226 ? 50.398 8.008 63.601 1.00 76.34 226 LYS C O 1
ATOM 5784 N N . LYS C 1 227 ? 49.557 9.815 64.664 1.00 66.70 227 LYS C N 1
ATOM 5785 C CA . LYS C 1 227 ? 50.549 9.780 65.736 1.00 66.16 227 LYS C CA 1
ATOM 5786 C C . LYS C 1 227 ? 50.476 8.460 66.496 1.00 70.42 227 LYS C C 1
ATOM 5787 O O . LYS C 1 227 ? 51.501 7.832 66.748 1.00 77.01 227 LYS C O 1
ATOM 5793 N N . LEU C 1 228 ? 49.265 8.030 66.830 1.00 69.06 228 LEU C N 1
ATOM 5794 C CA . LEU C 1 228 ? 49.064 6.713 67.426 1.00 72.60 228 LEU C CA 1
ATOM 5795 C C . LEU C 1 228 ? 49.735 5.629 66.601 1.00 70.55 228 LEU C C 1
ATOM 5796 O O . LEU C 1 228 ? 50.502 4.838 67.127 1.00 74.46 228 LEU C O 1
ATOM 5801 N N . TRP C 1 229 ? 49.463 5.620 65.303 1.00 68.47 229 TRP C N 1
ATOM 5802 C CA . TRP C 1 229 ? 50.012 4.615 64.391 1.00 75.79 229 TRP C CA 1
ATOM 5803 C C . TRP C 1 229 ? 51.551 4.574 64.336 1.00 80.27 229 TRP C C 1
ATOM 5804 O O . TRP C 1 229 ? 52.150 3.559 63.948 1.00 79.12 229 TRP C O 1
ATOM 5815 N N . GLU C 1 230 ? 52.180 5.688 64.694 1.00 73.21 230 GLU C N 1
ATOM 5816 C CA . GLU C 1 230 ? 53.630 5.795 64.681 1.00 74.99 230 GLU C CA 1
ATOM 5817 C C . GLU C 1 230 ? 54.252 5.178 65.948 1.00 84.21 230 GLU C C 1
ATOM 5818 O O . GLU C 1 230 ? 55.421 4.772 65.962 1.00 89.64 230 GLU C O 1
ATOM 5824 N N . MET C 1 231 ? 53.439 5.060 66.989 1.00 75.73 231 MET C N 1
ATOM 5825 C CA . MET C 1 231 ? 53.880 4.598 68.298 1.00 73.27 231 MET C CA 1
ATOM 5826 C C . MET C 1 231 ? 53.860 3.064 68.398 1.00 79.52 231 MET C C 1
ATOM 5827 O O . MET C 1 231 ? 53.790 2.492 69.491 1.00 72.64 231 MET C O 1
ATOM 5832 N N . GLN C 1 232 ? 53.793 2.423 67.232 1.00 83.86 232 GLN C N 1
ATOM 5833 C CA . GLN C 1 232 ? 54.021 0.980 67.108 1.00 89.08 232 GLN C CA 1
ATOM 5834 C C . GLN C 1 232 ? 53.062 0.201 67.997 1.00 83.97 232 GLN C C 1
ATOM 5835 O O . GLN C 1 232 ? 53.492 -0.514 68.914 1.00 80.61 232 GLN C O 1
ATOM 5841 N N . PRO C 1 233 ? 51.755 0.335 67.721 1.00 83.10 233 PRO C N 1
ATOM 5842 C CA . PRO C 1 233 ? 50.697 -0.188 68.585 1.00 81.57 233 PRO C CA 1
ATOM 5843 C C . PRO C 1 233 ? 50.593 -1.713 68.519 1.00 79.55 233 PRO C C 1
ATOM 5844 O O . PRO C 1 233 ? 51.098 -2.348 67.580 1.00 72.02 233 PRO C O 1
ATOM 5848 N N . ALA C 1 234 ? 49.913 -2.288 69.506 1.00 76.66 234 ALA C N 1
ATOM 5849 C CA . ALA C 1 234 ? 49.744 -3.729 69.577 1.00 75.75 234 ALA C CA 1
ATOM 5850 C C . ALA C 1 234 ? 48.803 -4.193 68.471 1.00 81.60 234 ALA C C 1
ATOM 5851 O O . ALA C 1 234 ? 48.308 -3.380 67.694 1.00 88.63 234 ALA C O 1
ATOM 5853 N N . GLU C 1 235 ? 48.548 -5.495 68.391 1.00 81.33 235 GLU C N 1
ATOM 5854 C CA . GLU C 1 235 ? 47.670 -6.017 67.346 1.00 84.31 235 GLU C CA 1
ATOM 5855 C C . GLU C 1 235 ? 46.211 -5.742 67.706 1.00 83.30 235 GLU C C 1
ATOM 5856 O O . GLU C 1 235 ? 45.362 -5.557 66.839 1.00 81.95 235 GLU C O 1
ATOM 5862 N N . PHE C 1 236 ? 45.924 -5.700 68.998 1.00 83.53 236 PHE C N 1
ATOM 5863 C CA . PHE C 1 236 ? 44.552 -5.537 69.426 1.00 84.19 236 PHE C CA 1
ATOM 5864 C C . PHE C 1 236 ? 44.089 -4.088 69.245 1.00 87.21 236 PHE C C 1
ATOM 5865 O O . PHE C 1 236 ? 42.888 -3.836 69.133 1.00 91.72 236 PHE C O 1
ATOM 5873 N N . GLU C 1 237 ? 45.025 -3.139 69.215 1.00 84.54 237 GLU C N 1
ATOM 5874 C CA . GLU C 1 237 ? 44.672 -1.731 69.010 1.00 79.96 237 GLU C CA 1
ATOM 5875 C C . GLU C 1 237 ? 44.476 -1.442 67.526 1.00 80.04 237 GLU C C 1
ATOM 5876 O O . GLU C 1 237 ? 43.881 -0.431 67.133 1.00 78.19 237 GLU C O 1
ATOM 5882 N N . GLU C 1 238 ? 45.016 -2.333 66.707 1.00 83.38 238 GLU C N 1
ATOM 5883 C CA . GLU C 1 238 ? 45.049 -2.161 65.261 1.00 85.53 238 GLU C CA 1
ATOM 5884 C C . GLU C 1 238 ? 43.637 -2.022 64.672 1.00 87.22 238 GLU C C 1
ATOM 5885 O O . GLU C 1 238 ? 43.415 -1.217 63.763 1.00 86.82 238 GLU C O 1
ATOM 5891 N N . GLU C 1 239 ? 42.680 -2.784 65.204 1.00 87.71 239 GLU C N 1
ATOM 5892 C CA . GLU C 1 239 ? 41.304 -2.755 64.690 1.00 81.61 239 GLU C CA 1
ATOM 5893 C C . GLU C 1 239 ? 40.472 -1.553 65.205 1.00 72.11 239 GLU C C 1
ATOM 5894 O O . GLU C 1 239 ? 39.551 -1.098 64.520 1.00 65.73 239 GLU C O 1
ATOM 5900 N N . PHE C 1 240 ? 40.806 -1.019 66.381 1.00 66.97 240 PHE C N 1
ATOM 5901 C CA . PHE C 1 240 ? 40.141 0.205 66.846 1.00 66.59 240 PHE C CA 1
ATOM 5902 C C . PHE C 1 240 ? 40.513 1.409 66.016 1.00 62.91 240 PHE C C 1
ATOM 5903 O O . PHE C 1 240 ? 39.674 2.278 65.770 1.00 55.44 240 PHE C O 1
ATOM 5911 N N . LEU C 1 241 ? 41.777 1.473 65.608 1.00 58.88 241 LEU C N 1
ATOM 5912 C CA . LEU C 1 241 ? 42.257 2.661 64.920 1.00 62.94 241 LEU C CA 1
ATOM 5913 C C . LEU C 1 241 ? 41.694 2.744 63.509 1.00 62.72 241 LEU C C 1
ATOM 5914 O O . LEU C 1 241 ? 41.554 3.834 62.958 1.00 57.81 241 LEU C O 1
ATOM 5919 N N . LYS C 1 242 ? 41.370 1.591 62.925 1.00 64.86 242 LYS C N 1
ATOM 5920 C CA . LYS C 1 242 ? 40.822 1.572 61.569 1.00 63.98 242 LYS C CA 1
ATOM 5921 C C . LYS C 1 242 ? 39.402 2.100 61.563 1.00 64.82 242 LYS C C 1
ATOM 5922 O O . LYS C 1 242 ? 39.003 2.793 60.628 1.00 65.34 242 LYS C O 1
ATOM 5928 N N . LYS C 1 243 ? 38.653 1.777 62.619 1.00 65.38 243 LYS C N 1
ATOM 5929 C CA . LYS C 1 243 ? 37.279 2.238 62.767 1.00 58.09 243 LYS C CA 1
ATOM 5930 C C . LYS C 1 243 ? 37.186 3.687 63.224 1.00 58.53 243 LYS C C 1
ATOM 5931 O O . LYS C 1 243 ? 36.217 4.367 62.915 1.00 66.90 243 LYS C O 1
ATOM 5937 N N . ILE C 1 244 ? 38.187 4.173 63.944 1.00 52.56 244 ILE C N 1
ATOM 5938 C CA . ILE C 1 244 ? 38.159 5.566 64.384 1.00 55.00 244 ILE C CA 1
ATOM 5939 C C . ILE C 1 244 ? 38.480 6.543 63.243 1.00 55.45 244 ILE C C 1
ATOM 5940 O O . ILE C 1 244 ? 38.001 7.674 63.210 1.00 48.79 244 ILE C O 1
ATOM 5945 N N . SER C 1 245 ? 39.311 6.096 62.311 1.00 60.08 245 SER C N 1
ATOM 5946 C CA . SER C 1 245 ? 39.747 6.933 61.206 1.00 54.54 245 SER C CA 1
ATOM 5947 C C . SER C 1 245 ? 39.863 6.098 59.948 1.00 57.15 245 SER C C 1
ATOM 5948 O O . SER C 1 245 ? 40.963 5.678 59.576 1.00 56.29 245 SER C O 1
ATOM 5951 N N . PRO C 1 246 ? 38.719 5.834 59.296 1.00 64.81 246 PRO C N 1
ATOM 5952 C CA . PRO C 1 246 ? 38.770 4.881 58.182 1.00 67.27 246 PRO C CA 1
ATOM 5953 C C . PRO C 1 246 ? 39.261 5.526 56.878 1.00 65.30 246 PRO C C 1
ATOM 5954 O O . PRO C 1 246 ? 39.376 6.752 56.801 1.00 62.13 246 PRO C O 1
ATOM 5958 N N . LEU C 1 247 ? 39.479 4.708 55.853 1.00 62.12 247 LEU C N 1
ATOM 5959 C CA . LEU C 1 247 ? 39.990 5.214 54.594 1.00 58.89 247 LEU C CA 1
ATOM 5960 C C . LEU C 1 247 ? 38.848 5.978 53.939 1.00 58.34 247 LEU C C 1
ATOM 5961 O O . LEU C 1 247 ? 37.738 5.459 53.810 1.00 59.14 247 LEU C O 1
ATOM 5966 N N . PRO C 1 248 ? 39.117 7.231 53.553 1.00 56.02 248 PRO C N 1
ATOM 5967 C CA . PRO C 1 248 ? 38.141 8.221 53.069 1.00 54.07 248 PRO C CA 1
ATOM 5968 C C . PRO C 1 248 ? 37.573 7.982 51.672 1.00 52.34 248 PRO C C 1
ATOM 5969 O O . PRO C 1 248 ? 36.624 8.657 51.292 1.00 49.75 248 PRO C O 1
ATOM 5973 N N . PHE C 1 249 ? 38.178 7.092 50.899 1.00 52.77 249 PHE C N 1
ATOM 5974 C CA . PHE C 1 249 ? 37.928 7.081 49.454 1.00 55.51 249 PHE C CA 1
ATOM 5975 C C . PHE C 1 249 ? 36.493 6.836 49.083 1.00 51.41 249 PHE C C 1
ATOM 5976 O O . PHE C 1 249 ? 35.892 7.629 48.349 1.00 51.90 249 PHE C O 1
ATOM 5984 N N . ILE C 1 250 ? 35.957 5.738 49.600 1.00 52.09 250 ILE C N 1
ATOM 5985 C CA . ILE C 1 250 ? 34.549 5.403 49.419 1.00 53.69 250 ILE C CA 1
ATOM 5986 C C . ILE C 1 250 ? 33.640 6.426 50.084 1.00 46.22 250 ILE C C 1
ATOM 5987 O O . ILE C 1 250 ? 32.777 6.959 49.417 1.00 43.30 250 ILE C O 1
ATOM 5992 N N . ASP C 1 251 ? 33.851 6.735 51.368 1.00 49.04 251 ASP C N 1
ATOM 5993 C CA . ASP C 1 251 ? 33.113 7.864 51.971 1.00 51.35 251 ASP C CA 1
ATOM 5994 C C . ASP C 1 251 ? 33.180 9.139 51.139 1.00 45.20 251 ASP C C 1
ATOM 5995 O O . ASP C 1 251 ? 32.147 9.715 50.842 1.00 47.06 251 ASP C O 1
ATOM 6000 N N . ASN C 1 252 ? 34.381 9.566 50.748 1.00 44.04 252 ASN C N 1
ATOM 6001 C CA . ASN C 1 252 ? 34.528 10.834 50.024 1.00 50.04 252 ASN C CA 1
ATOM 6002 C C . ASN C 1 252 ? 33.762 10.861 48.719 1.00 50.96 252 ASN C C 1
ATOM 6003 O O . ASN C 1 252 ? 33.276 11.910 48.316 1.00 50.24 252 ASN C O 1
ATOM 6008 N N . THR C 1 253 ? 33.659 9.698 48.078 1.00 50.86 253 THR C N 1
ATOM 6009 C CA . THR C 1 253 ? 32.905 9.532 46.840 1.00 44.66 253 THR C CA 1
ATOM 6010 C C . THR C 1 253 ? 31.422 9.741 47.086 1.00 48.23 253 THR C C 1
ATOM 6011 O O . THR C 1 253 ? 30.738 10.366 46.300 1.00 57.17 253 THR C O 1
ATOM 6015 N N . VAL C 1 254 ? 30.910 9.199 48.180 1.00 48.65 254 VAL C N 1
ATOM 6016 C CA . VAL C 1 254 ? 29.517 9.414 48.535 1.00 46.54 254 VAL C CA 1
ATOM 6017 C C . VAL C 1 254 ? 29.250 10.899 48.818 1.00 44.69 254 VAL C C 1
ATOM 6018 O O . VAL C 1 254 ? 28.224 11.428 48.440 1.00 49.81 254 VAL C O 1
ATOM 6022 N N . ARG C 1 255 ? 30.191 11.594 49.425 1.00 44.03 255 ARG C N 1
ATOM 6023 C CA . ARG C 1 255 ? 29.972 13.003 49.694 1.00 48.76 255 ARG C CA 1
ATOM 6024 C C . ARG C 1 255 ? 29.824 13.909 48.457 1.00 50.95 255 ARG C C 1
ATOM 6025 O O . ARG C 1 255 ? 28.974 14.788 48.478 1.00 50.45 255 ARG C O 1
ATOM 6033 N N . ILE C 1 256 ? 30.617 13.721 47.393 1.00 48.41 256 ILE C N 1
ATOM 6034 C CA . ILE C 1 256 ? 30.499 14.644 46.246 1.00 52.95 256 ILE C CA 1
ATOM 6035 C C . ILE C 1 256 ? 29.334 14.308 45.351 1.00 59.63 256 ILE C C 1
ATOM 6036 O O . ILE C 1 256 ? 28.719 15.200 44.757 1.00 69.15 256 ILE C O 1
ATOM 6041 N N . LEU C 1 257 ? 29.033 13.025 45.237 1.00 55.20 257 LEU C N 1
ATOM 6042 C CA . LEU C 1 257 ? 27.854 12.620 44.498 1.00 59.37 257 LEU C CA 1
ATOM 6043 C C . LEU C 1 257 ? 26.571 13.143 45.183 1.00 66.74 257 LEU C C 1
ATOM 6044 O O . LEU C 1 257 ? 25.526 13.253 44.543 1.00 77.17 257 LEU C O 1
ATOM 6049 N N . THR C 1 258 ? 26.656 13.497 46.466 1.00 56.48 258 THR C N 1
ATOM 6050 C CA . THR C 1 258 ? 25.481 13.938 47.213 1.00 54.37 258 THR C CA 1
ATOM 6051 C C . THR C 1 258 ? 25.191 15.457 47.110 1.00 63.82 258 THR C C 1
ATOM 6052 O O . THR C 1 258 ? 24.017 15.877 47.027 1.00 63.95 258 THR C O 1
ATOM 6056 N N . MET D 1 1 ? 19.099 -21.698 65.277 1.00 135.76 1 MET D N 1
ATOM 6057 C CA . MET D 1 1 ? 18.943 -22.863 66.140 1.00 136.40 1 MET D CA 1
ATOM 6058 C C . MET D 1 1 ? 19.514 -24.144 65.521 1.00 135.67 1 MET D C 1
ATOM 6059 O O . MET D 1 1 ? 18.828 -24.841 64.776 1.00 132.81 1 MET D O 1
ATOM 6064 N N . LEU D 1 2 ? 20.767 -24.452 65.850 1.00 135.31 2 LEU D N 1
ATOM 6065 C CA . LEU D 1 2 ? 21.469 -25.593 65.262 1.00 136.27 2 LEU D CA 1
ATOM 6066 C C . LEU D 1 2 ? 21.584 -26.802 66.208 1.00 139.68 2 LEU D C 1
ATOM 6067 O O . LEU D 1 2 ? 21.912 -26.641 67.390 1.00 136.40 2 LEU D O 1
ATOM 6072 N N . SER D 1 3 ? 21.282 -27.994 65.679 1.00 139.43 3 SER D N 1
ATOM 6073 C CA . SER D 1 3 ? 21.492 -29.279 66.373 1.00 134.03 3 SER D CA 1
ATOM 6074 C C . SER D 1 3 ? 21.060 -29.271 67.845 1.00 136.44 3 SER D C 1
ATOM 6075 O O . SER D 1 3 ? 19.905 -28.961 68.157 1.00 137.43 3 SER D O 1
ATOM 6078 N N . SER D 1 4 ? 21.992 -29.603 68.742 1.00 130.13 4 SER D N 1
ATOM 6079 C CA . SER D 1 4 ? 21.692 -29.639 70.173 1.00 129.16 4 SER D CA 1
ATOM 6080 C C . SER D 1 4 ? 22.765 -28.993 71.055 1.00 127.11 4 SER D C 1
ATOM 6081 O O . SER D 1 4 ? 23.746 -28.453 70.555 1.00 127.83 4 SER D O 1
ATOM 6084 N N . THR D 1 5 ? 22.564 -29.068 72.369 1.00 125.39 5 THR D N 1
ATOM 6085 C CA . THR D 1 5 ? 23.371 -28.335 73.353 1.00 123.67 5 THR D CA 1
ATOM 6086 C C . THR D 1 5 ? 24.868 -28.590 73.258 1.00 124.00 5 THR D C 1
ATOM 6087 O O . THR D 1 5 ? 25.676 -27.690 73.503 1.00 121.28 5 THR D O 1
ATOM 6091 N N . LYS D 1 6 ? 25.235 -29.809 72.877 1.00 127.23 6 LYS D N 1
ATOM 6092 C CA . LYS D 1 6 ? 26.640 -30.150 72.676 1.00 126.30 6 LYS D CA 1
ATOM 6093 C C . LYS D 1 6 ? 27.323 -29.191 71.691 1.00 123.03 6 LYS D C 1
ATOM 6094 O O . LYS D 1 6 ? 28.539 -29.016 71.721 1.00 121.49 6 LYS D O 1
ATOM 6096 N N . GLU D 1 7 ? 26.527 -28.567 70.829 1.00 123.71 7 GLU D N 1
ATOM 6097 C CA . GLU D 1 7 ? 27.031 -27.621 69.835 1.00 128.53 7 GLU D CA 1
ATOM 6098 C C . GLU D 1 7 ? 27.283 -26.237 70.427 1.00 123.99 7 GLU D C 1
ATOM 6099 O O . GLU D 1 7 ? 28.401 -25.720 70.384 1.00 121.76 7 GLU D O 1
ATOM 6105 N N . TYR D 1 8 ? 26.218 -25.630 70.938 1.00 121.86 8 TYR D N 1
ATOM 6106 C CA . TYR D 1 8 ? 26.270 -24.276 71.469 1.00 115.23 8 TYR D CA 1
ATOM 6107 C C . TYR D 1 8 ? 27.421 -24.070 72.444 1.00 114.40 8 TYR D C 1
ATOM 6108 O O . TYR D 1 8 ? 28.045 -23.011 72.461 1.00 120.49 8 TYR D O 1
ATOM 6117 N N . LEU D 1 9 ? 27.731 -25.089 73.231 1.00 113.50 9 LEU D N 1
ATOM 6118 C CA . LEU D 1 9 ? 28.804 -24.953 74.206 1.00 116.32 9 LEU D CA 1
ATOM 6119 C C . LEU D 1 9 ? 30.196 -24.859 73.573 1.00 117.81 9 LEU D C 1
ATOM 6120 O O . LEU D 1 9 ? 31.040 -24.099 74.048 1.00 115.47 9 LEU D O 1
ATOM 6125 N N . GLN D 1 10 ? 30.434 -25.600 72.494 1.00 118.48 10 GLN D N 1
ATOM 6126 C CA . GLN D 1 10 ? 31.727 -25.519 71.814 1.00 116.53 10 GLN D CA 1
ATOM 6127 C C . GLN D 1 10 ? 31.795 -24.247 70.986 1.00 116.82 10 GLN D C 1
ATOM 6128 O O . GLN D 1 10 ? 32.884 -23.735 70.715 1.00 112.50 10 GLN D O 1
ATOM 6134 N N . ALA D 1 11 ? 30.628 -23.741 70.588 1.00 114.25 11 ALA D N 1
ATOM 6135 C CA . ALA D 1 11 ? 30.557 -22.459 69.916 1.00 105.59 11 ALA D CA 1
ATOM 6136 C C . ALA D 1 11 ? 31.158 -21.429 70.854 1.00 103.38 11 ALA D C 1
ATOM 6137 O O . ALA D 1 11 ? 31.904 -20.556 70.426 1.00 108.83 11 ALA D O 1
ATOM 6139 N N . LEU D 1 12 ? 30.861 -21.559 72.142 1.00 99.73 12 LEU D N 1
ATOM 6140 C CA . LEU D 1 12 ? 31.481 -20.716 73.164 1.00 102.65 12 LEU D CA 1
ATOM 6141 C C . LEU D 1 12 ? 32.983 -20.994 73.350 1.00 105.75 12 LEU D C 1
ATOM 6142 O O . LEU D 1 12 ? 33.745 -20.102 73.733 1.00 104.03 12 LEU D O 1
ATOM 6147 N N . ARG D 1 13 ? 33.403 -22.233 73.100 1.00 108.31 13 ARG D N 1
ATOM 6148 C CA . ARG D 1 13 ? 34.810 -22.615 73.248 1.00 107.97 13 ARG D CA 1
ATOM 6149 C C . ARG D 1 13 ? 35.622 -22.200 72.040 1.00 105.90 13 ARG D C 1
ATOM 6150 O O . ARG D 1 13 ? 36.782 -21.804 72.162 1.00 103.80 13 ARG D O 1
ATOM 6158 N N . ASP D 1 14 ? 35.006 -22.333 70.870 1.00 107.33 14 ASP D N 1
ATOM 6159 C CA . ASP D 1 14 ? 35.617 -21.919 69.618 1.00 108.85 14 ASP D CA 1
ATOM 6160 C C . ASP D 1 14 ? 35.699 -20.395 69.587 1.00 104.68 14 ASP D C 1
ATOM 6161 O O . ASP D 1 14 ? 36.580 -19.815 68.954 1.00 101.37 14 ASP D O 1
ATOM 6166 N N . GLY D 1 15 ? 34.784 -19.749 70.299 1.00 104.43 15 GLY D N 1
ATOM 6167 C CA . GLY D 1 15 ? 34.797 -18.305 70.410 1.00 102.65 15 GLY D CA 1
ATOM 6168 C C . GLY D 1 15 ? 33.790 -17.633 69.499 1.00 102.43 15 GLY D C 1
ATOM 6169 O O . GLY D 1 15 ? 33.846 -16.416 69.299 1.00 101.82 15 GLY D O 1
ATOM 6170 N N . LYS D 1 16 ? 32.866 -18.411 68.941 1.00 99.58 16 LYS D N 1
ATOM 6171 C CA . LYS D 1 16 ? 31.827 -17.799 68.141 1.00 101.32 16 LYS D CA 1
ATOM 6172 C C . LYS D 1 16 ? 30.690 -17.504 69.090 1.00 95.93 16 LYS D C 1
ATOM 6173 O O . LYS D 1 16 ? 29.893 -18.379 69.410 1.00 94.44 16 LYS D O 1
ATOM 6179 N N . TYR D 1 17 ? 30.593 -16.241 69.483 1.00 90.84 17 TYR D N 1
ATOM 6180 C CA . TYR D 1 17 ? 29.702 -15.831 70.553 1.00 92.98 17 TYR D CA 1
ATOM 6181 C C . TYR D 1 17 ? 28.272 -15.547 70.109 1.00 99.75 17 TYR D C 1
ATOM 6182 O O . TYR D 1 17 ? 27.308 -15.899 70.802 1.00 96.27 17 TYR D O 1
ATOM 6191 N N . LEU D 1 18 ? 28.138 -14.889 68.963 1.00 94.95 18 LEU D N 1
ATOM 6192 C CA . LEU D 1 18 ? 26.820 -14.496 68.486 1.00 97.60 18 LEU D CA 1
ATOM 6193 C C . LEU D 1 18 ? 25.974 -15.736 68.221 1.00 95.68 18 LEU D C 1
ATOM 6194 O O . LEU D 1 18 ? 24.749 -15.713 68.322 1.00 97.54 18 LEU D O 1
ATOM 6199 N N . LEU D 1 19 ? 26.655 -16.826 67.903 1.00 97.37 19 LEU D N 1
ATOM 6200 C CA . LEU D 1 19 ? 26.023 -18.123 67.777 1.00 105.12 19 LEU D CA 1
ATOM 6201 C C . LEU D 1 19 ? 25.576 -18.621 69.153 1.00 106.26 19 LEU D C 1
ATOM 6202 O O . LEU D 1 19 ? 24.425 -19.004 69.344 1.00 110.28 19 LEU D O 1
ATOM 6207 N N . PHE D 1 20 ? 26.501 -18.595 70.105 1.00 100.30 20 PHE D N 1
ATOM 6208 C CA . PHE D 1 20 ? 26.294 -19.121 71.448 1.00 98.23 20 PHE D CA 1
ATOM 6209 C C . PHE D 1 20 ? 25.058 -18.539 72.136 1.00 103.30 20 PHE D C 1
ATOM 6210 O O . PHE D 1 20 ? 24.462 -19.169 73.005 1.00 101.60 20 PHE D O 1
ATOM 6218 N N . LEU D 1 21 ? 24.653 -17.346 71.715 1.00 104.43 21 LEU D N 1
ATOM 6219 C CA . LEU D 1 21 ? 23.591 -16.616 72.392 1.00 100.03 21 LEU D CA 1
ATOM 6220 C C . LEU D 1 21 ? 22.198 -17.026 71.933 1.00 108.57 21 LEU D C 1
ATOM 6221 O O . LEU D 1 21 ? 21.193 -16.460 72.375 1.00 112.54 21 LEU D O 1
ATOM 6226 N N . GLN D 1 22 ? 22.144 -17.997 71.030 1.00 111.69 22 GLN D N 1
ATOM 6227 C CA . GLN D 1 22 ? 20.877 -18.603 70.635 1.00 112.16 22 GLN D CA 1
ATOM 6228 C C . GLN D 1 22 ? 20.610 -19.846 71.485 1.00 110.85 22 GLN D C 1
ATOM 6229 O O . GLN D 1 22 ? 19.647 -20.568 71.248 1.00 106.62 22 GLN D O 1
ATOM 6235 N N . TRP D 1 23 ? 21.485 -20.094 72.461 1.00 112.07 23 TRP D N 1
ATOM 6236 C CA . TRP D 1 23 ? 21.375 -21.266 73.337 1.00 112.19 23 TRP D CA 1
ATOM 6237 C C . TRP D 1 23 ? 20.140 -21.283 74.244 1.00 113.54 23 TRP D C 1
ATOM 6238 O O . TRP D 1 23 ? 19.461 -22.307 74.321 1.00 113.15 23 TRP D O 1
ATOM 6249 N N . PRO D 1 24 ? 19.863 -20.176 74.965 1.00 113.48 24 PRO D N 1
ATOM 6250 C CA . PRO D 1 24 ? 18.641 -20.206 75.782 1.00 109.58 24 PRO D CA 1
ATOM 6251 C C . PRO D 1 24 ? 17.355 -20.211 74.942 1.00 111.03 24 PRO D C 1
ATOM 6252 O O . PRO D 1 24 ? 16.393 -20.886 75.308 1.00 115.59 24 PRO D O 1
ATOM 6256 N N . LYS D 1 25 ? 17.350 -19.489 73.824 1.00 107.20 25 LYS D N 1
ATOM 6257 C CA . LYS D 1 25 ? 16.214 -19.490 72.904 1.00 104.58 25 LYS D CA 1
ATOM 6258 C C . LYS D 1 25 ? 16.042 -20.885 72.290 1.00 109.65 25 LYS D C 1
ATOM 6259 O O . LYS D 1 25 ? 15.008 -21.199 71.708 1.00 114.46 25 LYS D O 1
ATOM 6265 N N . PHE D 1 26 ? 17.087 -21.703 72.411 1.00 118.28 26 PHE D N 1
ATOM 6266 C CA . PHE D 1 26 ? 17.071 -23.130 72.053 1.00 119.46 26 PHE D CA 1
ATOM 6267 C C . PHE D 1 26 ? 16.508 -24.060 73.141 1.00 118.61 26 PHE D C 1
ATOM 6268 O O . PHE D 1 26 ? 15.869 -25.062 72.821 1.00 123.28 26 PHE D O 1
ATOM 6276 N N . ILE D 1 27 ? 16.780 -23.751 74.410 1.00 112.17 27 ILE D N 1
ATOM 6277 C CA . ILE D 1 27 ? 16.256 -24.533 75.532 1.00 110.61 27 ILE D CA 1
ATOM 6278 C C . ILE D 1 27 ? 14.737 -24.366 75.635 1.00 119.39 27 ILE D C 1
ATOM 6279 O O . ILE D 1 27 ? 14.021 -25.291 76.024 1.00 120.21 27 ILE D O 1
ATOM 6284 N N . ALA D 1 28 ? 14.249 -23.186 75.261 1.00 119.40 28 ALA D N 1
ATOM 6285 C CA . ALA D 1 28 ? 12.814 -22.900 75.255 1.00 121.71 28 ALA D CA 1
ATOM 6286 C C . ALA D 1 28 ? 12.045 -23.561 74.093 1.00 124.33 28 ALA D C 1
ATOM 6287 O O . ALA D 1 28 ? 10.839 -23.807 74.199 1.00 126.58 28 ALA D O 1
ATOM 6289 N N . GLU D 1 29 ? 12.737 -23.824 72.984 1.00 125.45 29 GLU D N 1
ATOM 6290 C CA . GLU D 1 29 ? 12.137 -24.502 71.829 1.00 128.87 29 GLU D CA 1
ATOM 6291 C C . GLU D 1 29 ? 12.138 -26.036 71.955 1.00 131.40 29 GLU D C 1
ATOM 6292 O O . GLU D 1 29 ? 11.379 -26.727 71.269 1.00 132.45 29 GLU D O 1
ATOM 6294 N N . TYR D 1 30 ? 13.003 -26.565 72.816 1.00 129.81 30 TYR D N 1
ATOM 6295 C CA . TYR D 1 30 ? 13.025 -27.997 73.100 1.00 132.48 30 TYR D CA 1
ATOM 6296 C C . TYR D 1 30 ? 11.905 -28.358 74.075 1.00 134.50 30 TYR D C 1
ATOM 6297 O O . TYR D 1 30 ? 11.152 -29.311 73.858 1.00 136.39 30 TYR D O 1
ATOM 6306 N N . TYR D 1 31 ? 11.818 -27.587 75.158 1.00 132.19 31 TYR D N 1
ATOM 6307 C CA . TYR D 1 31 ? 10.884 -27.867 76.250 1.00 132.45 31 TYR D CA 1
ATOM 6308 C C . TYR D 1 31 ? 9.518 -27.156 76.131 1.00 132.83 31 TYR D C 1
ATOM 6309 O O . TYR D 1 31 ? 8.569 -27.515 76.826 1.00 133.24 31 TYR D O 1
ATOM 6318 N N . GLY D 1 32 ? 9.433 -26.164 75.241 1.00 132.51 32 GLY D N 1
ATOM 6319 C CA . GLY D 1 32 ? 8.187 -25.510 74.846 1.00 132.76 32 GLY D CA 1
ATOM 6320 C C . GLY D 1 32 ? 7.151 -25.016 75.857 1.00 141.57 32 GLY D C 1
ATOM 6321 O O . GLY D 1 32 ? 5.956 -25.260 75.672 1.00 137.57 32 GLY D O 1
ATOM 6322 N N . LYS D 1 33 ? 7.578 -24.293 76.895 1.00 147.36 33 LYS D N 1
ATOM 6323 C CA . LYS D 1 33 ? 6.638 -23.762 77.897 1.00 145.29 33 LYS D CA 1
ATOM 6324 C C . LYS D 1 33 ? 6.688 -22.231 78.029 1.00 149.23 33 LYS D C 1
ATOM 6325 O O . LYS D 1 33 ? 7.677 -21.680 78.528 1.00 151.53 33 LYS D O 1
ATOM 6327 N N . SER D 1 34 ? 5.605 -21.563 77.617 1.00 145.38 34 SER D N 1
ATOM 6328 C CA . SER D 1 34 ? 5.509 -20.095 77.636 1.00 142.56 34 SER D CA 1
ATOM 6329 C C . SER D 1 34 ? 6.733 -19.392 77.030 1.00 138.54 34 SER D C 1
ATOM 6330 O O . SER D 1 34 ? 6.692 -18.203 76.713 1.00 132.56 34 SER D O 1
ATOM 6333 N N . GLU D 1 39 ? 7.953 -20.066 82.387 1.00 135.30 39 GLU D N 1
ATOM 6334 C CA . GLU D 1 39 ? 8.395 -18.740 82.799 1.00 140.11 39 GLU D CA 1
ATOM 6335 C C . GLU D 1 39 ? 9.918 -18.632 82.757 1.00 141.70 39 GLU D C 1
ATOM 6336 O O . GLU D 1 39 ? 10.586 -19.400 82.058 1.00 136.69 39 GLU D O 1
ATOM 6338 N N . ALA D 1 40 ? 10.460 -17.667 83.495 1.00 143.38 40 ALA D N 1
ATOM 6339 C CA . ALA D 1 40 ? 11.904 -17.435 83.518 1.00 140.18 40 ALA D CA 1
ATOM 6340 C C . ALA D 1 40 ? 12.677 -18.234 84.583 1.00 141.44 40 ALA D C 1
ATOM 6341 O O . ALA D 1 40 ? 13.901 -18.335 84.511 1.00 136.23 40 ALA D O 1
ATOM 6343 N N . ASP D 1 41 ? 11.971 -18.807 85.559 1.00 145.23 41 ASP D N 1
ATOM 6344 C CA . ASP D 1 41 ? 12.624 -19.568 86.628 1.00 141.34 41 ASP D CA 1
ATOM 6345 C C . ASP D 1 41 ? 13.118 -20.885 86.058 1.00 137.12 41 ASP D C 1
ATOM 6346 O O . ASP D 1 41 ? 14.110 -21.452 86.520 1.00 130.74 41 ASP D O 1
ATOM 6351 N N . GLU D 1 42 ? 12.394 -21.359 85.047 1.00 140.75 42 GLU D N 1
ATOM 6352 C CA . GLU D 1 42 ? 12.698 -22.603 84.355 1.00 141.03 42 GLU D CA 1
ATOM 6353 C C . GLU D 1 42 ? 13.871 -22.418 83.407 1.00 138.90 42 GLU D C 1
ATOM 6354 O O . GLU D 1 42 ? 14.912 -23.054 83.575 1.00 139.30 42 GLU D O 1
ATOM 6360 N N . MET D 1 43 ? 13.681 -21.555 82.405 1.00 135.08 43 MET D N 1
ATOM 6361 C CA . MET D 1 43 ? 14.673 -21.336 81.354 1.00 126.79 43 MET D CA 1
ATOM 6362 C C . MET D 1 43 ? 16.057 -21.062 81.935 1.00 124.50 43 MET D C 1
ATOM 6363 O O . MET D 1 43 ? 17.064 -21.472 81.358 1.00 120.76 43 MET D O 1
ATOM 6365 N N . VAL D 1 44 ? 16.092 -20.388 83.085 1.00 124.78 44 VAL D N 1
ATOM 6366 C CA . VAL D 1 44 ? 17.325 -20.214 83.856 1.00 127.44 44 VAL D CA 1
ATOM 6367 C C . VAL D 1 44 ? 17.833 -21.529 84.450 1.00 129.07 44 VAL D C 1
ATOM 6368 O O . VAL D 1 44 ? 18.981 -21.911 84.226 1.00 133.24 44 VAL D O 1
ATOM 6372 N N . SER D 1 45 ? 16.981 -22.215 85.210 1.00 129.28 45 SER D N 1
ATOM 6373 C CA . SER D 1 45 ? 17.375 -23.465 85.858 1.00 126.04 45 SER D CA 1
ATOM 6374 C C . SER D 1 45 ? 17.698 -24.539 84.823 1.00 124.43 45 SER D C 1
ATOM 6375 O O . SER D 1 45 ? 18.656 -25.300 84.981 1.00 118.34 45 SER D O 1
ATOM 6377 N N . LEU D 1 46 ? 16.894 -24.574 83.760 1.00 127.92 46 LEU D N 1
ATOM 6378 C CA . LEU D 1 46 ? 17.077 -25.500 82.642 1.00 126.25 46 LEU D CA 1
ATOM 6379 C C . LEU D 1 46 ? 18.431 -25.309 81.960 1.00 134.00 46 LEU D C 1
ATOM 6380 O O . LEU D 1 46 ? 18.972 -26.242 81.356 1.00 135.42 46 LEU D O 1
ATOM 6382 N N . LEU D 1 47 ? 18.971 -24.096 82.053 1.00 136.89 47 LEU D N 1
ATOM 6383 C CA . LEU D 1 47 ? 20.314 -23.815 81.554 1.00 131.02 47 LEU D CA 1
ATOM 6384 C C . LEU D 1 47 ? 21.392 -24.409 82.475 1.00 128.51 47 LEU D C 1
ATOM 6385 O O . LEU D 1 47 ? 22.365 -24.988 81.989 1.00 130.73 47 LEU D O 1
ATOM 6387 N N . ILE D 1 48 ? 21.209 -24.276 83.793 1.00 125.57 48 ILE D N 1
ATOM 6388 C CA . ILE D 1 48 ? 22.175 -24.783 84.776 1.00 127.88 48 ILE D CA 1
ATOM 6389 C C . ILE D 1 48 ? 22.388 -26.294 84.629 1.00 135.18 48 ILE D C 1
ATOM 6390 O O . ILE D 1 48 ? 23.520 -26.792 84.694 1.00 132.65 48 ILE D O 1
ATOM 6395 N N . PHE D 1 49 ? 21.283 -27.014 84.458 1.00 134.01 49 PHE D N 1
ATOM 6396 C CA . PHE D 1 49 ? 21.297 -28.451 84.202 1.00 134.47 49 PHE D CA 1
ATOM 6397 C C . PHE D 1 49 ? 22.102 -28.758 82.953 1.00 132.34 49 PHE D C 1
ATOM 6398 O O . PHE D 1 49 ? 23.201 -29.310 83.026 1.00 129.84 49 PHE D O 1
ATOM 6406 N N . GLU D 1 50 ? 21.554 -28.350 81.814 1.00 128.68 50 GLU D N 1
ATOM 6407 C CA . GLU D 1 50 ? 22.069 -28.726 80.510 1.00 124.91 50 GLU D CA 1
ATOM 6408 C C . GLU D 1 50 ? 23.549 -28.388 80.346 1.00 125.23 50 GLU D C 1
ATOM 6409 O O . GLU D 1 50 ? 24.238 -28.992 79.526 1.00 125.38 50 GLU D O 1
ATOM 6415 N N . TRP D 1 51 ? 24.028 -27.430 81.138 1.00 127.37 51 TRP D N 1
ATOM 6416 C CA . TRP D 1 51 ? 25.439 -27.026 81.142 1.00 132.70 51 TRP D CA 1
ATOM 6417 C C . TRP D 1 51 ? 26.338 -27.997 81.929 1.00 133.34 51 TRP D C 1
ATOM 6418 O O . TRP D 1 51 ? 27.430 -28.360 81.474 1.00 128.82 51 TRP D O 1
ATOM 6429 N N . LEU D 1 52 ? 25.881 -28.410 83.110 1.00 136.38 52 LEU D N 1
ATOM 6430 C CA . LEU D 1 52 ? 26.647 -29.345 83.940 1.00 135.70 52 LEU D CA 1
ATOM 6431 C C . LEU D 1 52 ? 26.666 -30.759 83.348 1.00 128.27 52 LEU D C 1
ATOM 6432 O O . LEU D 1 52 ? 27.496 -31.580 83.728 1.00 127.73 52 LEU D O 1
ATOM 6437 N N . ASN D 1 53 ? 25.750 -31.031 82.421 1.00 125.62 53 ASN D N 1
ATOM 6438 C CA . ASN D 1 53 ? 25.753 -32.280 81.666 1.00 129.20 53 ASN D CA 1
ATOM 6439 C C . ASN D 1 53 ? 26.867 -32.297 80.628 1.00 132.63 53 ASN D C 1
ATOM 6440 O O . ASN D 1 53 ? 27.392 -33.357 80.269 1.00 130.14 53 ASN D O 1
ATOM 6445 N N . ASN D 1 54 ? 27.186 -31.113 80.118 1.00 129.48 54 ASN D N 1
ATOM 6446 C CA . ASN D 1 54 ? 28.178 -30.951 79.063 1.00 125.91 54 ASN D CA 1
ATOM 6447 C C . ASN D 1 54 ? 29.594 -30.597 79.524 1.00 122.62 54 ASN D C 1
ATOM 6448 O O . ASN D 1 54 ? 30.452 -30.265 78.706 1.00 125.07 54 ASN D O 1
ATOM 6453 N N . GLY D 1 55 ? 29.837 -30.663 80.828 1.00 118.29 55 GLY D N 1
ATOM 6454 C CA . GLY D 1 55 ? 31.165 -30.392 81.342 1.00 122.77 55 GLY D CA 1
ATOM 6455 C C . GLY D 1 55 ? 31.552 -28.938 81.530 1.00 123.23 55 GLY D C 1
ATOM 6456 O O . GLY D 1 55 ? 32.581 -28.481 81.024 1.00 118.71 55 GLY D O 1
ATOM 6457 N N . PHE D 1 56 ? 30.691 -28.211 82.239 1.00 130.40 56 PHE D N 1
ATOM 6458 C CA . PHE D 1 56 ? 31.021 -26.890 82.763 1.00 126.66 56 PHE D CA 1
ATOM 6459 C C . PHE D 1 56 ? 32.343 -27.001 83.514 1.00 117.28 56 PHE D C 1
ATOM 6460 O O . PHE D 1 56 ? 32.501 -27.831 84.411 1.00 117.47 56 PHE D O 1
ATOM 6468 N N . CYS D 1 57 ? 33.295 -26.157 83.141 1.00 120.24 57 CYS D N 1
ATOM 6469 C CA . CYS D 1 57 ? 34.642 -26.243 83.686 1.00 119.92 57 CYS D CA 1
ATOM 6470 C C . CYS D 1 57 ? 35.264 -24.858 83.793 1.00 115.18 57 CYS D C 1
ATOM 6471 O O . CYS D 1 57 ? 34.649 -23.870 83.395 1.00 118.89 57 CYS D O 1
ATOM 6474 N N . LEU D 1 58 ? 36.483 -24.789 84.321 1.00 110.49 58 LEU D N 1
ATOM 6475 C CA . LEU D 1 58 ? 37.154 -23.510 84.508 1.00 112.60 58 LEU D CA 1
ATOM 6476 C C . LEU D 1 58 ? 37.338 -22.818 83.163 1.00 115.45 58 LEU D C 1
ATOM 6477 O O . LEU D 1 58 ? 37.299 -21.588 83.080 1.00 115.26 58 LEU D O 1
ATOM 6482 N N . ASP D 1 59 ? 37.532 -23.618 82.116 1.00 115.09 59 ASP D N 1
ATOM 6483 C CA . ASP D 1 59 ? 37.714 -23.098 80.762 1.00 114.89 59 ASP D CA 1
ATOM 6484 C C . ASP D 1 59 ? 36.547 -22.212 80.331 1.00 112.12 59 ASP D C 1
ATOM 6485 O O . ASP D 1 59 ? 36.736 -21.025 80.052 1.00 112.74 59 ASP D O 1
ATOM 6490 N N . ASP D 1 60 ? 35.353 -22.798 80.271 1.00 106.87 60 ASP D N 1
ATOM 6491 C CA . ASP D 1 60 ? 34.140 -22.068 79.928 1.00 108.04 60 ASP D CA 1
ATOM 6492 C C . ASP D 1 60 ? 33.993 -20.772 80.734 1.00 109.22 60 ASP D C 1
ATOM 6493 O O . ASP D 1 60 ? 33.656 -19.726 80.178 1.00 109.68 60 ASP D O 1
ATOM 6498 N N . ILE D 1 61 ? 34.252 -20.846 82.037 1.00 108.13 61 ILE D N 1
ATOM 6499 C CA . ILE D 1 61 ? 34.165 -19.671 82.909 1.00 113.06 61 ILE D CA 1
ATOM 6500 C C . ILE D 1 61 ? 35.025 -18.512 82.379 1.00 111.86 61 ILE D C 1
ATOM 6501 O O . ILE D 1 61 ? 34.540 -17.387 82.246 1.00 111.36 61 ILE D O 1
ATOM 6506 N N . LYS D 1 62 ? 36.285 -18.795 82.048 1.00 116.29 62 LYS D N 1
ATOM 6507 C CA . LYS D 1 62 ? 37.211 -17.748 81.589 1.00 115.95 62 LYS D CA 1
ATOM 6508 C C . LYS D 1 62 ? 37.086 -17.388 80.087 1.00 110.63 62 LYS D C 1
ATOM 6509 O O . LYS D 1 62 ? 37.664 -16.391 79.633 1.00 102.91 62 LYS D O 1
ATOM 6515 N N . LYS D 1 63 ? 36.359 -18.212 79.328 1.00 107.50 63 LYS D N 1
ATOM 6516 C CA . LYS D 1 63 ? 35.921 -17.836 77.984 1.00 101.33 63 LYS D CA 1
ATOM 6517 C C . LYS D 1 63 ? 34.632 -16.969 78.005 1.00 104.13 63 LYS D C 1
ATOM 6518 O O . LYS D 1 63 ? 34.416 -16.125 77.126 1.00 99.62 63 LYS D O 1
ATOM 6520 N N . PHE D 1 64 ? 33.781 -17.173 79.009 1.00 101.77 64 PHE D N 1
ATOM 6521 C CA . PHE D 1 64 ? 32.569 -16.366 79.152 1.00 96.80 64 PHE D CA 1
ATOM 6522 C C . PHE D 1 64 ? 32.876 -15.001 79.755 1.00 95.91 64 PHE D C 1
ATOM 6523 O O . PHE D 1 64 ? 32.181 -14.024 79.477 1.00 95.69 64 PHE D O 1
ATOM 6531 N N . ALA D 1 65 ? 33.913 -14.934 80.583 1.00 93.32 65 ALA D N 1
ATOM 6532 C CA . ALA D 1 65 ? 34.308 -13.678 81.205 1.00 93.90 65 ALA D CA 1
ATOM 6533 C C . ALA D 1 65 ? 34.835 -12.717 80.149 1.00 91.82 65 ALA D C 1
ATOM 6534 O O . ALA D 1 65 ? 35.023 -11.527 80.410 1.00 88.88 65 ALA D O 1
ATOM 6536 N N . ILE D 1 66 ? 35.092 -13.255 78.961 1.00 92.69 66 ILE D N 1
ATOM 6537 C CA . ILE D 1 66 ? 35.494 -12.457 77.811 1.00 90.88 66 ILE D CA 1
ATOM 6538 C C . ILE D 1 66 ? 34.256 -11.808 77.202 1.00 87.04 66 ILE D C 1
ATOM 6539 O O . ILE D 1 66 ? 34.149 -10.582 77.178 1.00 86.38 66 ILE D O 1
ATOM 6544 N N . LEU D 1 67 ? 33.329 -12.630 76.716 1.00 85.48 67 LEU D N 1
ATOM 6545 C CA . LEU D 1 67 ? 32.075 -12.137 76.152 1.00 83.81 67 LEU D CA 1
ATOM 6546 C C . LEU D 1 67 ? 31.468 -11.108 77.085 1.00 76.90 67 LEU D C 1
ATOM 6547 O O . LEU D 1 67 ? 31.076 -10.030 76.670 1.00 73.23 67 LEU D O 1
ATOM 6552 N N . TYR D 1 68 ? 31.418 -11.444 78.359 1.00 77.35 68 TYR D N 1
ATOM 6553 C CA . TYR D 1 68 ? 30.818 -10.564 79.335 1.00 80.92 68 TYR D CA 1
ATOM 6554 C C . TYR D 1 68 ? 31.488 -9.179 79.339 1.00 81.49 68 TYR D C 1
ATOM 6555 O O . TYR D 1 68 ? 30.842 -8.180 79.653 1.00 80.49 68 TYR D O 1
ATOM 6564 N N . ALA D 1 69 ? 32.772 -9.118 78.982 1.00 79.59 69 ALA D N 1
ATOM 6565 C CA . ALA D 1 69 ? 33.509 -7.847 78.981 1.00 77.17 69 ALA D CA 1
ATOM 6566 C C . ALA D 1 69 ? 33.069 -6.980 77.809 1.00 74.29 69 ALA D C 1
ATOM 6567 O O . ALA D 1 69 ? 33.034 -5.745 77.884 1.00 67.79 69 ALA D O 1
ATOM 6569 N N . VAL D 1 70 ? 32.761 -7.667 76.719 1.00 73.74 70 VAL D N 1
ATOM 6570 C CA . VAL D 1 70 ? 32.252 -7.060 75.517 1.00 65.79 70 VAL D CA 1
ATOM 6571 C C . VAL D 1 70 ? 30.969 -6.371 75.895 1.00 71.48 70 VAL D C 1
ATOM 6572 O O . VAL D 1 70 ? 30.781 -5.202 75.585 1.00 74.40 70 VAL D O 1
ATOM 6576 N N . HIS D 1 71 ? 30.101 -7.106 76.590 1.00 71.01 71 HIS D N 1
ATOM 6577 C CA . HIS D 1 71 ? 28.758 -6.656 76.922 1.00 65.62 71 HIS D CA 1
ATOM 6578 C C . HIS D 1 71 ? 28.847 -5.372 77.730 1.00 66.78 71 HIS D C 1
ATOM 6579 O O . HIS D 1 71 ? 28.000 -4.480 77.604 1.00 69.38 71 HIS D O 1
ATOM 6586 N N . GLU D 1 72 ? 29.913 -5.266 78.515 1.00 60.22 72 GLU D N 1
ATOM 6587 C CA . GLU D 1 72 ? 30.067 -4.175 79.466 1.00 68.15 72 GLU D CA 1
ATOM 6588 C C . GLU D 1 72 ? 30.787 -2.977 78.877 1.00 66.79 72 GLU D C 1
ATOM 6589 O O . GLU D 1 72 ? 30.938 -1.938 79.536 1.00 57.64 72 GLU D O 1
ATOM 6595 N N . MET D 1 73 ? 31.225 -3.133 77.631 1.00 69.07 73 MET D N 1
ATOM 6596 C CA . MET D 1 73 ? 31.852 -2.049 76.885 1.00 68.07 73 MET D CA 1
ATOM 6597 C C . MET D 1 73 ? 30.865 -0.927 76.563 1.00 70.59 73 MET D C 1
ATOM 6598 O O . MET D 1 73 ? 29.680 -1.171 76.306 1.00 68.36 73 MET D O 1
ATOM 6603 N N . GLU D 1 74 ? 31.388 0.298 76.561 1.00 71.99 74 GLU D N 1
ATOM 6604 C CA . GLU D 1 74 ? 30.633 1.539 76.364 1.00 68.88 74 GLU D CA 1
ATOM 6605 C C . GLU D 1 74 ? 29.770 1.547 75.116 1.00 62.15 74 GLU D C 1
ATOM 6606 O O . GLU D 1 74 ? 28.762 2.254 75.058 1.00 61.22 74 GLU D O 1
ATOM 6612 N N . SER D 1 75 ? 30.188 0.774 74.119 1.00 63.52 75 SER D N 1
ATOM 6613 C CA . SER D 1 75 ? 29.491 0.704 72.839 1.00 63.31 75 SER D CA 1
ATOM 6614 C C . SER D 1 75 ? 28.298 -0.229 72.873 1.00 61.02 75 SER D C 1
ATOM 6615 O O . SER D 1 75 ? 27.659 -0.428 71.845 1.00 64.01 75 SER D O 1
ATOM 6618 N N . ARG D 1 76 ? 28.033 -0.813 74.042 1.00 60.28 76 ARG D N 1
ATOM 6619 C CA . ARG D 1 76 ? 26.892 -1.712 74.253 1.00 68.85 76 ARG D CA 1
ATOM 6620 C C . ARG D 1 76 ? 26.624 -2.672 73.098 1.00 61.50 76 ARG D C 1
ATOM 6621 O O . ARG D 1 76 ? 25.515 -2.727 72.607 1.00 73.04 76 ARG D O 1
ATOM 6629 N N . PRO D 1 77 ? 27.626 -3.436 72.661 1.00 60.16 77 PRO D N 1
ATOM 6630 C CA . PRO D 1 77 ? 27.408 -4.186 71.410 1.00 69.81 77 PRO D CA 1
ATOM 6631 C C . PRO D 1 77 ? 26.302 -5.243 71.532 1.00 72.87 77 PRO D C 1
ATOM 6632 O O . PRO D 1 77 ? 25.685 -5.641 70.546 1.00 63.79 77 PRO D O 1
ATOM 6636 N N . LEU D 1 78 ? 26.030 -5.680 72.752 1.00 76.97 78 LEU D N 1
ATOM 6637 C CA . LEU D 1 78 ? 24.898 -6.565 72.948 1.00 75.78 78 LEU D CA 1
ATOM 6638 C C . LEU D 1 78 ? 23.838 -5.895 73.797 1.00 80.13 78 LEU D C 1
ATOM 6639 O O . LEU D 1 78 ? 24.070 -5.616 74.979 1.00 82.88 78 LEU D O 1
ATOM 6644 N N . ARG D 1 79 ? 22.686 -5.618 73.186 1.00 81.14 79 ARG D N 1
ATOM 6645 C CA . ARG D 1 79 ? 21.542 -5.081 73.918 1.00 81.36 79 ARG D CA 1
ATOM 6646 C C . ARG D 1 79 ? 20.215 -5.704 73.473 1.00 88.52 79 ARG D C 1
ATOM 6647 O O . ARG D 1 79 ? 20.146 -6.373 72.432 1.00 83.45 79 ARG D O 1
ATOM 6655 N N . GLU D 1 80 ? 19.173 -5.470 74.276 1.00 97.51 80 GLU D N 1
ATOM 6656 C CA . GLU D 1 80 ? 17.853 -6.093 74.099 1.00 95.10 80 GLU D CA 1
ATOM 6657 C C . GLU D 1 80 ? 17.897 -7.621 74.219 1.00 93.63 80 GLU D C 1
ATOM 6658 O O . GLU D 1 80 ? 18.301 -8.159 75.258 1.00 86.98 80 GLU D O 1
ATOM 6664 N N . GLY D 1 81 ? 17.464 -8.308 73.162 1.00 91.74 81 GLY D N 1
ATOM 6665 C CA . GLY D 1 81 ? 17.426 -9.759 73.161 1.00 87.75 81 GLY D CA 1
ATOM 6666 C C . GLY D 1 81 ? 18.749 -10.379 73.568 1.00 90.92 81 GLY D C 1
ATOM 6667 O O . GLY D 1 81 ? 18.803 -11.238 74.453 1.00 85.67 81 GLY D O 1
ATOM 6668 N N . LEU D 1 82 ? 19.817 -9.917 72.921 1.00 94.33 82 LEU D N 1
ATOM 6669 C CA . LEU D 1 82 ? 21.157 -10.457 73.125 1.00 89.15 82 LEU D CA 1
ATOM 6670 C C . LEU D 1 82 ? 21.682 -10.176 74.524 1.00 89.92 82 LEU D C 1
ATOM 6671 O O . LEU D 1 82 ? 22.322 -11.037 75.127 1.00 93.07 82 LEU D O 1
ATOM 6676 N N . SER D 1 83 ? 21.414 -8.983 75.048 1.00 88.73 83 SER D N 1
ATOM 6677 C CA . SER D 1 83 ? 21.813 -8.681 76.422 1.00 93.61 83 SER D CA 1
ATOM 6678 C C . SER D 1 83 ? 20.908 -9.426 77.400 1.00 98.35 83 SER D C 1
ATOM 6679 O O . SER D 1 83 ? 21.302 -9.714 78.538 1.00 98.51 83 SER D O 1
ATOM 6682 N N . TYR D 1 84 ? 19.697 -9.743 76.947 1.00 97.11 84 TYR D N 1
ATOM 6683 C CA . TYR D 1 84 ? 18.810 -10.597 77.720 1.00 98.20 84 TYR D CA 1
ATOM 6684 C C . TYR D 1 84 ? 19.444 -11.979 77.825 1.00 98.73 84 TYR D C 1
ATOM 6685 O O . TYR D 1 84 ? 19.483 -12.574 78.909 1.00 96.96 84 TYR D O 1
ATOM 6694 N N . ALA D 1 85 ? 19.956 -12.470 76.695 1.00 98.16 85 ALA D N 1
ATOM 6695 C CA . ALA D 1 85 ? 20.598 -13.781 76.640 1.00 93.21 85 ALA D CA 1
ATOM 6696 C C . ALA D 1 85 ? 21.759 -13.863 77.621 1.00 91.00 85 ALA D C 1
ATOM 6697 O O . ALA D 1 85 ? 21.781 -14.735 78.488 1.00 89.73 85 ALA D O 1
ATOM 6699 N N . LEU D 1 86 ? 22.705 -12.937 77.499 1.00 89.59 86 LEU D N 1
ATOM 6700 C CA . LEU D 1 86 ? 23.901 -12.965 78.330 1.00 92.52 86 LEU D CA 1
ATOM 6701 C C . LEU D 1 86 ? 23.558 -12.982 79.815 1.00 92.11 86 LEU D C 1
ATOM 6702 O O . LEU D 1 86 ? 23.948 -13.893 80.540 1.00 93.27 86 LEU D O 1
ATOM 6707 N N . THR D 1 87 ? 22.805 -11.982 80.251 1.00 96.43 87 THR D N 1
ATOM 6708 C CA . THR D 1 87 ? 22.481 -11.823 81.663 1.00 97.75 87 THR D CA 1
ATOM 6709 C C . THR D 1 87 ? 21.785 -13.057 82.216 1.00 93.65 87 THR D C 1
ATOM 6710 O O . THR D 1 87 ? 22.093 -13.497 83.317 1.00 96.95 87 THR D O 1
ATOM 6714 N N . THR D 1 88 ? 20.856 -13.610 81.441 1.00 95.17 88 THR D N 1
ATOM 6715 C CA . THR D 1 88 ? 20.161 -14.841 81.821 1.00 98.57 88 THR D CA 1
ATOM 6716 C C . THR D 1 88 ? 21.168 -15.994 81.982 1.00 96.61 88 THR D C 1
ATOM 6717 O O . THR D 1 88 ? 21.094 -16.755 82.949 1.00 101.42 88 THR D O 1
ATOM 6721 N N . ILE D 1 89 ? 22.118 -16.097 81.050 1.00 93.26 89 ILE D N 1
ATOM 6722 C CA . ILE D 1 89 ? 23.179 -17.112 81.103 1.00 93.02 89 ILE D CA 1
ATOM 6723 C C . ILE D 1 89 ? 24.177 -16.828 82.238 1.00 95.72 89 ILE D C 1
ATOM 6724 O O . ILE D 1 89 ? 24.903 -17.715 82.678 1.00 97.40 89 ILE D O 1
ATOM 6729 N N . SER D 1 90 ? 24.185 -15.591 82.727 1.00 98.32 90 SER D N 1
ATOM 6730 C CA . SER D 1 90 ? 25.035 -15.206 83.853 1.00 101.52 90 SER D CA 1
ATOM 6731 C C . SER D 1 90 ? 24.450 -15.777 85.123 1.00 107.50 90 SER D C 1
ATOM 6732 O O . SER D 1 90 ? 25.099 -16.546 85.831 1.00 110.37 90 SER D O 1
ATOM 6735 N N . ILE D 1 91 ? 23.223 -15.358 85.418 1.00 107.14 91 ILE D N 1
ATOM 6736 C CA . ILE D 1 91 ? 22.477 -15.854 86.571 1.00 115.33 91 ILE D CA 1
ATOM 6737 C C . ILE D 1 91 ? 22.331 -17.385 86.559 1.00 118.83 91 ILE D C 1
ATOM 6738 O O . ILE D 1 91 ? 22.228 -18.003 87.619 1.00 121.69 91 ILE D O 1
ATOM 6743 N N . ALA D 1 92 ? 22.346 -17.993 85.371 1.00 116.54 92 ALA D N 1
ATOM 6744 C CA . ALA D 1 92 ? 22.436 -19.458 85.261 1.00 115.58 92 ALA D CA 1
ATOM 6745 C C . ALA D 1 92 ? 23.875 -19.991 85.414 1.00 113.64 92 ALA D C 1
ATOM 6746 O O . ALA D 1 92 ? 24.079 -21.149 85.769 1.00 113.96 92 ALA D O 1
ATOM 6748 N N . LEU D 1 93 ? 24.865 -19.137 85.163 1.00 113.35 93 LEU D N 1
ATOM 6749 C CA . LEU D 1 93 ? 26.270 -19.530 85.265 1.00 117.31 93 LEU D CA 1
ATOM 6750 C C . LEU D 1 93 ? 26.679 -19.656 86.717 1.00 119.43 93 LEU D C 1
ATOM 6751 O O . LEU D 1 93 ? 27.136 -20.711 87.141 1.00 127.27 93 LEU D O 1
ATOM 6756 N N . PHE D 1 94 ? 26.554 -18.561 87.458 1.00 115.86 94 PHE D N 1
ATOM 6757 C CA . PHE D 1 94 ? 26.983 -18.504 88.855 1.00 121.56 94 PHE D CA 1
ATOM 6758 C C . PHE D 1 94 ? 26.619 -19.704 89.749 1.00 127.79 94 PHE D C 1
ATOM 6759 O O . PHE D 1 94 ? 27.412 -20.069 90.615 1.00 128.06 94 PHE D O 1
ATOM 6767 N N . PRO D 1 95 ? 25.413 -20.289 89.577 1.00 128.41 95 PRO D N 1
ATOM 6768 C CA . PRO D 1 95 ? 25.114 -21.553 90.262 1.00 131.61 95 PRO D CA 1
ATOM 6769 C C . PRO D 1 95 ? 26.094 -22.678 89.906 1.00 137.45 95 PRO D C 1
ATOM 6770 O O . PRO D 1 95 ? 26.547 -23.391 90.798 1.00 143.33 95 PRO D O 1
ATOM 6774 N N . CYS D 1 96 ? 26.409 -22.835 88.624 1.00 132.39 96 CYS D N 1
ATOM 6775 C CA . CYS D 1 96 ? 27.338 -23.872 88.196 1.00 127.58 96 CYS D CA 1
ATOM 6776 C C . CYS D 1 96 ? 28.681 -23.752 88.896 1.00 132.10 96 CYS D C 1
ATOM 6777 O O . CYS D 1 96 ? 29.209 -24.748 89.376 1.00 137.71 96 CYS D O 1
ATOM 6780 N N . MET D 1 97 ? 29.222 -22.535 88.960 1.00 134.74 97 MET D N 1
ATOM 6781 C CA . MET D 1 97 ? 30.522 -22.282 89.601 1.00 140.09 97 MET D CA 1
ATOM 6782 C C . MET D 1 97 ? 30.535 -22.743 91.058 1.00 146.09 97 MET D C 1
ATOM 6783 O O . MET D 1 97 ? 31.519 -23.322 91.536 1.00 143.80 97 MET D O 1
ATOM 6788 N N . VAL D 1 98 ? 29.430 -22.461 91.748 1.00 149.11 98 VAL D N 1
ATOM 6789 C CA . VAL D 1 98 ? 29.206 -22.860 93.139 1.00 152.14 98 VAL D CA 1
ATOM 6790 C C . VAL D 1 98 ? 29.335 -24.360 93.305 1.00 151.42 98 VAL D C 1
ATOM 6791 O O . VAL D 1 98 ? 30.023 -24.851 94.202 1.00 154.55 98 VAL D O 1
ATOM 6795 N N . TYR D 1 99 ? 28.654 -25.077 92.424 1.00 146.63 99 TYR D N 1
ATOM 6796 C CA . TYR D 1 99 ? 28.597 -26.523 92.482 1.00 148.49 99 TYR D CA 1
ATOM 6797 C C . TYR D 1 99 ? 29.956 -27.205 92.197 1.00 155.00 99 TYR D C 1
ATOM 6798 O O . TYR D 1 99 ? 30.329 -28.149 92.895 1.00 158.84 99 TYR D O 1
ATOM 6807 N N . LEU D 1 100 ? 30.705 -26.718 91.206 1.00 153.02 100 LEU D N 1
ATOM 6808 C CA . LEU D 1 100 ? 31.995 -27.329 90.846 1.00 152.06 100 LEU D CA 1
ATOM 6809 C C . LEU D 1 100 ? 33.012 -27.271 91.984 1.00 151.23 100 LEU D C 1
ATOM 6810 O O . LEU D 1 100 ? 33.765 -28.222 92.210 1.00 152.33 100 LEU D O 1
ATOM 6815 N N . THR D 1 101 ? 33.040 -26.146 92.685 1.00 148.48 101 THR D N 1
ATOM 6816 C CA . THR D 1 101 ? 33.969 -25.967 93.788 1.00 152.02 101 THR D CA 1
ATOM 6817 C C . THR D 1 101 ? 33.659 -26.953 94.920 1.00 155.38 101 THR D C 1
ATOM 6818 O O . THR D 1 101 ? 34.563 -27.553 95.502 1.00 152.59 101 THR D O 1
ATOM 6822 N N . ASN D 1 102 ? 32.371 -27.110 95.216 1.00 158.44 102 ASN D N 1
ATOM 6823 C CA . ASN D 1 102 ? 31.890 -27.988 96.297 1.00 162.42 102 ASN D CA 1
ATOM 6824 C C . ASN D 1 102 ? 31.393 -29.404 95.910 1.00 161.25 102 ASN D C 1
ATOM 6825 O O . ASN D 1 102 ? 30.829 -30.120 96.743 1.00 161.03 102 ASN D O 1
ATOM 6830 N N . ASN D 1 103 ? 31.564 -29.769 94.639 1.00 161.54 103 ASN D N 1
ATOM 6831 C CA . ASN D 1 103 ? 31.260 -31.113 94.105 1.00 160.67 103 ASN D CA 1
ATOM 6832 C C . ASN D 1 103 ? 29.816 -31.613 94.257 1.00 156.29 103 ASN D C 1
ATOM 6833 O O . ASN D 1 103 ? 29.574 -32.643 94.885 1.00 159.43 103 ASN D O 1
ATOM 6838 N N . LEU D 1 104 ? 28.868 -30.881 93.681 1.00 153.52 104 LEU D N 1
ATOM 6839 C CA . LEU D 1 104 ? 27.472 -31.322 93.574 1.00 155.15 104 LEU D CA 1
ATOM 6840 C C . LEU D 1 104 ? 27.029 -31.826 92.189 1.00 157.60 104 LEU D C 1
ATOM 6841 O O . LEU D 1 104 ? 25.845 -32.092 91.977 1.00 155.66 104 LEU D O 1
ATOM 6846 N N . GLN D 1 105 ? 27.962 -31.898 91.241 1.00 161.37 105 GLN D N 1
ATOM 6847 C CA . GLN D 1 105 ? 27.623 -32.174 89.835 1.00 164.52 105 GLN D CA 1
ATOM 6848 C C . GLN D 1 105 ? 27.060 -33.573 89.537 1.00 162.47 105 GLN D C 1
ATOM 6849 O O . GLN D 1 105 ? 26.189 -33.717 88.679 1.00 159.26 105 GLN D O 1
ATOM 6855 N N . GLU D 1 106 ? 27.552 -34.593 90.238 1.00 165.60 106 GLU D N 1
ATOM 6856 C CA . GLU D 1 106 ? 27.070 -35.962 90.036 1.00 161.74 106 GLU D CA 1
ATOM 6857 C C . GLU D 1 106 ? 25.625 -36.138 90.491 1.00 161.39 106 GLU D C 1
ATOM 6858 O O . GLU D 1 106 ? 24.971 -37.114 90.122 1.00 165.15 106 GLU D O 1
ATOM 6864 N N . HIS D 1 107 ? 25.132 -35.202 91.299 1.00 160.94 107 HIS D N 1
ATOM 6865 C CA . HIS D 1 107 ? 23.714 -35.173 91.642 1.00 160.13 107 HIS D CA 1
ATOM 6866 C C . HIS D 1 107 ? 22.926 -34.715 90.408 1.00 160.25 107 HIS D C 1
ATOM 6867 O O . HIS D 1 107 ? 21.720 -34.960 90.298 1.00 159.28 107 HIS D O 1
ATOM 6874 N N . TYR D 1 108 ? 23.613 -34.018 89.501 1.00 158.57 108 TYR D N 1
ATOM 6875 C CA . TYR D 1 108 ? 23.001 -33.494 88.276 1.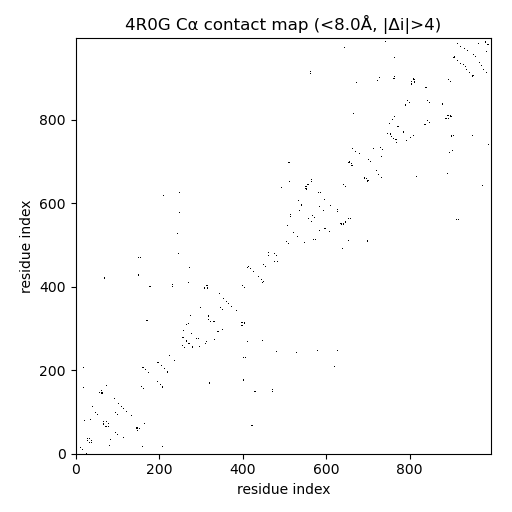00 156.54 108 TYR D CA 1
ATOM 6876 C C . TYR D 1 108 ? 23.230 -34.289 86.965 1.00 152.95 108 TYR D C 1
ATOM 6877 O O . TYR D 1 108 ? 22.751 -33.877 85.908 1.00 151.02 108 TYR D O 1
ATOM 6886 N N . ILE D 1 109 ? 23.950 -35.411 87.017 1.00 153.95 109 ILE D N 1
ATOM 6887 C CA . ILE D 1 109 ? 24.252 -36.169 85.792 1.00 151.81 109 ILE D CA 1
ATOM 6888 C C . ILE D 1 109 ? 23.297 -37.347 85.554 1.00 147.93 109 ILE D C 1
ATOM 6889 O O . ILE D 1 109 ? 23.335 -38.353 86.263 1.00 150.27 109 ILE D O 1
ATOM 6894 N N . THR D 1 110 ? 22.450 -37.220 84.539 1.00 146.06 110 THR D N 1
ATOM 6895 C CA . THR D 1 110 ? 21.582 -38.312 84.114 1.00 147.58 110 THR D CA 1
ATOM 6896 C C . THR D 1 110 ? 21.520 -38.347 82.593 1.00 149.37 110 THR D C 1
ATOM 6897 O O . THR D 1 110 ? 21.213 -37.335 81.960 1.00 149.85 110 THR D O 1
ATOM 6901 N N . SER D 1 111 ? 21.803 -39.509 82.009 1.00 149.00 111 SER D N 1
ATOM 6902 C CA . SER D 1 111 ? 21.774 -39.652 80.555 1.00 145.69 111 SER D CA 1
ATOM 6903 C C . SER D 1 111 ? 20.350 -39.868 80.046 1.00 143.95 111 SER D C 1
ATOM 6904 O O . SER D 1 111 ? 20.101 -39.839 78.839 1.00 140.88 111 SER D O 1
ATOM 6907 N N . LYS D 1 112 ? 19.422 -40.083 80.975 1.00 146.24 112 LYS D N 1
ATOM 6908 C CA . LYS D 1 112 ? 18.012 -40.243 80.636 1.00 147.70 112 LYS D CA 1
ATOM 6909 C C . LYS D 1 112 ? 17.516 -38.995 79.928 1.00 145.48 112 LYS D C 1
ATOM 6910 O O . LYS D 1 112 ? 17.798 -37.879 80.367 1.00 145.54 112 LYS D O 1
ATOM 6912 N N . LYS D 1 113 ? 16.768 -39.175 78.843 1.00 144.88 113 LYS D N 1
ATOM 6913 C CA . LYS D 1 113 ? 16.241 -38.024 78.123 1.00 145.35 113 LYS D CA 1
ATOM 6914 C C . LYS D 1 113 ? 14.886 -37.716 78.726 1.00 147.33 113 LYS D C 1
ATOM 6915 O O . LYS D 1 113 ? 13.915 -38.445 78.517 1.00 145.23 113 LYS D O 1
ATOM 6917 N N . LEU D 1 114 ? 14.833 -36.612 79.464 1.00 150.62 114 LEU D N 1
ATOM 6918 C CA . LEU D 1 114 ? 13.662 -36.260 80.248 1.00 150.09 114 LEU D CA 1
ATOM 6919 C C . LEU D 1 114 ? 12.886 -35.199 79.493 1.00 151.76 114 LEU D C 1
ATOM 6920 O O . LEU D 1 114 ? 13.280 -34.784 78.398 1.00 146.32 114 LEU D O 1
ATOM 6925 N N . SER D 1 115 ? 11.790 -34.750 80.093 1.00 155.40 115 SER D N 1
ATOM 6926 C CA . SER D 1 115 ? 10.961 -33.712 79.499 1.00 158.13 115 SER D CA 1
ATOM 6927 C C . SER D 1 115 ? 10.908 -32.545 80.466 1.00 159.25 115 SER D C 1
ATOM 6928 O O . SER D 1 115 ? 11.253 -32.700 81.638 1.00 156.08 115 SER D O 1
ATOM 6931 N N . SER D 1 116 ? 10.468 -31.390 79.965 1.00 159.46 116 SER D N 1
ATOM 6932 C CA . SER D 1 116 ? 10.517 -30.121 80.697 1.00 156.36 116 SER D CA 1
ATOM 6933 C C . SER D 1 116 ? 10.026 -30.233 82.131 1.00 155.80 116 SER D C 1
ATOM 6934 O O . SER D 1 116 ? 10.671 -29.746 83.060 1.00 153.16 116 SER D O 1
ATOM 6937 N N . LYS D 1 117 ? 8.890 -30.898 82.300 1.00 159.32 117 LYS D N 1
ATOM 6938 C CA . LYS D 1 117 ? 8.227 -30.965 83.593 1.00 158.42 117 LYS D CA 1
ATOM 6939 C C . LYS D 1 117 ? 8.920 -31.882 84.610 1.00 161.05 117 LYS D C 1
ATOM 6940 O O . LYS D 1 117 ? 8.800 -31.663 85.816 1.00 160.28 117 LYS D O 1
ATOM 6946 N N . GLU D 1 118 ? 9.623 -32.911 84.138 1.00 163.14 118 GLU D N 1
ATOM 6947 C CA . GLU D 1 118 ? 10.394 -33.768 85.047 1.00 161.86 118 GLU D CA 1
ATOM 6948 C C . GLU D 1 118 ? 11.871 -33.375 85.236 1.00 158.13 118 GLU D C 1
ATOM 6949 O O . GLU D 1 118 ? 12.529 -33.844 86.170 1.00 154.49 118 GLU D O 1
ATOM 6955 N N . VAL D 1 119 ? 12.390 -32.507 84.371 1.00 159.67 119 VAL D N 1
ATOM 6956 C CA . VAL D 1 119 ? 13.759 -32.039 84.546 1.00 158.10 119 VAL D CA 1
ATOM 6957 C C . VAL D 1 119 ? 13.758 -31.033 85.695 1.00 155.12 119 VAL D C 1
ATOM 6958 O O . VAL D 1 119 ? 14.702 -30.980 86.486 1.00 157.28 119 VAL D O 1
ATOM 6962 N N . LEU D 1 120 ? 12.677 -30.258 85.791 1.00 149.69 120 LEU D N 1
ATOM 6963 C CA . LEU D 1 120 ? 12.516 -29.251 86.838 1.00 149.61 120 LEU D CA 1
ATOM 6964 C C . LEU D 1 120 ? 12.525 -29.867 88.230 1.00 151.71 120 LEU D C 1
ATOM 6965 O O . LEU D 1 120 ? 13.155 -29.346 89.155 1.00 149.54 120 LEU D O 1
ATOM 6970 N N . GLN D 1 121 ? 11.810 -30.977 88.365 1.00 151.69 121 GLN D N 1
ATOM 6971 C CA . GLN D 1 121 ? 11.707 -31.692 89.627 1.00 150.51 121 GLN D CA 1
ATOM 6972 C C . GLN D 1 121 ? 13.053 -32.283 90.043 1.00 148.29 121 GLN D C 1
ATOM 6973 O O . GLN D 1 121 ? 13.377 -32.323 91.232 1.00 142.25 121 GLN D O 1
ATOM 6979 N N . LEU D 1 122 ? 13.820 -32.740 89.053 1.00 147.84 122 LEU D N 1
ATOM 6980 C CA . LEU D 1 122 ? 15.167 -33.262 89.265 1.00 141.93 122 LEU D CA 1
ATOM 6981 C C . LEU D 1 122 ? 16.018 -32.237 90.008 1.00 146.59 122 LEU D C 1
ATOM 6982 O O . LEU D 1 122 ? 16.740 -32.573 90.949 1.00 141.62 122 LEU D O 1
ATOM 6987 N N . MET D 1 123 ? 15.918 -30.983 89.576 1.00 150.39 123 MET D N 1
ATOM 6988 C CA . MET D 1 123 ? 16.621 -29.879 90.218 1.00 149.17 123 MET D CA 1
ATOM 6989 C C . MET D 1 123 ? 16.156 -29.690 91.662 1.00 147.51 123 MET D C 1
ATOM 6990 O O . MET D 1 123 ? 16.965 -29.708 92.594 1.00 144.97 123 MET D O 1
ATOM 6992 N N . THR D 1 124 ? 14.850 -29.509 91.837 1.00 146.83 124 THR D N 1
ATOM 6993 C CA . THR D 1 124 ? 14.269 -29.318 93.160 1.00 148.86 124 THR D CA 1
ATOM 6994 C C . THR D 1 124 ? 14.614 -30.484 94.092 1.00 147.72 124 THR D C 1
ATOM 6995 O O . THR D 1 124 ? 15.013 -30.272 95.238 1.00 147.36 124 THR D O 1
ATOM 6999 N N . MET D 1 125 ? 14.485 -31.711 93.595 1.00 144.50 125 MET D N 1
ATOM 7000 C CA . MET D 1 125 ? 14.801 -32.883 94.408 1.00 146.03 125 MET D CA 1
ATOM 7001 C C . MET D 1 125 ? 16.281 -32.899 94.802 1.00 148.35 125 MET D C 1
ATOM 7002 O O . MET D 1 125 ? 16.642 -33.415 95.867 1.00 145.49 125 MET D O 1
ATOM 7004 N N . ASN D 1 126 ? 17.125 -32.323 93.942 1.00 146.98 126 ASN D N 1
ATOM 7005 C CA . ASN D 1 126 ? 18.562 -32.226 94.205 1.00 144.37 126 ASN D CA 1
ATOM 7006 C C . ASN D 1 126 ? 18.947 -30.968 94.980 1.00 138.62 126 ASN D C 1
ATOM 7007 O O . ASN D 1 126 ? 20.077 -30.857 95.454 1.00 135.82 126 ASN D O 1
ATOM 7012 N N . ASN D 1 127 ? 18.006 -30.032 95.107 1.00 138.20 127 ASN D N 1
ATOM 7013 C CA . ASN D 1 127 ? 18.222 -28.795 95.862 1.00 140.70 127 ASN D CA 1
ATOM 7014 C C . ASN D 1 127 ? 18.686 -29.113 97.289 1.00 140.46 127 ASN D C 1
ATOM 7015 O O . ASN D 1 127 ? 19.428 -28.339 97.905 1.00 138.58 127 ASN D O 1
ATOM 7020 N N . ALA D 1 128 ? 18.260 -30.270 97.794 1.00 139.33 128 ALA D N 1
ATOM 7021 C CA . ALA D 1 128 ? 18.674 -30.760 99.105 1.00 132.77 128 ALA D CA 1
ATOM 7022 C C . ALA D 1 128 ? 20.194 -30.917 99.198 1.00 124.79 128 ALA D C 1
ATOM 7023 O O . ALA D 1 128 ? 20.890 -30.040 99.716 1.00 119.26 128 ALA D O 1
ATOM 7025 N N . LYS D 1 132 ? 18.824 -22.636 102.196 1.00 152.75 132 LYS D N 1
ATOM 7026 C CA . LYS D 1 132 ? 19.307 -21.773 101.127 1.00 151.17 132 LYS D CA 1
ATOM 7027 C C . LYS D 1 132 ? 20.279 -20.736 101.665 1.00 156.59 132 LYS D C 1
ATOM 7028 O O . LYS D 1 132 ? 20.855 -19.969 100.896 1.00 157.46 132 LYS D O 1
ATOM 7034 N N . GLN D 1 133 ? 20.452 -20.715 102.986 1.00 157.83 133 GLN D N 1
ATOM 7035 C CA . GLN D 1 133 ? 21.393 -19.797 103.625 1.00 157.34 133 GLN D CA 1
ATOM 7036 C C . GLN D 1 133 ? 22.817 -20.099 103.190 1.00 158.14 133 GLN D C 1
ATOM 7037 O O . GLN D 1 133 ? 23.519 -19.221 102.689 1.00 155.54 133 GLN D O 1
ATOM 7043 N N . ARG D 1 134 ? 23.232 -21.349 103.377 1.00 159.06 134 ARG D N 1
ATOM 7044 C CA . ARG D 1 134 ? 24.578 -21.778 103.016 1.00 160.05 134 ARG D CA 1
ATOM 7045 C C . ARG D 1 134 ? 24.795 -21.803 101.495 1.00 162.85 134 ARG D C 1
ATOM 7046 O O . ARG D 1 134 ? 25.927 -21.956 101.033 1.00 159.51 134 ARG D O 1
ATOM 7048 N N . PHE D 1 135 ? 23.711 -21.642 100.732 1.00 163.24 135 PHE D N 1
ATOM 7049 C CA . PHE D 1 135 ? 23.752 -21.614 99.259 1.00 163.03 135 PHE D CA 1
ATOM 7050 C C . PHE D 1 135 ? 24.272 -20.291 98.692 1.00 159.97 135 PHE D C 1
ATOM 7051 O O . PHE D 1 135 ? 25.271 -20.264 97.968 1.00 155.57 135 PHE D O 1
ATOM 7059 N N . VAL D 1 136 ? 23.554 -19.210 98.992 1.00 162.46 136 VAL D N 1
ATOM 7060 C CA . VAL D 1 136 ? 23.909 -17.863 98.541 1.00 161.37 136 VAL D CA 1
ATOM 7061 C C . VAL D 1 136 ? 25.339 -17.461 98.955 1.00 160.29 136 VAL D C 1
ATOM 7062 O O . VAL D 1 136 ? 25.978 -16.640 98.284 1.00 158.39 136 VAL D O 1
ATOM 7066 N N . GLU D 1 137 ? 25.839 -18.050 100.043 1.00 156.44 137 GLU D N 1
ATOM 7067 C CA . GLU D 1 137 ? 27.211 -17.810 100.493 1.00 154.37 137 GLU D CA 1
ATOM 7068 C C . GLU D 1 137 ? 28.211 -18.163 99.389 1.00 155.82 137 GLU D C 1
ATOM 7069 O O . GLU D 1 137 ? 29.021 -17.328 98.983 1.00 154.05 137 GLU D O 1
ATOM 7075 N N . PHE D 1 138 ? 28.140 -19.399 98.897 1.00 159.92 138 PHE D N 1
ATOM 7076 C CA . PHE D 1 138 ? 29.011 -19.840 97.807 1.00 157.58 138 PHE D CA 1
ATOM 7077 C C . PHE D 1 138 ? 28.618 -19.185 96.469 1.00 155.57 138 PHE D C 1
ATOM 7078 O O . PHE D 1 138 ? 29.427 -19.137 95.542 1.00 155.66 138 PHE D O 1
ATOM 7086 N N . LEU D 1 139 ? 27.385 -18.680 96.374 1.00 155.61 139 LEU D N 1
ATOM 7087 C CA . LEU D 1 139 ? 26.917 -18.002 95.156 1.00 149.62 139 LEU D CA 1
ATOM 7088 C C . LEU D 1 139 ? 27.460 -16.580 95.062 1.00 142.11 139 LEU D C 1
ATOM 7089 O O . LEU D 1 139 ? 27.841 -16.128 93.985 1.00 140.23 139 LEU D O 1
ATOM 7094 N N . GLY D 1 140 ? 27.501 -15.885 96.195 1.00 143.63 140 GLY D N 1
ATOM 7095 C CA . GLY D 1 140 ? 28.077 -14.555 96.255 1.00 141.81 140 GLY D CA 1
ATOM 7096 C C . GLY D 1 140 ? 29.593 -14.567 96.152 1.00 137.43 140 GLY D C 1
ATOM 7097 O O . GLY D 1 140 ? 30.193 -13.648 95.598 1.00 133.33 140 GLY D O 1
ATOM 7098 N N . GLN D 1 141 ? 30.216 -15.613 96.683 1.00 137.45 141 GLN D N 1
ATOM 7099 C CA . GLN D 1 141 ? 31.670 -15.728 96.679 1.00 138.78 141 GLN D CA 1
ATOM 7100 C C . GLN D 1 141 ? 32.252 -16.037 95.296 1.00 137.29 141 GLN D C 1
ATOM 7101 O O . GLN D 1 141 ? 33.393 -15.668 94.996 1.00 129.15 141 GLN D O 1
ATOM 7107 N N . GLU D 1 142 ? 31.478 -16.749 94.476 1.00 137.18 142 GLU D N 1
ATOM 7108 C CA . GLU D 1 142 ? 31.894 -17.101 93.116 1.00 136.39 142 GLU D CA 1
ATOM 7109 C C . GLU D 1 142 ? 31.662 -15.962 92.118 1.00 132.28 142 GLU D C 1
ATOM 7110 O O . GLU D 1 142 ? 32.377 -15.842 91.117 1.00 130.37 142 GLU D O 1
ATOM 7116 N N . GLN D 1 143 ? 30.655 -15.138 92.390 1.00 131.49 143 GLN D N 1
ATOM 7117 C CA . GLN D 1 143 ? 30.400 -13.963 91.575 1.00 125.08 143 GLN D CA 1
ATOM 7118 C C . GLN D 1 143 ? 31.633 -13.059 91.591 1.00 120.37 143 GLN D C 1
ATOM 7119 O O . GLN D 1 143 ? 32.048 -12.574 90.546 1.00 118.70 143 GLN D O 1
ATOM 7125 N N . ASP D 1 144 ? 32.237 -12.868 92.765 1.00 123.05 144 ASP D N 1
ATOM 7126 C CA . ASP D 1 144 ? 33.462 -12.064 92.885 1.00 123.90 144 ASP D CA 1
ATOM 7127 C C . ASP D 1 144 ? 34.645 -12.717 92.185 1.00 120.64 144 ASP D C 1
ATOM 7128 O O . ASP D 1 144 ? 35.647 -12.057 91.901 1.00 120.31 144 ASP D O 1
ATOM 7133 N N . LYS D 1 145 ? 34.536 -14.018 91.932 1.00 121.58 145 LYS D N 1
ATOM 7134 C CA . LYS D 1 145 ? 35.587 -14.757 91.236 1.00 124.92 145 LYS D CA 1
ATOM 7135 C C . LYS D 1 145 ? 35.493 -14.476 89.749 1.00 120.20 145 LYS D C 1
ATOM 7136 O O . LYS D 1 145 ? 36.500 -14.428 89.048 1.00 124.57 145 LYS D O 1
ATOM 7142 N N . PHE D 1 146 ? 34.272 -14.258 89.283 1.00 116.22 146 PHE D N 1
ATOM 7143 C CA . PHE D 1 146 ? 34.018 -14.017 87.875 1.00 114.59 146 PHE D CA 1
ATOM 7144 C C . PHE D 1 146 ? 34.499 -12.628 87.505 1.00 111.48 146 PHE D C 1
ATOM 7145 O O . PHE D 1 146 ? 35.373 -12.471 86.663 1.00 114.83 146 PHE D O 1
ATOM 7153 N N . PHE D 1 147 ? 33.914 -11.620 88.136 1.00 110.51 147 PHE D N 1
ATOM 7154 C CA . PHE D 1 147 ? 34.248 -10.234 87.845 1.00 108.39 147 PHE D CA 1
ATOM 7155 C C . PHE D 1 147 ? 35.731 -9.925 87.978 1.00 108.76 147 PHE D C 1
ATOM 7156 O O . PHE D 1 147 ? 36.236 -9.018 87.320 1.00 114.59 147 PHE D O 1
ATOM 7164 N N . THR D 1 148 ? 36.432 -10.676 88.816 1.00 108.57 148 THR D N 1
ATOM 7165 C CA . THR D 1 148 ? 37.875 -10.505 88.912 1.00 115.22 148 THR D CA 1
ATOM 7166 C C . THR D 1 148 ? 38.531 -10.853 87.575 1.00 111.84 148 THR D C 1
ATOM 7167 O O . THR D 1 148 ? 39.457 -10.176 87.128 1.00 112.80 148 THR D O 1
ATOM 7171 N N . TRP D 1 149 ? 38.027 -11.908 86.943 1.00 109.65 149 TRP D N 1
ATOM 7172 C CA . TRP D 1 149 ? 38.553 -12.402 85.670 1.00 112.59 149 TRP D CA 1
ATOM 7173 C C . TRP D 1 149 ? 38.058 -11.645 84.437 1.00 108.79 149 TRP D C 1
ATOM 7174 O O . TRP D 1 149 ? 38.770 -11.541 83.435 1.00 109.02 149 TRP D O 1
ATOM 7185 N N . VAL D 1 150 ? 36.826 -11.155 84.500 1.00 105.64 150 VAL D N 1
ATOM 7186 C CA . VAL D 1 150 ? 36.319 -10.247 83.486 1.00 103.95 150 VAL D CA 1
ATOM 7187 C C . VAL D 1 150 ? 37.292 -9.084 83.413 1.00 107.28 150 VAL D C 1
ATOM 7188 O O . VAL D 1 150 ? 37.757 -8.711 82.335 1.00 105.86 150 VAL D O 1
ATOM 7192 N N . LYS D 1 151 ? 37.618 -8.547 84.586 1.00 106.40 151 LYS D N 1
ATOM 7193 C CA . LYS D 1 151 ? 38.542 -7.430 84.715 1.00 105.68 151 LYS D CA 1
ATOM 7194 C C . LYS D 1 151 ? 39.927 -7.777 84.158 1.00 110.43 151 LYS D C 1
ATOM 7195 O O . LYS D 1 151 ? 40.699 -6.890 83.774 1.00 111.07 151 LYS D O 1
ATOM 7201 N N . GLU D 1 152 ? 40.239 -9.071 84.143 1.00 110.23 152 GLU D N 1
ATOM 7202 C CA . GLU D 1 152 ? 41.524 -9.570 83.656 1.00 106.66 152 GLU D CA 1
ATOM 7203 C C . GLU D 1 152 ? 41.536 -10.149 82.238 1.00 104.55 152 GLU D C 1
ATOM 7204 O O . GLU D 1 152 ? 42.589 -10.584 81.775 1.00 106.55 152 GLU D O 1
ATOM 7210 N N . ALA D 1 153 ? 40.389 -10.173 81.561 1.00 100.01 153 ALA D N 1
ATOM 7211 C CA . ALA D 1 153 ? 40.269 -10.872 80.270 1.00 96.84 153 ALA D CA 1
ATOM 7212 C C . ALA D 1 153 ? 41.330 -10.422 79.251 1.00 102.89 153 ALA D C 1
ATOM 7213 O O . ALA D 1 153 ? 41.742 -9.253 79.253 1.00 101.78 153 ALA D O 1
ATOM 7215 N N . ASP D 1 154 ? 41.789 -11.338 78.393 1.00 103.51 154 ASP D N 1
ATOM 7216 C CA . ASP D 1 154 ? 42.867 -10.995 77.454 1.00 99.10 154 ASP D CA 1
ATOM 7217 C C . ASP D 1 154 ? 42.417 -9.940 76.454 1.00 97.75 154 ASP D C 1
ATOM 7218 O O . ASP D 1 154 ? 41.418 -10.124 75.752 1.00 97.12 154 ASP D O 1
ATOM 7223 N N . SER D 1 155 ? 43.172 -8.849 76.388 1.00 95.98 155 SER D N 1
ATOM 7224 C CA . SER D 1 155 ? 42.857 -7.722 75.519 1.00 90.75 155 SER D CA 1
ATOM 7225 C C . SER D 1 155 ? 42.538 -8.179 74.108 1.00 87.05 155 SER D C 1
ATOM 7226 O O . SER D 1 155 ? 41.428 -7.980 73.629 1.00 85.32 155 SER D O 1
ATOM 7229 N N . SER D 1 156 ? 43.523 -8.793 73.461 1.00 91.37 156 SER D N 1
ATOM 7230 C CA . SER D 1 156 ? 43.381 -9.287 72.101 1.00 90.75 156 SER D CA 1
ATOM 7231 C C . SER D 1 156 ? 42.072 -10.034 71.948 1.00 86.10 156 SER D C 1
ATOM 7232 O O . SER D 1 156 ? 41.219 -9.621 71.169 1.00 82.55 156 SER D O 1
ATOM 7235 N N . ALA D 1 157 ? 41.916 -11.114 72.707 1.00 89.53 157 ALA D N 1
ATOM 7236 C CA . ALA D 1 157 ? 40.697 -11.924 72.678 1.00 91.39 157 ALA D CA 1
ATOM 7237 C C . ALA D 1 157 ? 39.409 -11.106 72.810 1.00 88.44 157 ALA D C 1
ATOM 7238 O O . ALA D 1 157 ? 38.442 -11.356 72.087 1.00 87.67 157 ALA D O 1
ATOM 7240 N N . VAL D 1 158 ? 39.396 -10.154 73.743 1.00 86.25 158 VAL D N 1
ATOM 7241 C CA . VAL D 1 158 ? 38.280 -9.223 73.892 1.00 84.02 158 VAL D CA 1
ATOM 7242 C C . VAL D 1 158 ? 38.049 -8.430 72.607 1.00 82.87 158 VAL D C 1
ATOM 7243 O O . VAL D 1 158 ? 37.010 -8.576 71.952 1.00 80.51 158 VAL D O 1
ATOM 7247 N N 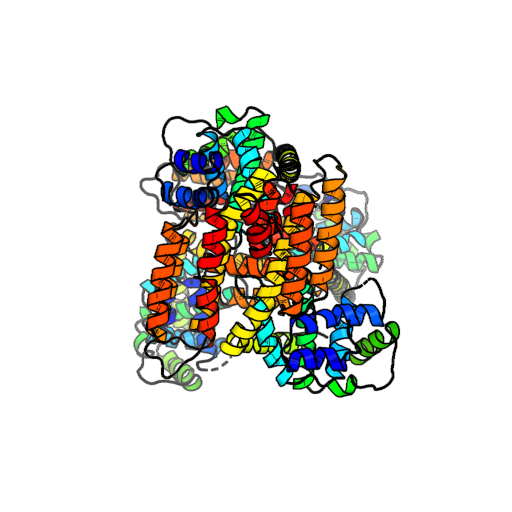. SER D 1 159 ? 39.037 -7.604 72.261 1.00 83.63 159 SER D N 1
ATOM 7248 C CA . SER D 1 159 ? 38.993 -6.733 71.094 1.00 77.93 159 SER D CA 1
ATOM 7249 C C . SER D 1 159 ? 38.547 -7.476 69.845 1.00 77.38 159 SER D C 1
ATOM 7250 O O . SER D 1 159 ? 37.672 -7.002 69.119 1.00 76.55 159 SER D O 1
ATOM 7253 N N . LYS D 1 160 ? 39.135 -8.646 69.607 1.00 80.39 160 LYS D N 1
ATOM 7254 C CA . LYS D 1 160 ? 38.705 -9.501 68.504 1.00 81.99 160 LYS D CA 1
ATOM 7255 C C . LYS D 1 160 ? 37.218 -9.821 68.634 1.00 79.67 160 LYS D C 1
ATOM 7256 O O . LYS D 1 160 ? 36.468 -9.681 67.673 1.00 76.10 160 LYS D O 1
ATOM 7262 N N . ALA D 1 161 ? 36.794 -10.248 69.822 1.00 79.72 161 ALA D N 1
ATOM 7263 C CA . ALA D 1 161 ? 35.400 -10.641 70.020 1.00 83.69 161 ALA D CA 1
ATOM 7264 C C . ALA D 1 161 ? 34.491 -9.450 69.758 1.00 83.26 161 ALA D C 1
ATOM 7265 O O . ALA D 1 161 ? 33.516 -9.549 69.002 1.00 79.84 161 ALA D O 1
ATOM 7267 N N . PHE D 1 162 ? 34.834 -8.326 70.380 1.00 73.39 162 PHE D N 1
ATOM 7268 C CA . PHE D 1 162 ? 34.099 -7.086 70.207 1.00 73.01 162 PHE D CA 1
ATOM 7269 C C . PHE D 1 162 ? 33.870 -6.694 68.743 1.00 74.00 162 PHE D C 1
ATOM 7270 O O . PHE D 1 162 ? 32.752 -6.346 68.360 1.00 76.10 162 PHE D O 1
ATOM 7278 N N . ASP D 1 163 ? 34.914 -6.740 67.927 1.00 70.25 163 ASP D N 1
ATOM 7279 C CA . ASP D 1 163 ? 34.777 -6.280 66.554 1.00 73.57 163 ASP D CA 1
ATOM 7280 C C . ASP D 1 163 ? 33.831 -7.158 65.729 1.00 77.49 163 ASP D C 1
ATOM 7281 O O . ASP D 1 163 ? 32.900 -6.661 65.078 1.00 75.27 163 ASP D O 1
ATOM 7286 N N . GLN D 1 164 ? 34.063 -8.465 65.766 1.00 80.74 164 GLN D N 1
ATOM 7287 C CA . GLN D 1 164 ? 33.291 -9.401 64.943 1.00 83.25 164 GLN D CA 1
ATOM 7288 C C . GLN D 1 164 ? 31.784 -9.332 65.202 1.00 74.97 164 GLN D C 1
ATOM 7289 O O . GLN D 1 164 ? 30.992 -9.432 64.264 1.00 71.26 164 GLN D O 1
ATOM 7295 N N . ILE D 1 165 ? 31.423 -9.126 66.471 1.00 79.42 165 ILE D N 1
ATOM 7296 C CA . ILE D 1 165 ? 30.037 -8.940 66.931 1.00 76.03 165 ILE D CA 1
ATOM 7297 C C . ILE D 1 165 ? 29.461 -7.573 66.544 1.00 71.35 165 ILE D C 1
ATOM 7298 O O . ILE D 1 165 ? 28.435 -7.504 65.859 1.00 65.07 165 ILE D O 1
ATOM 7303 N N . TYR D 1 166 ? 30.097 -6.503 67.031 1.00 69.66 166 TYR D N 1
ATOM 7304 C CA . TYR D 1 166 ? 29.683 -5.140 66.718 1.00 65.77 166 TYR D CA 1
ATOM 7305 C C . TYR D 1 166 ? 29.439 -4.959 65.230 1.00 65.55 166 TYR D C 1
ATOM 7306 O O . TYR D 1 166 ? 28.423 -4.414 64.851 1.00 60.77 166 TYR D O 1
ATOM 7315 N N . SER D 1 167 ? 30.341 -5.460 64.387 1.00 71.64 167 SER D N 1
ATOM 7316 C CA . SER D 1 167 ? 30.210 -5.301 62.934 1.00 71.72 167 SER D CA 1
ATOM 7317 C C . SER D 1 167 ? 28.843 -5.802 62.457 1.00 70.42 167 SER D C 1
ATOM 7318 O O . SER D 1 167 ? 28.271 -5.284 61.490 1.00 65.36 167 SER D O 1
ATOM 7321 N N . VAL D 1 168 ? 28.329 -6.807 63.159 1.00 68.33 168 VAL D N 1
ATOM 7322 C CA . VAL D 1 168 ? 27.021 -7.366 62.870 1.00 68.83 168 VAL D CA 1
ATOM 7323 C C . VAL D 1 168 ? 25.971 -6.603 63.655 1.00 65.27 168 VAL D C 1
ATOM 7324 O O . VAL D 1 168 ? 25.112 -5.940 63.084 1.00 69.01 168 VAL D O 1
ATOM 7328 N N . THR D 1 169 ? 26.064 -6.688 64.974 1.00 67.86 169 THR D N 1
ATOM 7329 C CA . THR D 1 169 ? 25.082 -6.099 65.872 1.00 62.90 169 THR D CA 1
ATOM 7330 C C . THR D 1 169 ? 24.883 -4.583 65.636 1.00 66.17 169 THR D C 1
ATOM 7331 O O . THR D 1 169 ? 23.837 -4.040 65.980 1.00 65.53 169 THR D O 1
ATOM 7335 N N . TYR D 1 170 ? 25.866 -3.918 65.019 1.00 66.57 170 TYR D N 1
ATOM 7336 C CA . TYR D 1 170 ? 25.754 -2.502 64.683 1.00 56.99 170 TYR D CA 1
ATOM 7337 C C . TYR D 1 170 ? 24.705 -2.321 63.625 1.00 61.02 170 TYR D C 1
ATOM 7338 O O . TYR D 1 170 ? 23.802 -1.471 63.750 1.00 60.35 170 TYR D O 1
ATOM 7347 N N . LEU D 1 171 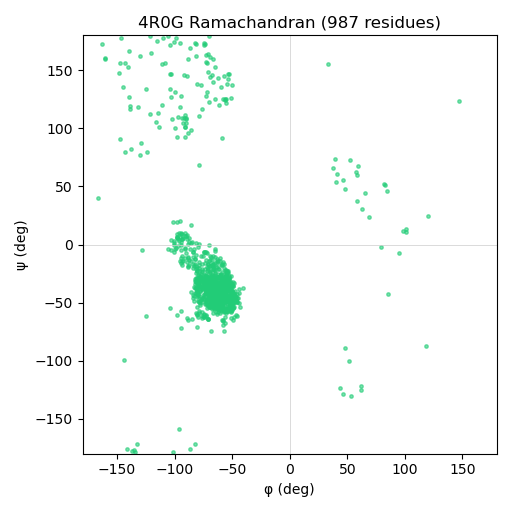? 24.878 -3.087 62.547 1.00 61.83 171 LEU D N 1
ATOM 7348 C CA . LEU D 1 171 ? 23.930 -3.069 61.439 1.00 62.65 171 LEU D CA 1
ATOM 7349 C C . LEU D 1 171 ? 22.556 -3.501 61.923 1.00 62.66 171 LEU D C 1
ATOM 7350 O O . LEU D 1 171 ? 21.562 -2.942 61.466 1.00 59.33 171 LEU D O 1
ATOM 7355 N N . LYS D 1 172 ? 22.498 -4.444 62.875 1.00 63.41 172 LYS D N 1
ATOM 7356 C CA . LYS D 1 172 ? 21.205 -4.888 63.404 1.00 62.82 172 LYS D CA 1
ATOM 7357 C C . LYS D 1 172 ? 20.434 -3.699 63.961 1.00 67.15 172 LYS D C 1
ATOM 7358 O O . LYS D 1 172 ? 19.321 -3.403 63.507 1.00 71.10 172 LYS D O 1
ATOM 7360 N N . TYR D 1 173 ? 21.033 -2.990 64.909 1.00 63.10 173 TYR D N 1
ATOM 7361 C CA . TYR D 1 173 ? 20.356 -1.845 65.500 1.00 65.06 173 TYR D CA 1
ATOM 7362 C C . TYR D 1 173 ? 20.109 -0.741 64.486 1.00 59.75 173 TYR D C 1
ATOM 7363 O O . TYR D 1 173 ? 19.104 -0.065 64.564 1.00 56.98 173 TYR D O 1
ATOM 7372 N N . LEU D 1 174 ? 21.030 -0.565 63.540 1.00 64.27 174 LEU D N 1
ATOM 7373 C CA . LEU D 1 174 ? 20.894 0.484 62.523 1.00 65.29 174 LEU D CA 1
ATOM 7374 C C . LEU D 1 174 ? 19.650 0.244 61.675 1.00 59.54 174 LEU D C 1
ATOM 7375 O O . LEU D 1 174 ? 18.901 1.171 61.355 1.00 57.15 174 LEU D O 1
ATOM 7380 N N . ILE D 1 175 ? 19.440 -1.021 61.343 1.00 59.70 175 ILE D N 1
ATOM 7381 C CA . ILE D 1 175 ? 18.388 -1.435 60.435 1.00 61.36 175 ILE D CA 1
ATOM 7382 C C . ILE D 1 175 ? 17.025 -1.328 61.110 1.00 62.48 175 ILE D C 1
ATOM 7383 O O . ILE D 1 175 ? 16.053 -0.915 60.482 1.00 63.29 175 ILE D O 1
ATOM 7388 N N . GLU D 1 176 ? 16.970 -1.656 62.397 1.00 62.40 176 GLU D N 1
ATOM 7389 C CA . GLU D 1 176 ? 15.737 -1.550 63.172 1.00 63.50 176 GLU D CA 1
ATOM 7390 C C . GLU D 1 176 ? 15.223 -0.115 63.226 1.00 64.86 176 GLU D C 1
ATOM 7391 O O . GLU D 1 176 ? 14.028 0.139 63.179 1.00 68.40 176 GLU D O 1
ATOM 7397 N N . ASP D 1 177 ? 16.142 0.827 63.336 1.00 64.05 177 ASP D N 1
ATOM 7398 C CA . ASP D 1 177 ? 15.762 2.208 63.504 1.00 70.66 177 ASP D CA 1
ATOM 7399 C C . ASP D 1 177 ? 15.324 2.790 62.174 1.00 67.33 177 ASP D C 1
ATOM 7400 O O . ASP D 1 177 ? 14.369 3.555 62.111 1.00 70.08 177 ASP D O 1
ATOM 7405 N N . TYR D 1 178 ? 16.013 2.409 61.111 1.00 65.34 178 TYR D N 1
ATOM 7406 C CA . TYR D 1 178 ? 15.541 2.714 59.775 1.00 68.48 178 TYR D CA 1
ATOM 7407 C C . TYR D 1 178 ? 14.109 2.201 59.628 1.00 70.09 178 TYR D C 1
ATOM 7408 O O . TYR D 1 178 ? 13.236 2.918 59.145 1.00 69.90 178 TYR D O 1
ATOM 7417 N N . LEU D 1 179 ? 13.870 0.964 60.058 1.00 66.42 179 LEU D N 1
ATOM 7418 C CA . LEU D 1 179 ? 12.551 0.362 59.909 1.00 66.65 179 LEU D CA 1
ATOM 7419 C C . LEU D 1 179 ? 11.515 1.251 60.568 1.00 69.66 179 LEU D C 1
ATOM 7420 O O . LEU D 1 179 ? 10.715 1.876 59.875 1.00 70.22 179 LEU D O 1
ATOM 7425 N N . SER D 1 180 ? 11.575 1.350 61.896 1.00 72.16 180 SER D N 1
ATOM 7426 C CA . SER D 1 180 ? 10.568 2.085 62.659 1.00 74.30 180 SER D CA 1
ATOM 7427 C C . SER D 1 180 ? 10.358 3.509 62.149 1.00 73.46 180 SER D C 1
ATOM 7428 O O . SER D 1 180 ? 9.256 4.040 62.261 1.00 76.92 180 SER D O 1
ATOM 7431 N N . LEU D 1 181 ? 11.391 4.120 61.572 1.00 66.94 181 LEU D N 1
ATOM 7432 C CA . LEU D 1 181 ? 11.196 5.427 60.967 1.00 67.04 181 LEU D CA 1
ATOM 7433 C C . LEU D 1 181 ? 10.287 5.328 59.750 1.00 74.81 181 LEU D C 1
ATOM 7434 O O . LEU D 1 181 ? 9.399 6.162 59.554 1.00 76.40 181 LEU D O 1
ATOM 7439 N N . LEU D 1 182 ? 10.504 4.302 58.935 1.00 75.21 182 LEU D N 1
ATOM 7440 C CA . LEU D 1 182 ? 9.712 4.129 57.721 1.00 75.85 182 LEU D CA 1
ATOM 7441 C C . LEU D 1 182 ? 8.305 3.667 58.054 1.00 79.12 182 LEU D C 1
ATOM 7442 O O . LEU D 1 182 ? 7.336 4.136 57.446 1.00 80.44 182 LEU D O 1
ATOM 7447 N N . GLU D 1 183 ? 8.199 2.742 59.009 1.00 79.34 183 GLU D N 1
ATOM 7448 C CA . GLU D 1 183 ? 6.900 2.231 59.438 1.00 78.75 183 GLU D CA 1
ATOM 7449 C C . GLU D 1 183 ? 6.043 3.385 59.906 1.00 86.73 183 GLU D C 1
ATOM 7450 O O . GLU D 1 183 ? 4.839 3.364 59.648 1.00 98.12 183 GLU D O 1
ATOM 7456 N N . SER D 1 184 ? 6.657 4.371 60.587 1.00 93.18 184 SER D N 1
ATOM 7457 C CA . SER D 1 184 ? 5.964 5.619 60.947 1.00 94.05 184 SER D CA 1
ATOM 7458 C C . SER D 1 184 ? 4.652 5.253 61.633 1.00 104.51 184 SER D C 1
ATOM 7459 O O . SER D 1 184 ? 4.660 4.914 62.821 1.00 106.29 184 SER D O 1
ATOM 7462 N N . ALA D 1 185 ? 3.567 5.320 60.845 1.00 112.20 185 ALA D N 1
ATOM 7463 C CA . ALA D 1 185 ? 2.151 5.097 61.202 1.00 108.34 185 ALA D CA 1
ATOM 7464 C C . ALA D 1 185 ? 1.391 6.381 61.539 1.00 114.26 185 ALA D C 1
ATOM 7465 O O . ALA D 1 185 ? 0.163 6.372 61.670 1.00 111.84 185 ALA D O 1
ATOM 7467 N N . HIS D 1 186 ? 2.117 7.493 61.614 1.00 115.56 186 HIS D N 1
ATOM 7468 C CA . HIS D 1 186 ? 1.487 8.804 61.449 1.00 116.07 186 HIS D CA 1
ATOM 7469 C C . HIS D 1 186 ? 1.595 9.247 59.979 1.00 117.21 186 HIS D C 1
ATOM 7470 O O . HIS D 1 186 ? 1.326 10.403 59.630 1.00 114.30 186 HIS D O 1
ATOM 7477 N N . LEU D 1 187 ? 2.034 8.322 59.131 1.00 112.31 187 LEU D N 1
ATOM 7478 C CA . LEU D 1 187 ? 2.111 8.579 57.699 1.00 116.78 187 LEU D CA 1
ATOM 7479 C C . LEU D 1 187 ? 1.064 7.737 56.938 1.00 116.52 187 LEU D C 1
ATOM 7480 O O . LEU D 1 187 ? 0.603 6.699 57.435 1.00 110.70 187 LEU D O 1
ATOM 7482 N N . PRO D 1 188 ? 0.649 8.208 55.745 1.00 115.58 188 PRO D N 1
ATOM 7483 C CA . PRO D 1 188 ? -0.296 7.442 54.915 1.00 116.15 188 PRO D CA 1
ATOM 7484 C C . PRO D 1 188 ? 0.324 6.162 54.341 1.00 110.93 188 PRO D C 1
ATOM 7485 O O . PRO D 1 188 ? 1.551 6.058 54.266 1.00 104.01 188 PRO D O 1
ATOM 7489 N N . THR D 1 189 ? -0.523 5.224 53.914 1.00 114.62 189 THR D N 1
ATOM 7490 C CA . THR D 1 189 ? -0.069 3.950 53.349 1.00 111.87 189 THR D CA 1
ATOM 7491 C C . THR D 1 189 ? 0.084 4.076 51.820 1.00 108.72 189 THR D C 1
ATOM 7492 O O . THR D 1 189 ? -0.905 4.225 51.095 1.00 110.88 189 THR D O 1
ATOM 7496 N N . ASP D 1 190 ? 1.329 4.029 51.344 1.00 101.63 190 ASP D N 1
ATOM 7497 C CA . ASP D 1 190 ? 1.631 4.088 49.914 1.00 97.53 190 ASP D CA 1
ATOM 7498 C C . ASP D 1 190 ? 1.765 2.640 49.438 1.00 93.07 190 ASP D C 1
ATOM 7499 O O . ASP D 1 190 ? 1.723 1.719 50.252 1.00 89.44 190 ASP D O 1
ATOM 7504 N N . GLN D 1 191 ? 1.904 2.430 48.129 1.00 99.04 191 GLN D N 1
ATOM 7505 C CA . GLN D 1 191 ? 2.291 1.117 47.595 1.00 96.23 191 GLN D CA 1
ATOM 7506 C C . GLN D 1 191 ? 3.810 0.842 47.602 1.00 86.28 191 GLN D C 1
ATOM 7507 O O . GLN D 1 191 ? 4.261 -0.223 48.039 1.00 80.36 191 GLN D O 1
ATOM 7513 N N . LEU D 1 192 ? 4.582 1.809 47.109 1.00 85.53 192 LEU D N 1
ATOM 7514 C CA . LEU D 1 192 ? 6.035 1.694 47.043 1.00 78.39 192 LEU D CA 1
ATOM 7515 C C . LEU D 1 192 ? 6.606 1.684 48.453 1.00 80.66 192 LEU D C 1
ATOM 7516 O O . LEU D 1 192 ? 7.473 0.868 48.774 1.00 79.19 192 LEU D O 1
ATOM 7521 N N . LYS D 1 193 ? 6.101 2.578 49.301 1.00 81.94 193 LYS D N 1
ATOM 7522 C CA . LYS D 1 193 ? 6.538 2.624 50.696 1.00 80.43 193 LYS D CA 1
ATOM 7523 C C . LYS D 1 193 ? 6.207 1.322 51.433 1.00 76.63 193 LYS D C 1
ATOM 7524 O O . LYS D 1 193 ? 6.813 1.010 52.449 1.00 79.75 193 LYS D O 1
ATOM 7526 N N . SER D 1 194 ? 5.251 0.566 50.908 1.00 75.27 194 SER D N 1
ATOM 7527 C CA . SER D 1 194 ? 4.871 -0.724 51.472 1.00 74.99 194 SER D CA 1
ATOM 7528 C C . SER D 1 194 ? 5.845 -1.837 51.094 1.00 74.56 194 SER D C 1
ATOM 7529 O O . SER D 1 194 ? 6.333 -2.545 51.968 1.00 71.28 194 SER D O 1
ATOM 7532 N N . SER D 1 195 ? 6.040 -2.059 49.791 1.00 79.51 195 SER D N 1
ATOM 7533 C CA . SER D 1 195 ? 7.039 -3.030 49.310 1.00 76.19 195 SER D CA 1
ATOM 7534 C C . SER D 1 195 ? 8.407 -2.684 49.864 1.00 75.08 195 SER D C 1
ATOM 7535 O O . SER D 1 195 ? 9.188 -3.573 50.196 1.00 73.74 195 SER D O 1
ATOM 7538 N N . ARG D 1 196 ? 8.683 -1.384 49.960 1.00 72.97 196 ARG D N 1
ATOM 7539 C CA . ARG D 1 196 ? 9.869 -0.908 50.640 1.00 63.10 196 ARG D CA 1
ATOM 7540 C C . ARG D 1 196 ? 9.962 -1.513 52.036 1.00 63.99 196 ARG D C 1
ATOM 7541 O O . ARG D 1 196 ? 10.946 -2.157 52.362 1.00 70.20 196 ARG D O 1
ATOM 7549 N N . ILE D 1 197 ? 8.920 -1.361 52.842 1.00 64.88 197 ILE D N 1
ATOM 7550 C CA . ILE D 1 197 ? 8.898 -2.001 54.157 1.00 63.69 197 ILE D CA 1
ATOM 7551 C C . ILE D 1 197 ? 8.999 -3.538 54.094 1.00 66.80 197 ILE D C 1
ATOM 7552 O O . ILE D 1 197 ? 9.616 -4.144 54.961 1.00 70.10 197 ILE D O 1
ATOM 7557 N N . SER D 1 198 ? 8.419 -4.185 53.088 1.00 68.33 198 SER D N 1
ATOM 7558 C CA . SER D 1 198 ? 8.504 -5.650 53.065 1.00 74.15 198 SER D CA 1
ATOM 7559 C C . SER D 1 198 ? 9.957 -6.052 52.857 1.00 78.16 198 SER D C 1
ATOM 7560 O O . SER D 1 198 ? 10.415 -7.047 53.423 1.00 79.01 198 SER D O 1
ATOM 7563 N N . LEU D 1 199 ? 10.673 -5.254 52.061 1.00 71.85 199 LEU D N 1
ATOM 7564 C CA . LEU D 1 199 ? 12.071 -5.507 51.749 1.00 70.77 199 LEU D CA 1
ATOM 7565 C C . LEU D 1 199 ? 12.893 -5.487 53.020 1.00 74.66 199 LEU D C 1
ATOM 7566 O O . LEU D 1 199 ? 13.541 -6.472 53.395 1.00 77.03 199 LEU D O 1
ATOM 7571 N N . VAL D 1 200 ? 12.829 -4.349 53.692 1.00 71.66 200 VAL D N 1
ATOM 7572 C CA . VAL D 1 200 ? 13.629 -4.101 54.871 1.00 70.79 200 VAL D CA 1
ATOM 7573 C C . VAL D 1 200 ? 13.376 -5.152 55.958 1.00 72.35 200 VAL D C 1
ATOM 7574 O O . VAL D 1 200 ? 14.290 -5.509 56.702 1.00 76.62 200 VAL D O 1
ATOM 7578 N N . VAL D 1 201 ? 12.156 -5.679 56.019 1.00 72.05 201 VAL D N 1
ATOM 7579 C CA . VAL D 1 201 ? 11.842 -6.757 56.961 1.00 76.35 201 VAL D CA 1
ATOM 7580 C C . VAL D 1 201 ? 12.560 -8.073 56.617 1.00 80.58 201 VAL D C 1
ATOM 7581 O O . VAL D 1 201 ? 13.067 -8.774 57.518 1.00 76.63 201 VAL D O 1
ATOM 7585 N N . ARG D 1 202 ? 12.600 -8.397 55.320 1.00 77.86 202 ARG D N 1
ATOM 7586 C CA . ARG D 1 202 ? 13.296 -9.588 54.847 1.00 77.15 202 ARG D CA 1
ATOM 7587 C C . ARG D 1 202 ? 14.761 -9.433 55.203 1.00 82.54 202 ARG D C 1
ATOM 7588 O O . ARG D 1 202 ? 15.372 -10.342 55.784 1.00 77.80 202 ARG D O 1
ATOM 7596 N N . LEU D 1 203 ? 15.293 -8.252 54.874 1.00 80.29 203 LEU D N 1
ATOM 7597 C CA . LEU D 1 203 ? 16.659 -7.872 55.203 1.00 71.87 203 LEU D CA 1
ATOM 7598 C C . LEU D 1 203 ? 16.925 -8.008 56.691 1.00 78.82 203 LEU D C 1
ATOM 7599 O O . LEU D 1 203 ? 17.946 -8.572 57.085 1.00 83.87 203 LEU D O 1
ATOM 7604 N N . ALA D 1 204 ? 16.011 -7.502 57.518 1.00 76.88 204 ALA D N 1
ATOM 7605 C CA . ALA D 1 204 ? 16.215 -7.532 58.966 1.00 76.02 204 ALA D CA 1
ATOM 7606 C C . ALA D 1 204 ? 16.222 -8.960 59.498 1.00 85.42 204 ALA D C 1
ATOM 7607 O O . ALA D 1 204 ? 17.099 -9.318 60.294 1.00 83.47 204 ALA D O 1
ATOM 7609 N N . LYS D 1 205 ? 15.248 -9.767 59.059 1.00 85.32 205 LYS D N 1
ATOM 7610 C CA . LYS D 1 205 ? 15.185 -11.176 59.451 1.00 83.21 205 LYS D CA 1
ATOM 7611 C C . LYS D 1 205 ? 16.428 -11.918 58.955 1.00 85.09 205 LYS D C 1
ATOM 7612 O O . LYS D 1 205 ? 16.993 -12.749 59.663 1.00 82.50 205 LYS D O 1
ATOM 7614 N N . TYR D 1 206 ? 16.853 -11.607 57.735 1.00 83.08 206 TYR D N 1
ATOM 7615 C CA . TYR D 1 206 ? 18.039 -12.234 57.167 1.00 84.55 206 TYR D CA 1
ATOM 7616 C C . TYR D 1 206 ? 19.303 -11.985 58.002 1.00 87.14 206 TYR D C 1
ATOM 7617 O O . TYR D 1 206 ? 20.164 -12.857 58.124 1.00 86.84 206 TYR D O 1
ATOM 7626 N N . LEU D 1 207 ? 19.414 -10.795 58.576 1.00 82.14 207 LEU D N 1
ATOM 7627 C CA . LEU D 1 207 ? 20.569 -10.479 59.392 1.00 78.83 207 LEU D CA 1
ATOM 7628 C C . LEU D 1 207 ? 20.455 -11.232 60.696 1.00 79.28 207 LEU D C 1
ATOM 7629 O O . LEU D 1 207 ? 21.424 -11.786 61.193 1.00 78.90 207 LEU D O 1
ATOM 7634 N N . HIS D 1 208 ? 19.242 -11.253 61.230 1.00 89.41 208 HIS D N 1
ATOM 7635 C CA . HIS D 1 208 ? 18.919 -11.896 62.500 1.00 92.62 208 HIS D CA 1
ATOM 7636 C C . HIS D 1 208 ? 19.497 -13.318 62.532 1.00 92.79 208 HIS D C 1
ATOM 7637 O O . HIS D 1 208 ? 19.930 -13.808 63.580 1.00 89.29 208 HIS D O 1
ATOM 7644 N N . GLU D 1 209 ? 19.537 -13.946 61.358 1.00 89.44 209 GLU D N 1
ATOM 7645 C CA . GLU D 1 209 ? 20.042 -15.303 61.195 1.00 83.76 209 GLU D CA 1
ATOM 7646 C C . GLU D 1 209 ? 21.542 -15.395 60.866 1.00 89.20 209 GLU D C 1
ATOM 7647 O O . GLU D 1 209 ? 22.031 -16.470 60.533 1.00 94.44 209 GLU D O 1
ATOM 7649 N N . GLN D 1 210 ? 22.263 -14.275 60.912 1.00 93.29 210 GLN D N 1
ATOM 7650 C CA . GLN D 1 210 ? 23.716 -14.276 60.677 1.00 83.21 210 GLN D CA 1
ATOM 7651 C C . GLN D 1 210 ? 24.516 -14.154 61.963 1.00 83.21 210 GLN D C 1
ATOM 7652 O O . GLN D 1 210 ? 24.280 -13.235 62.741 1.00 87.29 210 GLN D O 1
ATOM 7658 N N . THR D 1 211 ? 25.454 -15.074 62.188 1.00 85.77 211 THR D N 1
ATOM 7659 C CA . THR D 1 211 ? 26.340 -15.007 63.364 1.00 90.37 211 THR D CA 1
ATOM 7660 C C . THR D 1 211 ? 27.525 -14.049 63.157 1.00 91.76 211 THR D C 1
ATOM 7661 O O . THR D 1 211 ? 28.020 -13.424 64.103 1.00 93.00 211 THR D O 1
ATOM 7665 N N . GLU D 1 212 ? 27.976 -13.933 61.915 1.00 85.16 212 GLU D N 1
ATOM 7666 C CA . GLU D 1 212 ? 29.169 -13.157 61.616 1.00 82.61 212 GLU D CA 1
ATOM 7667 C C . GLU D 1 212 ? 28.978 -12.436 60.302 1.00 77.22 212 GLU D C 1
ATOM 7668 O O . GLU D 1 212 ? 28.197 -12.867 59.461 1.00 81.02 212 GLU D O 1
ATOM 7674 N N . LEU D 1 213 ? 29.703 -11.345 60.102 1.00 80.07 213 LEU D N 1
ATOM 7675 C CA . LEU D 1 213 ? 29.444 -10.552 58.919 1.00 80.48 213 LEU D CA 1
ATOM 7676 C C . LEU D 1 213 ? 30.499 -10.916 57.902 1.00 76.71 213 LEU D C 1
ATOM 7677 O O . LEU D 1 213 ? 31.599 -10.382 57.910 1.00 75.27 213 LEU D O 1
ATOM 7682 N N . THR D 1 214 ? 30.124 -11.767 56.961 1.00 81.20 214 THR D N 1
ATOM 7683 C CA . THR D 1 214 ? 31.111 -12.347 56.062 1.00 86.03 214 THR D CA 1
ATOM 7684 C C . THR D 1 214 ? 30.980 -11.691 54.717 1.00 84.89 214 THR D C 1
ATOM 7685 O O . THR D 1 214 ? 30.122 -10.837 54.536 1.00 87.97 214 THR D O 1
ATOM 7689 N N . GLN D 1 215 ? 31.820 -12.088 53.771 1.00 86.48 215 GLN D N 1
ATOM 7690 C CA . GLN D 1 215 ? 31.786 -11.472 52.457 1.00 88.78 215 GLN D CA 1
ATOM 7691 C C . GLN D 1 215 ? 30.448 -11.762 51.810 1.00 86.99 215 GLN D C 1
ATOM 7692 O O . GLN D 1 215 ? 29.833 -10.877 51.217 1.00 87.82 215 GLN D O 1
ATOM 7698 N N . ASP D 1 216 ? 29.998 -13.006 51.955 1.00 90.21 216 ASP D N 1
ATOM 7699 C CA . ASP D 1 216 ? 28.736 -13.464 51.377 1.00 94.66 216 ASP D CA 1
ATOM 7700 C C . ASP D 1 216 ? 27.553 -12.659 51.916 1.00 87.70 216 ASP D C 1
ATOM 7701 O O . ASP D 1 216 ? 26.706 -12.185 51.147 1.00 82.86 216 ASP D O 1
ATOM 7706 N N . VAL D 1 217 ? 27.521 -12.506 53.239 1.00 83.07 217 VAL D N 1
ATOM 7707 C CA . VAL D 1 217 ? 26.539 -11.660 53.908 1.00 86.06 217 VAL D CA 1
ATOM 7708 C C . VAL D 1 217 ? 26.577 -10.255 53.333 1.00 83.13 217 VAL D C 1
ATOM 7709 O O . VAL D 1 217 ? 25.574 -9.754 52.836 1.00 84.12 217 VAL D O 1
ATOM 7713 N N . HIS D 1 218 ? 27.756 -9.645 53.392 1.00 85.35 218 HIS D N 1
ATOM 7714 C CA . HIS D 1 218 ? 27.989 -8.293 52.903 1.00 83.96 218 HIS D CA 1
ATOM 7715 C C . HIS D 1 218 ? 27.496 -8.117 51.479 1.00 80.77 218 HIS D C 1
ATOM 7716 O O . HIS D 1 218 ? 26.962 -7.075 51.122 1.00 78.28 218 HIS D O 1
ATOM 7723 N N . ASP D 1 219 ? 27.675 -9.149 50.667 1.00 86.13 219 ASP D N 1
ATOM 7724 C CA . ASP D 1 219 ? 27.228 -9.102 49.286 1.00 88.99 219 ASP D CA 1
ATOM 7725 C C . ASP D 1 219 ? 25.704 -9.201 49.178 1.00 85.86 219 ASP D C 1
ATOM 7726 O O . ASP D 1 219 ? 25.109 -8.606 48.274 1.00 82.20 219 ASP D O 1
ATOM 7731 N N . GLU D 1 220 ? 25.085 -9.942 50.102 1.00 82.75 220 GLU D N 1
ATOM 7732 C CA . GLU D 1 220 ? 23.624 -10.083 50.148 1.00 85.06 220 GLU D CA 1
ATOM 7733 C C . GLU D 1 220 ? 22.951 -8.804 50.632 1.00 80.59 220 GLU D C 1
ATOM 7734 O O . GLU D 1 220 ? 21.998 -8.336 50.026 1.00 78.48 220 GLU D O 1
ATOM 7740 N N . ILE D 1 221 ? 23.459 -8.245 51.726 1.00 78.60 221 ILE D N 1
ATOM 7741 C CA . ILE D 1 221 ? 22.966 -6.975 52.233 1.00 70.25 221 ILE D CA 1
ATOM 7742 C C . ILE D 1 221 ? 22.905 -5.943 51.116 1.00 73.35 221 ILE D C 1
ATOM 7743 O O . ILE D 1 221 ? 21.838 -5.387 50.845 1.00 75.01 221 ILE D O 1
ATOM 7748 N N . ALA D 1 222 ? 24.016 -5.727 50.420 1.00 71.45 222 ALA D N 1
ATOM 7749 C CA . ALA D 1 222 ? 24.020 -4.750 49.338 1.00 69.30 222 ALA D CA 1
ATOM 7750 C C . ALA D 1 222 ? 22.967 -5.046 48.251 1.00 74.75 222 ALA D C 1
ATOM 7751 O O . ALA D 1 222 ? 22.574 -4.153 47.493 1.00 74.90 222 ALA D O 1
ATOM 7753 N N . VAL D 1 223 ? 22.498 -6.289 48.184 1.00 75.52 223 VAL D N 1
ATOM 7754 C CA . VAL D 1 223 ? 21.440 -6.637 47.238 1.00 79.76 223 VAL D CA 1
ATOM 7755 C C . VAL D 1 223 ? 20.151 -5.919 47.637 1.00 79.79 223 VAL D C 1
ATOM 7756 O O . VAL D 1 223 ? 19.509 -5.253 46.807 1.00 78.52 223 VAL D O 1
ATOM 7760 N N . TYR D 1 224 ? 19.782 -6.067 48.910 1.00 77.44 224 TYR D N 1
ATOM 7761 C CA . TYR D 1 224 ? 18.633 -5.369 49.473 1.00 71.46 224 TYR D CA 1
ATOM 7762 C C . TYR D 1 224 ? 18.734 -3.860 49.216 1.00 64.79 224 TYR D C 1
ATOM 7763 O O . TYR D 1 224 ? 17.873 -3.296 48.550 1.00 65.38 224 TYR D O 1
ATOM 7772 N N . VAL D 1 225 ? 19.811 -3.220 49.664 1.00 63.52 225 VAL D N 1
ATOM 7773 C CA . VAL D 1 225 ? 19.961 -1.780 49.426 1.00 66.30 225 VAL D CA 1
ATOM 7774 C C . VAL D 1 225 ? 19.872 -1.377 47.946 1.00 63.86 225 VAL D C 1
ATOM 7775 O O . VAL D 1 225 ? 19.433 -0.278 47.622 1.00 59.56 225 VAL D O 1
ATOM 7779 N N . LYS D 1 226 ? 20.261 -2.280 47.051 1.00 68.91 226 LYS D N 1
ATOM 7780 C CA . LYS D 1 226 ? 20.132 -2.006 45.628 1.00 67.68 226 LYS D CA 1
ATOM 7781 C C . LYS D 1 226 ? 18.648 -1.950 45.255 1.00 74.24 226 LYS D C 1
ATOM 7782 O O . LYS D 1 226 ? 18.202 -0.993 44.602 1.00 74.38 226 LYS D O 1
ATOM 7788 N N . LYS D 1 227 ? 17.886 -2.954 45.697 1.00 69.96 227 LYS D N 1
ATOM 7789 C CA . LYS D 1 227 ? 16.444 -2.994 45.448 1.00 75.46 227 LYS D CA 1
ATOM 7790 C C . LYS D 1 227 ? 15.771 -1.729 45.987 1.00 72.72 227 LYS D C 1
ATOM 7791 O O . LYS D 1 227 ? 14.903 -1.145 45.338 1.00 74.47 227 LYS D O 1
ATOM 7797 N N . LEU D 1 228 ? 16.204 -1.297 47.165 1.00 69.29 228 LEU D N 1
ATOM 7798 C CA . LEU D 1 228 ? 15.635 -0.126 47.818 1.00 66.52 228 LEU D CA 1
ATOM 7799 C C . LEU D 1 228 ? 15.823 1.155 47.013 1.00 63.98 228 LEU D C 1
ATOM 7800 O O . LEU D 1 228 ? 14.939 2.004 46.951 1.00 61.48 228 LEU D O 1
ATOM 7805 N N . TRP D 1 229 ? 16.971 1.292 46.377 1.00 67.40 229 TRP D N 1
ATOM 7806 C CA . TRP D 1 229 ? 17.204 2.487 45.582 1.00 73.15 229 TRP D CA 1
ATOM 7807 C C . TRP D 1 229 ? 16.277 2.512 44.383 1.00 69.67 229 TRP D C 1
ATOM 7808 O O . TRP D 1 229 ? 16.026 3.568 43.821 1.00 72.11 229 TRP D O 1
ATOM 7819 N N . GLU D 1 230 ? 15.771 1.338 44.015 1.00 70.60 230 GLU D N 1
ATOM 7820 C CA . GLU D 1 230 ? 14.871 1.188 42.877 1.00 75.72 230 GLU D CA 1
ATOM 7821 C C . GLU D 1 230 ? 13.422 1.383 43.306 1.00 77.82 230 GLU D C 1
ATOM 7822 O O . GLU D 1 230 ? 12.520 1.477 42.469 1.00 83.50 230 GLU D O 1
ATOM 7828 N N . MET D 1 231 ? 13.201 1.418 44.615 1.00 70.86 231 MET D N 1
ATOM 7829 C CA . MET D 1 231 ? 11.864 1.630 45.161 1.00 64.53 231 MET D CA 1
ATOM 7830 C C . MET D 1 231 ? 11.617 3.102 45.473 1.00 74.33 231 MET D C 1
ATOM 7831 O O . MET D 1 231 ? 10.649 3.428 46.175 1.00 71.17 231 MET D O 1
ATOM 7836 N N . GLN D 1 232 ? 12.544 3.963 45.024 1.00 77.32 232 GLN D N 1
ATOM 7837 C CA . GLN D 1 232 ? 12.445 5.423 45.197 1.00 80.39 232 GLN D CA 1
ATOM 7838 C C . GLN D 1 232 ? 12.195 5.842 46.645 1.00 74.59 232 GLN D C 1
ATOM 7839 O O . GLN D 1 232 ? 11.090 6.246 46.995 1.00 69.38 232 GLN D O 1
ATOM 7845 N N . PRO D 1 233 ? 13.220 5.732 47.498 1.00 76.21 233 PRO D N 1
ATOM 7846 C CA . PRO D 1 233 ? 13.039 6.075 48.912 1.00 71.39 233 PRO D CA 1
ATOM 7847 C C . PRO D 1 233 ? 12.922 7.582 49.176 1.00 73.38 233 PRO D C 1
ATOM 7848 O O . PRO D 1 233 ? 13.386 8.431 48.375 1.00 62.82 233 PRO D O 1
ATOM 7852 N N . ALA D 1 234 ? 12.304 7.888 50.317 1.00 66.51 234 ALA D N 1
ATOM 7853 C CA . ALA D 1 234 ? 12.148 9.249 50.795 1.00 59.99 234 ALA D CA 1
ATOM 7854 C C . ALA D 1 234 ? 13.493 9.783 51.247 1.00 67.71 234 ALA D C 1
ATOM 7855 O O . ALA D 1 234 ? 14.320 9.015 51.746 1.00 72.73 234 ALA D O 1
ATOM 7857 N N . GLU D 1 235 ? 13.699 11.094 51.098 1.00 65.40 235 GLU D N 1
ATOM 7858 C CA . GLU D 1 235 ? 14.991 11.722 51.370 1.00 60.94 235 GLU D CA 1
ATOM 7859 C C . GLU D 1 235 ? 15.559 11.305 52.716 1.00 62.04 235 GLU D C 1
ATOM 7860 O O . GLU D 1 235 ? 16.739 10.972 52.832 1.00 69.69 235 GLU D O 1
ATOM 7866 N N . PHE D 1 236 ? 14.710 11.274 53.730 1.00 62.81 236 PHE D N 1
ATOM 7867 C CA . PHE D 1 236 ? 15.153 10.791 55.029 1.00 64.35 236 PHE D CA 1
ATOM 7868 C C . PHE D 1 236 ? 15.772 9.366 55.023 1.00 66.51 236 PHE D C 1
ATOM 7869 O O . PHE D 1 236 ? 16.637 9.074 55.846 1.00 70.36 236 PHE D O 1
ATOM 7877 N N . GLU D 1 237 ? 15.354 8.487 54.111 1.00 65.60 237 GLU D N 1
ATOM 7878 C CA . GLU D 1 237 ? 15.904 7.122 54.082 1.00 67.04 237 GLU D CA 1
ATOM 7879 C C . GLU D 1 237 ? 17.301 7.085 53.468 1.00 66.92 237 GLU D C 1
ATOM 7880 O O . GLU D 1 237 ? 18.054 6.127 53.662 1.00 60.81 237 GLU D O 1
ATOM 7886 N N . GLU D 1 238 ? 17.627 8.114 52.697 1.00 65.73 238 GLU D N 1
ATOM 7887 C CA . GLU D 1 238 ? 18.852 8.097 51.939 1.00 61.79 238 GLU D CA 1
ATOM 7888 C C . GLU D 1 238 ? 20.019 7.860 52.870 1.00 62.95 238 GLU D C 1
ATOM 7889 O O . GLU D 1 238 ? 20.757 6.888 52.733 1.00 67.44 238 GLU D O 1
ATOM 7895 N N . GLU D 1 239 ? 20.153 8.721 53.858 1.00 61.76 239 GLU D N 1
ATOM 7896 C CA . GLU D 1 239 ? 21.244 8.588 54.799 1.00 55.18 239 GLU D CA 1
ATOM 7897 C C . GLU D 1 239 ? 21.358 7.208 55.428 1.00 56.53 239 GLU D C 1
ATOM 7898 O O . GLU D 1 239 ? 22.454 6.724 55.636 1.00 67.61 239 GLU D O 1
ATOM 7904 N N . PHE D 1 240 ? 20.234 6.569 55.708 1.00 58.80 240 PHE D N 1
ATOM 7905 C CA . PHE D 1 240 ? 20.233 5.233 56.293 1.00 58.75 240 PHE D CA 1
ATOM 7906 C C . PHE D 1 240 ? 20.798 4.187 55.349 1.00 60.79 240 PHE D C 1
ATOM 7907 O O . PHE D 1 240 ? 21.598 3.338 55.743 1.00 58.88 240 PHE D O 1
ATOM 7915 N N . LEU D 1 241 ? 20.353 4.235 54.102 1.00 60.22 241 LEU D N 1
ATOM 7916 C CA . LEU D 1 241 ? 20.823 3.294 53.103 1.00 62.94 241 LEU D CA 1
ATOM 7917 C C . LEU D 1 241 ? 22.320 3.476 52.872 1.00 65.38 241 LEU D C 1
ATOM 7918 O O . LEU D 1 241 ? 23.039 2.517 52.575 1.00 69.10 241 LEU D O 1
ATOM 7923 N N . LYS D 1 242 ? 22.790 4.709 52.997 1.00 58.24 242 LYS D N 1
ATOM 7924 C CA . LYS D 1 242 ? 24.191 4.976 52.741 1.00 62.84 242 LYS D CA 1
ATOM 7925 C C . LYS D 1 242 ? 25.071 4.330 53.813 1.00 62.29 242 LYS D C 1
ATOM 7926 O O . LYS D 1 242 ? 26.074 3.703 53.500 1.00 62.96 242 LYS D O 1
ATOM 7932 N N . LYS D 1 243 ? 24.681 4.459 55.075 1.00 59.63 243 LYS D N 1
ATOM 7933 C CA . LYS D 1 243 ? 25.479 3.908 56.158 1.00 60.10 243 LYS D CA 1
ATOM 7934 C C . LYS D 1 243 ? 25.419 2.387 56.175 1.00 63.97 243 LYS D C 1
ATOM 7935 O O . LYS D 1 243 ? 26.251 1.736 56.807 1.00 63.15 243 LYS D O 1
ATOM 7941 N N . ILE D 1 244 ? 24.395 1.824 55.544 1.00 61.23 244 ILE D N 1
ATOM 7942 C CA . ILE D 1 244 ? 24.272 0.375 55.485 1.00 61.80 244 ILE D CA 1
ATOM 7943 C C . ILE D 1 244 ? 25.166 -0.230 54.405 1.00 63.23 244 ILE D C 1
ATOM 7944 O O . ILE D 1 244 ? 25.947 -1.148 54.672 1.00 71.11 244 ILE D O 1
ATOM 7949 N N . SER D 1 245 ? 25.018 0.287 53.187 1.00 56.00 245 SER D N 1
ATOM 7950 C CA . SER D 1 245 ? 25.773 -0.148 52.016 1.00 56.11 245 SER D CA 1
ATOM 7951 C C . SER D 1 245 ? 26.016 0.995 51.064 1.00 59.53 245 SER D C 1
ATOM 7952 O O . SER D 1 245 ? 25.135 1.283 50.231 1.00 58.91 245 SER D O 1
ATOM 7955 N N . PRO D 1 246 ? 27.149 1.705 51.236 1.00 57.40 246 PRO D N 1
ATOM 7956 C CA . PRO D 1 246 ? 27.553 2.883 50.454 1.00 51.74 246 PRO D CA 1
ATOM 7957 C C . PRO D 1 246 ? 27.706 2.616 48.956 1.00 60.34 246 PRO D C 1
ATOM 7958 O O . PRO D 1 246 ? 27.408 3.484 48.117 1.00 55.91 246 PRO D O 1
ATOM 7962 N N . LEU D 1 247 ? 28.192 1.428 48.618 1.00 64.22 247 LEU D N 1
ATOM 7963 C CA . LEU D 1 247 ? 28.498 1.125 47.214 1.00 68.65 247 LEU D CA 1
ATOM 7964 C C . LEU D 1 247 ? 27.286 1.195 46.276 1.00 66.82 247 LEU D C 1
ATOM 7965 O O . LEU D 1 247 ? 27.368 1.870 45.239 1.00 66.01 247 LEU D O 1
ATOM 7970 N N . PRO D 1 248 ? 26.169 0.508 46.635 1.00 64.24 248 PRO D N 1
ATOM 7971 C CA . PRO D 1 248 ? 24.951 0.535 45.815 1.00 65.21 248 PRO D CA 1
ATOM 7972 C C . PRO D 1 248 ? 24.515 1.950 45.511 1.00 71.47 248 PRO D C 1
ATOM 7973 O O . PRO D 1 248 ? 24.083 2.231 44.386 1.00 72.96 248 PRO D O 1
ATOM 7977 N N . PHE D 1 249 ? 24.641 2.833 46.498 1.00 66.98 249 PHE D N 1
ATOM 7978 C CA . PHE D 1 249 ? 24.388 4.248 46.262 1.00 64.49 249 PHE D CA 1
ATOM 7979 C C . PHE D 1 249 ? 25.299 4.856 45.204 1.00 70.51 249 PHE D C 1
ATOM 7980 O O . PHE D 1 249 ? 24.843 5.665 44.408 1.00 71.94 249 PHE D O 1
ATOM 7988 N N . ILE D 1 250 ? 26.587 4.496 45.217 1.00 72.99 250 ILE D N 1
ATOM 7989 C CA . ILE D 1 250 ? 27.536 5.066 44.258 1.00 70.93 250 ILE D CA 1
ATOM 7990 C C . ILE D 1 250 ? 27.167 4.641 42.843 1.00 74.88 250 ILE D C 1
ATOM 7991 O O . ILE D 1 250 ? 27.006 5.486 41.965 1.00 78.42 250 ILE D O 1
ATOM 7996 N N . ASP D 1 251 ? 27.028 3.334 42.636 1.00 77.87 251 ASP D N 1
ATOM 7997 C CA . ASP D 1 251 ? 26.663 2.768 41.338 1.00 84.63 251 ASP D CA 1
ATOM 7998 C C . ASP D 1 251 ? 25.428 3.431 40.761 1.00 83.75 251 ASP D C 1
ATOM 7999 O O . ASP D 1 251 ? 25.462 4.061 39.692 1.00 76.97 251 ASP D O 1
ATOM 8004 N N . ASN D 1 252 ? 24.343 3.240 41.504 1.00 81.79 252 ASN D N 1
ATOM 8005 C CA . ASN D 1 252 ? 23.011 3.749 41.214 1.00 81.97 252 ASN D CA 1
ATOM 8006 C C . ASN D 1 252 ? 23.028 5.236 40.808 1.00 85.01 252 ASN D C 1
ATOM 8007 O O . ASN D 1 252 ? 22.484 5.628 39.774 1.00 84.88 252 ASN D O 1
ATOM 8012 N N . THR D 1 253 ? 23.724 6.045 41.595 1.00 85.78 253 THR D N 1
ATOM 8013 C CA . THR D 1 253 ? 23.907 7.467 41.307 1.00 83.21 253 THR D CA 1
ATOM 8014 C C . THR D 1 253 ? 24.788 7.766 40.094 1.00 90.66 253 THR D C 1
ATOM 8015 O O . THR D 1 253 ? 24.404 8.561 39.245 1.00 96.66 253 THR D O 1
ATOM 8019 N N . VAL D 1 254 ? 25.965 7.144 40.019 1.00 92.31 254 VAL D N 1
ATOM 8020 C CA . VAL D 1 254 ? 26.995 7.551 39.052 1.00 97.96 254 V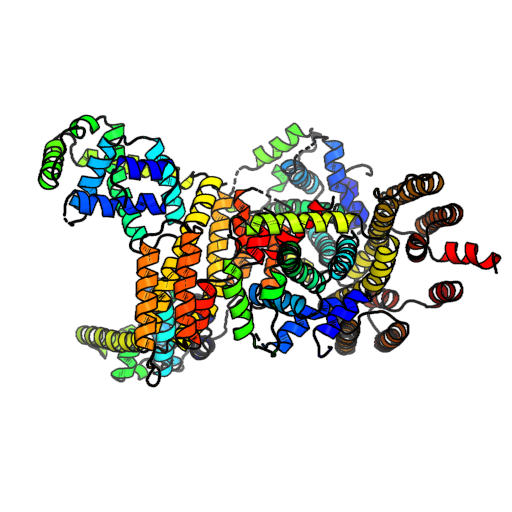AL D CA 1
ATOM 8021 C C . VAL D 1 254 ? 26.523 7.672 37.595 1.00 101.54 254 VAL D C 1
ATOM 8022 O O . VAL D 1 254 ? 26.800 8.677 36.933 1.00 104.56 254 VAL D O 1
ATOM 8026 N N . ARG D 1 255 ? 25.794 6.667 37.113 1.00 101.13 255 ARG D N 1
ATOM 8027 C CA . ARG D 1 255 ? 25.292 6.667 35.732 1.00 103.24 255 ARG D CA 1
ATOM 8028 C C . ARG D 1 255 ? 24.460 7.915 35.386 1.00 102.12 255 ARG D C 1
ATOM 8029 O O . ARG D 1 255 ? 24.504 8.404 34.248 1.00 91.88 255 ARG D O 1
ATOM 8031 N N . ILE D 1 256 ? 23.724 8.417 36.386 1.00 108.12 256 ILE D N 1
ATOM 8032 C CA . ILE D 1 256 ? 22.820 9.574 36.262 1.00 106.22 256 ILE D CA 1
ATOM 8033 C C . ILE D 1 256 ? 23.517 10.847 35.744 1.00 104.79 256 ILE D C 1
ATOM 8034 O O . ILE D 1 256 ? 23.023 11.502 34.821 1.00 103.13 256 ILE D O 1
ATOM 8039 N N . LEU D 1 257 ? 24.655 11.192 36.340 1.00 101.54 257 LEU D N 1
ATOM 8040 C CA . LEU D 1 257 ? 25.466 12.305 35.856 1.00 106.59 257 LEU D CA 1
ATOM 8041 C C . LEU D 1 257 ? 25.911 12.074 34.401 1.00 112.45 257 LEU D C 1
ATOM 8042 O O . LEU D 1 257 ? 25.480 12.790 33.485 1.00 114.09 257 LEU D O 1
#